Protein AF-A0A453PEY2-F1 (afdb_monomer)

Sequence (819 aa):
CMLQYLNRNVVCQAGELHLYPVSVKTQSGEKLELQLSPGDSVIDVKQFLLDAPETCFYTCYDLILHTKDGSTHQLEDYNEISEIADITAGGCSLEMVAATYDERSIRSHLRRVRELLSLSSLHVSLSTSLALQQESAQAKNADAGKTAHQELDGLNFMEDTTVALTNLLASAPAEIKCVDSIVFSSFNPPPSYRRLHGDLIYIDVVTLEGSKHCITGSSKSFYVNASNGSILDSRPLKQSHEASTLVGLLQKISAKFKKGFREILDRKASAHPFENVQALLPVTSWLGAHPVPEHRRDAARAEDSVVLSYGTELIGMQRDWNEELQSCREFPHANPQERILRGRALYKVTCDFVDAAVKGAVGVINRCIPPINPTDPECFHMYVHNNIFFSFAVDSDYEQISKDQKPDCQNGSGRSTPVPSPALGAKADSGVAPDSKTEESNSVLEGPTEAQIADSEQATYASANNDLKGTKSYQEADISGLYNLAMAIIDYRGHRVVAQSIIPGILQGDKSDSLLYGSVDNGKKISWNESFHAKVVEAAKRLHVKEHVVLDGSGNPVKLAATVECKGIVGSDDRHYILDLMRVTPRDSNYIGLQHRFCVLRPELVASFVEAESIKKSPTEKVPDAPTESNGSIAVAASVEEHDKSDETPVSTPAESNDMTAEILFNPNVFTEYKLAGSPEEIEVDEALVKKVGSYLLDTVIPKFVQDLCSLDVSPMDGQTLTDVLHSNGINVRYLGKVAGMIKHLPHLWDLFSAEIIVRSAKHVVKDILRQSPDHNIAPAVAHFLNCFFGKVLAASSKGSTGSPQSKTQKVCFPVTLL

InterPro domains:
  IPR023231 GSKIP domain superfamily [G3DSA:3.30.2280.10] (177-280)
  IPR023231 GSKIP domain superfamily [SSF103107] (162-277)
  IPR025697 CLU domain [PF13236] (320-591)
  IPR025697 CLU domain [PS51823] (293-592)
  IPR027523 CLU domain containing protein [PTHR12601] (15-800)
  IPR028275 Clustered mitochondria protein, N-terminal [PF15044] (40-116)
  IPR033646 CLU central domain [PF12807] (714-809)
  IPR033646 CLU central domain [cd15466] (716-800)

Solvent-accessible surface area (backbone atoms only — not comparable to full-atom values): 49546 Å² total; per-residue (Å²): 108,69,68,69,57,50,57,76,80,51,90,76,93,71,79,85,80,78,56,36,76,31,4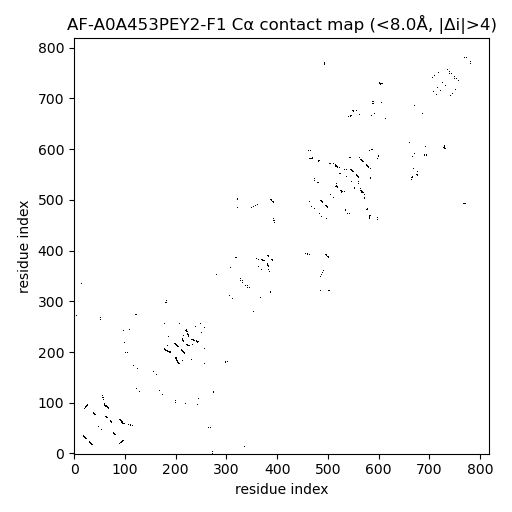3,33,33,43,82,87,69,49,77,46,83,40,75,43,46,54,81,41,33,40,48,56,54,51,48,51,41,44,69,34,69,94,39,44,79,63,78,60,61,43,44,34,40,36,40,74,88,71,51,75,43,80,59,54,59,83,45,40,42,49,84,76,44,71,54,85,80,44,70,37,34,38,35,45,40,82,40,72,44,50,75,64,58,48,50,51,40,53,52,50,51,56,53,70,63,40,75,85,75,57,53,83,45,56,68,59,55,49,48,54,50,50,52,56,53,51,61,64,37,68,83,59,85,58,96,67,90,73,70,74,81,85,68,43,88,86,82,41,100,72,63,58,67,72,79,74,48,69,76,77,78,80,81,66,76,36,59,68,46,68,34,75,24,92,72,45,69,50,53,71,76,46,37,76,73,37,41,60,41,33,32,35,35,32,40,77,85,74,52,77,45,38,31,40,34,34,33,65,34,24,30,37,25,56,35,55,101,87,46,91,33,86,52,68,63,42,85,84,42,53,23,76,33,65,66,59,28,44,43,70,79,29,70,63,27,42,53,32,50,48,53,51,37,52,49,62,69,69,45,58,68,74,26,76,45,87,60,67,65,80,87,75,74,90,67,73,69,80,75,71,74,78,90,68,95,51,68,44,64,59,48,48,58,61,62,67,34,72,89,62,65,80,92,60,91,73,66,56,60,39,59,56,51,50,57,30,67,70,43,66,55,89,50,74,65,36,39,51,51,28,50,51,48,43,50,51,55,49,29,54,49,43,54,53,42,52,54,45,48,52,32,45,76,71,63,57,48,71,50,78,45,77,87,51,59,82,67,70,30,35,33,74,54,88,60,30,38,36,33,49,63,56,58,86,60,54,64,57,67,58,63,74,66,66,82,90,73,83,89,80,86,88,80,89,83,82,90,83,87,88,84,89,84,87,84,89,80,88,86,86,86,86,90,86,86,89,81,92,76,89,73,85,76,89,79,67,74,65,62,56,52,54,51,53,49,51,41,20,55,41,32,55,53,30,24,55,49,26,50,49,52,55,59,74,56,64,45,83,78,57,42,69,70,54,72,48,80,46,80,56,62,57,43,49,33,40,32,31,38,54,65,52,46,65,89,76,60,81,54,87,78,32,66,40,29,29,16,92,63,83,34,45,55,62,36,74,40,71,74,61,45,55,50,42,43,58,44,12,62,77,58,38,28,29,73,44,42,35,32,28,66,84,66,50,76,44,81,37,35,64,46,57,59,18,39,26,33,51,33,72,81,74,47,37,32,57,41,65,31,44,49,60,40,44,47,30,61,87,43,75,57,81,88,28,71,56,39,52,46,41,67,49,34,52,54,53,49,51,53,57,54,51,63,72,65,53,79,82,79,79,80,80,90,81,85,85,88,84,88,82,85,90,83,91,83,82,90,81,87,90,88,84,88,85,89,84,88,79,92,75,80,86,68,88,78,84,72,82,68,84,78,73,57,39,52,46,57,56,95,51,94,65,50,67,60,58,56,73,66,58,51,51,51,49,48,49,51,43,38,48,52,41,45,42,44,66,73,44,46,49,53,47,52,52,49,33,47,74,71,57,80,45,77,64,88,48,60,66,51,40,52,52,53,35,42,69,66,19,42,60,75,87,47,48,68,61,54,37,69,73,38,64,88,40,62,75,58,31,50,49,48,49,49,43,54,51,52,53,56,49,48,56,57,50,25,54,53,40,58,75,38,55,81,91,45,39,66,62,50,54,54,49,50,50,45,66,74,72,42,81,81,71,75,79,73,94,65,90,79,93,82,86,91,78,79,92,70,84,79,81,78,71,84,94,79,88,130

Radius of gyration: 34.08 Å; Cα contacts (8 Å, |Δi|>4): 1001; chains: 1; bounding box: 108×100×84 Å

Nearest PDB structures (foldseek):
  4yl8-assembly1_A  TM=2.983E-01  e=1.374E-03  Mus musculus
  6d2q-assembly1_A  TM=2.917E-01  e=1.002E-03  Danio rerio
  6d2k-assembly1_A  TM=3.077E-01  e=5.113E-03  Mus musculus
  8gxe-assembly1_B  TM=2.885E-01  e=9.116E-03  Homo sapiens
  6d21-assembly1_A  TM=3.103E-01  e=2.749E-02  Danio rerio

Structure (mmCIF, N/CA/C/O backbone):
data_AF-A0A453PEY2-F1
#
_entry.id   AF-A0A453PEY2-F1
#
loop_
_atom_site.group_PDB
_atom_site.id
_atom_site.type_symbol
_atom_site.label_atom_id
_atom_site.label_alt_id
_atom_site.label_comp_id
_atom_site.label_asym_id
_atom_site.label_entity_id
_atom_site.label_seq_id
_atom_site.pdbx_PDB_ins_code
_atom_site.Cartn_x
_atom_site.Cartn_y
_atom_site.Cartn_z
_atom_site.occupancy
_atom_site.B_iso_or_equiv
_atom_site.auth_seq_id
_atom_site.auth_comp_id
_atom_site.auth_asym_id
_atom_site.auth_atom_id
_atom_site.pdbx_PDB_model_num
ATOM 1 N N . CYS A 1 1 ? -13.041 14.302 5.218 1.00 33.47 1 CYS A N 1
ATOM 2 C CA . CYS A 1 1 ? -12.125 14.649 6.328 1.00 33.47 1 CYS A CA 1
ATOM 3 C C . CYS A 1 1 ? -11.212 15.846 6.032 1.00 33.47 1 CYS A C 1
ATOM 5 O O . CYS A 1 1 ? -11.571 16.931 6.458 1.00 33.47 1 CYS A O 1
ATOM 7 N N . MET A 1 2 ? -10.096 15.729 5.292 1.00 33.38 2 MET A N 1
ATOM 8 C CA . MET A 1 2 ? -9.112 16.832 5.170 1.00 33.38 2 MET A CA 1
ATOM 9 C C . MET A 1 2 ? -9.651 18.107 4.482 1.00 33.38 2 MET A C 1
ATOM 11 O O . MET A 1 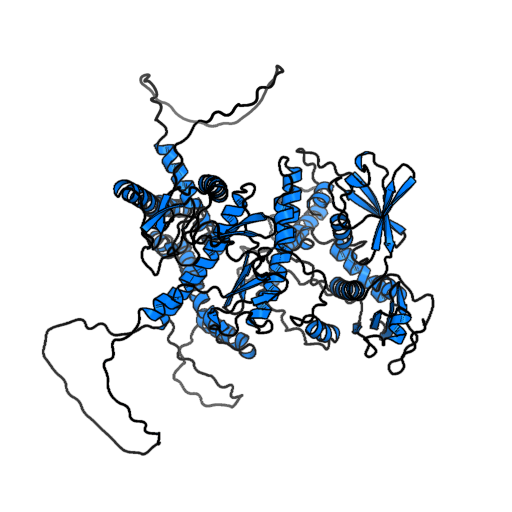2 ? -9.493 19.194 5.021 1.00 33.38 2 MET A O 1
ATOM 15 N N . LEU A 1 3 ? -10.380 17.987 3.364 1.00 35.56 3 LEU A N 1
ATOM 16 C CA . LEU A 1 3 ? -11.024 19.138 2.701 1.00 35.56 3 LEU A CA 1
ATOM 17 C C . LEU A 1 3 ? -12.200 19.726 3.500 1.00 35.56 3 LEU A C 1
ATOM 19 O O . LEU A 1 3 ? -12.409 20.930 3.472 1.00 35.56 3 LEU A O 1
ATOM 23 N N . GLN A 1 4 ? -12.928 18.908 4.267 1.00 39.34 4 GLN A N 1
ATOM 24 C CA . GLN A 1 4 ? -14.005 19.394 5.146 1.00 39.34 4 GLN A CA 1
ATOM 25 C C . GLN A 1 4 ? -13.462 20.180 6.351 1.00 39.34 4 GLN A C 1
ATOM 27 O O . GLN A 1 4 ? -14.137 21.080 6.838 1.00 39.34 4 GLN A O 1
ATOM 32 N N . TYR A 1 5 ? -12.243 19.874 6.814 1.00 34.16 5 TYR A N 1
ATOM 33 C CA . TYR A 1 5 ? -11.585 20.623 7.888 1.00 34.16 5 TYR A CA 1
ATOM 34 C C . TYR A 1 5 ? -10.845 21.864 7.361 1.00 34.16 5 TYR A C 1
ATOM 36 O O . TYR A 1 5 ? -10.955 22.934 7.952 1.00 34.16 5 TYR A O 1
ATOM 44 N N . LEU A 1 6 ? -10.165 21.760 6.210 1.00 32.66 6 LEU A N 1
ATOM 45 C CA . LEU A 1 6 ? -9.527 22.901 5.533 1.00 32.66 6 LEU A CA 1
ATOM 46 C C . LEU A 1 6 ? -10.552 23.958 5.083 1.00 32.66 6 LEU A C 1
ATOM 48 O O . LEU A 1 6 ? -10.284 25.153 5.189 1.00 32.66 6 LEU A O 1
ATOM 52 N N . ASN A 1 7 ? -11.766 23.551 4.696 1.00 36.03 7 ASN A N 1
ATOM 53 C CA . ASN A 1 7 ? -12.844 24.479 4.334 1.00 36.03 7 ASN A CA 1
ATOM 54 C C . ASN A 1 7 ? -13.426 25.281 5.509 1.00 36.03 7 ASN A C 1
ATOM 56 O O . ASN A 1 7 ? -14.221 26.186 5.267 1.00 36.03 7 ASN A O 1
ATOM 60 N N . ARG A 1 8 ? -13.045 25.020 6.772 1.00 33.94 8 ARG A N 1
ATOM 61 C CA . ARG A 1 8 ? -13.418 25.929 7.871 1.00 33.94 8 ARG A CA 1
ATOM 62 C C . ARG A 1 8 ? -12.635 27.247 7.847 1.00 33.94 8 ARG A C 1
ATOM 64 O O . ARG A 1 8 ? -13.142 28.209 8.408 1.00 33.94 8 ARG A O 1
ATOM 71 N N . ASN A 1 9 ? -11.462 27.311 7.200 1.00 28.94 9 ASN A N 1
ATOM 72 C CA . ASN A 1 9 ? -10.590 28.498 7.218 1.00 28.94 9 ASN A CA 1
ATOM 73 C C . ASN A 1 9 ? -9.957 28.887 5.863 1.00 28.94 9 ASN A C 1
ATOM 75 O O . ASN A 1 9 ? -9.206 29.859 5.821 1.00 28.94 9 ASN A O 1
ATOM 79 N N . VAL A 1 10 ? -10.244 28.193 4.755 1.00 29.30 10 VAL A N 1
ATOM 80 C CA . VAL A 1 10 ? -9.716 28.553 3.426 1.00 29.30 10 VAL A CA 1
ATOM 81 C C . VAL A 1 10 ? -10.863 28.872 2.468 1.00 29.30 10 VAL A C 1
ATOM 83 O O . VAL A 1 10 ? -11.660 28.007 2.117 1.00 29.30 10 VAL A O 1
ATOM 86 N N . VAL A 1 11 ? -10.934 30.131 2.028 1.00 29.52 11 VAL A N 1
ATOM 87 C CA . VAL A 1 11 ? -11.785 30.558 0.909 1.00 29.52 11 VAL A CA 1
ATOM 88 C C . VAL A 1 11 ? -11.127 30.070 -0.383 1.00 29.52 11 VAL A C 1
ATOM 90 O O . VAL A 1 11 ? -10.267 30.743 -0.944 1.00 29.52 11 VAL A O 1
ATOM 93 N N . CYS A 1 12 ? -11.497 28.879 -0.852 1.00 29.83 12 CYS A N 1
ATOM 94 C CA . CYS A 1 12 ? -11.110 28.401 -2.178 1.00 29.83 12 CYS A CA 1
ATOM 95 C C . CYS A 1 12 ? -12.110 28.911 -3.226 1.00 29.83 12 CYS A C 1
ATOM 97 O O . CYS A 1 12 ? -13.183 28.340 -3.403 1.00 29.83 12 CYS A O 1
ATOM 99 N N . GLN A 1 13 ? -11.749 29.968 -3.958 1.00 35.22 13 GLN A N 1
ATOM 100 C CA . GLN A 1 13 ? -12.388 30.307 -5.233 1.00 35.22 13 GLN A CA 1
ATOM 101 C C . GLN A 1 13 ? -11.815 29.411 -6.344 1.00 35.22 13 GLN A C 1
ATOM 103 O O . GLN A 1 13 ? -10.867 29.802 -7.013 1.00 35.22 13 GLN A O 1
ATOM 108 N N . ALA A 1 14 ? -12.362 28.201 -6.510 1.00 32.88 14 ALA A N 1
ATOM 109 C CA . ALA A 1 14 ? -12.378 27.435 -7.769 1.00 32.88 14 ALA A CA 1
ATOM 110 C C . ALA A 1 14 ? -13.131 26.100 -7.572 1.00 32.88 14 ALA A C 1
ATOM 112 O O . ALA A 1 14 ? -12.607 25.180 -6.950 1.00 32.88 14 ALA A O 1
ATOM 113 N N . GLY A 1 15 ? -14.350 25.999 -8.124 1.00 40.22 15 GLY A N 1
ATOM 114 C CA . GLY A 1 15 ? -15.161 24.771 -8.208 1.00 40.22 15 GLY A CA 1
ATOM 115 C C . GLY A 1 15 ? -15.903 24.383 -6.921 1.00 40.22 15 GLY A C 1
ATOM 116 O O . GLY A 1 15 ? -15.471 23.470 -6.222 1.00 40.22 15 GLY A O 1
ATOM 117 N N . GLU A 1 16 ? -17.028 25.045 -6.621 1.00 44.81 16 GLU A N 1
ATOM 118 C CA . GLU A 1 16 ? -17.853 24.831 -5.414 1.00 44.81 16 GLU A CA 1
ATOM 119 C C . GLU A 1 16 ? -18.223 23.360 -5.183 1.00 44.81 16 GLU A C 1
ATOM 121 O O . GLU A 1 16 ? -19.099 22.825 -5.861 1.00 44.81 16 GLU A O 1
ATOM 126 N N . LEU A 1 17 ? -17.585 22.695 -4.208 1.00 52.28 17 LEU A N 1
ATOM 127 C CA . LEU A 1 17 ? -18.065 21.413 -3.682 1.00 52.28 17 LEU A CA 1
ATOM 128 C C . LEU A 1 17 ? -19.489 21.644 -3.149 1.00 52.28 17 LEU A C 1
ATOM 130 O O . LEU A 1 17 ? -19.653 22.262 -2.095 1.00 52.28 17 LEU A O 1
ATOM 134 N N . HIS A 1 18 ? -20.516 21.170 -3.858 1.00 65.44 18 HIS A N 1
ATOM 135 C CA . HIS A 1 18 ? -21.898 21.248 -3.383 1.00 65.44 18 HIS A CA 1
ATOM 136 C C . HIS A 1 18 ? -22.127 20.175 -2.315 1.00 65.44 18 HIS A C 1
ATOM 138 O O . HIS A 1 18 ? -22.667 19.101 -2.567 1.00 65.44 18 HIS A O 1
ATOM 144 N N . LEU A 1 19 ? -21.637 20.465 -1.113 1.00 73.81 19 LEU A N 1
ATOM 145 C CA . LEU A 1 19 ? -21.898 19.684 0.083 1.00 73.81 19 LEU A CA 1
ATOM 146 C C . LEU A 1 19 ? -23.131 20.231 0.785 1.00 73.81 19 LEU A C 1
ATOM 148 O O . LEU A 1 19 ? -23.227 21.428 1.064 1.00 73.81 19 LEU A O 1
ATOM 152 N N . TYR A 1 20 ? -24.044 19.334 1.126 1.00 80.81 20 TYR A N 1
ATOM 153 C CA . TYR A 1 20 ? -25.281 19.683 1.798 1.00 80.81 20 TYR A CA 1
ATOM 154 C C . TYR A 1 20 ? -25.163 19.342 3.285 1.00 80.81 20 TYR A C 1
ATOM 156 O O . TYR A 1 20 ? -24.796 18.214 3.631 1.00 80.81 20 TYR A O 1
ATOM 164 N N . PRO A 1 21 ? -25.436 20.300 4.188 1.00 83.19 21 PRO A N 1
ATOM 165 C CA . PRO A 1 21 ? -25.440 20.028 5.614 1.00 83.19 21 PRO A CA 1
ATOM 166 C C . PRO A 1 21 ? -26.649 19.156 5.972 1.00 83.19 21 PRO A C 1
ATOM 168 O O . PRO A 1 21 ? -27.801 19.531 5.748 1.00 83.19 21 PRO A O 1
ATOM 171 N N . VAL A 1 22 ? -26.378 18.000 6.565 1.00 87.12 22 VAL A N 1
ATOM 172 C CA . VAL A 1 22 ? -27.359 17.041 7.068 1.00 87.12 22 VAL A CA 1
ATOM 173 C C . VAL A 1 22 ? -27.096 16.828 8.555 1.00 87.12 22 VAL A C 1
ATOM 175 O O . VAL A 1 22 ? -25.987 16.497 8.975 1.00 87.12 22 VAL A O 1
ATOM 178 N N . SER A 1 23 ? -28.121 17.037 9.382 1.00 88.00 23 SER A N 1
ATOM 179 C CA . SER A 1 23 ? -28.020 16.795 10.823 1.00 88.00 23 SER A CA 1
ATOM 180 C C . SER A 1 23 ? -28.144 15.301 11.107 1.00 88.00 23 SER A C 1
ATOM 182 O O . SER A 1 23 ? -29.129 14.684 10.714 1.00 88.00 23 SER A O 1
ATOM 184 N N . VAL A 1 24 ? -27.177 14.735 11.822 1.00 90.06 24 VAL A N 1
ATOM 185 C CA . VAL A 1 24 ? -27.189 13.362 12.326 1.00 90.06 24 VAL A CA 1
ATOM 186 C C . VAL A 1 24 ? -27.515 13.385 13.813 1.00 90.06 24 VAL A C 1
ATOM 188 O O . VAL A 1 24 ? -26.779 13.954 14.619 1.00 90.06 24 VAL A O 1
ATOM 191 N N . LYS A 1 25 ? -28.617 12.752 14.196 1.00 91.56 25 LYS A N 1
ATOM 192 C CA . LYS A 1 25 ? -28.990 12.507 15.585 1.00 91.56 25 LYS A CA 1
ATOM 193 C C . LYS A 1 25 ? -28.355 11.197 16.046 1.00 91.56 25 LYS A C 1
ATOM 195 O O . LYS A 1 25 ? -28.661 10.129 15.516 1.00 91.56 25 LYS A O 1
ATOM 200 N N . THR A 1 26 ? -27.466 11.279 17.027 1.00 86.94 26 THR A N 1
ATOM 201 C CA . THR A 1 26 ? -26.763 10.122 17.592 1.00 86.94 26 THR A CA 1
ATOM 202 C C . THR A 1 26 ? -27.677 9.303 18.512 1.00 86.94 26 THR A C 1
ATOM 204 O O . THR A 1 26 ? -28.742 9.764 18.933 1.00 86.94 26 THR A O 1
ATOM 207 N N . GLN A 1 27 ? -27.231 8.107 18.921 1.00 83.81 27 GLN A N 1
ATOM 208 C CA . GLN A 1 27 ? -27.960 7.288 19.905 1.00 83.81 27 GLN A CA 1
ATOM 209 C C . GLN A 1 27 ? -28.078 7.967 21.287 1.00 83.81 27 GLN A C 1
ATOM 211 O O . GLN A 1 27 ? -28.978 7.634 22.057 1.00 83.81 27 GLN A O 1
ATOM 216 N N . SER A 1 28 ? -27.188 8.916 21.617 1.00 78.75 28 SER A N 1
ATOM 217 C CA . SER A 1 28 ? -27.266 9.740 22.836 1.00 78.75 28 SER A CA 1
ATOM 218 C C . SER A 1 28 ? -28.268 10.897 22.717 1.00 78.75 28 SER A C 1
ATOM 220 O O . SER A 1 28 ? -28.574 11.537 23.723 1.00 78.75 28 SER A O 1
ATOM 222 N N . GLY A 1 29 ? -28.804 11.155 21.518 1.00 77.88 29 GLY A N 1
ATOM 223 C CA . GLY A 1 29 ? -29.695 12.279 21.220 1.00 77.88 29 GLY A CA 1
ATOM 224 C C . GLY A 1 29 ? -28.968 13.588 20.896 1.00 77.88 29 GLY A C 1
ATOM 225 O O . GLY A 1 29 ? -29.625 14.606 20.674 1.00 77.88 29 GLY A O 1
ATOM 226 N N . GLU A 1 30 ? -27.635 13.571 20.855 1.00 83.56 30 GLU A N 1
ATOM 227 C CA . GLU A 1 30 ? -26.817 14.700 20.410 1.00 83.56 30 GLU A CA 1
ATOM 228 C C . GLU A 1 30 ? -26.938 14.864 18.891 1.00 83.56 30 GLU A C 1
ATOM 230 O O . GLU A 1 30 ? -27.183 13.900 18.163 1.00 83.56 30 GLU A O 1
ATOM 235 N N . LYS A 1 31 ? -26.803 16.101 18.408 1.00 85.62 31 LYS A N 1
ATOM 236 C CA . LYS A 1 31 ? -26.860 16.411 16.978 1.00 85.62 31 LYS A CA 1
ATOM 237 C C . LYS A 1 31 ? -25.464 16.750 16.480 1.00 85.62 31 LYS A C 1
ATOM 239 O O . LYS A 1 31 ? -24.844 17.676 16.993 1.00 85.62 31 LYS A O 1
ATOM 244 N N . LEU A 1 32 ? -25.014 16.014 15.476 1.00 86.38 32 LEU A N 1
ATOM 245 C CA . LEU A 1 32 ? -23.807 16.282 14.707 1.00 86.38 32 LEU A CA 1
ATOM 246 C C . LEU A 1 32 ? -24.222 16.854 13.348 1.00 86.38 32 LEU A C 1
ATOM 248 O O . LEU A 1 32 ? -25.185 16.378 12.754 1.00 86.38 32 LEU A O 1
ATOM 252 N N . GLU A 1 33 ? -23.531 17.873 12.850 1.00 85.31 33 GLU A N 1
ATOM 253 C CA . GLU A 1 33 ? -23.719 18.332 11.470 1.00 85.31 33 GLU A CA 1
ATOM 254 C C . GLU A 1 33 ? -22.704 17.654 10.562 1.00 85.31 33 GLU A C 1
ATOM 256 O O . GLU A 1 33 ? -21.502 17.676 10.826 1.00 85.31 33 GLU A O 1
ATOM 261 N N . LEU A 1 34 ? -23.203 17.048 9.491 1.00 84.25 34 LEU A N 1
ATOM 262 C CA . LEU A 1 34 ? -22.412 16.285 8.544 1.00 84.25 34 LEU A CA 1
ATOM 263 C C . LEU A 1 34 ? -22.619 16.865 7.149 1.00 84.25 34 LEU A C 1
ATOM 265 O O . LEU A 1 34 ? -23.731 17.211 6.767 1.00 84.25 34 LEU A O 1
ATOM 269 N N . GLN A 1 35 ? -21.536 17.018 6.399 1.00 82.94 35 GLN A N 1
ATOM 270 C CA . GLN A 1 35 ? -21.586 17.533 5.037 1.00 82.94 35 GLN A CA 1
ATOM 271 C C . GLN A 1 35 ? -21.562 16.367 4.051 1.00 82.94 35 GLN A C 1
ATOM 273 O O . GLN A 1 35 ? -20.529 15.705 3.944 1.00 82.94 35 GLN A O 1
ATOM 278 N N . LEU A 1 36 ? -22.684 16.135 3.367 1.00 81.75 36 LEU A N 1
ATOM 279 C CA . LEU A 1 36 ? -22.875 15.023 2.433 1.00 81.75 36 LEU A CA 1
ATOM 280 C C . LEU A 1 36 ? -22.939 15.494 0.987 1.00 81.75 36 LEU A C 1
ATOM 282 O O . LEU A 1 36 ? -23.488 16.560 0.695 1.00 81.75 36 LEU A O 1
ATOM 286 N N . SER A 1 37 ? -22.417 14.666 0.089 1.00 79.50 37 SER A N 1
ATOM 287 C CA . SER A 1 37 ? -22.697 14.749 -1.340 1.00 79.50 37 SER A CA 1
ATOM 288 C C . SER A 1 37 ? -23.852 13.801 -1.703 1.00 79.50 37 SER A C 1
ATOM 290 O O . SER A 1 37 ? -24.027 12.774 -1.043 1.00 79.50 37 SER A O 1
ATOM 292 N N . PRO A 1 38 ? -24.664 14.104 -2.735 1.00 77.00 38 PRO A N 1
ATOM 293 C CA . PRO A 1 38 ? -25.727 13.194 -3.166 1.00 77.00 38 PRO A CA 1
ATOM 294 C C . PRO A 1 38 ? -25.207 11.815 -3.610 1.00 77.00 38 PRO A C 1
ATOM 296 O O . PRO A 1 38 ? -25.921 10.829 -3.466 1.00 77.00 38 PRO A O 1
ATOM 299 N N . GLY A 1 39 ? -23.970 11.740 -4.111 1.00 70.38 39 GLY A N 1
ATOM 300 C CA . GLY A 1 39 ? -23.327 10.490 -4.533 1.00 70.38 39 GLY A CA 1
ATOM 301 C C . GLY A 1 39 ? -22.589 9.744 -3.417 1.00 70.38 39 GLY A C 1
ATOM 302 O O . GLY A 1 39 ? -21.916 8.761 -3.702 1.00 70.38 39 GLY A O 1
ATOM 303 N N . ASP A 1 40 ? -22.655 10.200 -2.161 1.00 76.88 40 ASP A N 1
ATOM 304 C CA . ASP A 1 40 ? -22.053 9.450 -1.055 1.00 76.88 40 ASP A CA 1
ATOM 305 C C . ASP A 1 40 ? -22.851 8.152 -0.825 1.00 76.88 40 ASP A C 1
ATOM 307 O O . ASP A 1 40 ? -24.084 8.173 -0.771 1.00 76.88 40 ASP A O 1
ATOM 311 N N . SER A 1 41 ? -22.157 7.024 -0.656 1.00 75.56 41 SER A N 1
ATOM 312 C CA . SER A 1 41 ? -22.788 5.756 -0.275 1.00 75.56 41 SER A CA 1
ATOM 313 C C . SER A 1 41 ? -23.046 5.695 1.234 1.00 75.56 41 SER A C 1
ATOM 315 O O . SER A 1 41 ? -22.353 6.329 2.037 1.00 75.56 41 SER A O 1
ATOM 317 N N . VAL A 1 42 ? -24.021 4.898 1.671 1.00 80.81 42 VAL A N 1
ATOM 318 C CA . VAL A 1 42 ? -24.340 4.749 3.104 1.00 80.81 42 VAL A CA 1
ATOM 319 C C . VAL A 1 42 ? -23.150 4.205 3.902 1.00 80.81 42 VAL A C 1
ATOM 321 O O . VAL A 1 42 ? -22.921 4.641 5.036 1.00 80.81 42 VAL A O 1
ATOM 324 N N . ILE A 1 43 ? -22.351 3.304 3.325 1.00 75.12 43 ILE A N 1
ATOM 325 C CA . ILE A 1 43 ? -21.133 2.795 3.963 1.00 75.12 43 ILE A CA 1
ATOM 326 C C . ILE A 1 43 ? -20.067 3.886 4.145 1.00 75.12 43 ILE A C 1
ATOM 328 O O . ILE A 1 43 ? -19.397 3.909 5.182 1.00 75.12 43 ILE A O 1
ATOM 332 N N . ASP A 1 44 ? -19.966 4.848 3.221 1.00 74.12 44 ASP A N 1
ATOM 333 C CA . ASP A 1 44 ? -19.083 6.011 3.371 1.00 74.12 44 ASP A CA 1
ATOM 334 C C . ASP A 1 44 ? -19.551 6.925 4.503 1.00 74.12 44 ASP A C 1
ATOM 336 O O . ASP A 1 44 ? -18.737 7.382 5.315 1.00 74.12 44 ASP A O 1
ATOM 340 N N . VAL A 1 45 ? -20.866 7.138 4.622 1.00 83.00 45 VAL A N 1
ATOM 341 C CA . VAL A 1 45 ? -21.452 7.888 5.744 1.00 83.00 45 VAL A CA 1
ATOM 342 C C . VAL A 1 45 ? -21.163 7.182 7.069 1.00 83.00 45 VAL A C 1
ATOM 344 O O . VAL A 1 45 ? -20.723 7.821 8.029 1.00 83.00 45 VAL A O 1
ATOM 347 N N . LYS A 1 46 ? -21.346 5.856 7.133 1.00 84.81 46 LYS A N 1
ATOM 348 C CA . LYS A 1 46 ? -21.029 5.062 8.329 1.00 84.81 46 LYS A CA 1
ATOM 349 C C . LYS A 1 46 ? -19.545 5.130 8.683 1.00 84.81 46 LYS A C 1
ATOM 351 O O . LYS A 1 46 ? -19.216 5.272 9.862 1.00 84.81 46 LYS A O 1
ATOM 356 N N . GLN A 1 47 ? -18.650 5.078 7.695 1.00 79.19 47 GLN A N 1
ATOM 357 C CA . GLN A 1 47 ? -17.216 5.254 7.919 1.00 79.19 47 GLN A CA 1
ATOM 358 C C . GLN A 1 47 ? -16.905 6.643 8.476 1.00 79.19 47 GLN A C 1
ATOM 360 O O . GLN A 1 47 ? -16.166 6.753 9.450 1.00 79.19 47 GLN A O 1
ATOM 365 N N . PHE A 1 48 ? -17.478 7.701 7.899 1.00 79.31 48 PHE A N 1
ATOM 366 C CA . PHE A 1 48 ? -17.258 9.058 8.389 1.00 79.31 48 PHE A CA 1
ATOM 367 C C . PHE A 1 48 ? -17.659 9.186 9.863 1.00 79.31 48 PHE A C 1
ATOM 369 O O . PHE A 1 48 ? -16.913 9.731 10.675 1.00 79.31 48 PHE A O 1
ATOM 376 N N . LEU A 1 49 ? -18.813 8.626 10.232 1.00 85.50 49 LEU A N 1
ATOM 377 C CA . LEU A 1 49 ? -19.270 8.587 11.620 1.00 85.50 49 LEU A CA 1
ATOM 378 C C . LEU A 1 49 ? -18.353 7.729 12.514 1.00 85.50 49 LEU A C 1
ATOM 380 O O . LEU A 1 49 ? -18.200 8.021 13.698 1.00 85.50 49 LEU A O 1
ATOM 384 N N . LEU A 1 50 ? -17.711 6.689 11.981 1.00 83.25 50 LEU A N 1
ATOM 385 C CA . LEU A 1 50 ? -16.722 5.892 12.720 1.00 83.25 50 LEU A CA 1
ATOM 386 C C . LEU A 1 50 ? -15.391 6.626 12.953 1.00 83.25 50 LEU A C 1
ATOM 388 O O . LEU A 1 50 ? -14.690 6.303 13.922 1.00 83.25 50 LEU A O 1
ATOM 392 N N . ASP A 1 51 ? -15.062 7.596 12.100 1.00 77.69 51 ASP A N 1
ATOM 393 C CA . ASP A 1 51 ? -13.855 8.424 12.191 1.00 77.69 51 ASP A CA 1
ATOM 394 C C . ASP A 1 51 ? -14.080 9.693 13.034 1.00 77.69 51 ASP A C 1
ATOM 396 O O . ASP A 1 51 ? -13.138 10.216 13.633 1.00 77.69 51 ASP A O 1
ATOM 400 N N . ALA A 1 52 ? -15.325 10.173 13.130 1.00 81.31 52 ALA A N 1
ATOM 401 C CA . ALA A 1 52 ? -15.691 11.334 13.936 1.00 81.31 52 ALA A CA 1
ATOM 402 C C . ALA A 1 52 ? -15.572 11.040 15.452 1.00 81.31 52 ALA A C 1
ATOM 404 O O . ALA A 1 52 ? -16.174 10.072 15.933 1.00 81.31 52 ALA A O 1
ATOM 405 N N . PRO A 1 53 ? -14.842 11.861 16.238 1.00 82.12 53 PRO A N 1
ATOM 406 C CA . PRO A 1 53 ? -14.640 11.639 17.675 1.00 82.12 53 PRO A CA 1
ATOM 407 C C . PRO A 1 53 ? -15.937 11.465 18.482 1.00 82.12 53 PRO A C 1
ATOM 409 O O . PRO A 1 53 ? -15.980 10.703 19.446 1.00 82.12 53 PRO A O 1
ATOM 412 N N . GLU A 1 54 ? -17.012 12.142 18.087 1.00 83.31 54 GLU A N 1
ATOM 413 C CA . GLU A 1 54 ? -18.307 12.123 18.768 1.00 83.31 54 GLU A CA 1
ATOM 414 C C . GLU A 1 54 ? -19.052 10.791 18.596 1.00 83.31 54 GLU A C 1
ATOM 416 O O . GLU A 1 54 ? -19.849 10.410 19.457 1.00 83.31 54 GLU A O 1
ATOM 421 N N . THR A 1 55 ? -18.797 10.068 17.501 1.00 87.94 55 THR A N 1
ATOM 422 C CA . THR A 1 55 ? -19.546 8.861 17.116 1.00 87.94 55 THR A CA 1
ATOM 423 C C . THR A 1 55 ? -18.686 7.608 16.948 1.00 87.94 55 THR A C 1
ATOM 425 O O . THR A 1 55 ? -19.236 6.514 16.820 1.00 87.94 55 THR A O 1
ATOM 428 N N . CYS A 1 56 ? -17.357 7.712 17.058 1.00 85.19 56 CYS A N 1
ATOM 429 C CA . CYS A 1 56 ? -16.402 6.638 16.755 1.00 85.19 56 CYS A CA 1
ATOM 430 C C . CYS A 1 56 ? -16.558 5.344 17.578 1.00 85.19 56 CYS A C 1
ATOM 432 O O . CYS A 1 56 ? -15.979 4.312 17.229 1.00 85.19 56 CYS A O 1
ATOM 434 N N . PHE A 1 57 ? -17.294 5.391 18.694 1.00 88.25 57 PHE A N 1
ATOM 435 C CA . PHE A 1 57 ? -17.557 4.255 19.584 1.00 88.25 57 PHE A CA 1
ATOM 436 C C . PHE A 1 57 ? -18.905 3.557 19.331 1.00 88.25 57 PHE A C 1
ATOM 438 O O . PHE A 1 57 ? -19.179 2.526 19.953 1.00 88.25 57 PHE A O 1
ATOM 445 N N . TYR A 1 58 ? -19.742 4.073 18.429 1.00 90.00 58 TYR A N 1
ATOM 446 C CA . TYR A 1 58 ? -20.920 3.363 17.934 1.00 90.00 58 TYR A CA 1
ATOM 447 C C . TYR A 1 58 ? -20.508 2.501 16.742 1.00 90.00 58 TYR A C 1
ATOM 449 O O . TYR A 1 58 ? -20.151 3.026 15.697 1.00 90.00 58 TYR A O 1
ATOM 457 N N . THR A 1 59 ? -20.545 1.174 16.885 1.00 87.88 59 THR A N 1
ATOM 458 C CA . THR A 1 59 ? -20.079 0.259 15.819 1.00 87.88 59 THR A CA 1
ATOM 459 C C . THR A 1 59 ? -21.170 -0.638 15.245 1.00 87.88 59 THR A C 1
ATOM 461 O O . THR A 1 59 ? -20.904 -1.381 14.311 1.00 87.88 59 THR A O 1
ATOM 464 N N . CYS A 1 60 ? -22.368 -0.638 15.829 1.00 89.06 60 CYS A N 1
ATOM 465 C CA . CYS A 1 60 ? -23.494 -1.447 15.371 1.00 89.06 60 CYS A CA 1
ATOM 466 C C . CYS A 1 60 ? -24.758 -0.588 15.434 1.00 89.06 60 CYS A C 1
ATOM 468 O O . CYS A 1 60 ? -25.299 -0.321 16.512 1.00 89.06 60 CYS A O 1
ATOM 470 N N . TYR A 1 61 ? -25.149 -0.055 14.280 1.00 90.94 61 TYR A N 1
ATOM 471 C CA . TYR A 1 61 ? -26.299 0.823 14.133 1.00 90.94 61 TYR A CA 1
ATOM 472 C C . TYR A 1 61 ? -26.816 0.817 12.695 1.00 90.94 61 TYR A C 1
ATOM 474 O O . TYR A 1 61 ? -26.048 0.656 11.742 1.00 90.94 61 TYR A O 1
ATOM 482 N N . ASP A 1 62 ? -28.115 1.055 12.578 1.00 89.62 62 ASP A N 1
ATOM 483 C CA . ASP A 1 62 ? -28.795 1.374 11.333 1.00 89.62 62 ASP A CA 1
ATOM 484 C C . ASP A 1 62 ? -28.917 2.894 11.210 1.00 89.62 62 ASP A C 1
ATOM 486 O O . ASP A 1 62 ? -29.004 3.613 12.213 1.00 89.62 62 ASP A O 1
ATOM 490 N N . LEU A 1 63 ? -28.902 3.391 9.976 1.00 90.38 63 LEU A N 1
ATOM 491 C CA . LEU A 1 63 ? -29.158 4.797 9.688 1.00 90.38 63 LEU A CA 1
ATOM 492 C C . LEU A 1 63 ? -30.567 4.934 9.122 1.00 90.38 63 LEU A C 1
ATOM 494 O O . LEU A 1 63 ? -30.933 4.244 8.174 1.00 90.38 63 LEU A O 1
ATOM 498 N N . ILE A 1 64 ? -31.353 5.830 9.712 1.00 91.38 64 ILE A N 1
ATOM 499 C CA . ILE A 1 64 ? -32.681 6.192 9.215 1.00 91.38 64 ILE A CA 1
ATOM 500 C C . ILE A 1 64 ? -32.628 7.625 8.704 1.00 91.38 64 ILE A C 1
ATOM 502 O O . ILE A 1 64 ? -32.237 8.534 9.435 1.00 91.38 64 ILE A O 1
ATOM 506 N N . LEU A 1 65 ? -33.037 7.828 7.458 1.00 89.12 65 LEU A N 1
ATOM 507 C CA . LEU A 1 65 ? -33.156 9.133 6.830 1.00 89.12 65 LEU A CA 1
ATOM 508 C C . LEU A 1 65 ? -34.578 9.668 6.988 1.00 89.12 65 LEU A C 1
ATOM 510 O O . LEU A 1 65 ? -35.545 9.034 6.570 1.00 89.12 65 LEU A O 1
ATOM 514 N N . HIS A 1 66 ? -34.690 10.855 7.569 1.00 88.69 66 HIS A N 1
ATOM 515 C CA . HIS A 1 66 ? -35.917 11.633 7.696 1.00 88.69 66 HIS A CA 1
ATOM 516 C C . HIS A 1 66 ? -35.909 12.737 6.642 1.00 88.69 66 HIS A C 1
ATOM 518 O O . HIS A 1 66 ? -35.013 13.585 6.639 1.00 88.69 66 HIS A O 1
ATOM 524 N N . THR A 1 67 ? -36.906 12.733 5.764 1.00 85.00 67 THR A N 1
ATOM 525 C CA . THR A 1 67 ? -37.072 13.732 4.695 1.00 85.00 67 THR A CA 1
ATOM 526 C C . THR A 1 67 ? -37.977 14.884 5.134 1.00 85.00 67 THR A C 1
ATOM 528 O O . THR A 1 67 ? -38.711 14.784 6.121 1.00 85.00 67 THR A O 1
ATOM 531 N N . LYS A 1 68 ? -37.965 15.986 4.373 1.00 76.50 68 LYS A N 1
ATOM 532 C CA . LYS A 1 68 ? -38.838 17.152 4.608 1.00 76.50 68 LYS A CA 1
ATOM 533 C C . LYS A 1 68 ? -40.331 16.822 4.618 1.00 76.50 68 LYS A C 1
ATOM 535 O O . LYS A 1 68 ? -41.082 17.479 5.335 1.00 76.50 68 LYS A O 1
ATOM 540 N N . ASP A 1 69 ? -40.736 15.802 3.866 1.00 75.50 69 ASP A N 1
ATOM 541 C CA . ASP A 1 69 ? -42.133 15.379 3.738 1.00 75.50 69 ASP A CA 1
ATOM 542 C C . ASP A 1 69 ? -42.601 14.514 4.924 1.00 75.50 69 ASP A C 1
ATOM 544 O O . ASP A 1 69 ? -43.762 14.114 4.992 1.00 75.50 69 ASP A O 1
ATOM 548 N N . GLY A 1 70 ? -41.707 14.234 5.881 1.00 74.38 70 GLY A N 1
ATOM 549 C CA . GLY A 1 70 ? -41.975 13.388 7.044 1.00 74.38 70 GLY A CA 1
ATOM 550 C C . GLY A 1 70 ? -41.834 11.888 6.774 1.00 74.38 70 GLY A C 1
ATOM 551 O O . GLY A 1 70 ? -42.086 11.090 7.676 1.00 74.38 70 GLY A O 1
ATOM 552 N N . SER A 1 71 ? -41.418 11.495 5.566 1.00 81.94 71 SER A N 1
ATOM 553 C CA . SER A 1 71 ? -41.127 10.100 5.219 1.00 81.94 71 SER A CA 1
ATOM 554 C C . SER A 1 71 ? -39.804 9.653 5.836 1.00 81.94 71 SER A C 1
ATOM 556 O O . SER A 1 71 ? -38.815 10.398 5.808 1.00 81.94 71 SER A O 1
ATOM 558 N N . THR A 1 72 ? -39.789 8.427 6.361 1.00 86.44 72 THR A N 1
ATOM 559 C CA . THR A 1 72 ? -38.615 7.786 6.956 1.00 86.44 72 THR A CA 1
ATOM 560 C C . THR A 1 72 ? -38.144 6.618 6.099 1.00 86.44 72 THR A C 1
ATOM 562 O O . THR A 1 72 ? -38.925 5.731 5.756 1.00 86.44 72 THR A O 1
ATOM 565 N N . HIS A 1 73 ? -36.856 6.602 5.768 1.00 85.56 73 HIS A N 1
ATOM 566 C CA . HIS A 1 73 ? -36.238 5.562 4.949 1.00 85.56 73 HIS A CA 1
ATOM 567 C C . HIS A 1 73 ? -35.095 4.910 5.720 1.00 85.56 73 HIS A C 1
ATOM 569 O O . HIS A 1 73 ? -34.200 5.599 6.209 1.00 85.56 73 HIS A O 1
ATOM 575 N N . GLN A 1 74 ? -35.127 3.586 5.850 1.00 87.69 74 GLN A N 1
ATOM 576 C CA . GLN A 1 74 ? -33.994 2.838 6.385 1.00 87.69 74 GLN A CA 1
ATOM 577 C C . GLN A 1 74 ? -32.926 2.727 5.297 1.00 87.69 74 GLN A C 1
ATOM 579 O O . GLN A 1 74 ? -33.230 2.336 4.173 1.00 87.69 74 GLN A O 1
ATOM 584 N N . LEU A 1 75 ? -31.700 3.113 5.633 1.00 85.19 75 LEU A N 1
ATOM 585 C CA . LEU A 1 75 ? -30.583 3.127 4.703 1.00 85.19 75 LEU A CA 1
ATOM 586 C C . LEU A 1 75 ? -29.871 1.773 4.716 1.00 85.19 75 LEU A C 1
ATOM 588 O O . LEU A 1 75 ? -29.367 1.345 5.758 1.00 85.19 75 LEU A O 1
ATOM 592 N N . GLU A 1 76 ? -29.829 1.119 3.560 1.00 82.50 76 GLU A N 1
ATOM 593 C CA . GLU A 1 76 ? -29.021 -0.081 3.331 1.00 82.50 76 GLU A CA 1
ATOM 594 C C . GLU A 1 76 ? -27.584 0.309 2.966 1.00 82.50 76 GLU A C 1
ATOM 596 O O . GLU A 1 76 ? -27.355 1.360 2.376 1.00 82.50 76 GLU A O 1
ATOM 601 N N . ASP A 1 77 ? -26.605 -0.524 3.330 1.00 75.50 77 ASP A N 1
ATOM 602 C CA . ASP A 1 77 ? -25.180 -0.156 3.313 1.00 75.50 77 ASP A CA 1
ATOM 603 C C . ASP A 1 77 ? -24.639 0.259 1.932 1.00 75.50 77 ASP A C 1
ATOM 605 O O . ASP A 1 77 ? -23.720 1.076 1.866 1.00 75.50 77 ASP A O 1
ATOM 609 N N . TYR A 1 78 ? -25.199 -0.282 0.848 1.00 73.50 78 TYR A N 1
ATOM 610 C CA . TYR A 1 78 ? -24.684 -0.109 -0.515 1.00 73.50 78 TYR A CA 1
ATOM 611 C C . TYR A 1 78 ? -25.421 0.941 -1.344 1.00 73.50 78 TYR A C 1
ATOM 613 O O . TYR A 1 78 ? -24.996 1.227 -2.459 1.00 73.50 78 TYR A O 1
ATOM 621 N N . ASN A 1 79 ? -26.504 1.514 -0.827 1.00 78.50 79 ASN A N 1
ATOM 622 C CA . ASN A 1 79 ? -27.273 2.496 -1.577 1.00 78.50 79 ASN A CA 1
ATOM 623 C C . ASN A 1 79 ? -26.567 3.853 -1.574 1.00 78.50 79 ASN A C 1
ATOM 625 O O . ASN A 1 79 ? -25.916 4.234 -0.592 1.00 78.50 79 ASN A O 1
ATOM 629 N N . GLU A 1 80 ? -26.756 4.614 -2.647 1.00 80.56 80 GLU A N 1
ATOM 630 C CA . GLU A 1 80 ? -26.375 6.024 -2.673 1.00 80.56 80 GLU A CA 1
ATOM 631 C C . GLU A 1 80 ? -27.442 6.881 -1.985 1.00 80.56 80 GLU A C 1
ATOM 633 O O . GLU A 1 80 ? -28.639 6.580 -2.010 1.00 80.56 80 GLU A O 1
ATOM 638 N N . ILE A 1 81 ? -27.026 7.992 -1.375 1.00 81.75 81 ILE A N 1
ATOM 639 C CA . ILE A 1 81 ? -27.966 8.911 -0.721 1.00 81.75 81 ILE A CA 1
ATOM 640 C C . ILE A 1 81 ? -28.970 9.491 -1.736 1.00 81.75 81 ILE A C 1
ATOM 642 O O . ILE A 1 81 ? -30.155 9.615 -1.413 1.00 81.75 81 ILE A O 1
ATOM 646 N N . SER A 1 82 ? -28.527 9.786 -2.964 1.00 80.31 82 SER A N 1
ATOM 647 C CA . SER A 1 82 ? -29.364 10.334 -4.042 1.00 80.31 82 SER A CA 1
ATOM 648 C C . SER A 1 82 ? -30.465 9.386 -4.528 1.00 80.31 82 SER A C 1
ATOM 650 O O . SER A 1 82 ? -31.536 9.854 -4.915 1.00 80.31 82 SER A O 1
ATOM 652 N N . GLU A 1 83 ? -30.244 8.070 -4.464 1.00 80.62 83 GLU A N 1
ATOM 653 C CA . GLU A 1 83 ? -31.244 7.061 -4.837 1.00 80.62 83 GLU A CA 1
ATOM 654 C C . GLU A 1 83 ? -32.431 7.042 -3.867 1.00 80.62 83 GLU A C 1
ATOM 656 O O . GLU A 1 83 ? -33.532 6.620 -4.225 1.00 80.62 83 GLU A O 1
ATOM 661 N N . ILE A 1 84 ? -32.207 7.494 -2.630 1.00 78.88 84 ILE A N 1
ATOM 662 C CA . ILE A 1 84 ? -33.172 7.392 -1.537 1.00 78.88 84 ILE A CA 1
ATOM 663 C C . ILE A 1 84 ? -33.864 8.731 -1.288 1.00 78.88 84 ILE A C 1
ATOM 665 O O . ILE A 1 84 ? -35.081 8.757 -1.091 1.00 78.88 84 ILE A O 1
ATOM 669 N N . ALA A 1 85 ? -33.123 9.843 -1.278 1.00 76.00 85 ALA A N 1
ATOM 670 C CA . ALA A 1 85 ? -33.716 11.164 -1.118 1.00 76.00 85 ALA A CA 1
ATOM 671 C C . ALA A 1 85 ? -32.886 12.289 -1.741 1.00 76.00 85 ALA A C 1
ATOM 673 O O . ALA A 1 85 ? -31.656 12.295 -1.721 1.00 76.00 85 ALA A O 1
ATOM 674 N N . ASP A 1 86 ? -33.592 13.329 -2.183 1.00 79.31 86 ASP A N 1
ATOM 675 C CA . ASP A 1 86 ? -32.975 14.563 -2.648 1.00 79.31 86 ASP A CA 1
ATOM 676 C C . ASP A 1 86 ? -32.517 15.436 -1.465 1.00 79.31 86 ASP A C 1
ATOM 678 O O . ASP A 1 86 ? -33.252 16.279 -0.940 1.00 79.31 86 ASP A O 1
ATOM 682 N N . ILE A 1 87 ? -31.266 15.242 -1.042 1.00 77.12 87 ILE A N 1
ATOM 683 C CA . ILE A 1 87 ? -30.641 16.069 -0.002 1.00 77.12 87 ILE A CA 1
ATOM 684 C C . ILE A 1 87 ? -30.407 17.520 -0.452 1.00 77.12 87 ILE A C 1
ATOM 686 O O . ILE A 1 87 ? -30.230 18.391 0.405 1.00 77.12 87 ILE A O 1
ATOM 690 N N . THR A 1 88 ? -30.452 17.808 -1.762 1.00 75.88 88 THR A N 1
ATOM 691 C CA . THR A 1 88 ? -30.215 19.157 -2.304 1.00 75.88 88 THR A CA 1
ATOM 692 C C . THR A 1 88 ? -31.349 20.117 -1.972 1.00 75.88 88 THR A C 1
ATOM 694 O O . THR A 1 88 ? -31.128 21.313 -1.767 1.00 75.88 88 THR A O 1
ATOM 697 N N . ALA A 1 89 ? -32.556 19.577 -1.791 1.00 68.50 89 ALA A N 1
ATOM 698 C CA . ALA A 1 89 ? -33.704 20.327 -1.320 1.00 68.50 89 ALA A CA 1
ATOM 699 C C . ALA A 1 89 ? -33.510 20.846 0.118 1.00 68.50 89 ALA A C 1
ATOM 701 O O . ALA A 1 89 ? -34.227 21.761 0.524 1.00 68.50 89 ALA A O 1
ATOM 702 N N . GLY A 1 90 ? -32.559 20.314 0.898 1.00 71.19 90 GLY A N 1
ATOM 703 C CA . GLY A 1 90 ? -32.316 20.641 2.310 1.00 71.19 90 GLY A CA 1
ATOM 704 C C . GLY A 1 90 ? -33.353 20.028 3.260 1.00 71.19 90 GLY A C 1
ATOM 705 O O . GLY A 1 90 ? -34.340 19.455 2.820 1.00 71.19 90 GLY A O 1
ATOM 706 N N . GLY A 1 91 ? -33.170 20.161 4.581 1.00 75.94 91 GLY A N 1
ATOM 707 C CA . GLY A 1 91 ? -34.122 19.694 5.615 1.00 75.94 91 GLY A CA 1
ATOM 708 C C . GLY A 1 91 ? -34.216 18.177 5.813 1.00 75.94 91 GLY A C 1
ATOM 709 O O . GLY A 1 91 ? -35.132 17.717 6.490 1.00 75.94 91 GLY A O 1
ATOM 710 N N . CYS A 1 92 ? -33.270 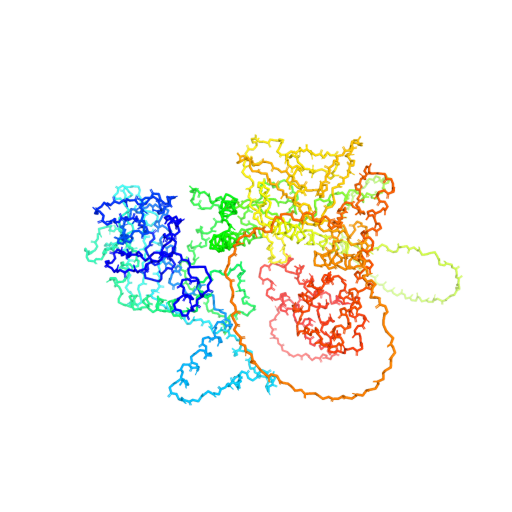17.421 5.258 1.00 84.75 92 CYS A N 1
ATOM 711 C CA . CYS A 1 92 ? -33.077 16.019 5.597 1.00 84.75 92 CYS A CA 1
ATOM 712 C C . CYS A 1 92 ? -32.303 15.885 6.918 1.00 84.75 92 CYS A C 1
ATOM 714 O O . CYS A 1 92 ? -31.427 16.698 7.227 1.00 84.75 92 CYS A O 1
ATOM 716 N N . SER A 1 93 ? -32.603 14.850 7.699 1.00 88.50 93 SER A N 1
ATOM 717 C CA . SER A 1 93 ? -31.824 14.498 8.891 1.00 88.50 93 SER A CA 1
ATOM 718 C C . SER A 1 93 ? -31.649 12.991 9.009 1.00 88.50 93 SER A C 1
ATOM 720 O O . SER A 1 93 ? -32.535 12.231 8.638 1.00 88.50 93 SER A O 1
ATOM 722 N N . LEU A 1 94 ? -30.500 12.562 9.513 1.00 90.44 94 LEU A N 1
ATOM 723 C CA . LEU A 1 94 ? -30.182 11.163 9.766 1.00 90.44 94 LEU A CA 1
ATOM 724 C C . LEU A 1 94 ? -30.367 10.852 11.250 1.00 90.44 94 LEU A C 1
ATOM 726 O O . LEU A 1 94 ? -30.077 11.680 12.110 1.00 90.44 94 LEU A O 1
ATOM 730 N N . GLU A 1 95 ? -30.803 9.643 11.567 1.00 92.19 95 GLU A N 1
ATOM 731 C CA . GLU A 1 95 ? -30.898 9.135 12.931 1.00 92.19 95 GLU A CA 1
ATOM 732 C C . GLU A 1 95 ? -30.157 7.804 13.043 1.00 92.19 95 GLU A C 1
ATOM 734 O O . GLU A 1 95 ? -30.412 6.871 12.283 1.00 92.19 95 GLU A O 1
ATOM 739 N N . MET A 1 96 ? -29.232 7.720 14.003 1.00 92.00 96 MET A N 1
ATOM 740 C CA . MET A 1 96 ? -28.541 6.479 14.343 1.00 92.00 96 MET A CA 1
ATOM 741 C C . MET A 1 96 ? -29.416 5.651 15.283 1.00 92.00 96 MET A C 1
ATOM 743 O O . MET A 1 96 ? -29.619 6.024 16.442 1.00 92.00 96 MET A O 1
ATOM 747 N N . VAL A 1 97 ? -29.874 4.493 14.819 1.00 90.94 97 VAL A N 1
ATOM 748 C CA . VAL A 1 97 ? -30.677 3.557 15.613 1.00 90.94 97 VAL A CA 1
ATOM 749 C C . VAL A 1 97 ? -29.839 2.332 15.953 1.00 90.94 97 VAL A C 1
ATOM 751 O O . VAL A 1 97 ? -29.163 1.777 15.096 1.00 90.94 97 VAL A O 1
ATOM 754 N N . ALA A 1 98 ? -29.828 1.918 17.221 1.00 89.44 98 ALA A N 1
ATOM 755 C CA . ALA A 1 98 ? -29.047 0.758 17.646 1.00 89.44 98 ALA A CA 1
ATOM 756 C C . ALA A 1 98 ? -29.535 -0.521 16.941 1.00 89.44 98 ALA A C 1
ATOM 758 O O . ALA A 1 98 ? -30.706 -0.883 17.064 1.00 89.44 98 ALA A O 1
ATOM 759 N N . ALA A 1 99 ? -28.621 -1.198 16.246 1.00 90.38 99 ALA A N 1
ATOM 760 C CA . ALA A 1 99 ? -28.875 -2.469 15.578 1.00 90.38 99 ALA A CA 1
ATOM 761 C C . ALA A 1 99 ? -28.540 -3.648 16.506 1.00 90.38 99 ALA A C 1
ATOM 763 O O . ALA A 1 99 ? -27.939 -3.478 17.573 1.00 90.38 99 ALA A O 1
ATOM 764 N N . THR A 1 100 ? -28.945 -4.858 16.118 1.00 91.50 100 THR A N 1
ATOM 765 C CA . THR A 1 100 ? -28.642 -6.062 16.897 1.00 91.50 100 THR A CA 1
ATOM 766 C C . THR A 1 100 ? -27.246 -6.587 16.600 1.00 91.50 100 THR A C 1
ATOM 768 O O . THR A 1 100 ? -26.896 -6.796 15.442 1.00 91.50 100 THR A O 1
ATOM 771 N N . TYR A 1 101 ? -26.490 -6.894 17.649 1.00 91.62 101 TYR A N 1
ATOM 772 C CA . TYR A 1 101 ? -25.209 -7.567 17.527 1.00 91.62 101 TYR A CA 1
ATOM 773 C C . TYR A 1 101 ? -25.374 -9.041 17.149 1.00 91.62 101 TYR A C 1
ATOM 775 O O . TYR A 1 101 ? -26.251 -9.750 17.649 1.00 91.62 101 TYR A O 1
ATOM 783 N N . ASP A 1 102 ? -24.437 -9.506 16.337 1.00 89.00 102 ASP A N 1
ATOM 784 C CA . ASP A 1 102 ? -24.114 -10.905 16.082 1.00 89.00 102 ASP A CA 1
ATOM 785 C C . ASP A 1 102 ? -22.702 -11.234 16.618 1.00 89.00 102 ASP A C 1
ATOM 787 O O . ASP A 1 102 ? -22.023 -10.390 17.211 1.00 89.00 102 ASP A O 1
ATOM 791 N N . GLU A 1 103 ? -22.227 -12.470 16.433 1.00 83.12 103 GLU A N 1
ATOM 792 C CA . GLU A 1 103 ? -20.901 -12.870 16.929 1.00 83.12 103 GLU A CA 1
ATOM 793 C C . GLU A 1 103 ? -19.746 -12.080 16.294 1.00 83.12 103 GLU A C 1
ATOM 795 O O . GLU A 1 103 ? -18.722 -11.858 16.948 1.00 83.12 103 GLU A O 1
ATOM 800 N N . ARG A 1 104 ? -19.892 -11.652 15.034 1.00 82.56 104 ARG A N 1
ATOM 801 C CA . ARG A 1 104 ? -18.854 -10.922 14.299 1.00 82.56 104 ARG A CA 1
ATOM 802 C C . ARG A 1 104 ? -18.795 -9.469 14.763 1.00 82.56 104 ARG A C 1
ATOM 804 O O . ARG A 1 104 ? -17.748 -9.006 15.216 1.00 82.56 104 ARG A O 1
ATOM 811 N N . SER A 1 105 ? -19.916 -8.762 14.680 1.00 86.81 105 SER A N 1
ATOM 812 C CA . SER A 1 105 ? -20.061 -7.350 15.042 1.00 86.81 105 SER A CA 1
ATOM 813 C C . SER A 1 105 ? -19.754 -7.099 16.515 1.00 86.81 105 SER A C 1
ATOM 815 O O . SER A 1 105 ? -19.112 -6.096 16.820 1.00 86.81 105 SER A O 1
ATOM 817 N N . ILE A 1 106 ? -20.101 -8.011 17.434 1.00 89.56 106 ILE A N 1
ATOM 818 C CA . ILE A 1 106 ? -19.792 -7.822 18.859 1.00 89.56 106 ILE A CA 1
ATOM 819 C C . ILE A 1 106 ? -18.297 -7.969 19.167 1.00 89.56 106 ILE A C 1
ATOM 821 O O . ILE A 1 106 ? -17.749 -7.233 19.990 1.00 89.56 106 ILE A O 1
ATOM 825 N N . ARG A 1 107 ? -17.603 -8.883 18.474 1.00 86.25 107 ARG A N 1
ATOM 826 C CA . ARG A 1 107 ? -16.142 -9.026 18.569 1.00 86.25 107 ARG A CA 1
ATOM 827 C C . ARG A 1 107 ? -15.436 -7.841 17.920 1.00 86.25 107 ARG A C 1
ATOM 829 O O . ARG A 1 107 ? -14.476 -7.329 18.491 1.00 86.25 107 ARG A O 1
ATOM 836 N N . SER A 1 108 ? -15.944 -7.378 16.777 1.00 83.44 108 SER A N 1
ATOM 837 C CA . SER A 1 108 ? -15.473 -6.156 16.120 1.00 83.44 108 SER A CA 1
ATOM 838 C C . SER A 1 108 ? -15.656 -4.935 17.024 1.00 83.44 108 SER A C 1
ATOM 840 O O . SER A 1 108 ? -14.738 -4.130 17.153 1.00 83.44 108 SER A O 1
ATOM 842 N N . HIS A 1 109 ? -16.791 -4.833 17.726 1.00 89.88 109 HIS A N 1
ATOM 843 C CA . HIS A 1 109 ? -17.034 -3.788 18.719 1.00 89.88 109 HIS A CA 1
ATOM 844 C C . HIS A 1 109 ? -15.988 -3.835 19.834 1.00 89.88 109 HIS A C 1
ATOM 846 O O . HIS A 1 109 ? -15.356 -2.824 20.120 1.00 89.88 109 HIS A O 1
ATOM 852 N N . LEU A 1 110 ? -15.750 -5.007 20.435 1.00 88.69 110 LEU A N 1
ATOM 853 C CA . LEU A 1 110 ? -14.755 -5.153 21.499 1.00 88.69 110 LEU A CA 1
ATOM 854 C C . LEU A 1 110 ? -13.343 -4.771 21.031 1.00 88.69 110 LEU A C 1
ATOM 856 O O . LEU A 1 110 ? -12.643 -4.049 21.743 1.00 88.69 110 LEU A O 1
ATOM 860 N N . ARG A 1 111 ? -12.942 -5.215 19.832 1.00 83.88 111 ARG A N 1
ATOM 861 C CA . ARG A 1 111 ? -11.657 -4.848 19.221 1.00 83.88 111 ARG A CA 1
ATOM 862 C C . ARG A 1 111 ? -11.559 -3.335 19.028 1.00 83.88 111 ARG A C 1
ATOM 864 O O . ARG A 1 111 ? -10.607 -2.730 19.507 1.00 83.88 111 ARG A O 1
ATOM 871 N N . ARG A 1 112 ? -12.587 -2.715 18.441 1.00 85.06 112 ARG A N 1
ATOM 872 C CA . ARG A 1 112 ? -12.646 -1.262 18.244 1.00 85.06 112 ARG A CA 1
ATOM 873 C C . ARG A 1 112 ? -12.562 -0.500 19.565 1.00 85.06 112 ARG A C 1
ATOM 875 O O . ARG A 1 112 ? -11.865 0.502 19.641 1.00 85.06 112 ARG A O 1
ATOM 882 N N . VAL A 1 113 ? -13.226 -0.966 20.624 1.00 89.44 113 VAL A N 1
ATOM 883 C CA . VAL A 1 113 ? -13.123 -0.339 21.951 1.00 89.44 113 VAL A CA 1
ATOM 884 C C . VAL A 1 113 ? -11.695 -0.418 22.487 1.00 89.44 113 VAL A C 1
ATOM 886 O O . VAL A 1 113 ? -11.186 0.590 22.965 1.00 89.44 113 VAL A O 1
ATOM 889 N N . ARG A 1 114 ? -11.025 -1.571 22.379 1.00 86.50 114 ARG A N 1
ATOM 890 C CA . ARG A 1 114 ? -9.612 -1.707 22.774 1.00 86.50 114 ARG A CA 1
ATOM 891 C C . ARG A 1 114 ? -8.704 -0.768 21.969 1.00 86.50 114 ARG A C 1
ATOM 893 O O . ARG A 1 114 ? -7.879 -0.083 22.564 1.00 86.50 114 ARG A O 1
ATOM 900 N N . GLU A 1 115 ? -8.908 -0.674 20.656 1.00 80.94 115 GLU A N 1
ATOM 901 C CA . GLU A 1 115 ? -8.174 0.248 19.776 1.00 80.94 115 GLU A CA 1
ATOM 902 C C . GLU A 1 115 ? -8.398 1.716 20.152 1.00 80.94 115 GLU A C 1
ATOM 904 O O . GLU A 1 115 ? -7.441 2.476 20.228 1.00 80.94 115 GLU A O 1
ATOM 909 N N . LEU A 1 116 ? -9.642 2.123 20.429 1.00 84.25 116 LEU A N 1
ATOM 910 C CA . LEU A 1 116 ? -9.971 3.500 20.814 1.00 84.25 116 LEU A CA 1
ATOM 911 C C . LEU A 1 116 ? -9.344 3.914 22.147 1.00 84.25 116 LEU A C 1
ATOM 913 O O . LEU A 1 116 ? -9.063 5.095 22.333 1.00 84.25 116 LEU A O 1
ATOM 917 N N . LEU A 1 117 ? -9.162 2.965 23.069 1.00 85.31 117 LEU A N 1
ATOM 918 C CA . LEU A 1 117 ? -8.512 3.204 24.358 1.00 85.31 117 LEU A CA 1
ATOM 919 C C . LEU A 1 117 ? -6.989 3.313 24.239 1.00 85.31 117 LEU A C 1
ATOM 921 O O . LEU A 1 117 ? -6.355 3.845 25.148 1.00 85.31 117 LEU A O 1
ATOM 925 N N . SER A 1 118 ? -6.415 2.843 23.131 1.00 73.69 118 SER A N 1
ATOM 926 C CA . SER A 1 118 ? -5.010 3.047 22.815 1.00 73.69 118 SER A CA 1
ATOM 927 C C . SER A 1 118 ? -4.813 4.333 22.007 1.00 73.69 118 SER A C 1
ATOM 929 O O . SER A 1 118 ? -5.540 4.618 21.057 1.00 73.69 118 SER A O 1
ATOM 931 N N . LEU A 1 119 ? -3.776 5.107 22.334 1.00 63.06 119 LEU A N 1
ATOM 932 C CA . LEU A 1 119 ? -3.349 6.247 21.510 1.00 63.06 119 LEU A CA 1
ATOM 933 C C . LEU A 1 119 ? -2.471 5.823 20.319 1.00 63.06 119 LEU A C 1
ATOM 935 O O . LEU A 1 119 ? -1.995 6.684 19.584 1.00 63.06 119 LEU A O 1
ATOM 939 N N . SER A 1 120 ? -2.274 4.517 20.093 1.00 58.38 120 SER A N 1
ATOM 940 C CA . SER A 1 120 ? -1.463 3.986 18.986 1.00 58.38 120 SER A CA 1
ATOM 941 C C . SER A 1 120 ? -1.958 4.379 17.588 1.00 58.38 120 SER A C 1
ATOM 943 O O . SER A 1 120 ? -1.211 4.211 16.633 1.00 58.38 120 SER A O 1
ATOM 945 N N . SER A 1 121 ? -3.191 4.880 17.450 1.00 53.47 121 SER A N 1
ATOM 946 C CA . SER A 1 121 ? -3.758 5.292 16.160 1.00 53.47 121 SER A CA 1
ATOM 947 C C . SER A 1 121 ? -3.395 6.720 15.733 1.00 53.47 121 SER A C 1
ATOM 949 O O . SER A 1 121 ? -3.778 7.120 14.641 1.00 53.47 121 SER A O 1
ATOM 951 N N . LEU A 1 122 ? -2.752 7.522 16.591 1.00 61.72 122 LEU A N 1
ATOM 952 C CA . LEU A 1 122 ? -2.341 8.888 16.244 1.00 61.72 122 LEU A CA 1
ATOM 953 C C . LEU A 1 122 ? -0.979 8.855 15.549 1.00 61.72 122 LEU A C 1
ATOM 955 O O . LEU A 1 122 ? 0.028 8.485 16.158 1.00 61.72 122 LEU A O 1
ATOM 959 N N . HIS A 1 123 ? -0.941 9.276 14.287 1.00 65.81 123 HIS A N 1
ATOM 960 C CA . HIS A 1 123 ? 0.302 9.406 13.536 1.00 65.81 123 HIS A CA 1
ATOM 961 C C . HIS A 1 123 ? 0.996 10.716 13.906 1.00 65.81 123 HIS A C 1
ATOM 963 O O . HIS A 1 123 ? 0.810 11.732 13.246 1.00 65.81 123 HIS A O 1
ATOM 969 N N . VAL A 1 124 ? 1.792 10.707 14.976 1.00 65.62 124 VAL A N 1
ATOM 970 C CA . VAL A 1 124 ? 2.553 11.897 15.377 1.00 65.62 124 VAL A CA 1
ATOM 971 C C . VAL A 1 124 ? 3.710 12.109 14.403 1.00 65.62 124 VAL A C 1
ATOM 973 O O . VAL A 1 124 ? 4.624 11.286 14.331 1.00 65.62 124 VAL A O 1
ATOM 976 N N . SER A 1 125 ? 3.685 13.224 13.673 1.00 70.19 125 SER A N 1
ATOM 977 C CA . SER A 1 125 ? 4.801 13.666 12.838 1.00 70.19 125 SER A CA 1
ATOM 978 C C . SER A 1 125 ? 5.539 14.824 13.505 1.00 70.19 125 SER A C 1
ATOM 980 O O . SER A 1 125 ? 4.944 15.697 14.138 1.00 70.19 125 SER A O 1
ATOM 982 N N . LEU A 1 126 ? 6.860 14.875 13.327 1.00 70.44 126 LEU A N 1
ATOM 983 C CA . LEU A 1 126 ? 7.644 16.039 13.736 1.00 70.44 126 LEU A CA 1
ATOM 984 C C . LEU A 1 126 ? 7.155 17.303 13.009 1.00 70.44 126 LEU A C 1
ATOM 986 O O . LEU A 1 126 ? 7.051 18.361 13.621 1.00 70.44 126 LEU A O 1
ATOM 990 N N . SER A 1 127 ? 6.795 17.182 11.726 1.00 71.50 127 SER A N 1
ATOM 991 C CA . SER A 1 127 ? 6.319 18.310 10.919 1.00 71.50 127 SER A CA 1
ATOM 992 C C . SER A 1 127 ? 5.006 18.897 11.441 1.00 71.50 127 SER A C 1
ATOM 994 O O . SER A 1 127 ? 4.895 20.114 11.562 1.00 71.50 127 SER A O 1
ATOM 996 N N . THR A 1 128 ? 4.035 18.058 11.810 1.00 73.69 128 THR A N 1
ATOM 997 C CA . THR A 1 128 ? 2.751 18.508 12.372 1.00 73.69 128 THR A CA 1
ATOM 998 C C . THR A 1 128 ? 2.934 19.099 13.765 1.00 73.69 128 THR A C 1
ATOM 1000 O O . THR A 1 128 ? 2.365 20.148 14.062 1.00 73.69 128 THR A O 1
ATOM 1003 N N . SER A 1 129 ? 3.792 18.497 14.595 1.00 72.12 129 SER A N 1
ATOM 1004 C CA . SER A 1 129 ? 4.139 19.045 15.910 1.00 72.12 129 SER A CA 1
ATOM 1005 C C . SER A 1 129 ? 4.781 20.433 15.808 1.00 72.12 129 SER A C 1
ATOM 1007 O O . SER A 1 129 ? 4.434 21.323 16.584 1.00 72.12 129 SER A O 1
ATOM 1009 N N . LEU A 1 130 ? 5.711 20.634 14.869 1.00 72.94 130 LEU A N 1
ATOM 1010 C CA . LEU A 1 130 ? 6.360 21.930 14.642 1.00 72.94 130 LEU A CA 1
ATOM 1011 C C . LEU A 1 130 ? 5.375 22.969 14.086 1.00 72.94 130 LEU A C 1
ATOM 1013 O O . LEU A 1 130 ? 5.365 24.105 14.559 1.00 72.94 130 LEU A O 1
ATOM 1017 N N . ALA A 1 131 ? 4.507 22.574 13.150 1.00 73.75 131 ALA A N 1
ATOM 1018 C CA . ALA A 1 131 ? 3.467 23.448 12.607 1.00 73.75 131 ALA A CA 1
ATOM 1019 C C . ALA A 1 131 ? 2.519 23.956 13.708 1.00 73.75 131 ALA A C 1
ATOM 1021 O O . ALA A 1 131 ? 2.308 25.160 13.834 1.00 73.75 131 ALA A O 1
ATOM 1022 N N . LEU A 1 132 ? 2.034 23.063 14.580 1.00 72.94 132 LEU A N 1
ATOM 1023 C CA . LEU A 1 132 ? 1.187 23.434 15.720 1.00 72.94 132 LEU A CA 1
ATOM 1024 C C . LEU A 1 132 ? 1.910 24.355 16.714 1.00 72.94 132 LEU A C 1
ATOM 1026 O O . LEU A 1 132 ? 1.309 25.281 17.262 1.00 72.94 132 LEU A O 1
ATOM 1030 N N . GLN A 1 133 ? 3.206 24.131 16.955 1.00 73.25 133 GLN A N 1
ATOM 1031 C CA . GLN A 1 133 ? 4.004 25.026 17.796 1.00 73.25 133 GLN A CA 1
ATOM 1032 C C . GLN A 1 133 ? 4.087 26.430 17.190 1.00 73.25 133 GLN A C 1
ATOM 1034 O O . GLN A 1 133 ? 3.870 27.407 17.911 1.00 73.25 133 GLN A O 1
ATOM 1039 N N . GLN A 1 134 ? 4.323 26.535 15.882 1.00 72.88 134 GLN A N 1
ATOM 1040 C CA . GLN A 1 134 ? 4.373 27.807 15.168 1.00 72.88 134 GLN A CA 1
ATOM 1041 C C . GLN A 1 134 ? 3.022 28.531 15.184 1.00 72.88 134 GLN A C 1
ATOM 1043 O O . GLN A 1 134 ? 2.979 29.716 15.513 1.00 72.88 134 GLN A O 1
ATOM 1048 N N . GLU A 1 135 ? 1.918 27.831 14.914 1.00 73.62 135 GLU A N 1
ATOM 1049 C CA . GLU A 1 135 ? 0.566 28.396 15.014 1.00 73.62 135 GLU A CA 1
ATOM 1050 C C . GLU A 1 135 ? 0.282 28.905 16.431 1.00 73.62 135 GLU A C 1
ATOM 1052 O O . GLU A 1 135 ? -0.199 30.023 16.614 1.00 73.62 135 GLU A O 1
ATOM 1057 N N . SER A 1 136 ? 0.650 28.131 17.458 1.00 73.50 136 SER A N 1
ATOM 1058 C CA . SER A 1 136 ? 0.466 28.536 18.854 1.00 73.50 136 SER A CA 1
ATOM 1059 C C . SER A 1 136 ? 1.319 29.754 19.240 1.00 73.50 136 SER A C 1
ATOM 1061 O O . SER A 1 136 ? 0.893 30.573 20.059 1.00 73.50 136 SER A O 1
ATOM 1063 N N . ALA A 1 137 ? 2.510 29.900 18.650 1.00 72.06 137 ALA A N 1
ATOM 1064 C CA . ALA A 1 137 ? 3.379 31.056 18.842 1.00 72.06 137 ALA A CA 1
ATOM 1065 C C . ALA A 1 137 ? 2.828 32.297 18.120 1.00 72.06 137 ALA A C 1
ATOM 1067 O O . ALA A 1 137 ? 2.807 33.384 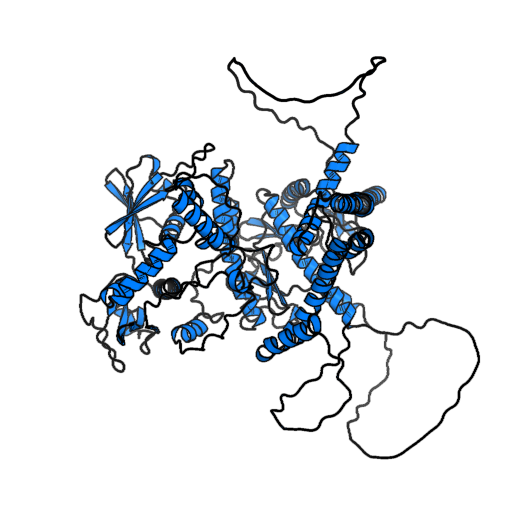18.696 1.00 72.06 137 ALA A O 1
ATOM 1068 N N . GLN A 1 138 ? 2.306 32.134 16.902 1.00 69.31 138 GLN A N 1
ATOM 1069 C CA . GLN A 1 138 ? 1.648 33.205 16.150 1.00 69.31 138 GLN A CA 1
ATOM 1070 C C . GLN A 1 138 ? 0.356 33.675 16.835 1.00 69.31 138 GLN A C 1
ATOM 1072 O O . GLN A 1 138 ? 0.149 34.880 16.979 1.00 69.31 138 GLN A O 1
ATOM 1077 N N . ALA A 1 139 ? -0.467 32.755 17.347 1.00 69.06 139 ALA A N 1
ATOM 1078 C CA . ALA A 1 139 ? -1.698 33.080 18.071 1.00 69.06 139 ALA A CA 1
ATOM 1079 C C . ALA A 1 139 ? -1.435 33.878 19.362 1.00 69.06 139 ALA A C 1
ATOM 1081 O O . ALA A 1 139 ? -2.190 34.789 19.688 1.00 69.06 139 ALA A O 1
ATOM 1082 N N . LYS A 1 140 ? -0.332 33.595 20.070 1.00 67.38 140 LYS A N 1
ATOM 1083 C CA . LYS A 1 140 ? 0.093 34.370 21.252 1.00 67.38 140 LYS A CA 1
ATOM 1084 C C . LYS A 1 140 ? 0.594 35.778 20.909 1.00 67.38 140 LYS A C 1
ATOM 1086 O O . LYS A 1 140 ? 0.516 36.662 21.756 1.00 67.38 140 LYS A O 1
ATOM 1091 N N . ASN A 1 141 ? 1.088 35.994 19.688 1.00 55.88 141 ASN A N 1
ATOM 1092 C CA . ASN A 1 141 ? 1.615 37.283 19.229 1.00 55.88 141 ASN A CA 1
ATOM 1093 C C . ASN A 1 141 ? 0.567 38.166 18.529 1.00 55.88 141 ASN A C 1
ATOM 1095 O O . ASN A 1 141 ? 0.765 39.378 18.439 1.00 55.88 141 ASN A O 1
ATOM 1099 N N . ALA A 1 142 ? -0.562 37.600 18.085 1.00 53.50 142 ALA A N 1
ATOM 1100 C CA . ALA A 1 142 ? -1.688 38.366 17.542 1.00 53.50 142 ALA A CA 1
ATOM 1101 C C . ALA A 1 142 ? -2.302 39.332 18.579 1.00 53.50 142 ALA A C 1
ATOM 1103 O O . ALA A 1 142 ? -2.739 40.421 18.215 1.00 53.50 142 ALA A O 1
ATOM 1104 N N . ASP A 1 143 ? -2.226 38.997 19.872 1.00 52.19 143 ASP A N 1
ATOM 1105 C CA . ASP A 1 143 ? -2.621 39.877 20.986 1.00 52.19 143 ASP A CA 1
ATOM 1106 C C . ASP A 1 143 ? -1.585 40.982 21.295 1.00 52.19 143 ASP A C 1
ATOM 1108 O O . ASP A 1 143 ? -1.832 41.878 22.102 1.00 52.19 143 ASP A O 1
ATOM 1112 N N . ALA A 1 144 ? -0.416 40.948 20.646 1.00 50.34 144 ALA A N 1
ATOM 1113 C CA . ALA A 1 144 ? 0.721 41.819 20.933 1.00 50.34 144 ALA A CA 1
ATOM 1114 C C . ALA A 1 144 ? 1.217 42.615 19.713 1.00 50.34 144 ALA A C 1
ATOM 1116 O O . ALA A 1 144 ? 2.386 42.976 19.671 1.00 50.34 144 ALA A O 1
ATOM 1117 N N . GLY A 1 145 ? 0.367 42.909 18.721 1.00 45.59 145 GLY A N 1
ATOM 1118 C CA . GLY A 1 145 ? 0.548 44.014 17.758 1.00 45.59 145 GLY A CA 1
ATOM 1119 C C . GLY A 1 145 ? 1.918 44.177 17.069 1.00 45.59 145 GLY A C 1
ATOM 1120 O O . GLY A 1 145 ? 2.254 45.286 16.655 1.00 45.59 145 GLY A O 1
ATOM 1121 N N . LYS A 1 146 ? 2.733 43.124 16.955 1.00 39.56 146 LYS A N 1
ATOM 1122 C CA . LYS A 1 146 ? 4.051 43.159 16.311 1.00 39.56 146 LYS A CA 1
ATOM 1123 C C . LYS A 1 146 ? 4.178 41.988 15.348 1.00 39.56 146 LYS A C 1
ATOM 1125 O O . LYS A 1 146 ? 4.448 40.861 15.746 1.00 39.56 146 LYS A O 1
ATOM 1130 N N . THR A 1 147 ? 4.026 42.285 14.063 1.00 43.31 147 THR A N 1
ATOM 1131 C CA . THR A 1 147 ? 4.502 41.444 12.964 1.00 43.31 147 THR A CA 1
ATOM 1132 C C . THR A 1 147 ? 6.028 41.452 12.964 1.00 43.31 147 THR A C 1
ATOM 1134 O O . THR A 1 147 ? 6.651 42.348 12.400 1.00 43.31 147 THR A O 1
ATOM 1137 N N . ALA A 1 148 ? 6.630 40.465 13.619 1.00 38.16 148 ALA A N 1
ATOM 1138 C CA . ALA A 1 148 ? 8.014 40.086 13.384 1.00 38.16 148 ALA A CA 1
ATOM 1139 C C . ALA A 1 148 ? 8.012 38.637 12.891 1.00 38.16 148 ALA A C 1
ATOM 1141 O O . ALA A 1 148 ? 7.528 37.746 13.589 1.00 38.16 148 ALA A O 1
ATOM 1142 N N . HIS A 1 149 ? 8.519 38.417 11.676 1.00 42.06 149 HIS A N 1
ATOM 1143 C CA . HIS A 1 149 ? 8.952 37.096 11.232 1.00 42.06 149 HIS A CA 1
ATOM 1144 C C . HIS A 1 149 ? 10.056 36.648 12.188 1.00 42.06 149 HIS A C 1
ATOM 1146 O O . HIS A 1 149 ? 11.189 37.109 12.091 1.00 42.06 149 HIS A O 1
ATOM 1152 N N . GLN A 1 150 ? 9.696 35.826 13.168 1.00 41.94 150 GLN A N 1
ATOM 1153 C CA . GLN A 1 150 ? 10.663 35.199 14.049 1.00 41.94 150 GLN A CA 1
ATOM 1154 C C . GLN A 1 150 ? 11.211 33.988 13.291 1.00 41.94 150 GLN A C 1
ATOM 1156 O O . GLN A 1 150 ? 10.488 33.014 13.069 1.00 41.94 150 GLN A O 1
ATOM 1161 N N . GLU A 1 151 ? 12.457 34.088 12.828 1.00 44.75 151 GLU A N 1
ATOM 1162 C CA . GLU A 1 151 ? 13.242 32.915 12.446 1.00 44.75 151 GLU A CA 1
ATOM 1163 C C . GLU A 1 151 ? 13.269 31.941 13.637 1.00 44.75 151 GLU A C 1
ATOM 1165 O O . GLU A 1 151 ? 13.078 32.341 14.788 1.00 44.75 151 GLU A O 1
ATOM 1170 N N . LEU A 1 152 ? 13.405 30.643 13.357 1.00 47.78 152 LEU A N 1
ATOM 1171 C CA . LEU A 1 152 ? 13.344 29.537 14.322 1.00 47.78 152 LEU A CA 1
ATOM 1172 C C . LEU A 1 152 ? 14.547 29.539 15.300 1.00 47.78 152 LEU A C 1
ATOM 1174 O O . LEU A 1 152 ? 15.232 28.529 15.445 1.00 47.78 152 LEU A O 1
ATOM 1178 N N . ASP A 1 153 ? 14.768 30.641 16.020 1.00 42.81 153 ASP A N 1
ATOM 1179 C CA . ASP A 1 153 ? 15.828 30.873 17.019 1.00 42.81 153 ASP A CA 1
ATOM 1180 C C . ASP A 1 153 ? 15.796 29.874 18.192 1.00 42.81 153 ASP A C 1
ATOM 1182 O O . ASP A 1 153 ? 16.691 29.850 19.029 1.00 42.81 153 ASP A O 1
ATOM 1186 N N . GLY A 1 154 ? 14.755 29.042 18.294 1.00 46.47 154 GLY A N 1
ATOM 1187 C CA . GLY A 1 154 ? 14.612 28.033 19.346 1.00 46.47 154 GLY A CA 1
ATOM 1188 C C . GLY A 1 154 ? 15.076 26.624 18.972 1.00 46.47 154 GLY A C 1
ATOM 1189 O O . GLY A 1 154 ? 15.125 25.767 19.853 1.00 46.47 154 GLY A O 1
ATOM 1190 N N . LEU A 1 155 ? 15.374 26.348 17.696 1.00 47.84 155 LEU A N 1
ATOM 1191 C CA . LEU A 1 155 ? 15.760 25.000 17.254 1.00 47.84 155 LEU A CA 1
ATOM 1192 C C . LEU A 1 155 ? 17.275 24.827 17.068 1.00 47.84 155 LEU A C 1
ATOM 1194 O O . LEU A 1 155 ? 17.712 23.695 16.875 1.00 47.84 155 LEU A O 1
ATOM 1198 N N . ASN A 1 156 ? 18.068 25.908 17.164 1.00 44.44 156 ASN A N 1
ATOM 1199 C CA . ASN A 1 156 ? 19.540 25.911 17.102 1.00 44.44 156 ASN A CA 1
ATOM 1200 C C . ASN A 1 156 ? 20.135 24.986 16.021 1.00 44.44 156 ASN A C 1
ATOM 1202 O O . ASN A 1 156 ? 21.204 24.411 16.220 1.00 44.44 156 ASN A O 1
ATOM 1206 N N . PHE A 1 157 ? 19.480 24.849 14.860 1.00 47.31 157 PHE A N 1
ATOM 1207 C CA . PHE A 1 157 ? 19.928 23.936 13.798 1.00 47.31 157 PHE A CA 1
ATOM 1208 C C . PHE A 1 157 ? 21.352 24.235 13.304 1.00 47.31 157 PHE A C 1
ATOM 1210 O O . PHE A 1 157 ? 21.998 23.346 12.753 1.00 47.31 157 PHE A O 1
ATOM 1217 N N . MET A 1 158 ? 21.840 25.466 13.496 1.00 45.12 158 MET A N 1
ATOM 1218 C CA . MET A 1 158 ? 23.137 25.917 12.987 1.00 45.12 158 MET A CA 1
ATOM 1219 C C . MET A 1 158 ? 24.152 26.355 14.054 1.00 45.12 158 MET A C 1
ATOM 1221 O O . MET 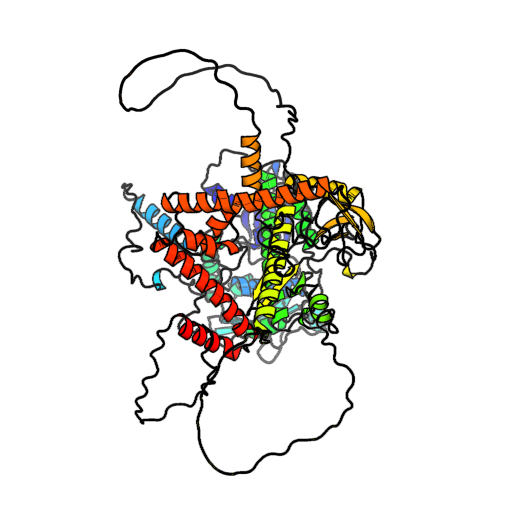A 1 158 ? 25.330 26.462 13.721 1.00 45.12 158 MET A O 1
ATOM 1225 N N . GLU A 1 159 ? 23.754 26.579 15.312 1.00 47.59 159 GLU A N 1
ATOM 1226 C CA . GLU A 1 159 ? 24.655 27.150 16.335 1.00 47.59 159 GLU A CA 1
ATOM 1227 C C . GLU A 1 159 ? 25.157 26.140 17.380 1.00 47.59 159 GLU A C 1
ATOM 1229 O O . GLU A 1 159 ? 26.221 26.351 17.957 1.00 47.59 159 GLU A O 1
ATOM 1234 N N . ASP A 1 160 ? 24.481 24.998 17.560 1.00 43.31 160 ASP A N 1
ATOM 1235 C CA . ASP A 1 160 ? 24.921 23.926 18.461 1.00 43.31 160 ASP A CA 1
ATOM 1236 C C . ASP A 1 160 ? 24.961 22.583 17.716 1.00 43.31 160 ASP A C 1
ATOM 1238 O O . ASP A 1 160 ? 23.954 21.901 17.537 1.00 43.31 160 ASP A O 1
ATOM 1242 N N . THR A 1 161 ? 26.154 22.121 17.334 1.00 47.94 161 THR A N 1
ATOM 1243 C CA . THR A 1 161 ? 26.343 20.754 16.789 1.00 47.94 161 THR A CA 1
ATOM 1244 C C . THR A 1 161 ? 26.000 19.651 17.805 1.00 47.94 161 THR A C 1
ATOM 1246 O O . THR A 1 161 ? 25.929 18.474 17.455 1.00 47.94 161 THR A O 1
ATOM 1249 N N . THR A 1 162 ? 25.750 20.032 19.061 1.00 46.31 162 THR A N 1
ATOM 1250 C CA . THR A 1 162 ? 25.330 19.178 20.174 1.00 46.31 162 THR A CA 1
ATOM 1251 C C . THR A 1 162 ? 23.906 19.459 20.660 1.00 46.31 162 THR A C 1
ATOM 1253 O O . THR A 1 162 ? 23.610 19.185 21.826 1.00 46.31 162 THR A O 1
ATOM 1256 N N . VAL A 1 163 ? 22.993 19.972 19.820 1.00 50.28 163 VAL A N 1
ATOM 1257 C CA . VAL A 1 163 ? 21.559 19.884 20.150 1.00 50.28 163 VAL A CA 1
ATOM 1258 C C . VAL A 1 163 ? 21.255 18.409 20.414 1.00 50.28 163 VAL A C 1
ATOM 1260 O O . VAL A 1 163 ? 21.463 17.550 19.556 1.00 50.28 163 VAL A O 1
ATOM 1263 N N . ALA A 1 164 ? 20.836 18.093 21.641 1.00 53.94 164 ALA A N 1
ATOM 1264 C CA . ALA A 1 164 ? 20.520 16.727 22.012 1.00 53.94 164 ALA A CA 1
ATOM 1265 C C . ALA A 1 164 ? 19.456 16.214 21.034 1.00 53.94 164 ALA A C 1
ATOM 1267 O O . ALA A 1 164 ? 18.360 16.769 20.981 1.00 53.94 164 ALA A O 1
ATOM 1268 N N . LEU A 1 165 ? 19.776 15.167 20.259 1.00 56.19 165 LEU A N 1
ATOM 1269 C CA . LEU A 1 165 ? 18.863 14.533 19.291 1.00 56.19 165 LEU A CA 1
ATOM 1270 C C . LEU A 1 165 ? 17.479 14.251 19.896 1.00 56.19 165 LEU A C 1
ATOM 1272 O O . LEU A 1 165 ? 16.485 14.231 19.182 1.00 56.19 165 LEU A O 1
ATOM 1276 N N . THR A 1 166 ? 17.407 14.103 21.221 1.00 60.38 166 THR A N 1
ATOM 1277 C CA . THR A 1 166 ? 16.174 14.012 22.009 1.00 60.38 166 THR A CA 1
ATOM 1278 C C . THR A 1 166 ? 15.171 15.135 21.743 1.00 60.38 166 THR A C 1
ATOM 1280 O O . THR A 1 166 ? 13.977 14.885 21.832 1.00 60.38 166 THR A O 1
ATOM 1283 N N . ASN A 1 167 ? 15.623 16.343 21.399 1.00 58.25 167 ASN A N 1
ATOM 1284 C CA . ASN A 1 167 ? 14.760 17.494 21.115 1.00 58.25 167 ASN A CA 1
ATOM 1285 C C . ASN A 1 167 ? 14.130 17.433 19.713 1.00 58.25 167 ASN A C 1
ATOM 1287 O O . ASN A 1 167 ? 13.145 18.119 19.460 1.00 58.25 167 ASN A O 1
ATOM 1291 N N . LEU A 1 168 ? 14.683 16.609 18.815 1.00 60.09 168 LEU A N 1
ATOM 1292 C CA . LEU A 1 168 ? 14.161 16.358 17.466 1.00 60.09 168 LEU A CA 1
ATOM 1293 C C . LEU A 1 168 ? 13.234 15.135 17.422 1.00 60.09 168 LEU A C 1
ATOM 1295 O O . LEU A 1 168 ? 12.635 14.843 16.388 1.00 60.09 168 LEU A O 1
ATOM 1299 N N . LEU A 1 169 ? 13.110 14.404 18.533 1.00 62.00 169 LEU A N 1
ATOM 1300 C CA . LEU A 1 169 ? 12.169 13.300 18.645 1.00 62.00 169 LEU A CA 1
ATOM 1301 C C . LEU A 1 169 ? 10.799 13.857 19.007 1.00 62.00 169 LEU A C 1
ATOM 1303 O O . LEU A 1 169 ? 10.638 14.524 20.030 1.00 62.00 169 LEU A O 1
ATOM 1307 N N . ALA A 1 170 ? 9.795 13.539 18.191 1.00 61.31 170 ALA A N 1
ATOM 1308 C CA . ALA A 1 170 ? 8.416 13.758 18.587 1.00 61.31 170 ALA A CA 1
ATOM 1309 C C . ALA A 1 170 ? 8.166 12.993 19.897 1.00 61.31 170 ALA A C 1
ATOM 1311 O O . ALA A 1 170 ? 8.332 11.772 19.959 1.00 61.31 170 ALA A O 1
ATOM 1312 N N . SER A 1 171 ? 7.814 13.719 20.961 1.00 59.16 171 SER A N 1
ATOM 1313 C CA . SER A 1 171 ? 7.487 13.095 22.241 1.00 59.16 171 SER A CA 1
ATOM 1314 C C . SER A 1 171 ? 6.285 12.179 22.043 1.00 59.16 171 SER A C 1
ATOM 1316 O O . SER A 1 171 ? 5.237 12.626 21.565 1.00 59.16 171 SER A O 1
ATOM 1318 N N . ALA A 1 172 ? 6.432 10.901 22.401 1.00 62.59 172 ALA A N 1
ATOM 1319 C CA . ALA A 1 172 ? 5.309 9.979 22.377 1.00 62.59 172 ALA A CA 1
ATOM 1320 C C . ALA A 1 172 ? 4.181 10.559 23.250 1.00 62.59 172 ALA A C 1
ATOM 1322 O O . ALA A 1 172 ? 4.442 11.007 24.374 1.00 62.59 172 ALA A O 1
ATOM 1323 N N . PRO A 1 173 ? 2.932 10.590 22.754 1.00 65.44 173 PRO A N 1
ATOM 1324 C CA . PRO A 1 173 ? 1.823 11.122 23.524 1.00 65.44 173 PRO A CA 1
ATOM 1325 C C . PRO A 1 173 ? 1.693 10.334 24.829 1.00 65.44 173 PRO A C 1
ATOM 1327 O O . PRO A 1 173 ? 1.741 9.103 24.824 1.00 65.44 173 PRO A O 1
ATOM 1330 N N . ALA A 1 174 ? 1.539 11.044 25.949 1.00 69.44 174 ALA A N 1
ATOM 1331 C CA . ALA A 1 174 ? 1.342 10.405 27.242 1.00 69.44 174 ALA A CA 1
ATOM 1332 C C . ALA A 1 174 ? 0.100 9.504 27.186 1.00 69.44 174 ALA A C 1
ATOM 1334 O O . ALA A 1 174 ? -0.978 9.944 26.784 1.00 69.44 174 ALA A O 1
ATOM 1335 N N . GLU A 1 175 ? 0.262 8.238 27.566 1.00 76.31 175 GLU A N 1
ATOM 1336 C CA . GLU A 1 175 ? -0.817 7.255 27.533 1.00 76.31 175 GLU A CA 1
ATOM 1337 C C . GLU A 1 175 ? -1.934 7.651 28.512 1.00 76.31 175 GLU A C 1
ATOM 1339 O O . GLU A 1 175 ? -1.701 7.822 29.713 1.00 76.31 175 GLU A O 1
ATOM 1344 N N . ILE A 1 176 ? -3.164 7.783 28.010 1.00 85.19 176 ILE A N 1
ATOM 1345 C CA . ILE A 1 176 ? -4.333 8.104 28.836 1.00 85.19 176 ILE A CA 1
ATOM 1346 C C . ILE A 1 176 ? -4.959 6.796 29.317 1.00 85.19 176 ILE A C 1
ATOM 1348 O O . ILE A 1 176 ? -5.777 6.171 28.639 1.00 85.19 176 ILE A O 1
ATOM 1352 N N . LYS A 1 177 ? -4.598 6.370 30.528 1.00 84.88 177 LYS A N 1
ATOM 1353 C CA . LYS A 1 177 ? -5.175 5.159 31.116 1.00 84.88 177 LYS A CA 1
ATOM 1354 C C . LYS A 1 177 ? -6.630 5.415 31.533 1.00 84.88 177 LYS A C 1
ATOM 1356 O O . LYS A 1 177 ? -6.888 6.215 32.430 1.00 84.88 177 LYS A O 1
ATOM 1361 N N . CYS A 1 178 ? -7.576 4.699 30.921 1.00 89.00 178 CYS A N 1
ATOM 1362 C CA . CYS A 1 178 ? -9.016 4.806 31.224 1.00 89.00 178 CYS A CA 1
ATOM 1363 C C . CYS A 1 178 ? -9.566 3.621 32.032 1.00 89.00 178 CYS A C 1
ATOM 1365 O O . CYS A 1 178 ? -10.535 3.756 32.778 1.00 89.00 178 CYS A O 1
ATOM 1367 N N . VAL A 1 179 ? -8.951 2.452 31.873 1.00 89.75 179 VAL A N 1
ATOM 1368 C CA . VAL A 1 179 ? -9.359 1.167 32.452 1.00 89.75 179 VAL A CA 1
ATOM 1369 C C . VAL A 1 179 ? -8.102 0.388 32.838 1.00 89.75 179 VAL A C 1
ATOM 1371 O O . VAL A 1 179 ? -7.024 0.670 32.315 1.00 89.75 179 VAL A O 1
ATOM 1374 N N . ASP A 1 180 ? -8.202 -0.546 33.783 1.00 88.06 180 ASP A N 1
ATOM 1375 C CA . ASP A 1 180 ? -7.055 -1.379 34.155 1.00 88.06 180 ASP A CA 1
ATOM 1376 C C . ASP A 1 180 ? -6.917 -2.603 33.244 1.00 88.06 180 ASP A C 1
ATOM 1378 O O . ASP A 1 180 ? -5.823 -2.892 32.773 1.00 88.06 180 ASP A O 1
ATOM 1382 N N . SER A 1 181 ? -8.022 -3.296 32.951 1.00 88.31 181 SER A N 1
ATOM 1383 C CA . SER A 1 181 ? -8.046 -4.376 31.956 1.00 88.31 181 SER A CA 1
ATOM 1384 C C . SER A 1 181 ? -9.448 -4.631 31.401 1.00 88.31 181 SER A C 1
ATOM 1386 O O . SER A 1 181 ? -10.448 -4.418 32.090 1.00 88.31 181 SER A O 1
ATOM 1388 N N . ILE A 1 182 ? -9.503 -5.095 30.148 1.00 90.69 182 ILE A N 1
ATOM 1389 C CA . ILE A 1 182 ? -10.708 -5.575 29.458 1.00 90.69 182 ILE A CA 1
ATOM 1390 C C . ILE A 1 182 ? -10.336 -6.881 28.752 1.00 90.69 182 ILE A C 1
ATOM 1392 O O . ILE A 1 182 ? -9.624 -6.857 27.747 1.00 90.69 182 ILE A O 1
ATOM 1396 N N . VAL A 1 183 ? -10.809 -8.014 29.262 1.00 89.94 183 VAL A N 1
ATOM 1397 C CA . VAL A 1 183 ? -10.432 -9.363 28.798 1.00 89.94 183 VAL A CA 1
ATOM 1398 C C . VAL A 1 183 ? -11.666 -10.231 28.607 1.00 89.94 183 VAL A C 1
ATOM 1400 O O . VAL A 1 183 ? -12.715 -9.943 29.187 1.00 89.94 183 VAL A O 1
ATOM 1403 N N . PHE A 1 184 ? -11.579 -11.288 27.805 1.00 89.75 184 PHE A N 1
ATOM 1404 C CA . PHE A 1 184 ? -12.656 -12.269 27.782 1.00 89.75 184 PHE A CA 1
ATOM 1405 C C . PHE A 1 184 ? -12.757 -12.944 29.150 1.00 89.75 184 PHE A C 1
ATOM 1407 O O . PHE A 1 184 ? -11.760 -13.287 29.785 1.00 89.75 184 PHE A O 1
ATOM 1414 N N . SER A 1 185 ? -13.988 -13.125 29.621 1.00 90.44 185 SER A N 1
ATOM 1415 C CA . SER A 1 185 ? -14.205 -13.846 30.868 1.00 90.44 185 SER A CA 1
ATOM 1416 C C . SER A 1 185 ? -13.822 -15.310 30.697 1.00 90.44 185 SER A C 1
ATOM 1418 O O . SER A 1 185 ? -14.033 -15.897 29.636 1.00 90.44 185 SER A O 1
ATOM 1420 N N . SER A 1 186 ? -13.356 -15.940 31.773 1.00 89.31 186 SER A N 1
ATOM 1421 C CA . SER A 1 186 ? -13.126 -17.393 31.805 1.00 89.31 186 SER A CA 1
ATOM 1422 C C . SER A 1 186 ? -14.391 -18.231 31.541 1.00 89.31 186 SER A C 1
ATOM 1424 O O . SER A 1 186 ? -14.288 -19.416 31.237 1.00 89.31 186 SER A O 1
ATOM 1426 N N . PHE A 1 187 ? -15.580 -17.620 31.608 1.00 89.75 187 PHE A N 1
ATOM 1427 C CA . PHE A 1 187 ? -16.849 -18.240 31.218 1.00 89.75 187 PHE A CA 1
ATOM 1428 C C . PHE A 1 187 ? -17.138 -18.192 29.706 1.00 89.75 187 PHE A C 1
ATOM 1430 O O . PHE A 1 187 ? -18.140 -18.749 29.265 1.00 89.75 187 PHE A O 1
ATOM 1437 N N . ASN A 1 188 ? -16.317 -17.501 28.912 1.00 89.44 188 ASN A N 1
ATOM 1438 C CA . ASN A 1 188 ? -16.475 -17.382 27.464 1.00 89.44 188 ASN A CA 1
ATOM 1439 C C . ASN A 1 188 ? -15.880 -18.618 26.748 1.00 89.44 188 ASN A C 1
ATOM 1441 O O . ASN A 1 188 ? -14.784 -19.043 27.115 1.00 89.44 188 ASN A O 1
ATOM 1445 N N . PRO A 1 189 ? -16.521 -19.177 25.700 1.00 90.25 189 PRO A N 1
ATOM 1446 C CA . PRO A 1 189 ? -17.745 -18.714 25.037 1.00 90.25 189 PRO A CA 1
ATOM 1447 C C . PRO A 1 189 ? -19.039 -19.091 25.785 1.00 90.25 189 PRO A C 1
ATOM 1449 O O . PRO A 1 189 ? -19.062 -20.102 26.490 1.00 90.25 189 PRO A O 1
ATOM 1452 N N . PRO A 1 190 ? -20.146 -18.343 25.595 1.00 91.31 190 PRO A N 1
ATOM 1453 C CA . PRO A 1 190 ? -21.431 -18.715 26.172 1.00 91.31 190 PRO A CA 1
ATOM 1454 C C . PRO A 1 190 ? -21.890 -20.108 25.710 1.00 91.31 190 PRO A C 1
ATOM 1456 O O . PRO A 1 190 ? -21.867 -20.400 24.509 1.00 91.31 190 PRO A O 1
ATOM 1459 N N . PRO A 1 191 ? -22.353 -20.977 26.627 1.00 91.25 191 PRO A N 1
ATOM 1460 C CA . PRO A 1 191 ? -22.861 -22.296 26.266 1.00 91.25 191 PRO A CA 1
ATOM 1461 C C . PRO A 1 191 ? -24.162 -22.183 25.459 1.00 91.25 191 PRO A C 1
ATOM 1463 O O . PRO A 1 191 ? -24.906 -21.209 25.588 1.00 91.25 191 PRO A O 1
ATOM 1466 N N . SER A 1 192 ? -24.493 -23.208 24.666 1.00 91.06 192 SER A N 1
ATOM 1467 C CA . SER A 1 192 ? -25.613 -23.170 23.708 1.00 91.06 192 SER A CA 1
ATOM 1468 C C . SER A 1 192 ? -26.947 -22.733 24.322 1.00 91.06 192 SER A C 1
ATOM 1470 O O . SER A 1 192 ? -27.676 -21.950 23.720 1.00 91.06 192 SER A O 1
ATOM 1472 N N . TYR A 1 193 ? -27.260 -23.169 25.548 1.00 91.56 193 TYR A N 1
ATOM 1473 C CA . TYR A 1 193 ? -28.499 -22.765 26.219 1.00 91.56 193 TYR A CA 1
ATOM 1474 C C . TYR A 1 193 ? -28.532 -21.266 26.560 1.00 91.56 193 TYR A C 1
ATOM 1476 O O . TYR A 1 193 ? -29.601 -20.666 26.523 1.00 91.56 193 TYR A O 1
ATOM 1484 N N . ARG A 1 194 ? -27.387 -20.634 26.857 1.00 91.12 194 ARG A N 1
ATOM 1485 C CA . ARG A 1 194 ? -27.284 -19.179 27.074 1.00 91.12 194 ARG A CA 1
ATOM 1486 C C . ARG A 1 194 ? -27.320 -18.407 25.763 1.00 91.12 194 ARG A C 1
ATOM 1488 O O . ARG A 1 194 ? -27.953 -17.358 25.712 1.00 91.12 194 ARG A O 1
ATOM 1495 N N . ARG A 1 195 ? -26.751 -18.961 24.690 1.00 89.69 195 ARG A N 1
ATOM 1496 C CA . ARG A 1 195 ? -26.882 -18.389 23.341 1.00 89.69 195 ARG A CA 1
ATOM 1497 C C . ARG A 1 195 ? -28.342 -18.278 22.903 1.00 89.69 195 ARG A C 1
ATOM 1499 O O . ARG A 1 195 ? -28.726 -17.266 22.334 1.00 89.69 195 ARG A O 1
ATOM 1506 N N . LEU A 1 196 ? -29.179 -19.262 23.250 1.00 88.94 196 LEU A N 1
ATOM 1507 C CA . LEU A 1 196 ? -30.634 -19.191 23.028 1.00 88.94 196 LEU A CA 1
ATOM 1508 C C . LEU A 1 196 ? -31.319 -18.067 23.825 1.00 88.94 196 LEU A C 1
ATOM 1510 O O . LEU A 1 196 ? -32.373 -17.591 23.420 1.00 88.94 196 LEU A O 1
ATOM 1514 N N . HIS A 1 197 ? -30.720 -17.623 24.934 1.00 87.69 197 HIS A N 1
ATOM 1515 C CA . HIS A 1 197 ? -31.169 -16.450 25.691 1.00 87.69 197 HIS A CA 1
ATOM 1516 C C . HIS A 1 197 ? -30.578 -15.132 25.157 1.00 87.69 197 HIS A C 1
ATOM 1518 O O . HIS A 1 197 ? -30.871 -14.074 25.708 1.00 87.69 197 HIS A O 1
ATOM 1524 N N . GLY A 1 198 ? -29.778 -15.184 24.086 1.00 89.31 198 GLY A N 1
ATOM 1525 C CA . GLY A 1 198 ? -29.198 -14.020 23.420 1.00 89.31 198 GLY A CA 1
ATOM 1526 C C . GLY A 1 198 ? -27.795 -13.627 23.886 1.00 89.31 198 GLY A C 1
ATOM 1527 O O . GLY A 1 198 ? -27.300 -12.602 23.424 1.00 89.31 198 GLY A O 1
ATOM 1528 N N . ASP A 1 199 ? -27.148 -14.405 24.762 1.00 93.12 199 ASP A N 1
ATOM 1529 C CA . ASP A 1 199 ? -25.767 -14.143 25.187 1.00 93.12 199 ASP A CA 1
ATOM 1530 C C . ASP A 1 199 ? -24.789 -14.468 24.051 1.00 93.12 199 ASP A C 1
ATOM 1532 O O . ASP A 1 199 ? -24.777 -15.589 23.535 1.00 93.12 199 ASP A O 1
ATOM 1536 N N . LEU A 1 200 ? -23.933 -13.508 23.703 1.00 92.38 200 LEU A N 1
ATOM 1537 C CA . LEU A 1 200 ? -22.945 -13.649 22.632 1.00 92.38 200 LEU A CA 1
ATOM 1538 C C . LEU A 1 200 ? -21.519 -13.745 23.171 1.00 92.38 200 LEU A C 1
ATOM 1540 O O . LEU A 1 200 ? -20.749 -14.580 22.699 1.00 92.38 200 LEU A O 1
ATOM 1544 N N . ILE A 1 201 ? -21.171 -12.931 24.174 1.00 93.06 201 ILE A N 1
ATOM 1545 C CA . ILE A 1 201 ? -19.839 -12.928 24.798 1.00 93.06 201 ILE A CA 1
ATOM 1546 C C . ILE A 1 201 ? -19.905 -12.603 26.293 1.00 93.06 201 ILE A C 1
ATOM 1548 O O . ILE A 1 201 ? -20.799 -11.888 26.752 1.00 93.06 201 ILE A O 1
ATOM 1552 N N . TYR A 1 202 ? -18.897 -13.063 27.037 1.00 93.44 202 TYR A N 1
ATOM 1553 C CA . TYR A 1 202 ? -18.645 -12.638 28.416 1.00 93.44 202 TYR A CA 1
ATOM 1554 C C . TYR A 1 202 ? -17.282 -11.954 28.530 1.00 93.44 202 TYR A C 1
ATOM 1556 O O . TYR A 1 202 ? -16.287 -12.451 28.001 1.00 93.44 202 TYR A O 1
ATOM 1564 N N . ILE A 1 203 ? -17.235 -10.821 29.230 1.00 93.19 203 ILE A N 1
ATOM 1565 C CA . ILE A 1 203 ? -16.053 -9.960 29.360 1.00 93.19 203 ILE A CA 1
ATOM 1566 C C . ILE A 1 203 ? -15.818 -9.674 30.841 1.00 93.19 203 ILE A C 1
ATOM 1568 O O . ILE A 1 203 ? -16.744 -9.270 31.540 1.00 93.19 203 ILE A O 1
ATOM 1572 N N . ASP A 1 204 ? -14.582 -9.811 31.306 1.00 92.06 204 ASP A N 1
ATOM 1573 C CA . ASP A 1 204 ? -14.179 -9.335 32.625 1.00 92.06 204 ASP A CA 1
ATOM 1574 C C . ASP A 1 204 ? -13.480 -7.976 32.487 1.00 92.06 204 ASP A C 1
ATOM 1576 O O . ASP A 1 204 ? -12.532 -7.805 31.715 1.00 92.06 204 ASP A O 1
ATOM 1580 N N . VAL A 1 205 ? -13.964 -6.990 33.243 1.00 92.88 205 VAL A N 1
ATOM 1581 C CA . VAL A 1 205 ? -13.421 -5.629 33.269 1.00 92.88 205 VAL A CA 1
ATOM 1582 C C . VAL A 1 205 ? -12.944 -5.285 34.667 1.00 92.88 205 VAL A C 1
ATOM 1584 O O . VAL A 1 205 ? -13.674 -5.449 35.648 1.00 92.88 205 VAL A O 1
ATOM 1587 N N . VAL A 1 206 ? -11.730 -4.745 34.747 1.00 92.19 206 VAL A N 1
ATOM 1588 C CA . VAL A 1 206 ? -11.182 -4.155 35.969 1.00 92.19 206 VAL A CA 1
ATOM 1589 C C . VAL A 1 206 ? -11.051 -2.654 35.766 1.00 92.19 206 VAL A C 1
ATOM 1591 O O . VAL A 1 206 ? -10.332 -2.191 34.880 1.00 92.19 206 VAL A O 1
ATOM 1594 N N . THR A 1 207 ? -11.765 -1.878 36.576 1.00 93.00 207 THR A N 1
ATOM 1595 C CA . THR A 1 207 ? -11.735 -0.417 36.492 1.00 93.00 207 THR A CA 1
ATOM 1596 C C . THR A 1 207 ? -10.531 0.163 37.242 1.00 93.00 207 THR A C 1
ATOM 1598 O O . THR A 1 207 ? -9.927 -0.496 38.090 1.00 93.00 207 THR A O 1
ATOM 1601 N N . LEU A 1 208 ? -10.191 1.432 36.989 1.00 90.81 208 LEU A N 1
ATOM 1602 C CA . LEU A 1 208 ? -9.108 2.135 37.704 1.00 90.81 208 LEU A CA 1
ATOM 1603 C C . LEU A 1 208 ? -9.430 2.445 39.172 1.00 90.81 208 LEU A C 1
ATOM 1605 O O . LEU A 1 208 ? -8.599 2.969 39.918 1.00 90.81 208 LEU A O 1
ATOM 1609 N N . GLU A 1 209 ? -10.663 2.199 39.591 1.00 92.00 209 GLU A N 1
ATOM 1610 C CA . GLU A 1 209 ? -11.088 2.202 40.986 1.00 92.00 209 GLU A CA 1
ATOM 1611 C C . GLU A 1 209 ? -10.836 0.850 41.678 1.00 92.00 209 GLU A C 1
ATOM 1613 O O . GLU A 1 209 ? -11.075 0.736 42.876 1.00 92.00 209 GLU A O 1
ATOM 1618 N N . GLY A 1 210 ? -10.353 -0.169 40.955 1.00 88.69 210 GLY A N 1
ATOM 1619 C CA . GLY A 1 210 ? -10.099 -1.515 41.477 1.00 88.69 210 GLY A CA 1
ATOM 1620 C C . GLY A 1 210 ? -11.339 -2.413 41.531 1.00 88.69 210 GLY A C 1
ATOM 1621 O O . GLY A 1 210 ? -11.273 -3.520 42.068 1.00 88.69 210 GLY A O 1
ATOM 1622 N N . SER A 1 211 ? -12.470 -1.961 40.979 1.00 91.06 211 SER A N 1
ATOM 1623 C CA . SER A 1 211 ? -13.703 -2.751 40.915 1.00 91.06 211 SER A CA 1
ATOM 1624 C C . SER A 1 211 ? -13.647 -3.742 39.756 1.00 91.06 211 SER A C 1
ATOM 1626 O O . SER A 1 211 ? -13.226 -3.393 38.653 1.00 91.06 211 SER A O 1
ATOM 1628 N N . LYS A 1 212 ? -14.074 -4.983 40.011 1.00 91.81 212 LYS A N 1
ATOM 1629 C CA . LYS A 1 212 ? -14.154 -6.049 39.006 1.00 91.81 212 LYS A CA 1
ATOM 1630 C C . LYS A 1 212 ? -15.606 -6.264 38.601 1.00 91.81 212 LYS A C 1
ATOM 1632 O O . LYS A 1 212 ? -16.459 -6.456 39.467 1.00 91.81 212 LYS A O 1
ATOM 1637 N N . HIS A 1 213 ? -15.870 -6.263 37.302 1.00 92.25 213 HIS A N 1
ATOM 1638 C CA . HIS A 1 213 ? -17.200 -6.461 36.740 1.00 92.25 213 HIS A CA 1
ATOM 1639 C C . HIS A 1 213 ? -17.162 -7.558 35.682 1.00 92.25 213 HIS A C 1
ATOM 1641 O O . HIS A 1 213 ? -16.310 -7.524 34.799 1.00 92.25 213 HIS A O 1
ATOM 1647 N N . CYS A 1 214 ? -18.106 -8.494 35.758 1.00 93.56 214 CYS A N 1
ATOM 1648 C CA . CYS A 1 214 ? -18.370 -9.437 34.679 1.00 93.56 214 CYS A CA 1
ATOM 1649 C C . CYS A 1 214 ? -19.515 -8.875 33.826 1.00 93.56 214 CYS A C 1
ATOM 1651 O O . CYS A 1 214 ? -20.594 -8.546 34.328 1.00 93.56 214 CYS A O 1
ATOM 1653 N N . ILE A 1 215 ? -19.251 -8.683 32.541 1.00 95.25 215 ILE A N 1
ATOM 1654 C CA . ILE A 1 215 ? -20.148 -8.052 31.579 1.00 95.25 215 ILE A CA 1
ATOM 1655 C C . ILE A 1 215 ? -20.629 -9.116 30.603 1.00 95.25 215 ILE A C 1
ATOM 1657 O O . ILE A 1 215 ? -19.837 -9.871 30.041 1.00 95.25 215 ILE A O 1
ATOM 1661 N N . THR A 1 216 ? -21.939 -9.159 30.387 1.00 94.94 216 THR A N 1
ATOM 1662 C CA . THR A 1 216 ? -22.550 -9.955 29.320 1.00 94.94 216 THR A CA 1
ATOM 1663 C C . THR A 1 216 ? -22.825 -9.055 28.130 1.00 94.94 216 THR A C 1
ATOM 1665 O O . THR A 1 216 ? -23.505 -8.038 28.266 1.00 94.94 216 THR A O 1
ATOM 1668 N N . GLY A 1 217 ? -22.272 -9.421 26.977 1.00 95.00 217 GLY A N 1
ATOM 1669 C CA . GLY A 1 217 ? -22.645 -8.859 25.688 1.00 95.00 217 GLY A CA 1
ATOM 1670 C C . GLY A 1 217 ? -23.743 -9.716 25.074 1.00 95.00 217 GLY A C 1
ATOM 1671 O O . GLY A 1 217 ? -23.515 -10.892 24.783 1.00 95.00 217 GLY A O 1
ATOM 1672 N N . SER A 1 218 ? -24.929 -9.140 24.914 1.00 93.56 218 SER A N 1
ATOM 1673 C CA . SER A 1 218 ? -26.074 -9.778 24.265 1.00 93.56 218 SER A CA 1
ATOM 1674 C C . SER A 1 218 ? -26.270 -9.243 22.847 1.00 93.56 218 SER A C 1
ATOM 1676 O O . SER A 1 218 ? -25.621 -8.282 22.438 1.00 93.56 218 SER A O 1
ATOM 1678 N N . SER A 1 219 ? -27.220 -9.815 22.112 1.00 91.75 219 SER A N 1
ATOM 1679 C CA . SER A 1 219 ? -27.634 -9.304 20.800 1.00 91.75 219 SER A CA 1
ATOM 1680 C C . SER A 1 219 ? -28.189 -7.874 20.818 1.00 91.75 219 SER A C 1
ATOM 1682 O O . SER A 1 219 ? -28.282 -7.265 19.761 1.00 91.75 219 SER A O 1
ATOM 1684 N N . LYS A 1 220 ? -28.559 -7.305 21.974 1.00 89.12 220 LYS A N 1
ATOM 1685 C CA . LYS A 1 220 ? -29.163 -5.957 22.055 1.00 89.12 220 LYS A CA 1
ATOM 1686 C C . LYS A 1 220 ? -28.355 -4.956 22.873 1.00 89.12 220 LYS A C 1
ATOM 1688 O O . LYS A 1 220 ? -28.421 -3.756 22.620 1.00 89.12 220 LYS A O 1
ATOM 1693 N N . SER A 1 221 ? -27.652 -5.429 23.893 1.00 91.69 221 SER A N 1
ATOM 1694 C CA . SER A 1 221 ? -27.021 -4.561 24.885 1.00 91.69 221 SER A CA 1
ATOM 1695 C C . SER A 1 221 ? -25.873 -5.249 25.616 1.00 91.69 221 SER A C 1
ATOM 1697 O O . SER A 1 221 ? -25.745 -6.477 25.634 1.00 91.69 221 SER A O 1
ATOM 1699 N N . PHE A 1 222 ? -25.059 -4.425 26.268 1.00 95.06 222 PHE A N 1
ATOM 1700 C CA . PHE A 1 222 ? -24.066 -4.825 27.250 1.00 95.06 222 PHE A CA 1
ATOM 1701 C C . PHE A 1 222 ? -24.585 -4.503 28.645 1.00 95.06 222 PHE A C 1
ATOM 1703 O O . PHE A 1 222 ? -25.034 -3.380 28.898 1.00 95.06 222 PHE A O 1
ATOM 1710 N N . TYR A 1 223 ? -24.463 -5.448 29.575 1.00 94.81 223 TYR A N 1
ATOM 1711 C CA . TYR A 1 223 ? -24.835 -5.218 30.969 1.00 94.81 223 TYR A CA 1
ATOM 1712 C C . TYR A 1 223 ? -23.902 -5.918 31.957 1.00 94.81 223 TYR A C 1
ATOM 1714 O O . TYR A 1 223 ? -23.307 -6.955 31.657 1.00 94.81 223 TYR A O 1
ATOM 1722 N N . VAL A 1 224 ? -23.789 -5.358 33.165 1.00 94.00 224 VAL A N 1
ATOM 1723 C CA . VAL A 1 224 ? -23.065 -6.007 34.271 1.00 94.00 224 VAL A CA 1
ATOM 1724 C C . VAL A 1 224 ? -23.939 -7.114 34.847 1.00 94.00 224 VAL A C 1
ATOM 1726 O O . VAL A 1 224 ? -25.026 -6.844 35.369 1.00 94.00 224 VAL A O 1
ATOM 1729 N N . ASN A 1 225 ? -23.471 -8.354 34.760 1.00 91.69 225 ASN A N 1
ATOM 1730 C CA . ASN A 1 225 ? -24.170 -9.497 35.330 1.00 91.69 225 ASN A CA 1
ATOM 1731 C C . ASN A 1 225 ? -23.808 -9.676 36.821 1.00 91.69 225 ASN A C 1
ATOM 1733 O O . ASN A 1 225 ? -22.913 -9.012 37.350 1.00 91.69 225 ASN A O 1
ATOM 1737 N N . ALA A 1 226 ? -24.542 -10.534 37.523 1.00 88.81 226 ALA A N 1
ATOM 1738 C CA . ALA A 1 226 ? -24.338 -10.819 38.942 1.00 88.81 226 ALA A CA 1
ATOM 1739 C C . ALA A 1 226 ? -23.297 -11.927 39.192 1.00 88.81 226 ALA A C 1
ATOM 1741 O O . ALA A 1 226 ? -23.192 -12.435 40.312 1.00 88.81 226 ALA A O 1
ATOM 1742 N N . SER A 1 227 ? -22.534 -12.310 38.163 1.00 87.25 227 SER A N 1
ATOM 1743 C CA . SER A 1 227 ? -21.525 -13.360 38.273 1.00 87.25 227 SER A CA 1
ATOM 1744 C C . SER A 1 227 ? -20.410 -12.936 39.213 1.00 87.25 227 SER A C 1
ATOM 1746 O O . SER A 1 227 ? -20.017 -11.770 39.288 1.00 87.25 227 SER A O 1
ATOM 1748 N N . ASN A 1 228 ? -19.861 -13.920 39.908 1.00 80.62 228 ASN A N 1
ATOM 1749 C CA . ASN A 1 228 ? -18.636 -13.771 40.676 1.00 80.62 228 ASN A CA 1
ATOM 1750 C C . ASN A 1 228 ? -17.534 -14.629 40.035 1.00 80.62 228 ASN A C 1
ATOM 1752 O O . ASN A 1 228 ? -17.782 -15.367 39.086 1.00 80.62 228 ASN A O 1
ATOM 1756 N N . GLY A 1 229 ? -16.303 -14.534 40.544 1.00 72.56 229 GLY A N 1
ATOM 1757 C CA . GLY A 1 229 ? -15.141 -15.175 39.915 1.00 72.56 229 GLY A CA 1
ATOM 1758 C C . GLY A 1 229 ? -15.202 -16.705 39.777 1.00 72.56 229 GLY A C 1
ATOM 1759 O O . GLY A 1 229 ? -14.350 -17.258 39.095 1.00 72.56 229 GLY A O 1
ATOM 1760 N N . SER A 1 230 ? -16.157 -17.395 40.409 1.00 82.62 230 SER A N 1
ATOM 1761 C CA . SER A 1 230 ? -16.306 -18.856 40.321 1.00 82.62 230 SER A CA 1
ATOM 1762 C C . SER A 1 230 ? -17.702 -19.332 39.912 1.00 82.62 230 SER A C 1
ATOM 1764 O O . SER A 1 230 ? -17.854 -20.497 39.550 1.00 82.62 230 SER A O 1
ATOM 1766 N N . ILE A 1 231 ? -18.720 -18.468 39.946 1.00 87.00 231 ILE A N 1
ATOM 1767 C CA . ILE A 1 231 ? -20.114 -18.813 39.655 1.00 87.00 231 ILE A CA 1
ATOM 1768 C C . ILE A 1 231 ? -20.681 -17.814 38.647 1.00 87.00 231 ILE A C 1
ATOM 1770 O O . ILE A 1 231 ? -20.770 -16.615 38.925 1.00 87.00 231 ILE A O 1
ATOM 1774 N N . LEU A 1 232 ? -21.117 -18.340 37.500 1.00 86.44 232 LEU A N 1
ATOM 1775 C CA . LEU A 1 232 ? -21.848 -17.584 36.491 1.00 86.44 232 LEU A CA 1
ATOM 1776 C C . LEU A 1 232 ? -23.282 -17.325 36.977 1.00 86.44 232 LEU A C 1
ATOM 1778 O O . LEU A 1 232 ? -24.075 -18.255 37.123 1.00 86.44 232 LEU A O 1
ATOM 1782 N N . ASP A 1 233 ? -23.621 -16.056 37.174 1.00 87.50 233 ASP A N 1
ATOM 1783 C CA . ASP A 1 233 ? -24.992 -15.574 37.322 1.00 87.50 233 ASP A CA 1
ATOM 1784 C C . ASP A 1 233 ? -25.232 -14.501 36.260 1.00 87.50 233 ASP A C 1
ATOM 1786 O O . ASP A 1 233 ? -24.859 -13.335 36.388 1.00 87.50 233 ASP A O 1
ATOM 1790 N N . SER A 1 234 ? -25.850 -14.926 35.166 1.00 83.06 234 SER A N 1
ATOM 1791 C CA . SER A 1 234 ? -26.074 -14.107 33.980 1.00 83.06 234 SER A CA 1
ATOM 1792 C C . SER A 1 234 ? -27.178 -13.058 34.152 1.00 83.06 234 SER A C 1
ATOM 1794 O O . SER A 1 234 ? -27.487 -12.339 33.199 1.00 83.06 234 SER A O 1
ATOM 1796 N N . ARG A 1 235 ? -27.827 -12.988 35.323 1.00 87.19 235 ARG A N 1
ATOM 1797 C CA . ARG A 1 235 ? -28.859 -11.983 35.598 1.00 87.19 235 ARG A CA 1
ATOM 1798 C C . ARG A 1 235 ? -28.219 -10.598 35.725 1.00 87.19 235 ARG A C 1
ATOM 1800 O O . ARG A 1 235 ? -27.143 -10.490 36.316 1.00 87.19 235 ARG A O 1
ATOM 1807 N N . PRO A 1 236 ? -28.859 -9.533 35.215 1.00 87.12 236 PRO A N 1
ATOM 1808 C CA . PRO A 1 236 ? -28.358 -8.176 35.394 1.00 87.12 236 PRO A CA 1
ATOM 1809 C C . PRO A 1 236 ? -28.265 -7.823 36.880 1.00 87.12 236 PRO A C 1
ATOM 1811 O O . PRO A 1 236 ? -29.233 -7.988 37.622 1.00 87.12 236 PRO A O 1
ATOM 1814 N N . LEU A 1 237 ? -27.114 -7.308 37.317 1.00 85.81 237 LEU A N 1
ATOM 1815 C CA . LEU A 1 237 ? -26.903 -6.916 38.713 1.00 85.81 237 LEU A CA 1
ATOM 1816 C C . LEU A 1 237 ? -27.763 -5.699 39.088 1.00 85.81 237 LEU A C 1
ATOM 1818 O O . LEU A 1 237 ? -28.303 -5.620 40.191 1.00 85.81 237 LEU A O 1
ATOM 1822 N N . LYS A 1 238 ? -27.874 -4.734 38.167 1.00 83.75 238 LYS A N 1
ATOM 1823 C CA . LYS A 1 238 ? -28.714 -3.533 38.274 1.00 83.75 238 LYS A CA 1
ATOM 1824 C C . LYS A 1 238 ? -29.197 -3.133 36.883 1.00 83.75 238 LYS A C 1
ATOM 1826 O O . LYS A 1 238 ? -28.385 -3.066 35.966 1.00 83.75 238 LYS A O 1
ATOM 1831 N N . GLN A 1 239 ? -30.469 -2.757 36.749 1.00 73.81 239 GLN A N 1
ATOM 1832 C CA . GLN A 1 239 ? -31.014 -2.228 35.485 1.00 73.81 239 GLN A CA 1
ATOM 1833 C C . GLN A 1 239 ? -30.319 -0.928 35.033 1.00 73.81 239 GLN A C 1
ATOM 1835 O O . GLN A 1 239 ? -30.253 -0.633 33.848 1.00 73.81 239 GLN A O 1
ATOM 1840 N N . SER A 1 240 ? -29.740 -0.156 35.961 1.00 78.62 240 SER A N 1
ATOM 1841 C CA . SER A 1 240 ? -28.965 1.050 35.638 1.00 78.62 240 SER A CA 1
ATOM 1842 C C . SER A 1 240 ? -27.608 0.762 34.978 1.00 78.62 240 SER A C 1
ATOM 1844 O O . SER A 1 240 ? -26.968 1.690 34.485 1.00 78.62 240 SER A O 1
ATOM 1846 N N . HIS A 1 241 ? -27.143 -0.491 34.987 1.00 86.62 241 HIS A N 1
ATOM 1847 C CA . HIS A 1 241 ? -25.855 -0.922 34.434 1.00 86.62 241 HIS A CA 1
ATOM 1848 C C . HIS A 1 241 ? -26.048 -1.683 33.118 1.00 86.62 241 HIS A C 1
ATOM 1850 O O . HIS A 1 241 ? -25.509 -2.775 32.940 1.00 86.62 241 HIS A O 1
ATOM 1856 N N . GLU A 1 242 ? -26.827 -1.095 32.214 1.00 91.44 242 GLU A N 1
ATOM 1857 C CA . GLU A 1 242 ? -27.073 -1.591 30.862 1.00 91.44 242 GLU A CA 1
ATOM 1858 C C . GLU A 1 242 ? -26.904 -0.449 29.846 1.00 91.44 242 GLU A C 1
ATOM 1860 O O . GLU A 1 242 ? -27.272 0.703 30.119 1.00 91.44 242 GLU A O 1
ATOM 1865 N N . ALA A 1 243 ? -26.312 -0.736 28.686 1.00 91.69 243 ALA A N 1
ATOM 1866 C CA . ALA A 1 243 ? -26.158 0.208 27.577 1.00 91.69 243 ALA A CA 1
ATOM 1867 C C . ALA A 1 243 ? -26.077 -0.515 26.219 1.00 91.69 243 ALA A C 1
ATOM 1869 O O . ALA A 1 243 ? -25.729 -1.690 26.164 1.00 91.69 243 ALA A O 1
ATOM 1870 N N . SER A 1 244 ? -26.352 0.193 25.118 1.00 90.81 244 SER A N 1
ATOM 1871 C CA . SER A 1 244 ? -26.243 -0.348 23.749 1.00 90.81 244 SER A CA 1
ATOM 1872 C C . SER A 1 244 ? -24.796 -0.611 23.309 1.00 90.81 244 SER A C 1
ATOM 1874 O O . SER A 1 244 ? -24.549 -1.450 22.448 1.00 90.81 244 SER A O 1
ATOM 1876 N N . THR A 1 245 ? -23.822 0.081 23.902 1.00 93.19 245 THR A N 1
ATOM 1877 C CA . THR A 1 245 ? -22.390 -0.075 23.608 1.00 93.19 245 THR A CA 1
ATOM 1878 C C . THR A 1 245 ? -21.601 -0.368 24.876 1.00 93.19 245 THR A C 1
ATOM 1880 O O . THR A 1 245 ? -21.973 0.059 25.976 1.00 93.19 245 THR A O 1
ATOM 1883 N N . LEU A 1 246 ? -20.467 -1.056 24.730 1.00 94.44 246 LEU A N 1
ATOM 1884 C CA . LEU A 1 246 ? -19.563 -1.324 25.845 1.00 94.44 246 LEU A CA 1
ATOM 1885 C C . LEU A 1 246 ? -19.019 -0.015 26.431 1.00 94.44 246 LEU A C 1
ATOM 1887 O O . LEU A 1 246 ? -19.020 0.149 27.646 1.00 94.44 246 LEU A O 1
ATOM 1891 N N . VAL A 1 247 ? -18.637 0.954 25.593 1.00 93.75 247 VAL A N 1
ATOM 1892 C CA . VAL A 1 247 ? -18.187 2.285 26.051 1.00 93.75 247 VAL A CA 1
ATOM 1893 C C . VAL A 1 247 ? -19.273 2.985 26.866 1.00 93.75 247 VAL A C 1
ATOM 1895 O O . VAL A 1 247 ? -18.987 3.490 27.952 1.00 93.75 247 VAL A O 1
ATOM 1898 N N . GLY A 1 248 ? -20.524 2.964 26.395 1.00 92.38 248 GLY A N 1
ATOM 1899 C CA . GLY A 1 248 ? -21.654 3.543 27.120 1.00 92.38 248 GLY A CA 1
ATOM 1900 C C . GLY A 1 248 ? -21.873 2.887 28.485 1.00 92.38 248 GLY A C 1
ATOM 1901 O O . GLY A 1 248 ? -22.157 3.577 29.466 1.00 92.38 248 GLY A O 1
ATOM 1902 N N . LEU A 1 249 ? -21.679 1.567 28.588 1.00 94.62 249 LEU A N 1
ATOM 1903 C CA . LEU A 1 249 ? -21.729 0.857 29.866 1.00 94.62 249 LEU A CA 1
ATOM 1904 C C . LEU A 1 249 ? -20.563 1.263 30.779 1.00 94.62 249 LEU A C 1
ATOM 1906 O O . LEU A 1 249 ? -20.782 1.584 31.948 1.00 94.62 249 LEU A O 1
ATOM 1910 N N . LEU A 1 250 ? -19.337 1.301 30.249 1.00 94.56 250 LEU A N 1
ATOM 1911 C CA . LEU A 1 250 ? -18.133 1.671 30.998 1.00 94.56 250 LEU A CA 1
ATOM 1912 C C . LEU A 1 250 ? -18.223 3.097 31.567 1.00 94.56 250 LEU A C 1
ATOM 1914 O O . LEU A 1 250 ? -17.864 3.325 32.723 1.00 94.56 250 LEU A O 1
ATOM 1918 N N . GLN A 1 251 ? -18.795 4.038 30.810 1.00 93.12 251 GLN A N 1
ATOM 1919 C CA . GLN A 1 251 ? -19.067 5.403 31.275 1.00 93.12 251 GLN A CA 1
ATOM 1920 C C . GLN A 1 251 ? -20.091 5.470 32.421 1.00 93.12 251 GLN A C 1
ATOM 1922 O O . GLN A 1 251 ? -20.034 6.405 33.224 1.00 93.12 251 GLN A O 1
ATOM 1927 N N . LYS A 1 252 ? -21.034 4.518 32.502 1.00 92.44 252 LYS A N 1
ATOM 1928 C CA . LYS A 1 252 ? -22.024 4.437 33.592 1.00 92.44 252 LYS A CA 1
ATOM 1929 C C . LYS A 1 252 ? -21.439 3.822 34.863 1.00 92.44 252 LYS A C 1
ATOM 1931 O O . LYS A 1 252 ? -21.818 4.241 35.953 1.00 92.44 252 LYS A O 1
ATOM 1936 N N . ILE A 1 253 ? -20.541 2.842 34.737 1.00 93.19 253 ILE A N 1
ATOM 1937 C CA . ILE A 1 253 ? -19.991 2.106 35.889 1.00 93.19 253 ILE A CA 1
ATOM 1938 C C . ILE A 1 253 ? -18.724 2.744 36.479 1.00 93.19 253 ILE A C 1
ATOM 1940 O O . ILE A 1 253 ? -18.450 2.537 37.658 1.00 93.19 253 ILE A O 1
ATOM 1944 N N . SER A 1 254 ? -17.961 3.524 35.701 1.00 94.69 254 SER A N 1
ATOM 1945 C CA . SER A 1 254 ? -16.723 4.173 36.155 1.00 94.69 254 SER A CA 1
ATOM 1946 C C . SER A 1 254 ? -16.671 5.651 35.759 1.00 94.69 254 SER A C 1
ATOM 1948 O O . SER A 1 254 ? -16.621 6.024 34.584 1.00 94.69 254 SER A O 1
ATOM 1950 N N . ALA A 1 255 ? -16.610 6.519 36.772 1.00 93.50 255 ALA A N 1
ATOM 1951 C CA . ALA A 1 255 ? -16.423 7.953 36.570 1.00 93.50 255 ALA A CA 1
ATOM 1952 C C . ALA A 1 255 ? -15.012 8.277 36.050 1.00 93.50 255 ALA A C 1
ATOM 1954 O O . ALA A 1 25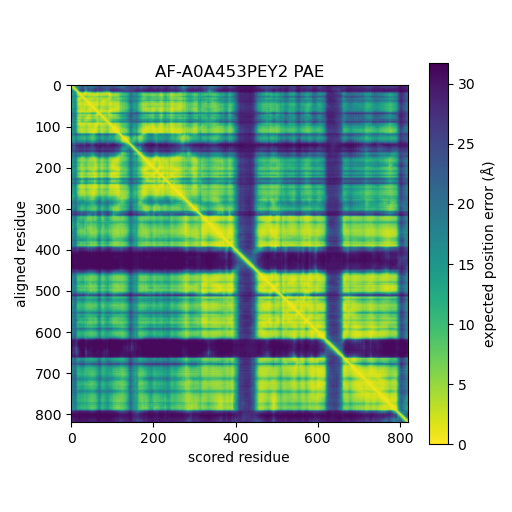5 ? -14.860 9.201 35.246 1.00 93.50 255 ALA A O 1
ATOM 1955 N N . LYS A 1 256 ? -13.987 7.508 36.464 1.00 93.75 256 LYS A N 1
ATOM 1956 C CA . LYS A 1 256 ? -12.622 7.665 35.938 1.00 93.75 256 LYS A CA 1
ATOM 1957 C C . LYS A 1 256 ? -12.558 7.313 34.457 1.00 93.75 256 LYS A C 1
ATOM 1959 O O . LYS A 1 256 ? -11.962 8.076 33.703 1.00 93.75 256 LYS A O 1
ATOM 1964 N N . PHE A 1 257 ? -13.227 6.237 34.038 1.00 94.31 257 PHE A N 1
ATOM 1965 C CA . PHE A 1 257 ? -13.337 5.883 32.625 1.00 94.31 257 PHE A CA 1
ATOM 1966 C C . PHE A 1 257 ? -14.003 7.004 31.827 1.00 94.31 257 PHE A C 1
ATOM 1968 O O . PHE A 1 257 ? -13.463 7.440 30.819 1.00 94.31 257 PHE A O 1
ATOM 1975 N N . LYS A 1 258 ? -15.137 7.538 32.305 1.00 93.50 258 LYS A N 1
ATOM 1976 C CA . LYS A 1 258 ? -15.833 8.645 31.631 1.00 93.50 258 LYS A CA 1
ATOM 1977 C C . LYS A 1 258 ? -14.946 9.882 31.454 1.00 93.50 258 LYS A C 1
ATOM 1979 O O . LYS A 1 258 ? -15.009 10.524 30.410 1.00 93.50 258 LYS A O 1
ATOM 1984 N N . LYS A 1 259 ? -14.137 10.223 32.465 1.00 93.38 259 LYS A N 1
ATOM 1985 C CA . LYS A 1 259 ? -13.193 11.346 32.390 1.00 93.38 259 LYS A CA 1
ATOM 1986 C C . LYS A 1 259 ? -12.056 11.062 31.403 1.00 93.38 259 LYS A C 1
ATOM 1988 O O . LYS A 1 259 ? -11.836 11.877 30.518 1.00 93.38 259 LYS A O 1
ATOM 1993 N N . GLY A 1 260 ? -11.377 9.923 31.543 1.00 91.06 260 GLY A N 1
ATOM 1994 C CA . GLY A 1 260 ? -10.244 9.565 30.686 1.00 91.06 260 GLY A CA 1
ATOM 1995 C C . GLY A 1 260 ? -10.650 9.383 29.224 1.00 91.06 260 GLY A C 1
ATOM 1996 O O . GLY A 1 260 ? -9.976 9.877 28.332 1.00 91.06 260 GLY A O 1
ATOM 1997 N N . PHE A 1 261 ? -11.802 8.760 28.964 1.00 91.00 261 PHE A N 1
ATOM 1998 C CA . PHE A 1 261 ? -12.287 8.575 27.598 1.00 91.00 261 PHE A CA 1
ATOM 1999 C C . PHE A 1 261 ? -12.619 9.909 26.923 1.00 91.00 261 PHE A C 1
ATOM 2001 O O . PHE A 1 261 ? -12.318 10.086 25.749 1.00 91.00 261 PHE A O 1
ATOM 2008 N N . ARG A 1 262 ? -13.179 10.878 27.661 1.00 90.69 262 ARG A N 1
ATOM 2009 C CA . ARG A 1 262 ? -13.380 12.235 27.134 1.00 90.69 262 ARG A CA 1
ATOM 2010 C C . ARG A 1 262 ? -12.053 12.899 26.773 1.00 90.69 262 ARG A C 1
ATOM 2012 O O . ARG A 1 262 ? -11.953 13.469 25.702 1.00 90.69 262 ARG A O 1
ATOM 2019 N N . GLU A 1 263 ? -11.036 12.756 27.618 1.00 89.75 263 GLU A N 1
ATOM 2020 C CA . GLU A 1 263 ? -9.690 13.273 27.344 1.00 89.75 263 GLU A CA 1
ATOM 2021 C C . GLU A 1 263 ? -9.071 12.646 26.080 1.00 89.75 263 GLU A C 1
ATOM 2023 O O . GLU A 1 263 ? -8.430 13.345 25.299 1.00 89.75 263 GLU A O 1
ATOM 2028 N N . ILE A 1 264 ? -9.318 11.352 25.824 1.00 87.62 264 ILE A N 1
ATOM 2029 C CA . ILE A 1 264 ? -8.924 10.696 24.565 1.00 87.62 264 ILE A CA 1
ATOM 2030 C C . ILE A 1 264 ? -9.630 11.339 23.364 1.00 87.62 264 ILE A C 1
ATOM 2032 O O . ILE A 1 264 ? -8.974 11.631 22.362 1.00 87.62 264 ILE A O 1
ATOM 2036 N N . LEU A 1 265 ? -10.949 11.549 23.445 1.00 86.25 265 LEU A N 1
ATOM 2037 C CA . LEU A 1 265 ? -11.719 12.163 22.358 1.00 86.25 265 LEU A CA 1
ATOM 2038 C C . LEU A 1 265 ? -11.278 13.606 22.097 1.00 86.25 265 LEU A C 1
ATOM 2040 O O . LEU A 1 265 ? -11.026 13.959 20.947 1.00 86.25 265 LEU A O 1
ATOM 2044 N N . ASP A 1 266 ? -11.101 14.400 23.155 1.00 86.94 266 ASP A N 1
ATOM 2045 C CA . ASP A 1 266 ? -10.625 15.783 23.072 1.00 86.94 266 ASP A CA 1
ATOM 2046 C C . ASP A 1 266 ? -9.234 15.836 22.423 1.00 86.94 266 ASP A C 1
ATOM 2048 O O . ASP A 1 266 ? -8.976 16.672 21.557 1.00 86.94 266 ASP A O 1
ATOM 2052 N N . ARG A 1 267 ? -8.344 14.893 22.772 1.00 82.12 267 ARG A N 1
ATOM 2053 C CA . ARG A 1 267 ? -7.007 14.811 22.177 1.00 82.12 267 ARG A CA 1
ATOM 2054 C C . ARG A 1 267 ? -7.061 14.493 20.684 1.00 82.12 267 ARG A C 1
ATOM 2056 O O . ARG A 1 267 ? -6.359 15.153 19.922 1.00 82.12 267 ARG A O 1
ATOM 2063 N N . LYS A 1 268 ? -7.904 13.546 20.260 1.00 79.50 268 LYS A N 1
ATOM 2064 C CA . LYS A 1 268 ? -8.116 13.228 18.834 1.00 79.50 268 LYS A CA 1
ATOM 2065 C C . LYS A 1 268 ? -8.721 14.405 18.063 1.00 79.50 268 LYS A C 1
ATOM 2067 O O . LYS A 1 268 ? -8.285 14.686 16.951 1.00 79.50 268 LYS A O 1
ATOM 2072 N N . ALA A 1 269 ? -9.670 15.118 18.668 1.00 81.00 269 ALA A N 1
ATOM 2073 C CA . ALA A 1 269 ? -10.284 16.306 18.078 1.00 81.00 269 ALA A CA 1
ATOM 2074 C C . ALA A 1 269 ? -9.299 17.486 17.952 1.00 81.00 269 ALA A C 1
ATOM 2076 O O . ALA A 1 269 ? -9.385 18.258 17.002 1.00 81.00 269 ALA A O 1
ATOM 2077 N N . SER A 1 270 ? -8.353 17.616 18.891 1.00 78.69 270 SER A N 1
ATOM 2078 C CA . SER A 1 270 ? -7.312 18.656 18.873 1.00 78.69 270 SER A CA 1
ATOM 2079 C C . SER A 1 270 ? -6.097 18.332 17.995 1.00 78.69 270 SER A C 1
ATOM 2081 O O . SER A 1 270 ? -5.284 19.219 17.740 1.00 78.69 270 SER A O 1
ATOM 2083 N N . ALA A 1 271 ? -5.937 17.071 17.582 1.00 76.75 271 ALA A N 1
ATOM 2084 C CA . ALA A 1 271 ? -4.814 16.634 16.762 1.00 76.75 271 ALA A CA 1
ATOM 2085 C C . ALA A 1 271 ? -4.886 17.254 15.362 1.00 76.75 271 ALA A C 1
ATOM 2087 O O . ALA A 1 271 ? -5.971 17.529 14.837 1.00 76.75 271 ALA A O 1
ATOM 2088 N N . HIS A 1 272 ? -3.725 17.457 14.738 1.00 76.38 272 HIS A N 1
ATOM 2089 C CA . HIS A 1 272 ? -3.695 18.003 13.387 1.00 76.38 272 HIS A CA 1
ATOM 2090 C C . HIS A 1 272 ? -4.401 17.020 12.425 1.00 76.38 272 HIS A C 1
ATOM 2092 O O . HIS A 1 272 ? -4.180 15.815 12.536 1.00 76.38 272 HIS A O 1
ATOM 2098 N N . PRO A 1 273 ? -5.214 17.470 11.447 1.00 70.00 273 PRO A N 1
ATOM 2099 C CA . PRO A 1 273 ? -5.958 16.569 10.558 1.00 70.00 273 PRO A CA 1
ATOM 2100 C C . PRO A 1 273 ? -5.113 15.481 9.876 1.00 70.00 273 PRO A C 1
ATOM 2102 O O . PRO A 1 273 ? -5.577 14.354 9.736 1.00 70.00 273 PRO A O 1
ATOM 2105 N N . PHE A 1 274 ? -3.868 15.789 9.494 1.00 71.25 274 PHE A N 1
ATOM 2106 C CA . PHE A 1 274 ? -2.915 14.805 8.951 1.00 71.25 274 PHE A CA 1
ATOM 2107 C C . PHE A 1 274 ? -2.547 13.671 9.925 1.00 71.25 274 PHE A C 1
ATOM 2109 O O . PHE A 1 274 ? -2.202 12.593 9.465 1.00 71.25 274 PHE A O 1
ATOM 2116 N N . GLU A 1 275 ? -2.637 13.880 11.240 1.00 73.75 275 GLU A N 1
ATOM 2117 C CA . GLU A 1 275 ? -2.347 12.849 12.253 1.00 73.75 275 GLU A CA 1
ATOM 2118 C C . GLU A 1 275 ? -3.518 11.874 12.444 1.00 73.75 275 GLU A C 1
ATOM 2120 O O . GLU A 1 275 ? -3.328 10.765 12.945 1.00 73.75 275 GLU A O 1
ATOM 2125 N N . ASN A 1 276 ? -4.722 12.295 12.037 1.00 70.69 276 ASN A N 1
ATOM 2126 C CA . ASN A 1 276 ? -5.953 11.504 12.076 1.00 70.69 276 ASN A CA 1
ATOM 2127 C C . ASN A 1 276 ? -6.192 10.714 10.778 1.00 70.69 276 ASN A C 1
ATOM 2129 O O . ASN A 1 276 ? -7.064 9.848 10.740 1.00 70.69 276 ASN A O 1
ATOM 2133 N N . VAL A 1 277 ? -5.453 11.017 9.707 1.00 71.12 277 VAL A N 1
ATOM 2134 C CA . VAL A 1 277 ? -5.530 10.292 8.435 1.00 71.12 277 VAL A CA 1
ATOM 2135 C C . VAL A 1 277 ? -4.479 9.190 8.430 1.00 71.12 277 VAL A C 1
ATOM 2137 O O . VAL A 1 277 ? -3.318 9.428 8.750 1.00 71.12 277 VAL A O 1
ATOM 2140 N N . GLN A 1 278 ? -4.883 7.986 8.030 1.00 71.62 278 GLN A N 1
ATOM 2141 C CA . GLN A 1 278 ? -3.962 6.868 7.873 1.00 71.62 278 GLN A CA 1
ATOM 2142 C C . GLN A 1 278 ? -2.876 7.204 6.845 1.00 71.62 278 GLN A C 1
ATOM 2144 O O . GLN A 1 278 ? -3.159 7.613 5.711 1.00 71.62 278 GLN A O 1
ATOM 2149 N N . ALA A 1 279 ? -1.621 7.026 7.248 1.00 74.31 279 ALA A N 1
ATOM 2150 C CA . ALA A 1 279 ? -0.488 7.167 6.349 1.00 74.31 279 ALA A CA 1
ATOM 2151 C C . ALA A 1 279 ? -0.385 5.941 5.428 1.00 74.31 279 ALA A C 1
ATOM 2153 O O . ALA A 1 279 ? -0.481 4.807 5.896 1.00 74.31 279 ALA A O 1
ATOM 2154 N N . LEU A 1 280 ? -0.138 6.173 4.134 1.00 77.69 280 LEU A N 1
ATOM 2155 C CA . LEU A 1 280 ? 0.079 5.105 3.150 1.00 77.69 280 LEU A CA 1
ATOM 2156 C C . LEU A 1 280 ? 1.247 4.189 3.532 1.00 77.69 280 LEU A C 1
ATOM 2158 O O . LEU A 1 280 ? 1.182 2.978 3.344 1.00 77.69 280 LEU A O 1
ATOM 2162 N N . LEU A 1 281 ? 2.318 4.778 4.064 1.00 77.38 281 LEU A N 1
ATOM 2163 C CA . LEU A 1 281 ? 3.478 4.050 4.556 1.00 77.38 281 LEU A CA 1
ATOM 2164 C C . LEU A 1 281 ? 3.562 4.228 6.075 1.00 77.38 281 LEU A C 1
ATOM 2166 O O . LEU A 1 281 ? 3.584 5.370 6.546 1.00 77.38 281 LEU A O 1
ATOM 2170 N N . PRO A 1 282 ? 3.619 3.134 6.854 1.00 67.06 282 PRO A N 1
ATOM 2171 C CA . PRO A 1 282 ? 3.749 3.235 8.297 1.00 67.06 282 PRO A CA 1
ATOM 2172 C C . PRO A 1 282 ? 5.081 3.902 8.649 1.00 67.06 282 PRO A C 1
ATOM 2174 O O . PRO A 1 282 ? 6.149 3.468 8.213 1.00 67.06 282 PRO A O 1
ATOM 2177 N N . VAL A 1 283 ? 5.029 4.952 9.467 1.00 66.62 283 VAL A N 1
ATOM 2178 C CA . VAL A 1 283 ? 6.235 5.608 9.982 1.00 66.62 283 VAL A CA 1
ATOM 2179 C C . VAL A 1 283 ? 6.818 4.733 11.088 1.00 66.62 283 VAL A C 1
ATOM 2181 O O . VAL A 1 283 ? 6.309 4.696 12.207 1.00 66.62 283 VAL A O 1
ATOM 2184 N N . THR A 1 284 ? 7.885 3.999 10.784 1.00 64.44 284 THR A N 1
ATOM 2185 C CA . THR A 1 284 ? 8.597 3.199 11.786 1.00 64.44 284 THR A CA 1
ATOM 2186 C C . THR A 1 284 ? 9.666 4.042 12.470 1.00 64.44 284 THR A C 1
ATOM 2188 O O . THR A 1 284 ? 10.605 4.501 11.818 1.00 64.44 284 THR A O 1
ATOM 2191 N N . SER A 1 285 ? 9.571 4.209 13.791 1.00 64.81 285 SER A N 1
ATOM 2192 C CA . SER A 1 285 ? 10.680 4.770 14.568 1.00 64.81 285 SER A CA 1
ATOM 2193 C C . SER A 1 285 ? 11.840 3.776 14.591 1.00 64.81 285 SER A C 1
ATOM 2195 O O . SER A 1 285 ? 11.688 2.639 15.034 1.00 64.81 285 SER A O 1
ATOM 2197 N N . TRP A 1 286 ? 13.015 4.216 14.146 1.00 64.69 286 TRP A N 1
ATOM 2198 C CA . TRP A 1 286 ? 14.267 3.466 14.280 1.00 64.69 286 TRP A CA 1
ATOM 2199 C C . TRP A 1 286 ? 14.810 3.496 15.719 1.00 64.69 286 TRP A C 1
ATOM 2201 O O . TRP A 1 286 ? 15.692 2.715 16.071 1.00 64.69 286 TRP A O 1
ATOM 2211 N N . LEU A 1 287 ? 14.259 4.374 16.564 1.00 65.81 287 LEU A N 1
ATOM 2212 C CA . LEU A 1 287 ? 14.568 4.472 17.983 1.00 65.81 287 LEU A CA 1
ATOM 2213 C C . LEU A 1 287 ? 13.495 3.757 18.801 1.00 65.81 287 LEU A C 1
ATOM 2215 O O . LEU A 1 287 ? 12.318 4.127 18.779 1.00 65.81 287 LEU A O 1
ATOM 2219 N N . GLY A 1 288 ? 13.919 2.737 19.544 1.00 64.56 288 GLY A N 1
ATOM 2220 C CA . GLY A 1 288 ? 13.097 2.134 20.586 1.00 64.56 288 GLY A CA 1
ATOM 2221 C C . GLY A 1 288 ? 12.978 3.059 21.798 1.00 64.56 288 GLY A C 1
ATOM 2222 O O . GLY A 1 288 ? 13.863 3.873 22.064 1.00 64.56 288 GLY A O 1
ATOM 2223 N N . ALA A 1 289 ? 11.896 2.914 22.562 1.00 68.06 289 ALA A N 1
ATOM 2224 C CA . ALA A 1 289 ? 11.754 3.608 23.836 1.00 68.06 289 ALA A CA 1
ATOM 2225 C C . ALA A 1 289 ? 12.906 3.222 24.784 1.00 68.06 289 ALA A C 1
ATOM 2227 O O . ALA A 1 289 ? 13.165 2.036 25.005 1.00 68.06 289 ALA A O 1
ATOM 2228 N N . HIS A 1 290 ? 13.590 4.226 25.340 1.00 66.69 290 HIS A N 1
ATOM 2229 C CA . HIS A 1 290 ? 14.608 4.046 26.370 1.00 66.69 290 HIS A CA 1
ATOM 2230 C C . HIS A 1 290 ? 14.214 4.820 27.644 1.00 66.69 290 HIS A C 1
ATOM 2232 O O . HIS A 1 290 ? 13.958 6.021 27.559 1.00 66.69 290 HIS A O 1
ATOM 2238 N N . PRO A 1 291 ? 14.241 4.194 28.838 1.00 76.06 291 PRO A N 1
ATOM 2239 C CA . PRO A 1 291 ? 14.540 2.778 29.066 1.00 76.06 291 PRO A CA 1
ATOM 2240 C C . PRO A 1 291 ? 13.484 1.878 28.421 1.00 76.06 29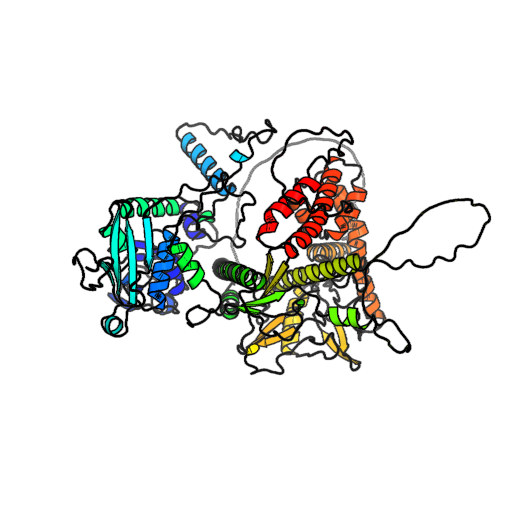1 PRO A C 1
ATOM 2242 O O . PRO A 1 291 ? 12.345 2.302 28.228 1.00 76.06 291 PRO A O 1
ATOM 2245 N N . VAL A 1 292 ? 13.882 0.649 28.069 1.00 77.44 292 VAL A N 1
ATOM 2246 C CA . VAL A 1 292 ? 12.955 -0.342 27.507 1.00 77.44 292 VAL A CA 1
ATOM 2247 C C . VAL A 1 292 ? 11.774 -0.473 28.473 1.00 77.44 292 VAL A C 1
ATOM 2249 O O . VAL A 1 292 ? 12.007 -0.774 29.649 1.00 77.44 292 VAL A O 1
ATOM 2252 N N . PRO A 1 293 ? 10.531 -0.224 28.021 1.00 78.19 293 PRO A N 1
ATOM 2253 C CA . PRO A 1 293 ? 9.368 -0.331 28.884 1.00 78.19 293 PRO A CA 1
ATOM 2254 C C . PRO A 1 293 ? 9.296 -1.718 29.519 1.00 78.19 293 PRO A C 1
ATOM 2256 O O . PRO A 1 293 ? 9.546 -2.730 28.861 1.00 78.19 293 PRO A O 1
ATOM 2259 N N . GLU A 1 294 ? 8.944 -1.778 30.802 1.00 81.56 294 GLU A N 1
ATOM 2260 C CA . GLU A 1 294 ? 8.772 -3.058 31.482 1.00 81.56 294 GLU A CA 1
ATOM 2261 C C . GLU A 1 294 ? 7.714 -3.908 30.771 1.00 81.56 294 GLU A C 1
ATOM 2263 O O . GLU A 1 294 ? 6.610 -3.440 30.473 1.00 81.56 294 GLU A O 1
ATOM 2268 N N . HIS A 1 295 ? 8.017 -5.189 30.551 1.00 83.44 295 HIS A N 1
ATOM 2269 C CA . HIS A 1 295 ? 7.045 -6.127 30.005 1.00 83.44 295 HIS A CA 1
ATOM 2270 C C . HIS A 1 295 ? 5.986 -6.463 31.062 1.00 83.44 295 HIS A C 1
ATOM 2272 O O . HIS A 1 295 ? 6.135 -7.387 31.863 1.00 83.44 295 HIS A O 1
ATOM 2278 N N . ARG A 1 296 ? 4.907 -5.680 31.085 1.00 82.50 296 ARG A N 1
ATOM 2279 C CA . ARG A 1 296 ? 3.809 -5.851 32.040 1.00 82.50 296 ARG A CA 1
ATOM 2280 C C . ARG A 1 296 ? 2.865 -6.967 31.610 1.00 82.50 296 ARG A C 1
ATOM 2282 O O . ARG A 1 296 ? 2.693 -7.238 30.416 1.00 82.50 296 ARG A O 1
ATOM 2289 N N . ARG A 1 297 ? 2.241 -7.606 32.606 1.00 78.81 297 ARG A N 1
ATOM 2290 C CA . ARG A 1 297 ? 1.164 -8.576 32.391 1.00 78.81 297 ARG A CA 1
ATOM 2291 C C . ARG A 1 297 ? 0.007 -7.867 31.699 1.00 78.81 297 ARG A C 1
ATOM 2293 O O . ARG A 1 297 ? -0.575 -6.949 32.265 1.00 78.81 297 ARG A O 1
ATOM 2300 N N . ASP A 1 298 ? -0.334 -8.354 30.520 1.00 80.69 298 ASP A N 1
ATOM 2301 C CA . ASP A 1 298 ? -1.467 -7.886 29.741 1.00 80.69 298 ASP A CA 1
ATOM 2302 C C . ASP A 1 298 ? -2.162 -9.111 29.151 1.00 80.69 298 ASP A C 1
ATOM 2304 O O . ASP A 1 298 ? -1.623 -9.804 28.287 1.00 80.69 298 ASP A O 1
ATOM 2308 N N . ALA A 1 299 ? -3.329 -9.427 29.704 1.00 80.19 299 ALA A N 1
ATOM 2309 C CA . ALA A 1 299 ? -4.121 -10.557 29.248 1.00 80.19 299 ALA A CA 1
ATOM 2310 C C . ALA A 1 299 ? -4.842 -10.252 27.926 1.00 80.19 299 ALA A C 1
ATOM 2312 O O . ALA A 1 299 ? -5.042 -11.179 27.151 1.00 80.19 299 ALA A O 1
ATOM 2313 N N . ALA A 1 300 ? -5.134 -8.983 27.613 1.00 76.56 300 ALA A N 1
ATOM 2314 C CA . ALA A 1 300 ? -5.701 -8.616 26.318 1.00 76.56 300 ALA A CA 1
ATOM 2315 C C . ALA A 1 300 ? -4.679 -8.864 25.200 1.00 76.56 300 ALA A C 1
ATOM 2317 O O . ALA A 1 300 ? -5.009 -9.524 24.222 1.00 76.56 300 ALA A O 1
ATOM 2318 N N . ARG A 1 301 ? -3.406 -8.483 25.403 1.00 83.12 301 ARG A N 1
ATOM 2319 C CA . ARG A 1 301 ? -2.312 -8.808 24.464 1.00 83.12 301 ARG A CA 1
ATOM 2320 C C . ARG A 1 301 ? -2.176 -10.314 24.205 1.00 83.12 301 ARG A C 1
ATOM 2322 O O . ARG A 1 301 ? -1.915 -10.718 23.076 1.00 83.12 301 ARG A O 1
ATOM 2329 N N . ALA A 1 302 ? -2.314 -11.140 25.244 1.00 79.56 302 ALA A N 1
ATOM 2330 C CA . ALA A 1 302 ? -2.227 -12.598 25.117 1.00 79.56 302 ALA A CA 1
ATOM 2331 C C . ALA A 1 302 ? -3.448 -13.211 24.409 1.00 79.56 302 ALA A C 1
ATOM 2333 O O . ALA A 1 302 ? -3.312 -14.203 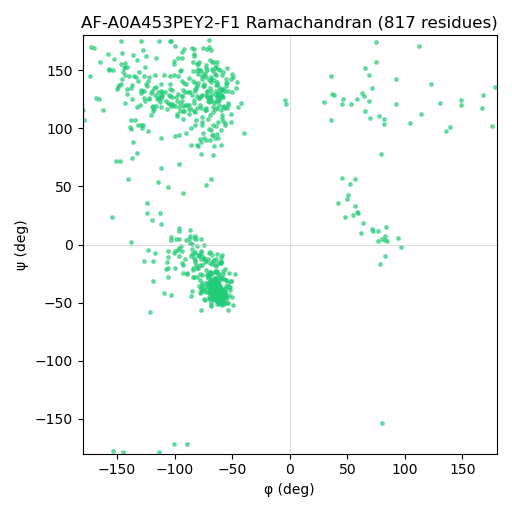23.702 1.00 79.56 302 ALA A O 1
ATOM 2334 N N . GLU A 1 303 ? -4.637 -12.639 24.590 1.00 76.12 303 GLU A N 1
ATOM 2335 C CA . GLU A 1 303 ? -5.832 -13.038 23.841 1.00 76.12 303 GLU A CA 1
ATOM 2336 C C . GLU A 1 303 ? -5.731 -12.632 22.370 1.00 76.12 303 GLU A C 1
ATOM 2338 O O . GLU A 1 303 ? -6.007 -13.439 21.483 1.00 76.12 303 GLU A O 1
ATOM 2343 N N . ASP A 1 304 ? -5.309 -11.393 22.110 1.00 73.06 304 ASP A N 1
ATOM 2344 C CA . ASP A 1 304 ? -5.213 -10.845 20.762 1.00 73.06 304 ASP A CA 1
ATOM 2345 C C . ASP A 1 304 ? -4.206 -11.636 19.915 1.00 73.06 304 ASP A C 1
ATOM 2347 O O . ASP A 1 304 ? -4.473 -11.870 18.742 1.00 73.06 304 ASP A O 1
ATOM 2351 N N . SER A 1 305 ? -3.110 -12.152 20.488 1.00 74.31 305 SER A N 1
ATOM 2352 C CA . SER A 1 305 ? -2.167 -13.004 19.741 1.00 74.31 305 SER A CA 1
ATOM 2353 C C . SER A 1 305 ? -2.780 -14.328 19.264 1.00 74.31 305 SER A C 1
ATOM 2355 O O . SER A 1 305 ? -2.427 -14.820 18.192 1.00 74.31 305 SER A O 1
ATOM 2357 N N . VAL A 1 306 ? -3.725 -14.897 20.019 1.00 72.06 306 VAL A N 1
ATOM 2358 C CA . VAL A 1 306 ? -4.444 -16.119 19.626 1.00 72.06 306 VAL A CA 1
ATOM 2359 C C . VAL A 1 306 ? -5.516 -15.798 18.584 1.00 72.06 306 VAL A C 1
ATOM 2361 O O . VAL A 1 306 ? -5.692 -16.544 17.628 1.00 72.06 306 VAL A O 1
ATOM 2364 N N . VAL A 1 307 ? -6.210 -14.666 18.723 1.00 63.84 307 VAL A N 1
ATOM 2365 C CA . VAL A 1 307 ? -7.258 -14.242 17.777 1.00 63.84 307 VAL A CA 1
ATOM 2366 C C . VAL A 1 307 ? -6.677 -13.772 16.438 1.00 63.84 307 VAL A C 1
ATOM 2368 O O . VAL A 1 307 ? -7.300 -13.979 15.402 1.00 63.84 307 VAL A O 1
ATOM 2371 N N . LEU A 1 308 ? -5.490 -13.163 16.444 1.00 58.84 308 LEU A N 1
ATOM 2372 C CA . LEU A 1 308 ? -4.748 -12.731 15.252 1.00 58.84 308 LEU A CA 1
ATOM 2373 C C . LEU A 1 308 ? -3.938 -13.872 14.608 1.00 58.84 308 LEU A C 1
ATOM 2375 O O . LEU A 1 308 ? -3.144 -13.630 13.701 1.00 58.84 308 LEU A O 1
ATOM 2379 N N . SER A 1 309 ? -4.106 -15.115 15.072 1.00 59.06 309 SER A N 1
ATOM 2380 C CA . SER A 1 309 ? -3.452 -16.272 14.465 1.00 59.06 309 SER A CA 1
ATOM 2381 C C . SER A 1 309 ? -4.008 -16.507 13.058 1.00 59.06 309 SER A C 1
ATOM 2383 O O . SER A 1 309 ? -5.186 -16.838 12.887 1.00 59.06 309 SER A O 1
ATOM 2385 N N . TYR A 1 310 ? -3.139 -16.331 12.060 1.00 59.47 310 TYR A N 1
ATOM 2386 C CA . TYR A 1 310 ? -3.396 -16.575 10.642 1.00 59.47 310 TYR A CA 1
ATOM 2387 C C . TYR A 1 310 ? -4.180 -17.885 10.442 1.00 59.47 310 TYR A C 1
ATOM 2389 O O . TYR A 1 310 ? -3.747 -18.946 10.883 1.00 59.47 310 TYR A O 1
ATOM 2397 N N . GLY A 1 311 ? -5.362 -17.801 9.818 1.00 51.75 311 GLY A N 1
ATOM 2398 C CA . GLY A 1 311 ? -6.244 -18.955 9.577 1.00 51.75 311 GLY A CA 1
ATOM 2399 C C . GLY A 1 311 ? -7.369 -19.177 10.601 1.00 51.75 311 GLY A C 1
ATOM 2400 O O . GLY A 1 311 ? -8.186 -20.069 10.394 1.00 51.75 311 GLY A O 1
ATOM 2401 N N . THR A 1 312 ? -7.460 -18.362 11.661 1.00 50.34 312 THR A N 1
ATOM 2402 C CA . THR A 1 312 ? -8.547 -18.430 12.674 1.00 50.34 312 THR A CA 1
ATOM 2403 C C . THR A 1 312 ? -9.600 -17.329 12.500 1.00 50.34 312 THR A C 1
ATOM 2405 O O . THR A 1 312 ? -10.517 -17.193 13.314 1.00 50.34 312 THR A O 1
ATOM 2408 N N . GLU A 1 313 ? -9.475 -16.506 11.458 1.00 55.00 313 GLU A N 1
ATOM 2409 C CA . GLU A 1 313 ? -10.460 -15.471 11.159 1.00 55.00 313 GLU A CA 1
ATOM 2410 C C . GLU A 1 313 ? -11.811 -16.127 10.854 1.00 55.00 313 GLU A C 1
ATOM 2412 O O . GLU A 1 313 ? -11.889 -17.079 10.075 1.00 55.00 313 GLU A O 1
ATOM 2417 N N . LEU A 1 314 ? -12.878 -15.648 11.507 1.00 46.41 314 LEU A N 1
ATOM 2418 C CA . LEU A 1 314 ? -14.236 -16.099 11.211 1.00 46.41 314 LEU A CA 1
ATOM 2419 C C . LEU A 1 314 ? -14.466 -15.927 9.709 1.00 46.41 314 LEU A C 1
ATOM 2421 O O . LEU A 1 314 ? -14.373 -14.809 9.205 1.00 46.41 314 LEU A O 1
ATOM 2425 N N . ILE A 1 315 ? -14.755 -17.041 9.033 1.00 43.06 315 ILE A N 1
ATOM 2426 C CA . ILE A 1 315 ? -15.116 -17.115 7.617 1.00 43.06 315 ILE A CA 1
ATOM 2427 C C . ILE A 1 315 ? -16.388 -16.274 7.420 1.00 43.06 315 ILE A C 1
ATOM 2429 O O . ILE A 1 315 ? -17.507 -16.760 7.549 1.00 43.06 315 ILE A O 1
ATOM 2433 N N . GLY A 1 316 ? -16.209 -14.972 7.217 1.00 49.38 316 GLY A N 1
ATOM 2434 C CA . GLY A 1 316 ? -17.212 -14.050 6.702 1.00 49.38 316 GLY A CA 1
ATOM 2435 C C . GLY A 1 316 ? -16.962 -13.800 5.219 1.00 49.38 316 GLY A C 1
ATOM 2436 O O . GLY A 1 316 ? -16.091 -14.433 4.622 1.00 49.38 316 GLY A O 1
ATOM 2437 N N . MET A 1 317 ? -17.688 -12.850 4.625 1.00 51.09 317 MET A N 1
ATOM 2438 C CA . MET A 1 317 ? -17.308 -12.350 3.302 1.00 51.09 317 MET A CA 1
ATOM 2439 C C . MET A 1 317 ? -15.892 -11.779 3.395 1.00 51.09 317 MET A C 1
ATOM 2441 O O . MET A 1 317 ? -15.656 -10.807 4.119 1.00 51.09 317 MET A O 1
ATOM 2445 N N . GLN A 1 318 ? -14.953 -12.462 2.745 1.00 65.25 318 GLN A N 1
ATOM 2446 C CA . GLN A 1 318 ? -13.580 -12.003 2.615 1.00 65.25 318 GLN A CA 1
ATOM 2447 C C . GLN A 1 318 ? -13.586 -10.769 1.718 1.00 65.25 318 GLN A C 1
ATOM 2449 O O . GLN A 1 318 ? -14.343 -10.710 0.749 1.00 65.25 318 GLN A O 1
ATOM 2454 N N . ARG A 1 319 ? -12.774 -9.773 2.072 1.00 81.25 319 ARG A N 1
ATOM 2455 C CA . ARG A 1 319 ? -12.662 -8.533 1.306 1.00 81.25 319 ARG A CA 1
ATOM 2456 C C . ARG A 1 319 ? -12.153 -8.853 -0.100 1.00 81.25 319 ARG A C 1
ATOM 2458 O O . ARG A 1 319 ? -11.222 -9.649 -0.244 1.00 81.25 319 ARG A O 1
ATOM 2465 N N . ASP A 1 320 ? -12.751 -8.252 -1.120 1.00 85.50 320 ASP A N 1
ATOM 2466 C CA . ASP A 1 320 ? -12.254 -8.344 -2.491 1.00 85.50 320 ASP A CA 1
ATOM 2467 C C . ASP A 1 320 ? -11.470 -7.072 -2.818 1.00 85.50 320 ASP A C 1
ATOM 2469 O O . ASP A 1 320 ? -12.022 -6.043 -3.204 1.00 85.50 320 ASP A O 1
ATOM 2473 N N . TRP A 1 321 ? -10.155 -7.143 -2.612 1.00 90.81 321 TRP A N 1
ATOM 2474 C CA . TRP A 1 321 ? -9.253 -6.020 -2.859 1.00 90.81 321 TRP A CA 1
ATOM 2475 C C . TRP A 1 321 ? -9.245 -5.571 -4.315 1.00 90.81 321 TRP A C 1
ATOM 2477 O O . TRP A 1 321 ? -9.032 -4.391 -4.585 1.00 90.81 321 TRP A O 1
ATOM 2487 N N . ASN A 1 322 ? -9.425 -6.508 -5.250 1.00 91.12 322 ASN A N 1
ATOM 2488 C CA . ASN A 1 322 ? -9.410 -6.180 -6.663 1.00 91.12 322 ASN A CA 1
ATOM 2489 C C . ASN A 1 322 ? -10.696 -5.446 -7.040 1.00 91.12 322 ASN A C 1
ATOM 2491 O O . ASN A 1 322 ? -10.602 -4.387 -7.653 1.00 91.12 322 ASN A O 1
ATOM 2495 N N . GLU A 1 323 ? -11.861 -5.952 -6.629 1.00 88.50 323 GLU A N 1
ATOM 2496 C CA . GLU A 1 323 ? -13.135 -5.285 -6.917 1.00 88.50 323 GLU A CA 1
ATOM 2497 C C . GLU A 1 323 ? -13.185 -3.878 -6.315 1.00 88.50 323 GLU A C 1
ATOM 2499 O O . GLU A 1 323 ? -13.523 -2.928 -7.015 1.00 88.50 323 GLU A O 1
ATOM 2504 N N . GLU A 1 324 ? -12.759 -3.705 -5.059 1.00 86.75 324 GLU A N 1
ATOM 2505 C CA . GLU A 1 324 ? -12.720 -2.380 -4.428 1.00 86.75 324 GLU A CA 1
ATOM 2506 C C . GLU A 1 324 ? -11.785 -1.409 -5.157 1.00 86.75 324 GLU A C 1
ATOM 2508 O O . GLU A 1 324 ? -12.133 -0.241 -5.351 1.00 86.75 324 GLU A O 1
ATOM 2513 N N . LEU A 1 325 ? -10.608 -1.878 -5.590 1.00 90.38 325 LEU A N 1
ATOM 2514 C CA . LEU A 1 325 ? -9.681 -1.051 -6.355 1.00 90.38 325 LEU A CA 1
ATOM 2515 C C . LEU A 1 325 ? -10.283 -0.658 -7.709 1.00 90.38 325 LEU A C 1
ATOM 2517 O O . LEU A 1 325 ? -10.226 0.518 -8.073 1.00 90.38 325 LEU A O 1
ATOM 2521 N N . GLN A 1 326 ? -10.847 -1.615 -8.454 1.00 90.56 326 GLN A N 1
ATOM 2522 C CA . GLN A 1 326 ? -11.396 -1.330 -9.781 1.00 90.56 326 GLN A CA 1
ATOM 2523 C C . GLN A 1 326 ? -12.640 -0.446 -9.698 1.00 90.56 326 GLN A C 1
ATOM 2525 O O . GLN A 1 326 ? -12.718 0.531 -10.438 1.00 90.56 326 GLN A O 1
ATOM 2530 N N . SER A 1 327 ? -13.530 -0.692 -8.734 1.00 86.06 327 SER A N 1
ATOM 2531 C CA . SER A 1 327 ? -14.681 0.171 -8.446 1.00 86.06 327 SER A CA 1
ATOM 2532 C C . SER A 1 327 ? -14.250 1.620 -8.188 1.00 86.06 327 SER A C 1
ATOM 2534 O O . SER A 1 327 ? -14.792 2.545 -8.789 1.00 86.06 327 SER A O 1
ATOM 2536 N N . CYS A 1 328 ? -13.202 1.843 -7.383 1.00 85.88 328 CYS A N 1
ATOM 2537 C CA . CYS A 1 328 ? -12.650 3.189 -7.188 1.00 85.88 328 CYS A CA 1
ATOM 2538 C C . CYS A 1 328 ? -12.085 3.787 -8.487 1.00 85.88 328 CYS A C 1
ATOM 2540 O O . CYS A 1 328 ? -12.193 4.991 -8.713 1.00 85.88 328 CYS A O 1
ATOM 2542 N N . ARG A 1 329 ? -11.446 2.982 -9.348 1.00 85.25 329 ARG A N 1
ATOM 2543 C CA . ARG A 1 329 ? -10.889 3.464 -10.625 1.00 85.25 329 ARG A CA 1
ATOM 2544 C C . ARG A 1 329 ? -11.974 3.840 -11.627 1.00 85.25 329 ARG A C 1
ATOM 2546 O O . ARG A 1 329 ? -11.735 4.758 -12.407 1.00 85.25 329 ARG A O 1
ATOM 2553 N N . GLU A 1 330 ? -13.112 3.161 -11.589 1.00 85.50 330 GLU A N 1
ATOM 2554 C CA . GLU A 1 330 ? -14.262 3.359 -12.477 1.00 85.50 330 GLU A CA 1
ATOM 2555 C C . GLU A 1 330 ? -15.105 4.587 -12.109 1.00 85.50 330 GLU A C 1
ATOM 2557 O O . GLU A 1 330 ? -15.998 4.965 -12.868 1.00 85.50 330 GLU A O 1
ATOM 2562 N N . PHE A 1 331 ? -14.792 5.261 -10.996 1.00 82.81 331 PHE A N 1
ATOM 2563 C CA . PHE A 1 331 ? -15.453 6.509 -10.634 1.00 82.81 331 PHE A CA 1
ATOM 2564 C C . PHE A 1 331 ? -15.362 7.554 -11.761 1.00 82.81 331 PHE A C 1
ATOM 2566 O O . PHE A 1 331 ? -14.304 7.706 -12.400 1.00 82.81 331 PHE A O 1
ATOM 2573 N N . PRO A 1 332 ? -16.443 8.337 -11.967 1.00 79.00 332 PRO A N 1
ATOM 2574 C CA . PRO A 1 332 ? -16.392 9.534 -12.790 1.00 79.00 332 PRO A CA 1
ATOM 2575 C C . PRO A 1 332 ? -15.215 10.422 -12.373 1.00 79.00 332 PRO A C 1
ATOM 2577 O O . PRO A 1 332 ? -14.803 10.436 -11.212 1.00 79.00 332 PRO A O 1
ATOM 2580 N N . HIS A 1 333 ? -14.623 11.123 -13.336 1.00 85.06 333 HIS A N 1
ATOM 2581 C CA . HIS A 1 333 ? -13.444 11.970 -13.121 1.00 85.06 333 HIS A CA 1
ATOM 2582 C C . HIS A 1 333 ? -13.346 13.102 -14.158 1.00 85.06 333 HIS A C 1
ATOM 2584 O O . HIS A 1 333 ? -12.259 13.630 -14.430 1.00 85.06 333 HIS A O 1
ATOM 2590 N N . ALA A 1 334 ? -14.479 13.487 -14.749 1.00 85.06 334 ALA A N 1
ATOM 2591 C CA . ALA A 1 334 ? -14.540 14.545 -15.747 1.00 85.06 334 ALA A CA 1
ATOM 2592 C C . ALA A 1 334 ? -14.283 15.908 -15.096 1.00 85.06 334 ALA A C 1
ATOM 2594 O O . ALA A 1 334 ? -13.473 16.693 -15.595 1.00 85.06 334 ALA A O 1
ATOM 2595 N N . ASN A 1 335 ? -14.914 16.160 -13.947 1.00 82.69 335 ASN A N 1
ATOM 2596 C CA . ASN A 1 335 ? -14.745 17.402 -13.200 1.00 82.69 335 ASN A CA 1
ATOM 2597 C C . ASN A 1 335 ? -13.705 17.267 -12.057 1.00 82.69 335 ASN A C 1
ATOM 2599 O O . ASN A 1 335 ? -13.372 16.159 -11.625 1.00 82.69 335 ASN A O 1
ATOM 2603 N N . PRO A 1 336 ? -13.149 18.385 -11.548 1.00 80.19 336 PRO A N 1
ATOM 2604 C CA . PRO A 1 336 ? -12.164 18.344 -10.464 1.00 80.19 336 PRO A CA 1
ATOM 2605 C C . PRO A 1 336 ? -12.671 17.678 -9.176 1.00 80.19 336 PRO A C 1
ATOM 2607 O O . PRO A 1 336 ? -11.882 17.099 -8.435 1.00 80.19 336 PRO A O 1
ATOM 2610 N N . GLN A 1 337 ? -13.974 17.740 -8.903 1.00 71.44 337 GLN A N 1
ATOM 2611 C CA . GLN A 1 337 ? -14.575 17.218 -7.671 1.00 71.44 337 GLN A CA 1
ATOM 2612 C C . GLN A 1 337 ? -14.635 15.695 -7.684 1.00 71.44 337 GLN A C 1
ATOM 2614 O O . GLN A 1 337 ? -14.202 15.042 -6.738 1.00 71.44 337 GLN A O 1
ATOM 2619 N N . GLU A 1 338 ? -15.091 15.145 -8.798 1.00 77.56 338 GLU A N 1
ATOM 2620 C CA . GLU A 1 338 ? -15.067 13.730 -9.128 1.00 77.56 338 GLU A CA 1
ATOM 2621 C C . GLU A 1 338 ? -13.643 13.166 -9.037 1.00 77.56 338 GLU A C 1
ATOM 2623 O O . GLU A 1 338 ? -13.419 12.149 -8.384 1.00 77.56 338 GLU A O 1
ATOM 2628 N N . ARG A 1 339 ? -12.639 13.884 -9.568 1.00 81.56 339 ARG A N 1
ATOM 2629 C CA . ARG A 1 339 ? -11.221 13.495 -9.428 1.00 81.56 339 ARG A CA 1
ATOM 2630 C C . ARG A 1 339 ? -10.765 13.442 -7.971 1.00 81.56 339 ARG A C 1
ATOM 2632 O O . ARG A 1 339 ? -10.032 12.529 -7.596 1.00 81.56 339 ARG A O 1
ATOM 2639 N N . ILE A 1 340 ? -11.193 14.398 -7.146 1.00 77.75 340 ILE A N 1
ATOM 2640 C CA . ILE A 1 340 ? -10.887 14.411 -5.710 1.00 77.75 340 ILE A CA 1
ATOM 2641 C C . ILE A 1 340 ? -11.561 13.230 -5.004 1.00 77.75 340 ILE A C 1
ATOM 2643 O O . ILE A 1 340 ? -10.921 12.574 -4.182 1.00 77.75 340 ILE A O 1
ATOM 2647 N N . LEU A 1 341 ? -12.832 12.945 -5.305 1.00 73.12 341 LEU A N 1
ATOM 2648 C CA . LEU A 1 341 ? -13.568 11.826 -4.713 1.00 73.12 341 LEU A CA 1
ATOM 2649 C C . LEU A 1 341 ? -12.916 10.486 -5.077 1.00 73.12 341 LEU A C 1
ATOM 2651 O O . LEU A 1 341 ? -12.581 9.707 -4.183 1.00 73.12 341 LEU A O 1
ATOM 2655 N N . ARG A 1 342 ? -12.630 10.284 -6.367 1.00 82.00 342 ARG A N 1
ATOM 2656 C CA . ARG A 1 342 ? -11.869 9.147 -6.897 1.00 82.00 342 ARG A CA 1
ATOM 2657 C C . ARG A 1 342 ? -10.522 8.995 -6.197 1.00 82.00 342 ARG A C 1
ATOM 2659 O O . ARG A 1 342 ? -10.210 7.924 -5.683 1.00 82.00 342 ARG A O 1
ATOM 2666 N N . GLY A 1 343 ? -9.749 10.077 -6.098 1.00 83.81 343 GLY A N 1
ATOM 2667 C CA . GLY A 1 343 ? -8.453 10.077 -5.418 1.00 83.81 343 GLY A CA 1
ATOM 2668 C C . GLY A 1 343 ? -8.544 9.696 -3.937 1.00 83.81 343 GLY A C 1
ATOM 2669 O O . GLY A 1 343 ? -7.701 8.950 -3.443 1.00 83.81 343 GLY A O 1
ATOM 2670 N N . ARG A 1 344 ? -9.585 10.148 -3.222 1.00 78.50 344 ARG A N 1
ATOM 2671 C CA . ARG A 1 344 ? -9.822 9.789 -1.812 1.00 78.50 344 ARG A CA 1
ATOM 2672 C C . ARG A 1 344 ? -10.152 8.310 -1.641 1.00 78.50 344 ARG A C 1
ATOM 2674 O O . ARG A 1 344 ? -9.601 7.682 -0.737 1.00 78.50 344 ARG A O 1
ATOM 2681 N N . ALA A 1 345 ? -11.041 7.784 -2.480 1.00 78.12 345 ALA A N 1
ATOM 2682 C CA . ALA A 1 345 ? -11.432 6.380 -2.453 1.00 78.12 345 ALA A CA 1
ATOM 2683 C C . ALA A 1 345 ? -10.221 5.478 -2.750 1.00 78.12 345 ALA A C 1
ATOM 2685 O O . ALA A 1 345 ? -9.882 4.614 -1.939 1.00 78.12 345 ALA A O 1
ATOM 2686 N N . LEU A 1 346 ? -9.477 5.785 -3.821 1.00 84.88 346 LEU A N 1
ATOM 2687 C CA . LEU A 1 346 ? -8.242 5.083 -4.183 1.00 84.88 346 LEU A CA 1
ATOM 2688 C C . LEU A 1 346 ? -7.195 5.129 -3.068 1.00 84.88 346 LEU A C 1
ATOM 2690 O O . LEU A 1 346 ? -6.617 4.096 -2.733 1.00 84.88 346 LEU A O 1
ATOM 2694 N N . TYR A 1 347 ? -6.961 6.297 -2.463 1.00 86.38 347 TYR A N 1
ATOM 2695 C CA . TYR A 1 347 ? -5.996 6.433 -1.371 1.00 86.38 347 TYR A CA 1
ATOM 2696 C C . TYR A 1 347 ? -6.369 5.546 -0.178 1.00 86.38 347 TYR A C 1
ATOM 2698 O O . TYR A 1 347 ? -5.519 4.816 0.326 1.00 86.38 347 TYR A O 1
ATOM 2706 N N . LYS A 1 348 ? -7.643 5.554 0.240 1.00 82.62 348 LYS A N 1
ATOM 2707 C CA . LYS A 1 348 ? -8.124 4.737 1.363 1.00 82.62 348 LYS A CA 1
ATOM 2708 C C . LYS A 1 348 ? -7.936 3.242 1.095 1.00 82.62 348 LYS A C 1
ATOM 2710 O O . LYS A 1 348 ? -7.327 2.557 1.912 1.00 82.62 348 LYS A O 1
ATOM 2715 N N . VAL A 1 349 ? -8.403 2.753 -0.058 1.00 85.56 349 VAL A N 1
ATOM 2716 C CA . VAL A 1 349 ? -8.265 1.334 -0.438 1.00 85.56 349 VAL A CA 1
ATOM 2717 C C . VAL A 1 349 ? -6.791 0.932 -0.516 1.00 85.56 349 VAL A C 1
ATOM 2719 O O . VAL A 1 349 ? -6.420 -0.139 -0.042 1.00 85.56 349 VAL A O 1
ATOM 2722 N N . THR A 1 350 ? -5.927 1.808 -1.036 1.00 90.00 350 THR A N 1
ATOM 2723 C CA . THR A 1 350 ? -4.484 1.539 -1.115 1.00 90.00 350 THR A CA 1
ATOM 2724 C C . THR A 1 350 ? -3.846 1.455 0.276 1.00 90.00 350 THR A C 1
ATOM 2726 O O . THR A 1 350 ? -3.089 0.522 0.534 1.00 90.00 350 THR A O 1
ATOM 2729 N N . CYS A 1 351 ? -4.159 2.378 1.194 1.00 87.50 351 CYS A N 1
ATOM 2730 C CA . CYS A 1 351 ? -3.663 2.338 2.576 1.00 87.50 351 CYS A CA 1
ATOM 2731 C C . CYS A 1 351 ? -4.069 1.048 3.296 1.00 87.50 351 CYS A C 1
ATOM 2733 O O . CYS A 1 351 ? -3.235 0.398 3.929 1.00 87.50 351 CYS A O 1
ATOM 2735 N N . ASP A 1 352 ? -5.337 0.661 3.168 1.00 86.06 352 ASP A N 1
ATOM 2736 C CA . ASP A 1 352 ? -5.855 -0.574 3.748 1.00 86.06 352 ASP A CA 1
ATOM 2737 C C . ASP A 1 352 ? -5.170 -1.815 3.160 1.00 86.06 352 ASP A C 1
ATOM 2739 O O . ASP A 1 352 ? -4.805 -2.734 3.898 1.00 86.06 352 ASP A O 1
ATOM 2743 N N . PHE A 1 353 ? -4.979 -1.839 1.835 1.00 91.50 353 PHE A N 1
ATOM 2744 C CA . PHE A 1 353 ? -4.306 -2.935 1.141 1.00 91.50 353 PHE A CA 1
ATOM 2745 C C . PHE A 1 353 ? -2.856 -3.069 1.605 1.00 91.50 353 PHE A C 1
ATOM 2747 O O . PHE A 1 353 ? -2.404 -4.177 1.884 1.00 91.50 353 PHE A O 1
ATOM 2754 N N . VAL A 1 354 ? -2.131 -1.953 1.746 1.00 92.06 354 VAL A N 1
ATOM 2755 C CA . VAL A 1 354 ? -0.746 -1.953 2.237 1.00 92.06 354 VAL A CA 1
ATOM 2756 C C . VAL A 1 354 ? -0.673 -2.465 3.677 1.00 92.06 354 VAL A C 1
ATOM 2758 O O . VAL A 1 354 ? 0.173 -3.309 3.963 1.00 92.06 354 VAL A O 1
ATOM 2761 N N . ASP A 1 355 ? -1.561 -2.035 4.577 1.00 87.12 355 ASP A N 1
ATOM 2762 C CA . ASP A 1 355 ? -1.592 -2.536 5.961 1.00 87.12 355 ASP A CA 1
ATOM 2763 C C . ASP A 1 355 ? -1.867 -4.052 6.021 1.00 87.12 355 ASP A C 1
ATOM 2765 O O . ASP A 1 355 ? -1.163 -4.799 6.712 1.00 87.12 355 ASP A O 1
ATOM 2769 N N . ALA A 1 356 ? -2.836 -4.534 5.236 1.00 89.38 356 ALA A N 1
ATOM 2770 C CA . ALA A 1 356 ? -3.131 -5.960 5.121 1.00 89.38 356 ALA A CA 1
ATOM 2771 C C . ALA A 1 356 ? -1.957 -6.753 4.517 1.00 89.38 356 ALA A C 1
ATOM 2773 O O . ALA A 1 356 ? -1.607 -7.824 5.022 1.00 89.38 356 ALA A O 1
ATOM 2774 N N . ALA A 1 357 ? -1.310 -6.216 3.480 1.00 93.25 357 ALA A N 1
ATOM 2775 C CA . ALA A 1 357 ? -0.157 -6.824 2.829 1.00 93.25 357 ALA A CA 1
ATOM 2776 C C . ALA A 1 357 ? 1.065 -6.891 3.760 1.00 93.25 357 ALA A C 1
ATOM 2778 O O . ALA A 1 357 ? 1.756 -7.907 3.790 1.00 93.25 357 ALA A O 1
ATOM 2779 N N . VAL A 1 358 ? 1.314 -5.858 4.573 1.00 91.62 358 VAL A N 1
ATOM 2780 C CA . VAL A 1 358 ? 2.393 -5.858 5.574 1.00 91.62 358 VAL A CA 1
ATOM 2781 C C . VAL A 1 358 ? 2.167 -6.958 6.610 1.00 91.62 358 VAL A C 1
ATOM 2783 O O . VAL A 1 358 ? 3.081 -7.740 6.876 1.00 91.62 358 VAL A O 1
ATOM 2786 N N . LYS A 1 359 ? 0.949 -7.074 7.157 1.00 88.25 359 LYS A N 1
ATOM 2787 C CA . LYS A 1 359 ? 0.598 -8.145 8.107 1.00 88.25 359 LYS A CA 1
ATOM 2788 C C . LYS A 1 359 ? 0.776 -9.525 7.470 1.00 88.25 359 LYS A C 1
ATOM 2790 O O . LYS A 1 359 ? 1.456 -10.374 8.041 1.00 88.25 359 LYS A O 1
ATOM 2795 N N . GLY A 1 360 ? 0.254 -9.727 6.260 1.00 90.81 360 GLY A N 1
ATOM 2796 C CA . GLY A 1 360 ? 0.410 -10.982 5.521 1.00 90.81 360 GLY A CA 1
ATOM 2797 C C . GLY A 1 360 ? 1.874 -11.350 5.256 1.00 90.81 360 GLY A C 1
ATOM 2798 O O . GLY A 1 360 ? 2.286 -12.463 5.570 1.00 90.81 360 GLY A O 1
ATOM 2799 N N . ALA A 1 361 ? 2.697 -10.410 4.783 1.00 93.00 361 ALA A N 1
ATOM 2800 C CA . ALA A 1 361 ? 4.118 -10.643 4.519 1.00 93.00 361 ALA A CA 1
ATOM 2801 C C . ALA A 1 361 ? 4.905 -11.016 5.790 1.00 93.00 361 ALA A C 1
ATOM 2803 O O . ALA A 1 361 ? 5.735 -11.928 5.762 1.00 93.00 361 ALA A O 1
ATOM 2804 N N . VAL A 1 362 ? 4.615 -10.365 6.925 1.00 91.56 362 VAL A N 1
ATOM 2805 C CA . VAL A 1 362 ? 5.192 -10.735 8.230 1.00 91.56 362 VAL A CA 1
ATOM 2806 C C . VAL A 1 362 ? 4.765 -12.153 8.627 1.00 91.56 362 VAL A C 1
ATOM 2808 O O . VAL A 1 362 ? 5.599 -12.932 9.088 1.00 91.56 362 VAL A O 1
ATOM 2811 N N . GLY A 1 363 ? 3.499 -12.520 8.409 1.00 89.75 363 GLY A N 1
ATOM 2812 C CA . GLY A 1 363 ? 2.991 -13.877 8.633 1.00 89.75 363 GLY A CA 1
ATOM 2813 C C . GLY A 1 363 ? 3.668 -14.944 7.771 1.00 89.75 363 GLY A C 1
ATOM 2814 O O . GLY A 1 363 ? 3.984 -16.021 8.278 1.00 89.75 363 GLY A O 1
ATOM 2815 N N . VAL A 1 364 ? 3.939 -14.641 6.498 1.00 91.25 364 VAL A N 1
ATOM 2816 C CA . VAL A 1 364 ? 4.665 -15.524 5.569 1.00 91.25 364 VAL A CA 1
ATOM 2817 C C . VAL A 1 364 ? 6.096 -15.754 6.056 1.00 91.25 364 VAL A C 1
ATOM 2819 O O . VAL A 1 364 ? 6.517 -16.898 6.221 1.00 91.25 364 VAL A O 1
ATOM 2822 N N . ILE A 1 365 ? 6.832 -14.682 6.368 1.00 90.38 365 ILE A N 1
ATOM 2823 C CA . ILE A 1 365 ? 8.236 -14.768 6.808 1.00 90.38 365 ILE A CA 1
ATOM 2824 C C . ILE A 1 365 ? 8.358 -15.486 8.158 1.00 90.38 365 ILE A C 1
ATOM 2826 O O . ILE A 1 365 ? 9.257 -16.305 8.346 1.00 90.38 365 ILE A O 1
ATOM 2830 N N . ASN A 1 366 ? 7.417 -15.251 9.075 1.00 88.75 366 ASN A N 1
ATOM 2831 C CA . ASN A 1 366 ? 7.367 -15.937 10.367 1.00 88.75 366 ASN A CA 1
ATOM 2832 C C . ASN A 1 366 ? 6.821 -17.377 10.273 1.00 88.75 366 ASN A C 1
ATOM 2834 O O . ASN A 1 366 ? 6.656 -18.031 11.304 1.00 88.75 366 ASN A O 1
ATOM 2838 N N . ARG A 1 367 ? 6.552 -17.884 9.058 1.00 88.44 367 ARG A N 1
ATOM 2839 C CA . ARG A 1 367 ? 6.036 -19.237 8.782 1.00 88.44 367 ARG A CA 1
ATOM 2840 C C . ARG A 1 367 ? 4.686 -19.525 9.451 1.00 88.44 367 ARG A C 1
ATOM 2842 O O . ARG A 1 367 ? 4.364 -20.673 9.745 1.00 88.44 367 ARG A O 1
ATOM 2849 N N . CYS A 1 368 ? 3.891 -18.485 9.699 1.00 86.25 368 CYS A N 1
ATOM 2850 C CA . CYS A 1 368 ? 2.541 -18.614 10.242 1.00 86.25 368 CYS A CA 1
ATOM 2851 C C . CYS A 1 368 ? 1.498 -18.901 9.153 1.00 86.25 368 CYS A C 1
ATOM 2853 O O . CYS A 1 368 ? 0.433 -19.429 9.458 1.00 86.25 368 CYS A O 1
ATOM 2855 N N . ILE A 1 369 ? 1.800 -18.555 7.897 1.00 88.69 369 ILE A N 1
ATOM 2856 C CA . ILE A 1 369 ? 0.951 -18.835 6.735 1.00 88.69 369 ILE A CA 1
ATOM 2857 C C . ILE A 1 369 ? 1.589 -19.986 5.940 1.00 88.69 369 ILE A C 1
ATOM 2859 O O . ILE A 1 369 ? 2.742 -19.855 5.521 1.00 88.69 369 ILE A O 1
ATOM 2863 N N . PRO A 1 370 ? 0.886 -21.114 5.734 1.00 89.50 370 PRO A N 1
ATOM 2864 C CA . PRO A 1 370 ? 1.408 -22.222 4.943 1.00 89.50 370 PRO A CA 1
ATOM 2865 C C . PRO A 1 370 ? 1.400 -21.893 3.437 1.00 89.50 370 PRO A C 1
ATOM 2867 O O . PRO A 1 370 ? 0.508 -21.175 2.977 1.00 89.50 370 PRO A O 1
ATOM 2870 N N . PRO A 1 371 ? 2.361 -22.420 2.657 1.00 91.94 371 PRO A N 1
ATOM 2871 C CA . PRO A 1 371 ? 2.377 -22.249 1.208 1.00 91.94 371 PRO A CA 1
ATOM 2872 C C . PRO A 1 371 ? 1.294 -23.098 0.529 1.00 91.94 371 PRO A C 1
ATOM 2874 O O . PRO A 1 371 ? 0.927 -24.170 1.013 1.00 91.94 371 PRO A O 1
ATOM 2877 N N . ILE A 1 372 ? 0.815 -22.633 -0.623 1.00 89.38 372 ILE A N 1
ATOM 2878 C CA . IL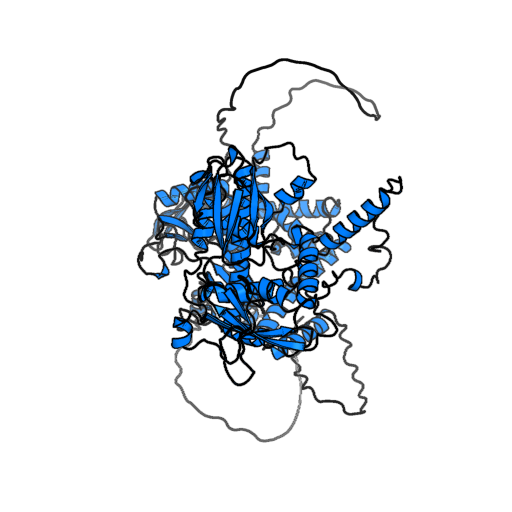E A 1 372 ? -0.156 -23.340 -1.476 1.00 89.38 372 ILE A CA 1
ATOM 2879 C C . ILE A 1 372 ? 0.520 -24.478 -2.245 1.00 89.38 372 ILE A C 1
ATOM 2881 O O . ILE A 1 372 ? -0.085 -25.523 -2.472 1.00 89.38 372 ILE A O 1
ATOM 2885 N N . ASN A 1 373 ? 1.783 -24.282 -2.613 1.00 89.25 373 ASN A N 1
ATOM 2886 C CA . ASN A 1 373 ? 2.634 -25.221 -3.337 1.00 89.25 373 ASN A CA 1
ATOM 2887 C C . ASN A 1 373 ? 3.778 -25.744 -2.439 1.00 89.25 373 ASN A C 1
ATOM 2889 O O . ASN A 1 373 ? 4.946 -25.475 -2.704 1.00 89.25 373 ASN A O 1
ATOM 2893 N N . PRO A 1 374 ? 3.485 -26.516 -1.373 1.00 89.44 374 PRO A N 1
ATOM 2894 C CA . PRO A 1 374 ? 4.497 -26.989 -0.418 1.00 89.44 374 PRO A CA 1
ATOM 2895 C C . PRO A 1 374 ? 5.498 -27.999 -1.004 1.00 89.44 374 PRO A C 1
ATOM 2897 O O . PRO A 1 374 ? 6.428 -28.411 -0.314 1.00 89.44 374 PRO A O 1
ATOM 2900 N N . THR A 1 375 ? 5.262 -28.484 -2.224 1.00 89.00 375 THR A N 1
ATOM 2901 C CA . THR A 1 375 ? 6.143 -29.424 -2.928 1.00 89.00 375 THR A CA 1
ATOM 2902 C C . THR A 1 375 ? 7.282 -28.735 -3.666 1.00 89.00 375 THR A C 1
ATOM 2904 O O . THR A 1 375 ? 8.265 -29.398 -3.998 1.00 89.00 375 THR A O 1
ATOM 2907 N N . ASP A 1 376 ? 7.138 -27.440 -3.939 1.00 86.00 376 ASP A N 1
ATOM 2908 C CA . ASP A 1 376 ? 8.124 -26.658 -4.675 1.00 86.00 376 ASP A CA 1
ATOM 2909 C C . ASP A 1 376 ? 9.240 -26.191 -3.720 1.00 86.00 376 ASP A C 1
ATOM 2911 O O . ASP A 1 376 ? 9.073 -26.224 -2.500 1.00 86.00 376 ASP A O 1
ATOM 2915 N N . PRO A 1 377 ? 10.415 -25.777 -4.225 1.00 83.44 377 PRO A N 1
ATOM 2916 C CA . PRO A 1 377 ? 11.458 -25.201 -3.378 1.00 83.44 377 PRO A CA 1
ATOM 2917 C C . PRO A 1 377 ? 10.969 -23.964 -2.605 1.00 83.44 377 PRO A C 1
ATOM 2919 O O . PRO A 1 377 ? 10.182 -23.181 -3.133 1.00 83.44 377 PRO A O 1
ATOM 2922 N N . GLU A 1 378 ? 11.507 -23.722 -1.397 1.00 79.88 378 GLU A N 1
ATOM 2923 C CA . GLU A 1 378 ? 11.043 -22.623 -0.523 1.00 79.88 378 GLU A CA 1
ATOM 2924 C C . GLU A 1 378 ? 11.072 -21.237 -1.200 1.00 79.88 378 GLU A C 1
ATOM 2926 O O . GLU A 1 378 ? 10.240 -20.384 -0.900 1.00 79.88 378 GLU A O 1
ATOM 2931 N N . CYS A 1 379 ? 12.000 -21.012 -2.135 1.00 77.50 379 CYS A N 1
ATOM 2932 C CA . CYS A 1 379 ? 12.108 -19.767 -2.895 1.00 77.50 379 CYS A CA 1
ATOM 2933 C C . CYS A 1 379 ? 10.951 -19.539 -3.888 1.00 77.50 379 CYS A C 1
ATOM 2935 O O . CYS A 1 379 ? 10.657 -18.392 -4.211 1.00 77.50 379 CYS A O 1
ATOM 2937 N N . PHE A 1 380 ? 10.267 -20.596 -4.328 1.00 82.19 380 PHE A N 1
ATOM 2938 C CA . PHE A 1 380 ? 9.116 -20.533 -5.237 1.00 82.19 380 PHE A CA 1
ATOM 2939 C C . PHE A 1 380 ? 7.781 -20.725 -4.520 1.00 82.19 380 PHE A C 1
ATOM 2941 O O . PHE A 1 380 ? 6.733 -20.816 -5.162 1.00 82.19 380 PHE A O 1
ATOM 2948 N N . HIS A 1 381 ? 7.792 -20.783 -3.189 1.00 89.00 381 HIS A N 1
ATOM 2949 C CA . HIS A 1 381 ? 6.561 -20.863 -2.429 1.00 89.00 381 HIS A CA 1
ATOM 2950 C C . HIS A 1 381 ? 5.669 -19.640 -2.671 1.00 89.00 381 HIS A C 1
ATOM 2952 O O . HIS A 1 381 ? 6.086 -18.481 -2.596 1.00 89.00 381 HIS A O 1
ATOM 2958 N N . MET A 1 382 ? 4.404 -19.945 -2.912 1.00 90.56 382 MET A N 1
ATOM 2959 C CA . MET A 1 382 ? 3.300 -19.032 -3.119 1.00 90.56 382 MET A CA 1
ATOM 2960 C C . MET A 1 382 ? 2.356 -19.146 -1.924 1.00 90.56 382 MET A C 1
ATOM 2962 O O . MET A 1 382 ? 2.060 -20.246 -1.453 1.00 90.56 382 MET A O 1
ATOM 2966 N N . TYR A 1 383 ? 1.854 -18.018 -1.439 1.00 92.62 383 TYR A N 1
ATOM 2967 C CA . TYR A 1 383 ? 0.998 -17.955 -0.257 1.00 92.62 383 TYR A CA 1
ATOM 2968 C C . TYR A 1 383 ? -0.244 -17.119 -0.564 1.00 92.62 383 TYR A C 1
ATOM 2970 O O . TYR A 1 383 ? -0.176 -16.163 -1.331 1.00 92.62 383 TYR A O 1
ATOM 2978 N N . VAL A 1 384 ? -1.378 -17.443 0.058 1.00 90.75 384 VAL A N 1
ATOM 2979 C CA . VAL A 1 384 ? -2.577 -16.593 0.018 1.00 90.75 384 VAL A CA 1
ATOM 2980 C C . VAL A 1 384 ? -3.080 -16.367 1.430 1.00 90.75 384 VAL A C 1
ATOM 2982 O O . VAL A 1 384 ? -3.256 -17.308 2.205 1.00 90.75 384 VAL A O 1
ATOM 2985 N N . HIS A 1 385 ? -3.332 -15.106 1.758 1.00 88.38 385 HIS A N 1
ATOM 2986 C CA . HIS A 1 385 ? -3.943 -14.712 3.017 1.00 88.38 385 HIS A CA 1
ATOM 2987 C C . HIS A 1 385 ? -4.761 -13.436 2.818 1.00 88.38 385 HIS A C 1
ATOM 2989 O O . HIS A 1 385 ? -4.303 -12.511 2.154 1.00 88.38 385 HIS A O 1
ATOM 2995 N N . ASN A 1 386 ? -5.975 -13.394 3.378 1.00 85.69 386 ASN A N 1
ATOM 2996 C CA . ASN A 1 386 ? -6.900 -12.262 3.251 1.00 85.69 386 ASN A CA 1
ATOM 2997 C C . ASN A 1 386 ? -7.123 -11.809 1.788 1.00 85.69 386 ASN A C 1
ATOM 2999 O O . ASN A 1 386 ? -7.090 -10.618 1.500 1.00 85.69 386 ASN A O 1
ATOM 3003 N N . ASN A 1 387 ? -7.282 -12.760 0.856 1.00 88.00 387 ASN A N 1
ATOM 3004 C CA . ASN A 1 387 ? -7.398 -12.516 -0.594 1.00 88.00 387 ASN A CA 1
ATOM 3005 C C . ASN A 1 387 ? -6.246 -11.716 -1.224 1.00 88.00 387 ASN A C 1
ATOM 3007 O O . ASN A 1 387 ? -6.407 -11.087 -2.270 1.00 88.00 387 ASN A O 1
ATOM 3011 N N . ILE A 1 388 ? -5.069 -11.769 -0.605 1.00 92.06 388 ILE A N 1
ATOM 3012 C CA . ILE A 1 388 ? -3.825 -11.237 -1.151 1.00 92.06 388 ILE A CA 1
ATOM 3013 C C . ILE A 1 388 ? -2.911 -12.418 -1.453 1.00 92.06 388 ILE A C 1
ATOM 3015 O O . ILE A 1 388 ? -2.748 -13.331 -0.637 1.00 92.06 388 ILE A O 1
ATOM 3019 N N . PHE A 1 389 ? -2.341 -12.393 -2.647 1.00 93.25 389 PHE A N 1
ATOM 3020 C CA . PHE A 1 389 ? -1.333 -13.319 -3.114 1.00 93.25 389 PHE A CA 1
ATOM 3021 C C . PHE A 1 389 ? 0.058 -12.824 -2.707 1.00 93.25 389 PHE A C 1
ATOM 3023 O O . PHE A 1 389 ? 0.379 -11.658 -2.927 1.00 93.25 389 PHE A O 1
ATOM 3030 N N . PHE A 1 390 ? 0.884 -13.695 -2.130 1.00 94.44 390 PHE A N 1
ATOM 3031 C CA . PHE A 1 390 ? 2.246 -13.374 -1.713 1.00 94.44 390 PHE A CA 1
ATOM 3032 C C . PHE A 1 390 ? 3.253 -14.340 -2.331 1.00 94.44 390 PHE A C 1
ATOM 3034 O O . PHE A 1 390 ? 3.055 -15.557 -2.317 1.00 94.44 390 PHE A O 1
ATOM 3041 N N . SER A 1 391 ? 4.377 -13.799 -2.782 1.00 92.31 391 SER A N 1
ATOM 3042 C CA . SER A 1 391 ? 5.541 -14.562 -3.230 1.00 92.31 391 SER A CA 1
ATOM 3043 C C . SER A 1 391 ? 6.826 -13.875 -2.780 1.00 92.31 391 SER A C 1
ATOM 3045 O O . SER A 1 391 ? 6.874 -12.657 -2.574 1.00 92.31 391 SER A O 1
ATOM 3047 N N . PHE A 1 392 ? 7.894 -14.649 -2.605 1.00 90.44 392 PHE A N 1
ATOM 3048 C CA . PHE A 1 392 ? 9.217 -14.048 -2.490 1.00 90.44 392 PHE A CA 1
ATOM 3049 C C . PHE A 1 392 ? 9.608 -13.446 -3.838 1.00 90.44 392 PHE A C 1
ATOM 3051 O O . PHE A 1 392 ? 9.320 -14.018 -4.888 1.00 90.44 392 PHE A O 1
ATOM 3058 N N . ALA A 1 393 ? 10.276 -12.293 -3.819 1.00 82.38 393 ALA A N 1
ATOM 3059 C CA . ALA A 1 393 ? 10.909 -11.794 -5.031 1.00 82.38 393 ALA A CA 1
ATOM 3060 C C . ALA A 1 393 ? 12.047 -12.761 -5.383 1.00 82.38 393 ALA A C 1
ATOM 3062 O O . ALA A 1 393 ? 13.085 -12.738 -4.720 1.00 82.38 393 ALA A O 1
ATOM 3063 N N . VAL A 1 394 ? 11.817 -13.624 -6.377 1.00 68.69 394 VAL A N 1
ATOM 3064 C CA . VAL A 1 394 ? 12.763 -14.605 -6.935 1.00 68.69 394 VAL A CA 1
ATOM 3065 C C . VAL A 1 394 ? 12.632 -14.584 -8.456 1.00 68.69 394 VAL A C 1
ATOM 3067 O O . VAL A 1 394 ? 11.522 -14.488 -8.980 1.00 68.69 394 VAL A O 1
ATOM 3070 N N . ASP A 1 395 ? 13.756 -14.627 -9.172 1.00 55.91 395 ASP A N 1
ATOM 3071 C CA . ASP A 1 395 ? 13.750 -14.722 -10.633 1.00 55.91 395 ASP A CA 1
ATOM 3072 C C . ASP A 1 395 ? 13.224 -16.101 -11.073 1.00 55.91 395 ASP A C 1
ATOM 3074 O O . ASP A 1 395 ? 13.740 -17.142 -10.659 1.00 55.91 395 ASP A O 1
ATOM 3078 N N . SER A 1 396 ? 12.189 -16.109 -11.916 1.00 49.12 396 SER A N 1
ATOM 3079 C CA . SER A 1 396 ? 11.564 -17.335 -12.436 1.00 49.12 396 SER A CA 1
ATOM 3080 C C . SER A 1 396 ? 12.523 -18.147 -13.318 1.00 49.12 396 SER A C 1
ATOM 3082 O O . SER A 1 396 ? 12.379 -19.364 -13.431 1.00 49.12 396 SER A O 1
ATOM 3084 N N . ASP A 1 397 ? 13.551 -17.501 -13.881 1.00 48.50 397 ASP A N 1
ATOM 3085 C CA . ASP A 1 397 ? 14.542 -18.131 -14.761 1.00 48.50 397 ASP A CA 1
ATOM 3086 C C . ASP A 1 397 ? 15.764 -18.697 -14.016 1.00 48.50 397 ASP A C 1
ATOM 3088 O O . ASP A 1 397 ? 16.673 -19.265 -14.632 1.00 48.50 397 ASP A O 1
ATOM 3092 N N . TYR A 1 398 ? 15.770 -18.638 -12.679 1.00 46.06 398 TYR A N 1
ATOM 3093 C CA . TYR A 1 398 ? 16.818 -19.222 -11.832 1.00 46.06 398 TYR A CA 1
ATOM 3094 C C . TYR A 1 398 ? 17.043 -20.728 -12.103 1.00 46.06 398 TYR A C 1
ATOM 3096 O O . TYR A 1 398 ? 18.166 -21.238 -12.020 1.00 46.06 398 TYR A O 1
ATOM 3104 N N . GLU A 1 399 ? 15.999 -21.458 -12.511 1.00 42.53 399 GLU A N 1
ATOM 3105 C CA . GLU A 1 399 ? 16.131 -22.861 -12.924 1.00 42.53 399 GLU A CA 1
ATOM 3106 C C . GLU A 1 399 ? 16.906 -23.061 -14.236 1.00 42.53 399 GLU A C 1
ATOM 3108 O O . GLU A 1 399 ? 17.522 -24.110 -14.419 1.00 42.53 399 GLU A O 1
ATOM 3113 N N . GLN A 1 400 ? 16.870 -22.109 -15.171 1.00 42.03 400 GLN A N 1
ATOM 3114 C CA . GLN A 1 400 ? 17.574 -22.240 -16.454 1.00 42.03 400 GLN A CA 1
ATOM 3115 C C . GLN A 1 400 ? 19.072 -21.979 -16.267 1.00 42.03 400 GLN A C 1
ATOM 3117 O O . GLN A 1 400 ? 19.897 -22.762 -16.733 1.00 42.03 400 GLN A O 1
ATOM 3122 N N . ILE A 1 401 ? 19.413 -20.975 -15.453 1.00 41.44 401 ILE A N 1
ATOM 3123 C CA . ILE A 1 401 ? 20.799 -20.631 -15.099 1.00 41.44 401 ILE A CA 1
ATOM 3124 C C . ILE A 1 401 ? 21.487 -21.785 -14.348 1.00 41.44 401 ILE A C 1
ATOM 3126 O O . ILE A 1 401 ? 22.661 -22.068 -14.580 1.00 41.44 401 ILE A O 1
ATOM 3130 N N . SER A 1 402 ? 20.756 -22.491 -13.477 1.00 39.78 402 SER A N 1
ATOM 3131 C CA . SER A 1 402 ? 21.287 -23.649 -12.739 1.00 39.78 402 SER A CA 1
ATOM 3132 C C . SER A 1 402 ? 21.364 -24.938 -13.571 1.00 39.78 402 SER A C 1
ATOM 3134 O O . SER A 1 402 ? 22.202 -25.792 -13.284 1.00 39.78 402 SER A O 1
ATOM 3136 N N . LYS A 1 403 ? 20.541 -25.097 -14.620 1.00 34.19 403 LYS A N 1
ATOM 3137 C CA . LYS A 1 403 ? 20.562 -26.280 -15.506 1.00 34.19 403 LYS A CA 1
ATOM 3138 C C . LYS A 1 403 ? 21.661 -26.230 -16.570 1.00 34.19 403 LYS A C 1
ATOM 3140 O O . LYS A 1 403 ? 22.151 -27.297 -16.947 1.00 34.19 403 LYS A O 1
ATOM 3145 N N . ASP A 1 404 ? 22.086 -25.041 -16.997 1.00 35.06 404 ASP A N 1
ATOM 3146 C CA . ASP A 1 404 ? 23.185 -24.871 -17.963 1.00 35.06 404 ASP A CA 1
ATOM 3147 C C . ASP A 1 404 ? 24.582 -25.081 -17.345 1.00 35.06 404 ASP A C 1
ATOM 3149 O O . ASP A 1 404 ? 25.568 -25.245 -18.063 1.00 35.06 404 ASP A O 1
ATOM 3153 N N . GLN A 1 405 ? 24.681 -25.178 -16.015 1.00 32.03 405 GLN A N 1
ATOM 3154 C CA . GLN A 1 405 ? 25.900 -25.572 -15.304 1.00 32.03 405 GLN A CA 1
ATOM 3155 C C . GLN A 1 405 ? 25.895 -27.075 -14.976 1.00 32.03 405 GLN A C 1
ATOM 3157 O O . GLN A 1 405 ? 25.812 -27.486 -13.819 1.00 32.03 405 GLN A O 1
ATOM 3162 N N . LYS A 1 406 ? 26.009 -27.933 -15.996 1.00 24.09 406 LYS A N 1
ATOM 3163 C CA . LYS A 1 406 ? 26.435 -29.327 -15.786 1.00 24.09 406 LYS A CA 1
ATOM 3164 C C . LYS A 1 406 ? 27.936 -29.450 -16.051 1.00 24.09 406 LYS A C 1
ATOM 3166 O O . LYS A 1 406 ? 28.346 -29.240 -17.190 1.00 24.09 406 LYS A O 1
ATOM 3171 N N . PRO A 1 407 ? 28.761 -29.842 -15.064 1.00 31.94 407 PRO A N 1
ATOM 3172 C CA . PRO A 1 407 ? 30.112 -30.281 -15.360 1.00 31.94 407 PRO A CA 1
ATOM 3173 C C . PRO A 1 407 ? 30.034 -31.647 -16.050 1.00 31.94 407 PRO A C 1
ATOM 3175 O O . PRO A 1 407 ? 29.451 -32.598 -15.522 1.00 31.94 407 PRO A O 1
ATOM 3178 N N . ASP A 1 408 ? 30.619 -31.743 -17.241 1.00 26.86 408 ASP A N 1
ATOM 3179 C CA . ASP A 1 408 ? 30.903 -33.020 -17.886 1.00 26.86 408 ASP A CA 1
ATOM 3180 C C . ASP A 1 408 ? 31.818 -33.834 -16.963 1.00 26.86 408 ASP A C 1
ATOM 3182 O O . ASP A 1 408 ? 32.991 -33.517 -16.773 1.00 26.86 408 ASP A O 1
ATOM 3186 N N . CYS A 1 409 ? 31.285 -34.893 -16.361 1.00 27.00 409 CYS A N 1
ATOM 3187 C CA . CYS A 1 409 ? 32.077 -35.871 -15.627 1.00 27.00 409 CYS A CA 1
ATOM 3188 C C . CYS A 1 409 ? 31.727 -37.264 -16.142 1.00 27.00 409 CYS A C 1
ATOM 3190 O O . CYS A 1 409 ? 30.705 -37.856 -15.794 1.00 27.00 409 CYS A O 1
ATOM 3192 N N . GLN A 1 410 ? 32.603 -37.773 -17.007 1.00 26.98 410 GLN A N 1
ATOM 3193 C CA . GLN A 1 410 ? 32.613 -39.161 -17.441 1.00 26.98 410 GLN A CA 1
ATOM 3194 C C . GLN A 1 410 ? 32.883 -40.104 -16.256 1.00 26.98 410 GLN A C 1
ATOM 3196 O O . GLN A 1 410 ? 33.743 -39.854 -15.417 1.00 26.98 410 GLN A O 1
ATOM 3201 N N . ASN A 1 411 ? 32.127 -41.203 -16.246 1.00 26.47 411 ASN A N 1
ATOM 3202 C CA . ASN A 1 411 ? 32.281 -42.463 -15.513 1.00 26.47 411 ASN A CA 1
ATOM 3203 C C . ASN A 1 411 ? 33.541 -42.674 -14.643 1.00 26.47 411 ASN A C 1
ATOM 3205 O O . ASN A 1 411 ? 34.654 -42.793 -15.147 1.00 26.47 411 ASN A O 1
ATOM 3209 N N . GLY A 1 412 ? 33.313 -42.979 -13.362 1.00 25.70 412 GLY A N 1
ATOM 3210 C CA . GLY A 1 412 ? 34.275 -43.648 -12.483 1.00 25.70 412 GLY A CA 1
ATOM 3211 C C . GLY A 1 412 ? 33.580 -44.240 -11.256 1.00 25.70 412 GLY A C 1
ATOM 3212 O O . GLY A 1 412 ? 32.980 -43.523 -10.468 1.00 25.70 412 GLY A O 1
ATOM 3213 N N . SER A 1 413 ? 33.610 -45.566 -11.140 1.00 25.03 413 SER A N 1
ATOM 3214 C CA . SER A 1 413 ? 32.839 -46.396 -10.208 1.00 25.03 413 SER A CA 1
ATOM 3215 C C . SER A 1 413 ? 33.142 -46.162 -8.725 1.00 25.03 413 SER A C 1
ATOM 3217 O O . SER A 1 413 ? 34.242 -45.756 -8.357 1.00 25.03 413 SER A O 1
ATOM 3219 N N . GLY A 1 414 ? 32.179 -46.514 -7.870 1.00 24.38 414 GLY A N 1
ATOM 3220 C CA . GLY A 1 414 ? 32.181 -46.163 -6.455 1.00 24.38 414 GLY A CA 1
ATOM 3221 C C . GLY A 1 414 ? 33.186 -46.893 -5.564 1.00 24.38 414 GLY A C 1
ATOM 3222 O O . GLY A 1 414 ? 33.725 -47.938 -5.913 1.00 24.38 414 GLY A O 1
ATOM 3223 N N . ARG A 1 415 ? 33.327 -46.384 -4.337 1.00 23.45 415 ARG A N 1
ATOM 3224 C CA . ARG A 1 415 ? 33.361 -47.199 -3.115 1.00 23.45 415 ARG A CA 1
ATOM 3225 C C . ARG A 1 415 ? 33.250 -46.305 -1.883 1.00 23.45 415 ARG A C 1
ATOM 3227 O O . ARG A 1 415 ? 34.025 -45.379 -1.691 1.00 23.45 415 ARG A O 1
ATOM 3234 N N . SER A 1 416 ? 32.282 -46.641 -1.045 1.00 25.83 416 SER A N 1
ATOM 3235 C CA . SER A 1 416 ? 32.181 -46.263 0.362 1.00 25.83 416 SER A CA 1
ATOM 3236 C C . SER A 1 416 ? 33.468 -46.561 1.133 1.00 25.83 416 SER A C 1
ATOM 3238 O O . SER A 1 416 ? 33.980 -47.667 0.968 1.00 25.83 416 SER A O 1
ATOM 3240 N N . THR A 1 417 ? 33.872 -45.697 2.072 1.00 21.86 417 THR A N 1
ATOM 3241 C CA . THR A 1 417 ? 34.411 -46.152 3.373 1.00 21.86 417 THR A CA 1
ATOM 3242 C C . THR A 1 417 ? 34.472 -45.038 4.435 1.00 21.86 417 THR A C 1
ATOM 3244 O O . THR A 1 417 ? 34.460 -43.864 4.077 1.00 21.86 417 THR A O 1
ATOM 3247 N N . PRO A 1 418 ? 34.485 -45.407 5.735 1.00 26.81 418 PRO A N 1
ATOM 3248 C CA . PRO A 1 418 ? 34.092 -44.568 6.863 1.00 26.81 418 PRO A CA 1
ATOM 3249 C C . PRO A 1 418 ? 35.266 -43.925 7.625 1.00 26.81 418 PRO A C 1
ATOM 3251 O O . PRO A 1 418 ? 36.430 -44.270 7.437 1.00 26.81 418 PRO A O 1
ATOM 3254 N N . VAL A 1 419 ? 34.902 -43.006 8.524 1.00 27.08 419 VAL A N 1
ATOM 3255 C CA . VAL A 1 419 ? 35.741 -42.274 9.494 1.00 27.08 419 VAL A CA 1
ATOM 3256 C C . VAL A 1 419 ? 36.575 -43.213 10.384 1.00 27.08 419 VAL A C 1
ATOM 3258 O O . VAL A 1 419 ? 36.047 -44.217 10.868 1.00 27.08 419 VAL A O 1
ATOM 3261 N N . PRO A 1 420 ? 37.850 -42.866 10.661 1.00 24.56 420 PRO A N 1
ATOM 3262 C CA . PRO A 1 420 ? 38.286 -42.742 12.062 1.00 24.56 420 PRO A CA 1
ATOM 3263 C C . PRO A 1 420 ? 39.311 -41.611 12.336 1.00 24.56 420 PRO A C 1
ATOM 3265 O O . PRO A 1 420 ? 40.136 -41.254 11.500 1.00 24.56 420 PRO A O 1
ATOM 3268 N N . SER A 1 421 ? 39.275 -41.094 13.567 1.00 22.27 421 SER A N 1
ATOM 3269 C CA . SER A 1 421 ? 40.250 -40.175 14.196 1.00 22.27 421 SER A CA 1
ATOM 3270 C C . SER A 1 421 ? 41.380 -40.964 14.930 1.00 22.27 421 SER A C 1
ATOM 3272 O O . SER A 1 421 ? 41.337 -42.192 14.929 1.00 22.27 421 SER A O 1
ATOM 3274 N N . PRO A 1 422 ? 42.294 -40.345 15.716 1.00 40.50 422 PRO A N 1
ATOM 3275 C CA . PRO A 1 422 ? 43.522 -39.625 15.326 1.00 40.50 422 PRO A CA 1
ATOM 3276 C C . PRO A 1 422 ? 44.809 -40.169 16.026 1.00 40.50 422 PRO A C 1
ATOM 3278 O O . PRO A 1 422 ? 44.711 -40.774 17.089 1.00 40.50 422 PRO A O 1
ATOM 3281 N N . ALA A 1 423 ? 46.029 -39.885 15.525 1.00 21.98 423 ALA A N 1
ATOM 3282 C CA . ALA A 1 423 ? 47.272 -39.964 16.330 1.00 21.98 423 ALA A CA 1
ATOM 3283 C C . ALA A 1 423 ? 48.517 -39.274 15.704 1.00 21.98 423 ALA A C 1
ATOM 3285 O O . ALA A 1 423 ? 48.921 -39.601 14.597 1.00 21.98 423 ALA A O 1
ATOM 3286 N N . LEU A 1 424 ? 49.116 -38.364 16.493 1.00 23.20 424 LEU A N 1
ATOM 3287 C CA . LEU A 1 424 ? 50.549 -38.113 16.794 1.00 23.20 424 LEU A CA 1
ATOM 3288 C C . LEU A 1 424 ? 51.662 -38.236 15.717 1.00 23.20 424 LEU A C 1
ATOM 3290 O O . LEU A 1 424 ? 51.936 -39.326 15.233 1.00 23.20 424 LEU A O 1
ATOM 3294 N N . GLY A 1 425 ? 52.495 -37.180 15.603 1.00 22.17 425 GLY A N 1
ATOM 3295 C CA . GLY A 1 425 ? 53.965 -37.342 15.517 1.00 22.17 425 GLY A CA 1
ATOM 3296 C C . GLY A 1 425 ? 54.777 -36.475 14.528 1.00 22.17 425 GLY A C 1
ATOM 3297 O O . GLY A 1 425 ? 54.922 -36.843 13.377 1.00 22.17 425 GLY A O 1
ATOM 3298 N N . ALA A 1 426 ? 55.425 -35.425 15.059 1.00 23.45 426 ALA A N 1
ATOM 3299 C CA . ALA A 1 426 ? 56.816 -34.976 14.810 1.00 23.45 426 ALA A CA 1
ATOM 3300 C C . ALA A 1 426 ? 57.335 -34.439 13.433 1.00 23.45 426 ALA A C 1
ATOM 3302 O O . ALA A 1 426 ? 57.607 -35.194 12.513 1.00 23.45 426 ALA A O 1
ATOM 3303 N N . LYS A 1 427 ? 57.703 -33.137 13.474 1.00 22.84 427 LYS A N 1
ATOM 3304 C CA . LYS A 1 427 ? 58.993 -32.464 13.121 1.00 22.84 427 LYS A CA 1
ATOM 3305 C C . LYS A 1 427 ? 59.545 -32.346 11.671 1.00 22.84 427 LYS A C 1
ATOM 3307 O O . LYS A 1 427 ? 59.979 -33.338 11.110 1.00 22.84 427 LYS A O 1
ATOM 3312 N N . ALA A 1 428 ? 59.780 -31.062 11.311 1.00 22.52 428 ALA A N 1
ATOM 3313 C CA . ALA A 1 428 ? 60.986 -30.412 10.718 1.00 22.52 428 ALA A CA 1
ATOM 3314 C C . ALA A 1 428 ? 61.434 -30.819 9.290 1.00 22.52 428 ALA A C 1
ATOM 3316 O O . ALA A 1 428 ? 61.261 -31.960 8.903 1.00 22.52 428 ALA A O 1
ATOM 3317 N N . ASP A 1 429 ? 62.088 -30.020 8.442 1.00 21.67 429 ASP A N 1
ATOM 3318 C CA . ASP A 1 429 ? 62.519 -28.611 8.345 1.00 21.67 429 ASP A CA 1
ATOM 3319 C C . ASP A 1 429 ? 63.083 -28.433 6.904 1.00 21.67 429 ASP A C 1
ATOM 3321 O O . ASP A 1 429 ? 63.380 -29.436 6.252 1.00 21.67 429 ASP A O 1
ATOM 3325 N N . SER A 1 430 ? 63.359 -27.192 6.480 1.00 22.75 430 SER A N 1
ATOM 3326 C CA . SER A 1 430 ? 64.151 -26.765 5.295 1.00 22.75 430 SER A CA 1
ATOM 3327 C C . SER A 1 430 ? 63.520 -26.976 3.900 1.00 22.75 430 SER A C 1
ATOM 3329 O O . SER A 1 430 ? 62.968 -28.023 3.607 1.00 22.75 430 SER A O 1
ATOM 3331 N N . GLY A 1 431 ? 63.527 -26.038 2.948 1.00 21.86 431 GLY A N 1
ATOM 3332 C CA . GLY A 1 431 ? 64.335 -24.836 2.743 1.00 21.86 431 GLY A CA 1
ATOM 3333 C C . GLY A 1 431 ? 65.028 -24.918 1.371 1.00 21.86 431 GLY A C 1
ATOM 3334 O O . GLY A 1 431 ? 65.579 -25.964 1.052 1.00 21.86 431 GLY A O 1
ATOM 3335 N N . VAL A 1 432 ? 65.060 -23.794 0.635 1.00 24.67 432 VAL A N 1
ATOM 3336 C CA . VAL A 1 432 ? 65.890 -23.474 -0.561 1.00 24.67 432 VAL A CA 1
ATOM 3337 C C . VAL A 1 432 ? 65.181 -23.494 -1.941 1.00 24.67 432 VAL A C 1
ATOM 3339 O O . VAL A 1 432 ? 64.944 -24.533 -2.545 1.00 24.67 432 VAL A O 1
ATOM 3342 N N . ALA A 1 433 ? 64.921 -22.279 -2.447 1.00 22.30 433 ALA A N 1
ATOM 3343 C CA . ALA A 1 433 ? 64.871 -21.866 -3.867 1.00 22.30 433 ALA A CA 1
ATOM 3344 C C . ALA A 1 433 ? 66.326 -21.563 -4.358 1.00 22.30 433 ALA A C 1
ATOM 3346 O O . ALA A 1 433 ? 67.165 -21.436 -3.460 1.00 22.30 433 ALA A O 1
ATOM 3347 N N . PRO A 1 434 ? 66.698 -21.369 -5.658 1.00 33.22 434 PRO A N 1
ATOM 3348 C CA . PRO A 1 434 ? 65.981 -20.536 -6.647 1.00 33.22 434 PRO A CA 1
ATOM 3349 C C . PRO A 1 434 ? 66.131 -20.890 -8.164 1.00 33.22 434 PRO A C 1
ATOM 3351 O O . PRO A 1 434 ? 66.820 -21.826 -8.552 1.00 33.22 434 PRO A O 1
ATOM 3354 N N . ASP A 1 435 ? 65.485 -20.046 -8.986 1.00 21.47 435 ASP A N 1
ATOM 3355 C CA . ASP A 1 435 ? 65.760 -19.648 -10.387 1.00 21.47 435 ASP A CA 1
ATOM 3356 C C . ASP A 1 435 ? 65.569 -20.625 -11.572 1.00 21.47 435 ASP A C 1
ATOM 3358 O O . ASP A 1 435 ? 66.424 -21.446 -11.887 1.00 21.47 435 ASP A O 1
ATOM 3362 N N . SER A 1 436 ? 64.539 -20.392 -12.406 1.00 23.12 436 SER A N 1
ATOM 3363 C CA . SER A 1 436 ? 64.654 -19.558 -13.632 1.00 23.12 436 SER A CA 1
ATOM 3364 C C . SER A 1 436 ? 63.454 -19.687 -14.608 1.00 23.12 436 SER A C 1
ATOM 3366 O O . SER A 1 436 ? 63.187 -20.735 -15.175 1.00 23.12 436 SER A O 1
ATOM 3368 N N . LYS A 1 437 ? 62.768 -18.549 -14.791 1.00 22.48 437 LYS A N 1
ATOM 3369 C CA . LYS A 1 437 ? 62.182 -17.936 -16.008 1.00 22.48 437 LYS A CA 1
ATOM 3370 C C . LYS A 1 437 ? 61.343 -18.729 -17.051 1.00 22.48 437 LYS A C 1
ATOM 3372 O O . LYS A 1 437 ? 61.862 -19.527 -17.823 1.00 22.48 437 LYS A O 1
ATOM 3377 N N . THR A 1 438 ? 60.140 -18.158 -17.247 1.00 21.45 438 THR A N 1
ATOM 3378 C CA . THR A 1 438 ? 59.324 -17.959 -18.481 1.00 21.45 438 THR A CA 1
ATOM 3379 C C . THR A 1 438 ? 58.457 -19.106 -19.005 1.00 21.45 438 THR A C 1
ATOM 3381 O O . THR A 1 438 ? 58.956 -19.996 -19.674 1.00 21.45 438 THR A O 1
ATOM 3384 N N . GLU A 1 439 ? 57.139 -19.015 -18.777 1.00 22.95 439 GLU A N 1
ATOM 3385 C CA . GLU A 1 439 ? 56.107 -18.643 -19.773 1.00 22.95 439 GLU A CA 1
ATOM 3386 C C . GLU A 1 439 ? 54.722 -18.654 -19.082 1.00 22.95 439 GLU A C 1
ATOM 3388 O O . GLU A 1 439 ? 54.281 -19.678 -18.565 1.00 22.95 439 GLU A O 1
ATOM 3393 N N . GLU A 1 440 ? 54.057 -17.495 -18.992 1.00 22.09 440 GLU A N 1
ATOM 3394 C CA . GLU A 1 440 ? 52.737 -17.354 -18.356 1.00 22.09 440 GLU A CA 1
ATOM 3395 C C . GLU A 1 440 ? 51.619 -17.760 -19.326 1.00 22.09 440 GLU A C 1
ATOM 3397 O O . GLU A 1 440 ? 51.217 -17.001 -20.207 1.00 22.09 440 GLU A O 1
ATOM 3402 N N . SER A 1 441 ? 51.078 -18.960 -19.128 1.00 21.72 441 SER A N 1
ATOM 3403 C CA . SER A 1 441 ? 49.727 -19.328 -19.548 1.00 21.72 441 SER A CA 1
ATOM 3404 C C . SER A 1 441 ? 48.770 -19.058 -18.383 1.00 21.72 441 SER A C 1
ATOM 3406 O O . SER A 1 441 ? 48.797 -19.780 -17.383 1.00 21.72 441 SER A O 1
ATOM 3408 N N . ASN A 1 442 ? 47.939 -18.017 -18.491 1.00 23.89 442 ASN A N 1
ATOM 3409 C CA . ASN A 1 442 ? 46.925 -17.691 -17.485 1.00 23.89 442 ASN A CA 1
ATOM 3410 C C . ASN A 1 442 ? 45.879 -18.811 -17.397 1.00 23.89 442 ASN A C 1
ATOM 3412 O O . ASN A 1 442 ? 44.982 -18.921 -18.232 1.00 23.89 442 ASN A O 1
ATOM 3416 N N . SER A 1 443 ? 46.016 -19.636 -16.361 1.00 22.72 443 SER A N 1
ATOM 3417 C CA . SER A 1 443 ? 44.972 -20.522 -15.864 1.00 22.72 443 SER A CA 1
ATOM 3418 C C . SER A 1 443 ? 44.000 -19.693 -15.025 1.00 22.72 443 SER A C 1
ATOM 3420 O O . SER A 1 443 ? 44.396 -18.961 -14.119 1.00 22.72 443 SER A O 1
ATOM 3422 N N . VAL A 1 444 ? 42.718 -19.770 -15.373 1.00 25.03 444 VAL A N 1
ATOM 3423 C CA . VAL A 1 444 ? 41.626 -19.168 -14.609 1.00 25.03 444 VAL A CA 1
ATOM 3424 C C . VAL A 1 444 ? 41.503 -19.944 -13.298 1.00 25.03 444 VAL A C 1
ATOM 3426 O O . VAL A 1 444 ? 41.149 -21.120 -13.298 1.00 25.03 444 VAL A O 1
ATOM 3429 N N . LEU A 1 445 ? 41.849 -19.291 -12.190 1.00 24.47 445 LEU A N 1
ATOM 3430 C CA . LEU A 1 445 ? 41.521 -19.741 -10.841 1.00 24.47 445 LEU A CA 1
ATOM 3431 C C . LEU A 1 445 ? 39.998 -19.687 -10.664 1.00 24.47 445 LEU A C 1
ATOM 3433 O O . LEU A 1 445 ? 39.391 -18.628 -10.816 1.00 24.47 445 LEU A O 1
ATOM 3437 N N . GLU A 1 446 ? 39.398 -20.832 -10.349 1.00 28.70 446 GLU A N 1
ATOM 3438 C CA . GLU A 1 446 ? 37.994 -20.943 -9.961 1.00 28.70 446 GLU A CA 1
ATOM 3439 C C . GLU A 1 446 ? 37.725 -20.285 -8.595 1.00 28.70 446 GLU A C 1
ATOM 3441 O O . GLU A 1 446 ? 38.422 -20.526 -7.608 1.00 28.70 446 GLU A O 1
ATOM 3446 N N . GLY A 1 447 ? 36.662 -19.479 -8.579 1.00 27.33 447 GLY A N 1
ATOM 3447 C CA . GLY A 1 447 ? 36.021 -18.782 -7.456 1.00 27.33 447 GLY A CA 1
ATOM 3448 C C . GLY A 1 447 ? 35.422 -17.476 -8.002 1.00 27.33 447 GLY A C 1
ATOM 3449 O O . GLY A 1 447 ? 36.201 -16.712 -8.572 1.00 27.33 447 GLY A O 1
ATOM 3450 N N . PRO A 1 448 ? 34.091 -17.204 -7.928 1.00 36.97 448 PRO A N 1
ATOM 3451 C CA . PRO A 1 448 ? 33.268 -17.240 -6.703 1.00 36.97 448 PRO A CA 1
ATOM 3452 C C . PRO A 1 448 ? 31.793 -17.712 -6.877 1.00 36.97 448 PRO A C 1
ATOM 3454 O O . PRO A 1 448 ? 31.093 -17.304 -7.801 1.00 36.97 448 PRO A O 1
ATOM 3457 N N . THR A 1 449 ? 31.252 -18.471 -5.920 1.00 35.09 449 THR A N 1
ATOM 3458 C CA . THR A 1 449 ? 29.803 -18.767 -5.828 1.00 35.09 449 THR A CA 1
ATOM 3459 C C . THR A 1 449 ? 29.002 -17.659 -5.128 1.00 35.09 449 THR A C 1
ATOM 3461 O O . THR A 1 449 ? 27.844 -17.450 -5.464 1.00 35.09 449 THR A O 1
ATOM 3464 N N . GLU A 1 450 ? 29.596 -16.888 -4.209 1.00 30.86 450 GLU A N 1
ATOM 3465 C CA . GLU A 1 450 ? 28.878 -15.833 -3.461 1.00 30.86 450 GLU A CA 1
ATOM 3466 C C . GLU A 1 450 ? 28.572 -14.576 -4.294 1.00 30.86 450 GLU A C 1
ATOM 3468 O O . GLU A 1 450 ? 27.468 -14.042 -4.201 1.00 30.86 450 GLU A O 1
ATOM 3473 N N . ALA A 1 451 ? 29.494 -14.120 -5.152 1.00 31.53 451 ALA A N 1
ATOM 3474 C CA . ALA A 1 451 ? 29.261 -12.918 -5.964 1.00 31.53 451 ALA A CA 1
ATOM 3475 C C . ALA A 1 451 ? 28.169 -13.136 -7.029 1.00 31.53 451 ALA A C 1
ATOM 3477 O O . ALA A 1 451 ? 27.362 -12.249 -7.279 1.00 31.53 451 ALA A O 1
ATOM 3478 N N . GLN A 1 452 ? 28.083 -14.348 -7.592 1.00 36.38 452 GLN A N 1
ATOM 3479 C CA . GLN A 1 452 ? 27.043 -14.712 -8.561 1.00 36.38 452 GLN A CA 1
ATOM 3480 C C . GLN A 1 452 ? 25.645 -14.776 -7.919 1.00 36.38 452 GLN A C 1
ATOM 3482 O O . GLN A 1 452 ? 24.659 -14.392 -8.547 1.00 36.38 452 GLN A O 1
ATOM 3487 N N . ILE A 1 453 ? 25.556 -15.217 -6.657 1.00 43.16 453 ILE A N 1
ATOM 3488 C CA . ILE A 1 453 ? 24.304 -15.224 -5.882 1.00 43.16 453 ILE A CA 1
ATOM 3489 C C . ILE A 1 453 ? 23.868 -13.787 -5.550 1.00 43.16 453 ILE A C 1
ATOM 3491 O O . ILE A 1 453 ? 22.693 -13.456 -5.708 1.00 43.16 453 ILE A O 1
ATOM 3495 N N . ALA A 1 454 ? 24.805 -12.914 -5.162 1.00 44.72 454 ALA A N 1
ATOM 3496 C CA . ALA A 1 454 ? 24.520 -11.506 -4.875 1.00 44.72 454 ALA A CA 1
ATOM 3497 C C . ALA A 1 454 ? 24.043 -10.730 -6.121 1.00 44.72 454 ALA A C 1
ATOM 3499 O O . ALA A 1 454 ? 23.081 -9.959 -6.039 1.00 44.72 454 ALA A O 1
ATOM 3500 N N . ASP A 1 455 ? 24.661 -10.974 -7.281 1.00 50.03 455 ASP A N 1
ATOM 3501 C CA . ASP A 1 455 ? 24.257 -10.376 -8.561 1.00 50.03 455 ASP A CA 1
ATOM 3502 C C . ASP A 1 455 ? 22.860 -10.861 -9.004 1.00 50.03 455 ASP A C 1
ATOM 3504 O O . ASP A 1 455 ? 22.030 -10.062 -9.452 1.00 50.03 455 ASP A O 1
ATOM 3508 N N . SER A 1 456 ? 22.551 -12.147 -8.790 1.00 60.19 456 SER A N 1
ATOM 3509 C CA . SER A 1 456 ? 21.230 -12.741 -9.060 1.00 60.19 456 SER A CA 1
ATOM 3510 C C . SER A 1 456 ? 20.122 -12.160 -8.170 1.00 60.19 456 SER A C 1
ATOM 3512 O O . SER A 1 456 ? 19.002 -11.909 -8.634 1.00 60.19 456 SER A O 1
ATOM 3514 N N . GLU A 1 457 ? 20.423 -11.869 -6.904 1.00 69.00 457 GLU A N 1
ATOM 3515 C CA . GLU A 1 457 ? 19.474 -11.216 -6.007 1.00 69.00 457 GLU A CA 1
ATOM 3516 C C . GLU A 1 457 ? 19.195 -9.766 -6.434 1.00 69.00 457 GLU A C 1
ATOM 3518 O O . GLU A 1 457 ? 18.044 -9.321 -6.424 1.00 69.00 457 GLU A O 1
ATOM 3523 N N . GLN A 1 458 ? 20.218 -9.016 -6.856 1.00 71.50 458 GLN A N 1
ATOM 3524 C CA . GLN A 1 458 ? 20.016 -7.640 -7.321 1.00 71.50 458 GLN A CA 1
ATOM 3525 C C . GLN A 1 458 ? 19.139 -7.570 -8.568 1.00 71.50 458 GLN A C 1
ATOM 3527 O O . GLN A 1 458 ? 18.253 -6.713 -8.640 1.00 71.50 458 GLN A O 1
ATOM 3532 N N . ALA A 1 459 ? 19.336 -8.486 -9.517 1.00 72.56 459 ALA A N 1
ATOM 3533 C CA . ALA A 1 459 ? 18.480 -8.607 -10.691 1.00 72.56 459 ALA A CA 1
ATOM 3534 C C . ALA A 1 459 ? 17.014 -8.850 -10.289 1.00 72.56 459 ALA A C 1
ATOM 3536 O O . ALA A 1 459 ? 16.109 -8.167 -10.770 1.00 72.56 459 ALA A O 1
ATOM 3537 N N . THR A 1 460 ? 16.792 -9.735 -9.321 1.00 76.62 460 THR A N 1
ATOM 3538 C CA . THR A 1 460 ? 15.468 -10.073 -8.789 1.00 76.62 460 THR A CA 1
ATOM 3539 C C . THR A 1 460 ? 14.786 -8.889 -8.092 1.00 76.62 460 THR A C 1
ATOM 3541 O O . THR A 1 460 ? 13.616 -8.582 -8.330 1.00 76.62 460 THR A O 1
ATOM 3544 N N . TYR A 1 461 ? 15.520 -8.167 -7.244 1.00 84.19 461 TYR A N 1
ATOM 3545 C CA . TYR A 1 461 ? 15.001 -6.984 -6.558 1.00 84.19 461 TYR A CA 1
ATOM 3546 C C . TYR A 1 461 ? 14.698 -5.854 -7.546 1.00 84.19 461 TYR A C 1
ATOM 3548 O O . TYR A 1 461 ? 13.707 -5.138 -7.375 1.00 84.19 461 TYR A O 1
ATOM 3556 N N . ALA A 1 462 ? 15.543 -5.685 -8.567 1.00 84.06 462 ALA A N 1
ATOM 3557 C CA . ALA A 1 462 ? 15.322 -4.737 -9.650 1.00 84.06 462 ALA A CA 1
ATOM 3558 C C . ALA A 1 462 ? 14.078 -5.102 -10.469 1.00 84.06 462 ALA A C 1
ATOM 3560 O O . ALA A 1 462 ? 13.272 -4.215 -10.728 1.00 84.06 462 ALA A O 1
ATOM 3561 N N . SER A 1 463 ? 13.890 -6.383 -10.792 1.00 86.69 463 SER A N 1
ATOM 3562 C CA . SER A 1 463 ? 12.695 -6.915 -11.454 1.00 86.69 463 SER A CA 1
ATOM 3563 C C . SER A 1 463 ? 11.415 -6.524 -10.706 1.00 86.69 463 SER A C 1
ATOM 3565 O O . SER A 1 463 ? 10.589 -5.806 -11.267 1.00 86.69 463 SER A O 1
ATOM 3567 N N . ALA A 1 464 ? 11.302 -6.861 -9.415 1.00 89.94 464 ALA A N 1
ATOM 3568 C CA . ALA A 1 464 ? 10.120 -6.523 -8.618 1.00 89.94 464 ALA A CA 1
ATOM 3569 C C . ALA A 1 464 ? 9.872 -5.003 -8.552 1.00 89.94 464 ALA A C 1
ATOM 3571 O O . ALA A 1 464 ? 8.742 -4.541 -8.692 1.00 89.94 464 ALA A O 1
ATOM 3572 N N . ASN A 1 465 ? 10.931 -4.199 -8.379 1.00 91.06 465 ASN A N 1
ATOM 3573 C CA . ASN A 1 465 ? 10.803 -2.737 -8.392 1.00 91.06 465 ASN A CA 1
ATOM 3574 C C . ASN A 1 465 ? 10.330 -2.210 -9.754 1.00 91.06 465 ASN A C 1
ATOM 3576 O O . ASN A 1 465 ? 9.570 -1.244 -9.800 1.00 91.06 465 ASN A O 1
ATOM 3580 N N . ASN A 1 466 ? 10.826 -2.782 -10.852 1.00 91.31 466 ASN A N 1
ATOM 3581 C CA . ASN A 1 466 ? 10.433 -2.375 -12.192 1.00 91.31 466 ASN A CA 1
ATOM 3582 C C . ASN A 1 466 ? 8.988 -2.779 -12.485 1.00 91.31 466 ASN A C 1
ATOM 3584 O O . ASN A 1 466 ? 8.282 -1.979 -13.079 1.00 91.31 466 ASN A O 1
ATOM 3588 N N . ASP A 1 467 ? 8.539 -3.947 -12.022 1.00 92.44 467 ASP A N 1
ATOM 3589 C CA . ASP A 1 467 ? 7.149 -4.394 -12.150 1.00 92.44 467 ASP A CA 1
ATOM 3590 C C . ASP A 1 467 ? 6.176 -3.464 -11.411 1.00 92.44 467 ASP A C 1
ATOM 3592 O O . ASP A 1 467 ? 5.192 -2.999 -11.985 1.00 92.44 467 ASP A O 1
ATOM 3596 N N . LEU A 1 468 ? 6.507 -3.071 -10.173 1.00 92.75 468 LEU A N 1
ATOM 3597 C CA . LEU A 1 468 ? 5.716 -2.088 -9.424 1.00 92.75 468 LEU A CA 1
ATOM 3598 C C . LEU A 1 468 ? 5.682 -0.725 -10.131 1.00 92.75 468 LEU A C 1
ATOM 3600 O O . LEU A 1 468 ? 4.632 -0.087 -10.206 1.00 92.75 468 LEU A O 1
ATOM 3604 N N . LYS A 1 469 ? 6.820 -0.268 -10.670 1.00 92.06 469 LYS A N 1
ATOM 3605 C CA . LYS A 1 469 ? 6.884 0.979 -11.450 1.00 92.06 469 LYS A CA 1
ATOM 3606 C C . LYS A 1 469 ? 6.089 0.880 -12.747 1.00 92.06 469 LYS A C 1
ATOM 3608 O O . LYS A 1 469 ? 5.390 1.826 -13.079 1.00 92.06 469 LYS A O 1
ATOM 3613 N N . GLY A 1 470 ? 6.175 -0.244 -13.451 1.00 92.75 470 GLY A N 1
ATOM 3614 C CA . GLY A 1 470 ? 5.418 -0.501 -14.668 1.00 92.75 470 GLY A CA 1
ATOM 3615 C C . GLY A 1 470 ? 3.920 -0.512 -14.394 1.00 92.75 470 GLY A C 1
ATOM 3616 O O . GLY A 1 470 ? 3.174 0.197 -15.062 1.00 92.75 470 GLY A O 1
ATOM 3617 N N . THR A 1 471 ? 3.496 -1.215 -13.344 1.00 93.44 471 THR A N 1
ATOM 3618 C CA . THR A 1 471 ? 2.114 -1.208 -12.848 1.00 93.44 471 THR A CA 1
ATOM 3619 C C . THR A 1 471 ? 1.644 0.210 -12.546 1.00 93.44 471 THR A C 1
ATOM 3621 O O . THR A 1 471 ? 0.583 0.612 -13.018 1.00 93.44 471 THR A O 1
ATOM 3624 N N . LYS A 1 472 ? 2.458 1.007 -11.842 1.00 92.38 472 LYS A N 1
ATOM 3625 C CA . LYS A 1 472 ? 2.165 2.420 -11.579 1.00 92.38 472 LYS A CA 1
ATOM 3626 C C . LYS A 1 472 ? 2.019 3.228 -12.875 1.00 92.38 472 LYS A C 1
ATOM 3628 O O . LYS A 1 472 ? 1.051 3.965 -13.011 1.00 92.38 472 LYS A O 1
ATOM 3633 N N . SER A 1 473 ? 2.919 3.064 -13.845 1.00 92.12 473 SER A N 1
ATOM 3634 C CA . SER A 1 473 ? 2.842 3.777 -15.126 1.00 92.12 473 SER A CA 1
ATOM 3635 C C . SER A 1 473 ? 1.596 3.407 -15.938 1.00 92.12 473 SER A C 1
ATOM 3637 O O . SER A 1 473 ? 0.976 4.285 -16.527 1.00 92.12 473 SER A O 1
ATOM 3639 N N . TYR A 1 474 ? 1.181 2.137 -15.944 1.00 93.25 474 TYR A N 1
ATOM 3640 C CA . TYR A 1 474 ? -0.072 1.720 -16.588 1.00 93.25 474 TYR A CA 1
ATOM 3641 C C . TYR A 1 474 ? -1.315 2.231 -15.846 1.00 93.25 474 TYR A C 1
ATOM 3643 O O . TYR A 1 474 ? -2.303 2.586 -16.487 1.00 93.25 474 TYR A O 1
ATOM 3651 N N . GLN A 1 475 ? -1.265 2.318 -14.513 1.00 90.81 475 GLN A N 1
ATOM 3652 C CA . GLN A 1 475 ? -2.327 2.940 -13.720 1.00 90.81 475 GLN A CA 1
ATOM 3653 C C . GLN A 1 475 ? -2.447 4.441 -14.020 1.00 90.81 475 GLN A C 1
ATOM 3655 O O . GLN A 1 475 ? -3.556 4.924 -14.224 1.00 90.81 475 GLN A O 1
ATOM 3660 N N . GLU A 1 476 ? -1.326 5.163 -14.099 1.00 89.81 476 GLU A N 1
ATOM 3661 C CA . GLU A 1 476 ? -1.278 6.595 -14.436 1.00 89.81 476 GLU A CA 1
ATOM 3662 C C . GLU A 1 476 ? -1.667 6.876 -15.893 1.00 89.81 476 GLU A C 1
ATOM 3664 O O . GLU A 1 476 ? -2.241 7.924 -16.180 1.00 89.81 476 GLU A O 1
ATOM 3669 N N . ALA A 1 477 ? -1.401 5.936 -16.807 1.00 90.31 477 ALA A N 1
ATOM 3670 C CA . ALA A 1 477 ? -1.875 6.022 -18.184 1.00 90.31 477 ALA A CA 1
ATOM 3671 C C . ALA A 1 477 ? -3.410 5.980 -18.274 1.00 90.31 477 ALA A C 1
ATOM 3673 O O . ALA A 1 477 ? -3.942 6.468 -19.264 1.00 90.31 477 ALA A O 1
ATOM 3674 N N . ASP A 1 478 ? -4.100 5.419 -17.272 1.00 88.75 478 ASP A N 1
ATOM 3675 C CA . ASP A 1 478 ? -5.560 5.437 -17.083 1.00 88.75 478 ASP A CA 1
ATOM 3676 C C . ASP A 1 478 ? -6.367 5.122 -18.360 1.00 88.75 478 ASP A C 1
ATOM 3678 O O . ASP A 1 478 ? -7.169 5.912 -18.859 1.00 88.75 478 ASP A O 1
ATOM 3682 N N . ILE A 1 479 ? -6.091 3.955 -18.946 1.00 92.38 479 ILE A N 1
ATOM 3683 C CA . ILE A 1 479 ? -6.717 3.484 -20.189 1.00 92.38 479 ILE A CA 1
ATOM 3684 C C . ILE A 1 479 ? -8.042 2.792 -19.876 1.00 92.38 479 ILE A C 1
ATOM 3686 O O . ILE A 1 479 ? -8.096 1.867 -19.062 1.00 92.38 479 ILE A O 1
ATOM 3690 N N . SER A 1 480 ? -9.114 3.201 -20.557 1.00 88.88 480 SER A N 1
ATOM 3691 C CA . SER A 1 480 ? -10.446 2.638 -20.326 1.00 88.88 480 SER A CA 1
ATOM 3692 C C . SER A 1 480 ? -10.491 1.141 -20.651 1.00 88.88 480 SER A C 1
ATOM 3694 O O . SER A 1 480 ? -10.084 0.691 -21.725 1.00 88.88 480 SER A O 1
ATOM 3696 N N . GLY A 1 481 ? -10.995 0.346 -19.706 1.00 89.56 481 GLY A N 1
ATOM 3697 C CA . GLY A 1 481 ? -11.154 -1.095 -19.872 1.00 89.56 481 GLY A CA 1
ATOM 3698 C C . GLY A 1 481 ? -9.850 -1.903 -19.843 1.00 89.56 481 GLY A C 1
ATOM 3699 O O . GLY A 1 481 ? -9.901 -3.081 -20.212 1.00 89.56 481 GLY A O 1
ATOM 3700 N N . LEU A 1 482 ? -8.720 -1.300 -19.446 1.00 93.12 482 LEU A N 1
ATOM 3701 C CA . LEU A 1 482 ? -7.442 -1.966 -19.176 1.00 93.12 482 LEU A CA 1
ATOM 3702 C C . LEU A 1 482 ? -7.062 -1.771 -17.701 1.00 93.12 482 LEU A C 1
ATOM 3704 O O . LEU A 1 482 ? -6.832 -0.656 -17.235 1.00 93.12 482 LEU A O 1
ATOM 3708 N N . TYR A 1 483 ? -6.986 -2.873 -16.966 1.00 93.19 483 TYR A N 1
ATOM 3709 C CA . TYR A 1 483 ? -6.861 -2.880 -15.514 1.00 93.19 483 TYR A CA 1
ATOM 3710 C C . TYR A 1 483 ? -5.532 -3.490 -15.061 1.00 93.19 483 TYR A C 1
ATOM 3712 O O . TYR A 1 483 ? -4.868 -4.235 -15.783 1.00 93.19 483 TYR A O 1
ATOM 3720 N N . ASN A 1 484 ? -5.152 -3.177 -13.825 1.00 93.31 484 ASN A N 1
ATOM 3721 C CA . ASN A 1 484 ? -3.965 -3.702 -13.156 1.00 93.31 484 ASN A CA 1
ATOM 3722 C C . ASN A 1 484 ? -4.336 -4.090 -11.725 1.00 93.31 484 ASN A C 1
ATOM 3724 O O . ASN A 1 484 ? -5.347 -3.623 -11.197 1.00 93.31 484 ASN A O 1
ATOM 3728 N N . LEU A 1 485 ? -3.494 -4.900 -11.091 1.00 92.62 485 LEU A N 1
ATOM 3729 C CA . LEU A 1 485 ? -3.699 -5.349 -9.717 1.00 92.62 485 LEU A CA 1
ATOM 3730 C C . LEU A 1 485 ? -3.175 -4.334 -8.702 1.00 92.62 485 LEU A C 1
ATOM 3732 O O . LEU A 1 485 ? -2.280 -3.536 -8.995 1.00 92.62 485 LEU A O 1
ATOM 3736 N N . ALA A 1 486 ? -3.716 -4.403 -7.486 1.00 93.31 486 ALA A N 1
ATOM 3737 C CA . ALA A 1 486 ? -3.061 -3.802 -6.336 1.00 93.31 486 ALA A CA 1
ATOM 3738 C C . ALA A 1 486 ? -1.737 -4.540 -6.113 1.00 93.31 486 ALA A C 1
ATOM 3740 O O . ALA A 1 486 ? -1.721 -5.771 -6.105 1.00 93.31 486 ALA A O 1
ATOM 3741 N N . MET A 1 487 ? -0.639 -3.805 -5.938 1.00 94.06 487 MET A N 1
ATOM 3742 C CA . MET A 1 487 ? 0.687 -4.382 -5.739 1.00 94.06 487 MET A CA 1
ATOM 3743 C C . MET A 1 487 ? 1.443 -3.624 -4.649 1.00 94.06 487 MET A C 1
ATOM 3745 O O . MET A 1 487 ? 1.480 -2.395 -4.646 1.00 94.06 487 MET A O 1
ATOM 3749 N N . ALA A 1 488 ? 2.078 -4.361 -3.740 1.00 94.25 488 ALA A N 1
ATOM 3750 C CA . ALA A 1 488 ? 2.954 -3.822 -2.709 1.00 94.25 488 ALA A CA 1
ATOM 3751 C C . ALA A 1 488 ? 4.238 -4.657 -2.600 1.00 94.25 488 ALA A C 1
ATOM 3753 O O . ALA A 1 488 ? 4.222 -5.877 -2.756 1.00 94.25 488 ALA A O 1
ATOM 3754 N N . ILE A 1 489 ? 5.359 -3.993 -2.309 1.00 94.00 489 ILE A N 1
ATOM 3755 C CA . ILE A 1 489 ? 6.648 -4.641 -2.038 1.00 94.00 489 ILE A CA 1
ATOM 3756 C C . ILE A 1 489 ? 6.996 -4.400 -0.576 1.00 94.00 489 ILE A C 1
ATOM 3758 O O . ILE A 1 489 ? 7.112 -3.254 -0.145 1.00 94.00 489 ILE A O 1
ATOM 3762 N N . ILE A 1 490 ? 7.196 -5.482 0.172 1.00 93.12 490 ILE A N 1
ATOM 3763 C CA . ILE A 1 490 ? 7.476 -5.441 1.603 1.00 93.12 490 ILE A CA 1
ATOM 3764 C C . ILE A 1 490 ? 8.873 -6.008 1.849 1.00 93.12 490 ILE A C 1
ATOM 3766 O O . ILE A 1 490 ? 9.141 -7.173 1.562 1.00 93.12 490 ILE A O 1
ATOM 3770 N N . ASP A 1 491 ? 9.761 -5.179 2.404 1.00 90.94 491 ASP A N 1
ATOM 3771 C CA . ASP A 1 491 ? 11.071 -5.603 2.900 1.00 90.94 491 ASP A CA 1
ATOM 3772 C C . ASP A 1 491 ? 10.972 -5.869 4.413 1.00 90.94 491 ASP A C 1
ATOM 3774 O O . ASP A 1 491 ? 10.755 -4.945 5.196 1.00 90.94 491 ASP A O 1
ATOM 3778 N N . TYR A 1 492 ? 11.161 -7.117 4.846 1.00 90.56 492 TYR A N 1
ATOM 3779 C CA . TYR A 1 492 ? 11.129 -7.493 6.264 1.00 90.56 492 TYR A CA 1
ATOM 3780 C C . TYR A 1 492 ? 12.195 -8.546 6.577 1.00 90.56 492 TYR A C 1
ATOM 3782 O O . TYR A 1 492 ? 12.321 -9.551 5.883 1.00 90.56 492 TYR A O 1
ATOM 3790 N N . ARG A 1 493 ? 13.004 -8.302 7.620 1.00 88.38 493 ARG A N 1
ATOM 3791 C CA . ARG A 1 493 ? 14.127 -9.173 8.040 1.00 88.38 493 ARG A CA 1
ATOM 3792 C C . ARG A 1 493 ? 15.081 -9.566 6.904 1.00 88.38 493 ARG A C 1
ATOM 3794 O O . ARG A 1 493 ? 15.530 -10.701 6.806 1.00 88.38 493 ARG A O 1
ATOM 3801 N N . GLY A 1 494 ? 15.353 -8.621 6.012 1.00 87.94 494 GLY A N 1
ATOM 3802 C CA . GLY A 1 494 ? 16.172 -8.846 4.823 1.00 87.94 494 GLY A CA 1
ATOM 3803 C C . GLY A 1 494 ? 15.444 -9.550 3.674 1.00 87.94 494 GLY A C 1
ATOM 3804 O O . GLY A 1 494 ? 15.892 -9.432 2.540 1.00 87.94 494 GLY A O 1
ATOM 3805 N N . HIS A 1 495 ? 14.305 -10.206 3.887 1.00 88.31 495 HIS A N 1
ATOM 3806 C CA . HIS A 1 495 ? 13.494 -10.773 2.807 1.00 88.31 495 HIS A CA 1
ATOM 3807 C C . HIS A 1 495 ? 12.682 -9.694 2.092 1.00 88.31 495 HIS A C 1
ATOM 3809 O O . HIS A 1 495 ? 12.296 -8.695 2.700 1.00 88.31 495 HIS A O 1
ATOM 3815 N N . ARG A 1 496 ? 12.413 -9.914 0.804 1.00 91.06 496 ARG A N 1
ATOM 3816 C CA . ARG A 1 496 ? 11.473 -9.122 0.012 1.00 91.06 496 ARG A CA 1
ATOM 3817 C C . ARG A 1 496 ? 10.311 -9.996 -0.417 1.00 91.06 496 ARG A C 1
ATOM 3819 O O . ARG A 1 496 ? 10.518 -11.027 -1.053 1.00 91.06 496 ARG A O 1
ATOM 3826 N N . VAL A 1 497 ? 9.111 -9.548 -0.084 1.00 93.00 497 VAL A N 1
ATOM 3827 C CA . VAL A 1 497 ? 7.854 -10.196 -0.446 1.00 93.00 497 VAL A CA 1
ATOM 3828 C C . VAL A 1 497 ? 7.092 -9.268 -1.380 1.00 93.00 497 VAL A C 1
ATOM 3830 O O . VAL A 1 497 ? 6.956 -8.074 -1.104 1.00 93.00 497 VAL A O 1
ATOM 3833 N N . VAL A 1 498 ? 6.620 -9.820 -2.491 1.00 94.50 498 VAL A N 1
ATOM 3834 C CA . VAL A 1 498 ? 5.680 -9.168 -3.399 1.00 94.50 498 VAL A CA 1
ATOM 3835 C C . VAL A 1 498 ? 4.279 -9.593 -2.982 1.00 94.50 498 VAL A C 1
ATOM 3837 O O . VAL A 1 498 ? 4.019 -10.782 -2.813 1.00 94.50 498 VAL A O 1
ATOM 3840 N N . ALA A 1 499 ? 3.398 -8.618 -2.783 1.00 95.44 499 ALA A N 1
ATOM 3841 C CA . ALA A 1 499 ? 2.000 -8.821 -2.441 1.00 95.44 499 ALA A CA 1
ATOM 3842 C C . ALA A 1 499 ? 1.118 -8.261 -3.559 1.00 95.44 499 ALA A C 1
ATOM 3844 O O . ALA A 1 499 ? 1.298 -7.107 -3.952 1.00 95.44 499 ALA A O 1
ATOM 3845 N N . GLN A 1 500 ? 0.178 -9.058 -4.062 1.00 95.19 500 GLN A N 1
ATOM 3846 C CA . GLN A 1 500 ? -0.707 -8.697 -5.171 1.00 95.19 500 GLN A CA 1
ATOM 3847 C C . GLN A 1 500 ? -2.165 -9.064 -4.864 1.00 95.19 500 GLN A C 1
ATOM 3849 O O . GLN A 1 500 ? -2.431 -10.081 -4.222 1.00 95.19 500 GLN A O 1
ATOM 3854 N N . SER A 1 501 ? -3.128 -8.255 -5.314 1.00 94.06 501 SER A N 1
ATOM 3855 C CA . SER A 1 501 ? -4.540 -8.665 -5.303 1.00 94.06 501 SER A CA 1
ATOM 3856 C C . SER A 1 501 ? -4.774 -9.832 -6.268 1.00 94.06 501 SER A C 1
ATOM 3858 O O . SER A 1 501 ? -4.016 -10.029 -7.212 1.00 94.06 501 SER A O 1
ATOM 3860 N N . ILE A 1 502 ? -5.828 -10.615 -6.051 1.00 90.62 502 ILE A N 1
ATOM 3861 C CA . ILE A 1 502 ? -6.125 -11.797 -6.872 1.00 90.62 502 ILE A CA 1
ATOM 3862 C C . ILE A 1 502 ? -7.065 -11.419 -8.023 1.00 90.62 502 ILE A C 1
ATOM 3864 O O . ILE A 1 502 ? -8.021 -10.675 -7.819 1.00 90.62 502 ILE A O 1
ATOM 3868 N N . ILE A 1 503 ? -6.817 -11.955 -9.225 1.00 88.69 503 ILE A N 1
ATOM 3869 C CA . ILE A 1 503 ? -7.760 -11.841 -10.348 1.00 88.69 503 ILE A CA 1
ATOM 3870 C C . ILE A 1 503 ? -8.968 -12.759 -10.093 1.00 88.69 503 ILE A C 1
ATOM 3872 O O . ILE A 1 503 ? -8.774 -13.961 -9.866 1.00 88.69 503 ILE A O 1
ATOM 3876 N N . PRO A 1 504 ? -10.208 -12.251 -10.198 1.00 85.69 504 PRO A N 1
ATOM 3877 C CA . PRO A 1 504 ? -11.411 -13.067 -10.081 1.00 85.69 504 PRO A CA 1
ATOM 3878 C C . PRO A 1 504 ? -11.411 -14.271 -11.041 1.00 85.69 504 PRO A C 1
ATOM 3880 O O . PRO A 1 504 ? -11.108 -14.144 -12.229 1.00 85.69 504 PRO A O 1
ATOM 3883 N N . GLY A 1 505 ? -11.740 -15.458 -10.519 1.00 77.31 505 GLY A N 1
ATOM 3884 C CA . GLY A 1 505 ? -11.899 -16.699 -11.293 1.00 77.31 505 GLY A CA 1
ATOM 3885 C C . GLY A 1 505 ? -10.617 -17.482 -11.607 1.00 77.31 505 GLY A C 1
ATOM 3886 O O . GLY A 1 505 ? -10.708 -18.630 -12.039 1.00 77.31 505 GLY A O 1
ATOM 3887 N N . ILE A 1 506 ? -9.420 -16.934 -11.353 1.00 76.62 506 ILE A N 1
ATOM 3888 C CA . ILE A 1 506 ? -8.168 -17.600 -11.761 1.00 76.62 506 ILE A CA 1
ATOM 3889 C C . ILE A 1 506 ? -7.820 -18.827 -10.905 1.00 76.62 506 ILE A C 1
ATOM 3891 O O . ILE A 1 506 ? -7.355 -19.838 -11.423 1.00 76.62 506 ILE A O 1
ATOM 3895 N N . LEU A 1 507 ? -8.096 -18.774 -9.599 1.00 70.56 507 LEU A N 1
ATOM 3896 C CA . LEU A 1 507 ? -7.817 -19.876 -8.667 1.00 70.56 507 LEU A CA 1
ATOM 3897 C C . LEU A 1 507 ? -8.889 -20.976 -8.696 1.00 70.56 507 LEU A C 1
ATOM 3899 O O . LEU A 1 507 ? -8.643 -22.081 -8.221 1.00 70.56 507 LEU A O 1
ATOM 3903 N N . GLN A 1 508 ? -10.076 -20.680 -9.233 1.00 67.81 508 GLN A N 1
ATOM 3904 C CA . GLN A 1 508 ? -11.222 -21.599 -9.261 1.00 67.81 508 GLN A CA 1
ATOM 3905 C C . GLN A 1 508 ? -11.184 -22.553 -10.466 1.00 67.81 508 GLN A C 1
ATOM 3907 O O . GLN A 1 508 ? -11.925 -23.530 -10.494 1.00 67.81 508 GLN A O 1
ATOM 3912 N N . GLY A 1 509 ? -10.281 -22.323 -11.426 1.00 61.94 509 GLY A N 1
ATOM 3913 C CA . GLY A 1 509 ? -10.092 -23.196 -12.588 1.00 61.94 509 GLY A CA 1
ATOM 3914 C C . GLY A 1 509 ? -11.110 -22.994 -13.717 1.00 61.94 509 GLY A C 1
ATOM 3915 O O . GLY A 1 509 ? -11.046 -23.714 -14.709 1.00 61.94 509 GLY A O 1
ATOM 3916 N N . ASP A 1 510 ? -11.999 -22.000 -13.612 1.00 56.84 510 ASP A N 1
ATOM 3917 C CA . ASP A 1 510 ? -13.100 -21.778 -14.564 1.00 56.84 510 ASP A CA 1
ATOM 3918 C C . ASP A 1 510 ? -12.650 -21.216 -15.930 1.00 56.84 510 ASP A C 1
ATOM 3920 O O . ASP A 1 510 ? -13.404 -21.264 -16.902 1.00 56.84 510 ASP A O 1
ATOM 3924 N N . LYS A 1 511 ? -11.412 -20.711 -16.046 1.00 55.31 511 LYS A N 1
ATOM 3925 C CA . LYS A 1 511 ? -10.836 -20.188 -17.300 1.00 55.31 511 LYS A CA 1
ATOM 3926 C C . LYS A 1 511 ? -9.384 -20.665 -17.486 1.00 55.31 511 LYS A C 1
ATOM 3928 O O . LYS A 1 511 ? -8.442 -19.898 -17.298 1.00 55.31 511 LYS A O 1
ATOM 3933 N N . SER A 1 512 ? -9.191 -21.938 -17.851 1.00 48.12 512 SER A N 1
ATOM 3934 C CA . SER A 1 512 ? -7.860 -22.541 -18.077 1.00 48.12 512 SER A CA 1
ATOM 3935 C C . SER A 1 512 ? -7.069 -21.936 -19.254 1.00 48.12 512 SER A C 1
ATOM 3937 O O . SER A 1 512 ? -5.851 -22.067 -19.277 1.00 48.12 512 SER A O 1
ATOM 3939 N N . ASP A 1 513 ? -7.734 -21.234 -20.182 1.00 60.03 513 ASP A N 1
ATOM 3940 C CA . ASP A 1 513 ? -7.131 -20.443 -21.275 1.00 60.03 513 ASP A CA 1
ATOM 3941 C C . ASP A 1 513 ? -7.433 -18.939 -21.092 1.00 60.03 513 ASP A C 1
ATOM 3943 O O . ASP A 1 513 ? -8.010 -18.277 -21.953 1.00 60.03 513 ASP A O 1
ATOM 3947 N N . SER A 1 514 ? -7.102 -18.383 -19.924 1.00 75.06 514 SER A N 1
ATOM 3948 C CA . SER A 1 514 ? -7.353 -16.964 -19.617 1.00 75.06 514 SER A CA 1
ATOM 3949 C C . SER A 1 514 ? -6.288 -16.004 -20.162 1.00 75.06 514 SER A C 1
ATOM 3951 O O . SER A 1 514 ? -6.531 -14.797 -20.201 1.00 75.06 514 SER A O 1
ATOM 3953 N N . LEU A 1 515 ? -5.132 -16.516 -20.605 1.00 86.62 515 LEU A N 1
ATOM 3954 C CA . LEU A 1 515 ? -4.062 -15.721 -21.210 1.00 86.62 515 LEU A CA 1
ATOM 3955 C C . LEU A 1 515 ? -4.434 -15.337 -22.649 1.00 86.62 515 LEU A C 1
ATOM 3957 O O . LEU A 1 515 ? -4.425 -16.173 -23.550 1.00 86.62 515 LEU A O 1
ATOM 3961 N N . LEU A 1 516 ? -4.715 -14.057 -22.870 1.00 89.31 516 LEU A N 1
ATOM 3962 C CA . LEU A 1 516 ? -5.093 -13.511 -24.176 1.00 89.31 516 LEU A CA 1
ATOM 3963 C C . LEU A 1 516 ? -3.990 -12.684 -24.836 1.00 89.31 516 LEU A C 1
ATOM 3965 O O . LEU A 1 516 ? -4.084 -12.390 -26.027 1.00 89.31 516 LEU A O 1
ATOM 3969 N N . TYR A 1 517 ? -2.962 -12.287 -24.090 1.00 91.88 517 TYR A N 1
ATOM 3970 C CA . TYR A 1 517 ? -1.921 -11.405 -24.605 1.00 91.88 517 TYR A CA 1
ATOM 3971 C C . TYR A 1 517 ? -0.573 -11.669 -23.923 1.00 91.88 517 TYR A C 1
ATOM 3973 O O . TYR A 1 517 ? -0.521 -11.786 -22.701 1.00 91.88 517 TYR A O 1
ATOM 3981 N N . GLY A 1 518 ? 0.506 -11.759 -24.702 1.00 90.56 518 GLY A N 1
ATOM 3982 C CA . GLY A 1 518 ? 1.861 -12.019 -24.202 1.00 90.56 518 GLY A CA 1
ATOM 3983 C C . GLY A 1 518 ? 2.129 -13.499 -23.895 1.00 90.56 518 GLY A C 1
ATOM 3984 O O . GLY A 1 518 ? 1.546 -14.376 -24.537 1.00 90.56 518 GLY A O 1
ATOM 3985 N N . SER A 1 519 ? 3.054 -13.807 -22.983 1.00 87.44 519 SER A N 1
ATOM 3986 C CA . SER A 1 519 ? 3.581 -15.169 -22.799 1.00 87.44 519 SER A CA 1
ATOM 3987 C C . SER A 1 519 ? 3.856 -15.524 -21.335 1.00 87.44 519 SER A C 1
ATOM 3989 O O . SER A 1 519 ? 4.282 -14.696 -20.538 1.00 87.44 519 SER A O 1
ATOM 3991 N N . VAL A 1 520 ? 3.638 -16.798 -20.994 1.00 82.38 520 VAL A N 1
ATOM 3992 C CA . VAL A 1 520 ? 3.935 -17.394 -19.676 1.00 82.38 520 VAL A CA 1
ATOM 3993 C C . VAL A 1 520 ? 5.170 -18.302 -19.694 1.00 82.38 520 VAL A C 1
ATOM 3995 O O . VAL A 1 520 ? 5.628 -18.730 -18.641 1.00 82.38 520 VAL A O 1
ATOM 3998 N N . ASP A 1 521 ? 5.694 -18.625 -20.877 1.00 80.62 521 ASP A N 1
ATOM 3999 C CA . ASP A 1 521 ? 6.731 -19.635 -21.108 1.00 80.62 521 ASP A CA 1
ATOM 4000 C C . ASP A 1 521 ? 7.953 -19.051 -21.835 1.00 80.62 521 ASP A C 1
ATOM 4002 O O . ASP A 1 521 ? 8.589 -19.716 -22.659 1.00 80.62 521 ASP A O 1
ATOM 4006 N N . ASN A 1 522 ? 8.275 -17.793 -21.517 1.00 76.88 522 ASN A N 1
ATOM 4007 C CA . ASN A 1 522 ? 9.363 -17.008 -22.103 1.00 76.88 522 ASN A CA 1
ATOM 4008 C C . ASN A 1 522 ? 9.314 -16.991 -23.637 1.00 76.88 522 ASN A C 1
ATOM 4010 O O . ASN A 1 522 ? 10.292 -17.304 -24.312 1.00 76.88 522 ASN A O 1
ATOM 4014 N N . GLY A 1 523 ? 8.163 -16.633 -24.200 1.00 77.56 523 GLY A N 1
ATOM 4015 C CA . GLY A 1 523 ? 7.994 -16.406 -25.635 1.00 77.56 523 GLY A CA 1
ATOM 4016 C C . GLY A 1 523 ? 7.898 -17.672 -26.488 1.00 77.56 523 GLY A C 1
ATOM 4017 O O . GLY A 1 523 ? 7.784 -17.559 -27.708 1.00 77.56 523 GLY A O 1
ATOM 4018 N N . LYS A 1 524 ? 7.904 -18.877 -25.895 1.00 83.94 524 LYS A N 1
ATOM 4019 C CA . LYS A 1 524 ? 7.697 -20.122 -26.656 1.00 83.94 524 LYS A CA 1
ATOM 4020 C C . LYS A 1 524 ? 6.299 -20.156 -27.270 1.00 83.94 524 LYS A C 1
ATOM 4022 O O . LYS A 1 524 ? 6.181 -20.428 -28.465 1.00 83.94 524 LYS A O 1
ATOM 4027 N N . LYS A 1 525 ? 5.271 -19.819 -26.490 1.00 86.94 525 LYS A N 1
ATOM 4028 C CA . LYS A 1 525 ? 3.906 -19.578 -26.956 1.00 86.94 525 LYS A CA 1
ATOM 4029 C C . LYS A 1 525 ? 3.510 -18.147 -26.603 1.00 86.94 525 LYS A C 1
ATOM 4031 O O . LYS A 1 525 ? 3.443 -17.774 -25.432 1.00 86.94 525 LYS A O 1
ATOM 4036 N N . ILE A 1 526 ? 3.226 -17.351 -27.630 1.00 88.69 526 ILE A N 1
ATOM 4037 C CA . ILE A 1 526 ? 2.723 -15.984 -27.473 1.00 88.69 526 ILE A CA 1
ATOM 4038 C C . ILE A 1 526 ? 1.229 -15.994 -27.788 1.00 88.69 526 ILE A C 1
ATOM 4040 O O . ILE A 1 526 ? 0.816 -16.385 -28.878 1.00 88.69 526 ILE A O 1
ATOM 4044 N N . SER A 1 527 ? 0.423 -15.580 -26.817 1.00 90.19 527 SER A N 1
ATOM 4045 C CA . SER A 1 527 ? -1.015 -15.386 -26.988 1.00 90.19 527 SER A CA 1
ATOM 4046 C C . SER A 1 527 ? -1.276 -13.971 -27.486 1.00 90.19 527 SER A C 1
ATOM 4048 O O . SER A 1 527 ? -0.585 -13.026 -27.097 1.00 90.19 527 SER A O 1
ATOM 4050 N N . TRP A 1 528 ? -2.259 -13.820 -28.367 1.00 93.06 528 TRP A N 1
ATOM 4051 C CA . TRP A 1 528 ? -2.613 -12.528 -28.937 1.00 93.06 528 TRP A CA 1
ATOM 4052 C C . TRP A 1 528 ? -4.109 -12.443 -29.208 1.00 93.06 528 TRP A C 1
ATOM 4054 O O . TRP A 1 528 ? -4.718 -13.379 -29.728 1.00 93.06 528 TRP A O 1
ATOM 4064 N N . ASN A 1 529 ? -4.683 -11.291 -28.882 1.00 93.69 529 ASN A N 1
ATOM 4065 C CA . ASN A 1 529 ? -6.089 -10.992 -29.069 1.00 93.69 529 ASN A CA 1
ATOM 4066 C C . ASN A 1 529 ? -6.250 -9.538 -29.528 1.00 93.69 529 ASN A C 1
ATOM 4068 O O . ASN A 1 529 ? -5.662 -8.632 -28.941 1.00 93.69 529 ASN A O 1
ATOM 4072 N N . GLU A 1 530 ? -7.070 -9.326 -30.555 1.00 93.75 530 GLU A N 1
ATOM 4073 C CA . GLU A 1 530 ? -7.242 -8.028 -31.212 1.00 93.75 530 GLU A CA 1
ATOM 4074 C C . GLU A 1 530 ? -7.843 -6.953 -30.292 1.00 93.75 530 GLU A C 1
ATOM 4076 O O . GLU A 1 530 ? -7.323 -5.838 -30.228 1.00 93.75 530 GLU A O 1
ATOM 4081 N N . SER A 1 531 ? -8.899 -7.278 -29.535 1.00 91.50 531 SER A N 1
ATOM 4082 C CA . SER A 1 531 ? -9.553 -6.303 -28.652 1.00 91.50 531 SER A CA 1
ATOM 4083 C C . SER A 1 531 ? -8.667 -5.929 -27.464 1.00 91.50 531 SER A C 1
ATOM 4085 O O . SER A 1 531 ? -8.625 -4.763 -27.069 1.00 91.50 531 SER A O 1
ATOM 4087 N N . PHE A 1 532 ? -7.916 -6.893 -26.923 1.00 93.19 532 PHE A N 1
ATOM 4088 C CA . PHE A 1 532 ? -6.920 -6.635 -25.885 1.00 93.19 532 PHE A CA 1
ATOM 4089 C C . PHE A 1 532 ? -5.785 -5.762 -26.437 1.00 93.19 532 PHE A C 1
ATOM 4091 O O . PHE A 1 532 ? -5.408 -4.762 -25.826 1.00 93.19 532 PHE A O 1
ATOM 4098 N N . HIS A 1 533 ? -5.272 -6.101 -27.620 1.00 95.00 533 HIS A N 1
ATOM 4099 C CA . HIS A 1 533 ? -4.172 -5.391 -28.258 1.00 95.00 533 HIS A CA 1
ATOM 4100 C C . HIS A 1 533 ? -4.494 -3.915 -28.515 1.00 95.00 533 HIS A C 1
ATOM 4102 O O . HIS A 1 533 ? -3.659 -3.066 -28.219 1.00 95.00 533 HIS A O 1
ATOM 4108 N N . ALA A 1 534 ? -5.709 -3.589 -28.971 1.00 94.88 534 ALA A N 1
ATOM 4109 C CA . ALA A 1 534 ? -6.132 -2.203 -29.189 1.00 94.88 534 ALA A CA 1
ATOM 4110 C C . ALA A 1 534 ? -5.996 -1.333 -27.922 1.00 94.88 534 ALA A C 1
ATOM 4112 O O . ALA A 1 534 ? -5.480 -0.216 -27.990 1.00 94.88 534 ALA A O 1
ATOM 4113 N N . LYS A 1 535 ? -6.377 -1.871 -26.755 1.00 94.31 535 LYS A N 1
ATOM 4114 C CA . LYS A 1 535 ? -6.227 -1.190 -25.457 1.00 94.31 535 LYS A CA 1
ATOM 4115 C C . LYS A 1 535 ? -4.757 -1.019 -25.070 1.00 94.31 535 LYS A C 1
ATOM 4117 O O . LYS A 1 535 ? -4.351 0.040 -24.601 1.00 94.31 535 LYS A O 1
ATOM 4122 N N . VAL A 1 536 ? -3.938 -2.048 -25.297 1.00 94.44 536 VAL A N 1
ATOM 4123 C CA . VAL A 1 536 ? -2.493 -1.986 -25.017 1.00 94.44 536 VAL A CA 1
ATOM 4124 C C . VAL A 1 536 ? -1.791 -0.992 -25.940 1.00 94.44 536 VAL A C 1
ATOM 4126 O O . VAL A 1 536 ? -0.893 -0.297 -25.488 1.00 94.44 536 VAL A O 1
ATOM 4129 N N . VAL A 1 537 ? -2.210 -0.861 -27.201 1.00 94.56 537 VAL A N 1
ATOM 4130 C CA . VAL A 1 537 ? -1.680 0.150 -28.132 1.00 94.56 537 VAL A CA 1
ATOM 4131 C C . VAL A 1 537 ? -1.996 1.567 -27.648 1.00 94.56 537 VAL A C 1
ATOM 4133 O O . VAL A 1 537 ? -1.135 2.441 -27.727 1.00 94.56 537 VAL A O 1
ATOM 4136 N N . GLU A 1 538 ? -3.196 1.813 -27.116 1.00 93.88 538 GLU A N 1
ATOM 4137 C CA . GLU A 1 538 ? -3.526 3.110 -26.514 1.00 93.88 538 GLU A CA 1
ATOM 4138 C C . GLU A 1 538 ? -2.627 3.407 -25.300 1.00 93.88 538 GLU A C 1
ATOM 4140 O O . GLU A 1 538 ? -2.089 4.511 -25.187 1.00 93.88 538 GLU A O 1
ATOM 4145 N N . ALA A 1 539 ? -2.389 2.404 -24.445 1.00 93.38 539 ALA A N 1
ATOM 4146 C CA . ALA A 1 539 ? -1.458 2.518 -23.321 1.00 93.38 539 ALA A CA 1
ATOM 4147 C C . ALA A 1 539 ? -0.028 2.803 -23.803 1.00 93.38 539 ALA A C 1
ATOM 4149 O O . ALA A 1 539 ? 0.648 3.696 -23.295 1.00 93.38 539 ALA A O 1
ATOM 4150 N N . ALA A 1 540 ? 0.416 2.075 -24.827 1.00 92.06 540 ALA A N 1
ATOM 4151 C CA . ALA A 1 540 ? 1.754 2.156 -25.391 1.00 92.06 540 ALA A CA 1
ATOM 4152 C C . ALA A 1 540 ? 2.077 3.557 -25.924 1.00 92.06 540 ALA A C 1
ATOM 4154 O O . ALA A 1 540 ? 3.182 4.046 -25.696 1.00 92.06 540 ALA A O 1
ATOM 4155 N N . LYS A 1 541 ? 1.104 4.243 -26.539 1.00 90.94 541 LYS A N 1
ATOM 4156 C CA . LYS A 1 541 ? 1.261 5.639 -26.982 1.00 90.94 541 LYS A CA 1
ATOM 4157 C C . LYS A 1 541 ? 1.591 6.577 -25.820 1.00 90.94 541 LYS A C 1
ATOM 4159 O O . LYS A 1 541 ? 2.538 7.351 -25.916 1.00 90.94 541 LYS A O 1
ATOM 4164 N N . ARG A 1 542 ? 0.872 6.462 -24.695 1.00 89.69 542 ARG A N 1
ATOM 4165 C CA . ARG A 1 542 ? 1.127 7.274 -23.484 1.00 89.69 542 ARG A CA 1
ATOM 4166 C C . ARG A 1 542 ? 2.453 6.924 -22.802 1.00 89.69 542 ARG A C 1
ATOM 4168 O O . ARG A 1 542 ? 3.027 7.760 -22.117 1.00 89.69 542 ARG A O 1
ATOM 4175 N N . LEU A 1 543 ? 2.938 5.698 -22.995 1.00 90.62 543 LEU A N 1
ATOM 4176 C CA . LEU A 1 543 ? 4.155 5.170 -22.370 1.00 90.62 543 LEU A CA 1
ATOM 4177 C C . LEU A 1 543 ? 5.397 5.233 -23.279 1.00 90.62 543 LEU A C 1
ATOM 4179 O O . LEU A 1 543 ? 6.454 4.739 -22.891 1.00 90.62 543 LEU A O 1
ATOM 4183 N N . HIS A 1 544 ? 5.290 5.826 -24.474 1.00 90.88 544 HIS A N 1
ATOM 4184 C CA . HIS A 1 544 ? 6.343 5.850 -25.500 1.00 90.88 544 HIS A CA 1
ATOM 4185 C C . HIS A 1 544 ? 6.840 4.457 -25.931 1.00 90.88 544 HIS A C 1
ATOM 4187 O O . HIS A 1 544 ? 8.009 4.272 -26.277 1.00 90.88 544 HIS A O 1
ATOM 4193 N N . VAL A 1 545 ? 5.953 3.462 -25.938 1.00 91.69 545 VAL A N 1
ATOM 4194 C CA . VAL A 1 545 ? 6.253 2.086 -26.348 1.00 91.69 545 VAL A CA 1
ATOM 4195 C C . VAL A 1 545 ? 5.841 1.876 -27.807 1.00 91.69 545 VAL A C 1
ATOM 4197 O O . VAL A 1 545 ? 4.720 2.177 -28.211 1.00 91.69 545 VAL A O 1
ATOM 4200 N N . LYS A 1 546 ? 6.760 1.346 -28.616 1.00 91.25 546 LYS A N 1
ATOM 4201 C CA . LYS A 1 546 ? 6.546 1.043 -30.033 1.00 91.25 546 LYS A CA 1
ATOM 4202 C C . LYS A 1 546 ? 5.829 -0.292 -30.184 1.00 91.25 546 LYS A C 1
ATOM 4204 O O . LYS A 1 546 ? 6.222 -1.300 -29.594 1.00 91.25 546 LYS A O 1
ATOM 4209 N N . GLU A 1 547 ? 4.831 -0.316 -31.053 1.00 92.50 547 GLU A N 1
ATOM 4210 C CA . GLU A 1 547 ? 4.244 -1.551 -31.559 1.00 92.50 547 GLU A CA 1
ATOM 4211 C C . GLU A 1 547 ? 5.237 -2.262 -32.498 1.00 92.50 547 GLU A C 1
ATOM 4213 O O . GLU A 1 547 ? 5.761 -1.671 -33.442 1.00 92.50 547 GLU A O 1
ATOM 4218 N N . HIS A 1 548 ? 5.534 -3.529 -32.230 1.00 90.69 548 HIS A N 1
ATOM 4219 C CA . HIS A 1 548 ? 6.600 -4.280 -32.888 1.00 90.69 548 HIS A CA 1
ATOM 4220 C C . HIS A 1 548 ? 6.212 -5.754 -33.059 1.00 90.69 548 HIS A C 1
ATOM 4222 O O . HIS A 1 548 ? 5.262 -6.236 -32.447 1.00 90.69 548 HIS A O 1
ATOM 4228 N N . VAL A 1 549 ? 6.936 -6.482 -33.914 1.00 90.44 549 VAL A N 1
ATOM 4229 C CA . VAL A 1 549 ? 6.629 -7.885 -34.234 1.00 90.44 549 VAL A CA 1
ATOM 4230 C C . VAL A 1 549 ? 7.706 -8.808 -33.671 1.00 90.44 549 VAL A C 1
ATOM 4232 O O . VAL A 1 549 ? 8.897 -8.623 -33.933 1.00 90.44 549 VAL A O 1
ATOM 4235 N N . VAL A 1 550 ? 7.282 -9.817 -32.916 1.00 88.69 550 VAL A N 1
ATOM 4236 C CA . VAL A 1 550 ? 8.137 -10.833 -32.291 1.00 88.69 550 VAL A CA 1
ATOM 4237 C C . VAL A 1 550 ? 7.791 -12.205 -32.860 1.00 88.69 550 VAL A C 1
ATOM 4239 O O . VAL A 1 550 ? 6.636 -12.467 -33.183 1.00 88.69 550 VAL A O 1
ATOM 4242 N N . LEU A 1 551 ? 8.785 -13.076 -33.003 1.00 86.88 551 LEU A N 1
ATOM 4243 C CA . LEU A 1 551 ? 8.590 -14.472 -33.379 1.00 86.88 551 LEU A CA 1
ATOM 4244 C C . LEU A 1 551 ? 8.361 -15.327 -32.131 1.00 86.88 551 LEU A C 1
ATOM 4246 O O . LEU A 1 551 ? 9.143 -15.258 -31.181 1.00 86.88 551 LEU A O 1
ATOM 4250 N N . ASP A 1 552 ? 7.325 -16.161 -32.157 1.00 87.50 552 ASP A N 1
ATOM 4251 C CA . ASP A 1 552 ? 7.139 -17.203 -31.147 1.00 87.50 552 ASP A CA 1
ATOM 4252 C C . ASP A 1 552 ? 8.193 -18.329 -31.284 1.00 87.50 552 ASP A C 1
ATOM 4254 O O . ASP A 1 552 ? 9.004 -18.362 -32.218 1.00 87.50 552 ASP A O 1
ATOM 4258 N N . GLY A 1 553 ? 8.175 -19.302 -30.367 1.00 82.12 553 GLY A N 1
ATOM 4259 C CA . GLY A 1 553 ? 9.074 -20.463 -30.407 1.00 82.12 553 GLY A CA 1
ATOM 4260 C C . GLY A 1 553 ? 8.910 -21.357 -31.646 1.00 82.12 553 GLY A C 1
ATOM 4261 O O . GLY A 1 553 ? 9.800 -22.155 -31.940 1.00 82.12 553 GLY A O 1
ATOM 4262 N N . SER A 1 554 ? 7.806 -21.210 -32.383 1.00 85.19 554 SER A N 1
ATOM 4263 C CA . SER A 1 554 ? 7.522 -21.905 -33.644 1.00 85.19 554 SER A CA 1
ATOM 4264 C C . SER A 1 554 ? 7.893 -21.075 -34.884 1.00 85.19 554 SER A C 1
ATOM 4266 O O . SER A 1 554 ? 7.791 -21.577 -36.002 1.00 85.19 554 SER A O 1
ATOM 4268 N N . GLY A 1 555 ? 8.356 -19.833 -34.706 1.00 83.88 555 GLY A N 1
ATOM 4269 C CA . GLY A 1 555 ? 8.704 -18.908 -35.782 1.00 83.88 555 GLY A CA 1
ATOM 4270 C C . GLY A 1 555 ? 7.522 -18.131 -36.373 1.00 83.88 555 GLY A C 1
ATOM 4271 O O . GLY A 1 555 ? 7.677 -17.548 -37.445 1.00 83.88 555 GLY A O 1
ATOM 4272 N N . ASN A 1 556 ? 6.359 -18.103 -35.718 1.00 86.88 556 ASN A N 1
ATOM 4273 C CA . ASN A 1 556 ? 5.214 -17.311 -36.165 1.00 86.88 556 ASN A CA 1
ATOM 4274 C C . ASN A 1 556 ? 5.348 -15.848 -35.706 1.00 86.88 556 ASN A C 1
ATOM 4276 O O . ASN A 1 556 ? 5.629 -15.608 -34.530 1.00 86.88 556 ASN A O 1
ATOM 4280 N N . PRO A 1 557 ? 5.113 -14.863 -36.591 1.00 89.44 557 PRO A N 1
ATOM 4281 C CA . PRO A 1 557 ? 5.146 -13.450 -36.232 1.00 89.44 557 PRO A CA 1
ATOM 4282 C C . PRO A 1 557 ? 3.887 -13.025 -35.464 1.00 89.44 557 PRO A C 1
ATOM 4284 O O . PRO A 1 557 ? 2.766 -13.216 -35.934 1.00 89.44 557 PRO A O 1
ATOM 4287 N N . VAL A 1 558 ? 4.077 -12.383 -34.312 1.00 90.06 558 VAL A N 1
ATOM 4288 C CA . VAL A 1 558 ? 3.019 -11.827 -33.458 1.00 90.06 558 VAL A CA 1
ATOM 4289 C C . VAL A 1 558 ? 3.305 -10.356 -33.173 1.00 90.06 558 VAL A C 1
ATOM 4291 O O . VAL A 1 558 ? 4.422 -9.987 -32.813 1.00 90.06 558 VAL A O 1
ATOM 4294 N N . LYS A 1 559 ? 2.292 -9.501 -33.334 1.00 92.62 559 LYS A N 1
ATOM 4295 C CA . LYS A 1 559 ? 2.407 -8.050 -33.151 1.00 92.62 559 LYS A CA 1
ATOM 4296 C C . LYS A 1 559 ? 2.072 -7.658 -31.711 1.00 92.62 559 LYS A C 1
ATOM 4298 O O . LYS A 1 559 ? 0.965 -7.908 -31.248 1.00 92.62 559 LYS A O 1
ATOM 4303 N N . LEU A 1 560 ? 3.007 -7.037 -31.001 1.00 91.69 560 LEU A N 1
ATOM 4304 C CA . LEU A 1 560 ? 2.855 -6.626 -29.607 1.00 91.69 560 LEU A CA 1
ATOM 4305 C C . LEU A 1 560 ? 3.169 -5.136 -29.439 1.00 91.69 560 LEU A C 1
ATOM 4307 O O . LEU A 1 560 ? 4.062 -4.587 -30.070 1.00 91.69 560 LEU A O 1
ATOM 4311 N N . ALA A 1 561 ? 2.444 -4.489 -28.536 1.00 91.38 561 ALA A N 1
ATOM 4312 C CA . ALA A 1 561 ? 2.679 -3.126 -28.054 1.00 91.38 561 ALA A CA 1
ATOM 4313 C C . ALA A 1 561 ? 3.138 -3.095 -26.579 1.00 91.38 561 ALA A C 1
ATOM 4315 O O . ALA A 1 561 ? 3.062 -2.071 -25.913 1.00 91.38 561 ALA A O 1
ATOM 4316 N N . ALA A 1 562 ? 3.600 -4.236 -26.065 1.00 90.44 562 ALA A N 1
ATOM 4317 C CA . ALA A 1 562 ? 4.183 -4.396 -24.736 1.00 90.44 562 ALA A CA 1
ATOM 4318 C C . ALA A 1 562 ? 5.316 -5.437 -24.796 1.00 90.44 562 ALA A C 1
ATOM 4320 O O . ALA A 1 562 ? 5.642 -5.962 -25.863 1.00 90.44 562 ALA A O 1
ATOM 4321 N N . THR A 1 563 ? 5.936 -5.732 -23.660 1.00 88.81 563 THR A N 1
ATOM 4322 C CA . THR A 1 563 ? 6.974 -6.765 -23.541 1.00 88.81 563 THR A CA 1
ATOM 4323 C C . THR A 1 563 ? 6.412 -8.161 -23.818 1.00 88.81 563 THR A C 1
ATOM 4325 O O . THR A 1 563 ? 5.240 -8.423 -23.566 1.00 88.81 563 THR A O 1
ATOM 4328 N N . VAL A 1 564 ? 7.246 -9.090 -24.300 1.00 87.75 564 VAL A N 1
ATOM 4329 C CA . VAL A 1 564 ? 6.811 -10.488 -24.537 1.00 87.75 564 VAL A CA 1
ATOM 4330 C C . VAL A 1 564 ? 6.340 -11.164 -23.246 1.00 87.75 564 VAL A C 1
ATOM 4332 O O . VAL A 1 564 ? 5.387 -11.934 -23.264 1.00 87.75 564 VAL A O 1
ATOM 4335 N N . GLU A 1 565 ? 7.006 -10.852 -22.136 1.00 86.88 565 GLU A N 1
ATOM 4336 C CA . GLU A 1 565 ? 6.750 -11.417 -20.804 1.00 86.88 565 GLU A CA 1
ATOM 4337 C C . GLU A 1 565 ? 5.484 -10.877 -20.136 1.00 86.88 565 GLU A C 1
ATOM 4339 O O . GLU A 1 565 ? 5.077 -11.422 -19.114 1.00 86.88 565 GLU A O 1
ATOM 4344 N N . CYS A 1 566 ? 4.871 -9.813 -20.672 1.00 91.00 566 CYS A N 1
ATOM 4345 C CA . CYS A 1 566 ? 3.634 -9.318 -20.083 1.00 91.00 566 CYS A CA 1
ATOM 4346 C C . CYS A 1 566 ? 2.546 -10.392 -20.174 1.00 91.00 566 CYS A C 1
ATOM 4348 O O . CYS A 1 566 ? 2.528 -11.212 -21.097 1.00 91.00 566 CYS A O 1
ATOM 4350 N N . LYS A 1 567 ? 1.615 -10.372 -19.223 1.00 91.19 567 LYS A N 1
ATOM 4351 C CA . LYS A 1 567 ? 0.476 -11.293 -19.213 1.00 91.19 567 LYS A CA 1
ATOM 4352 C C . LYS A 1 567 ? -0.809 -10.494 -19.265 1.00 91.19 567 LYS A C 1
ATOM 4354 O O . LYS A 1 567 ? -1.149 -9.792 -18.316 1.00 91.19 567 LYS A O 1
ATOM 4359 N N . GLY A 1 568 ? -1.516 -10.598 -20.384 1.00 93.31 568 GLY A N 1
ATOM 4360 C CA . GLY A 1 568 ? -2.876 -10.105 -20.532 1.00 93.31 568 GLY A CA 1
ATOM 4361 C C . GLY A 1 568 ? -3.870 -11.206 -20.211 1.00 93.31 568 GLY A C 1
ATOM 4362 O O . GLY A 1 568 ? -3.931 -12.205 -20.928 1.00 93.31 568 GLY A O 1
ATOM 4363 N N . ILE A 1 569 ? -4.634 -11.025 -19.141 1.00 91.62 569 ILE A N 1
ATOM 4364 C CA . ILE A 1 569 ? -5.570 -12.012 -18.606 1.00 91.62 569 ILE A CA 1
ATOM 4365 C C . ILE A 1 569 ? -6.966 -11.399 -18.555 1.00 91.62 569 ILE A C 1
ATOM 4367 O O . ILE A 1 569 ? -7.115 -10.232 -18.206 1.00 91.62 569 ILE A O 1
ATOM 4371 N N . VAL A 1 570 ? -8.000 -12.176 -18.877 1.00 90.44 570 VAL A N 1
ATOM 4372 C CA . VAL A 1 570 ? -9.392 -11.759 -18.644 1.00 90.44 570 VAL A CA 1
ATOM 4373 C C . VAL A 1 570 ? -9.943 -12.456 -17.407 1.00 90.44 570 VAL A C 1
ATOM 4375 O O . VAL A 1 570 ? -9.977 -13.688 -17.347 1.00 90.44 570 VAL A O 1
ATOM 4378 N N . GLY A 1 571 ? -10.364 -11.658 -16.422 1.00 88.44 571 GLY A N 1
ATOM 4379 C CA . GLY A 1 571 ? -10.969 -12.147 -15.183 1.00 88.44 571 GLY A CA 1
ATOM 4380 C C . GLY A 1 571 ? -12.362 -12.738 -15.403 1.00 88.44 571 GLY A C 1
ATOM 4381 O O . GLY A 1 571 ? -12.945 -12.638 -16.487 1.00 88.44 571 GLY A O 1
ATOM 4382 N N . SER A 1 572 ? -12.928 -13.391 -14.388 1.00 86.81 572 SER A N 1
ATOM 4383 C CA . SER A 1 572 ? -14.336 -13.829 -14.415 1.00 86.81 572 SER A CA 1
ATOM 4384 C C . SER A 1 572 ? -15.338 -12.670 -14.407 1.00 86.81 572 SER A C 1
ATOM 4386 O O . SER A 1 572 ? -16.502 -12.892 -14.706 1.00 86.81 572 SER A O 1
ATOM 4388 N N . ASP A 1 573 ? -14.881 -11.461 -14.087 1.00 86.81 573 ASP A N 1
ATOM 4389 C CA . ASP A 1 573 ? -15.615 -10.194 -14.150 1.00 86.81 573 ASP A CA 1
ATOM 4390 C C . ASP A 1 573 ? -15.545 -9.519 -15.537 1.00 86.81 573 ASP A C 1
ATOM 4392 O O . ASP A 1 573 ? -15.958 -8.376 -15.699 1.00 86.81 573 ASP A O 1
ATOM 4396 N N . ASP A 1 574 ? -14.983 -10.211 -16.535 1.00 88.06 574 ASP A N 1
ATOM 4397 C CA . ASP A 1 574 ? -14.798 -9.758 -17.921 1.00 88.06 574 ASP A CA 1
ATOM 4398 C C . ASP A 1 574 ? -13.895 -8.515 -18.093 1.00 88.06 574 ASP A C 1
ATOM 4400 O O . ASP A 1 574 ? -13.714 -7.991 -19.205 1.00 88.06 574 ASP A O 1
ATOM 4404 N N . ARG A 1 575 ? -13.216 -8.088 -17.021 1.00 90.75 575 ARG A N 1
ATOM 4405 C CA . ARG A 1 575 ? -12.186 -7.047 -17.069 1.00 90.75 575 ARG A CA 1
ATOM 4406 C C . ARG A 1 575 ? -10.881 -7.598 -17.656 1.00 90.75 575 ARG A C 1
ATOM 4408 O O . ARG A 1 575 ? -10.520 -8.763 -17.483 1.00 90.75 575 ARG A O 1
ATOM 4415 N N . HIS A 1 576 ? -10.172 -6.745 -18.398 1.00 92.81 576 HIS A N 1
ATOM 4416 C CA . HIS A 1 576 ? -8.907 -7.082 -19.061 1.00 92.81 576 HIS A CA 1
ATOM 4417 C C . HIS A 1 576 ? -7.736 -6.603 -18.200 1.00 92.81 576 HIS A C 1
ATOM 4419 O O . HIS A 1 576 ? -7.532 -5.399 -18.060 1.00 92.81 576 HIS A O 1
ATOM 4425 N N . TYR A 1 577 ? -6.965 -7.530 -17.646 1.00 93.75 577 TYR A N 1
ATOM 4426 C CA . TYR A 1 577 ? -5.842 -7.268 -16.749 1.00 93.75 577 TYR A CA 1
ATOM 4427 C C . TYR A 1 577 ? -4.513 -7.401 -17.472 1.00 93.75 577 TYR A C 1
ATOM 4429 O O . TYR A 1 577 ? -4.298 -8.403 -18.148 1.00 93.75 577 TYR A O 1
ATOM 4437 N N . ILE A 1 578 ? -3.605 -6.442 -17.294 1.00 94.19 578 ILE A N 1
ATOM 4438 C CA . ILE A 1 578 ? -2.219 -6.548 -17.767 1.00 94.19 578 ILE A CA 1
ATOM 4439 C C . ILE A 1 578 ? -1.239 -6.584 -16.590 1.00 94.19 578 ILE A C 1
ATOM 4441 O O . ILE A 1 578 ? -1.274 -5.724 -15.705 1.00 94.19 578 ILE A O 1
ATOM 4445 N N . LEU A 1 579 ? -0.381 -7.603 -16.592 1.00 92.38 579 LEU A N 1
ATOM 4446 C CA . LEU A 1 579 ? 0.568 -7.942 -15.529 1.00 92.38 579 LEU A CA 1
ATOM 4447 C C . LEU A 1 579 ? 1.990 -8.123 -16.077 1.00 92.38 579 LEU A C 1
ATOM 4449 O O . LEU A 1 579 ? 2.196 -8.135 -17.294 1.00 92.38 579 LEU A O 1
ATOM 4453 N N . ASP A 1 580 ? 2.939 -8.335 -15.164 1.00 89.81 580 ASP A N 1
ATOM 4454 C CA . ASP A 1 580 ? 4.354 -8.624 -15.426 1.00 89.81 580 ASP A CA 1
ATOM 4455 C C . ASP A 1 580 ? 5.012 -7.524 -16.278 1.00 89.81 580 ASP A C 1
ATOM 4457 O O . ASP A 1 580 ? 5.579 -7.726 -17.355 1.00 89.81 580 ASP A O 1
ATOM 4461 N N . LEU A 1 581 ? 4.917 -6.298 -15.767 1.00 91.75 581 LEU A N 1
ATOM 4462 C CA . LEU A 1 581 ? 5.299 -5.047 -16.416 1.00 91.75 581 LEU A CA 1
ATOM 4463 C C . LEU A 1 581 ? 6.745 -4.652 -16.073 1.00 91.75 581 LEU A C 1
ATOM 4465 O O . LEU A 1 581 ? 7.064 -3.497 -15.798 1.00 91.75 581 LEU A O 1
ATOM 4469 N N . MET A 1 582 ? 7.660 -5.618 -16.116 1.00 88.06 582 MET A N 1
ATOM 4470 C CA . MET A 1 582 ? 9.047 -5.466 -15.649 1.00 88.06 582 MET A CA 1
ATOM 4471 C C . MET A 1 582 ? 9.944 -4.613 -16.567 1.00 88.06 582 MET A C 1
ATOM 4473 O O . MET A 1 582 ? 11.035 -4.205 -16.156 1.00 88.06 582 MET A O 1
ATOM 4477 N N . ARG A 1 583 ? 9.531 -4.351 -17.817 1.00 88.19 583 ARG A N 1
ATOM 4478 C CA . ARG A 1 583 ? 10.293 -3.559 -18.808 1.00 88.19 583 ARG A CA 1
ATOM 4479 C C . ARG A 1 583 ? 9.400 -2.637 -19.644 1.00 88.19 583 ARG A C 1
ATOM 4481 O O . ARG A 1 583 ? 9.378 -2.716 -20.867 1.00 88.19 583 ARG A O 1
ATOM 4488 N N . VAL A 1 584 ? 8.645 -1.766 -18.978 1.00 89.56 584 VAL A N 1
ATOM 4489 C CA . VAL A 1 584 ? 7.825 -0.750 -19.669 1.00 89.56 584 VAL A CA 1
ATOM 4490 C C . VAL A 1 584 ? 8.692 0.288 -20.385 1.00 89.56 584 VAL A C 1
ATOM 4492 O O . VAL A 1 584 ? 8.352 0.724 -21.478 1.00 89.56 584 VAL A O 1
ATOM 4495 N N . THR A 1 585 ? 9.829 0.661 -19.797 1.00 91.19 585 THR A N 1
ATOM 4496 C CA . THR A 1 585 ? 10.782 1.601 -20.395 1.00 91.19 585 THR A CA 1
ATOM 4497 C C . THR A 1 585 ? 11.894 0.891 -21.173 1.00 91.19 585 THR A C 1
ATOM 4499 O O . THR A 1 585 ? 12.156 -0.294 -20.940 1.00 91.19 585 THR A O 1
ATOM 4502 N N . PRO A 1 586 ? 12.588 1.600 -22.088 1.00 91.62 586 PRO A N 1
ATOM 4503 C CA . PRO A 1 586 ? 13.630 1.007 -22.919 1.00 91.62 586 PRO A CA 1
ATOM 4504 C C . PRO A 1 586 ? 14.780 0.438 -22.090 1.00 91.62 586 PRO A C 1
ATOM 4506 O O . PRO A 1 586 ? 15.118 0.954 -21.019 1.00 91.62 586 PRO A O 1
ATOM 4509 N N . ARG A 1 587 ? 15.429 -0.604 -22.617 1.00 91.19 587 ARG A N 1
ATOM 4510 C CA . ARG A 1 587 ? 16.635 -1.165 -22.006 1.00 91.19 587 ARG A CA 1
ATOM 4511 C C . ARG A 1 587 ? 17.769 -0.138 -22.017 1.00 91.19 587 ARG A C 1
ATOM 4513 O O . ARG A 1 587 ? 17.925 0.640 -22.953 1.00 91.19 587 ARG A O 1
ATOM 4520 N N . ASP A 1 588 ? 18.592 -0.172 -20.982 1.00 92.12 588 ASP A N 1
ATOM 4521 C CA . ASP A 1 588 ? 19.820 0.603 -20.917 1.00 92.12 588 ASP A CA 1
ATOM 4522 C C . ASP A 1 588 ? 20.901 -0.049 -21.791 1.00 92.12 588 ASP A C 1
ATOM 4524 O O . ASP A 1 588 ? 21.474 -1.081 -21.435 1.00 92.12 588 ASP A O 1
ATOM 4528 N N . SER A 1 589 ? 21.186 0.550 -22.950 1.00 91.44 589 SER A N 1
ATOM 4529 C CA . SER A 1 589 ? 22.178 0.032 -23.903 1.00 91.44 589 SER A CA 1
ATOM 4530 C C . SER A 1 589 ? 23.608 0.017 -23.356 1.00 91.44 589 SER A C 1
ATOM 4532 O O . SER A 1 589 ? 24.482 -0.597 -23.962 1.00 91.44 589 SER A O 1
ATOM 4534 N N . ASN A 1 590 ? 23.870 0.686 -22.229 1.00 91.25 590 ASN A N 1
ATOM 4535 C CA . ASN A 1 590 ? 25.177 0.667 -21.574 1.00 91.25 590 ASN A CA 1
ATOM 4536 C C . ASN A 1 590 ? 25.369 -0.566 -20.674 1.00 91.25 590 ASN A C 1
ATOM 4538 O O . ASN A 1 590 ? 26.487 -0.830 -20.240 1.00 91.25 590 ASN A O 1
ATOM 4542 N N . TYR A 1 591 ? 24.295 -1.316 -20.397 1.00 87.75 591 TYR A N 1
ATOM 4543 C CA . TYR A 1 591 ? 24.287 -2.505 -19.543 1.00 87.75 591 TYR A CA 1
ATOM 4544 C C . TYR A 1 591 ? 23.538 -3.649 -20.244 1.00 87.75 591 TYR A C 1
ATOM 4546 O O . TYR A 1 591 ? 22.370 -3.942 -19.970 1.00 87.75 591 TYR A O 1
ATOM 4554 N N . ILE A 1 592 ? 24.234 -4.301 -21.178 1.00 82.19 592 ILE A N 1
ATOM 4555 C CA . ILE A 1 592 ? 23.723 -5.424 -21.979 1.00 82.19 592 ILE A CA 1
ATOM 4556 C C . ILE A 1 592 ? 24.233 -6.755 -21.401 1.00 82.19 592 ILE A C 1
ATOM 4558 O O . ILE A 1 592 ? 25.264 -6.807 -20.737 1.00 82.19 592 ILE A O 1
ATOM 4562 N N . GLY A 1 593 ? 23.504 -7.841 -21.655 1.00 77.56 593 GLY A N 1
ATOM 4563 C CA . GLY A 1 593 ? 23.839 -9.197 -21.210 1.00 77.56 593 GLY A CA 1
ATOM 4564 C C . GLY A 1 593 ? 22.863 -9.750 -20.172 1.00 77.56 593 GLY A C 1
ATOM 4565 O O . GLY A 1 593 ? 21.999 -9.026 -19.672 1.00 77.56 593 GLY A O 1
ATOM 4566 N N . LEU A 1 594 ? 22.995 -11.040 -19.867 1.00 71.06 594 LEU A N 1
ATOM 4567 C CA . LEU A 1 594 ? 22.102 -11.782 -18.965 1.00 71.06 594 LEU A CA 1
ATOM 4568 C C . LEU A 1 594 ? 22.020 -11.155 -17.563 1.00 71.06 594 LEU A C 1
ATOM 4570 O O . LEU A 1 594 ? 20.930 -10.893 -17.065 1.00 71.06 594 LEU A O 1
ATOM 4574 N N . GLN A 1 595 ? 23.167 -10.780 -16.988 1.00 73.50 595 GLN A N 1
ATOM 4575 C CA . GLN A 1 595 ? 23.254 -10.172 -15.649 1.00 73.50 595 GLN A CA 1
ATOM 4576 C C . GLN A 1 595 ? 22.600 -8.783 -15.548 1.00 73.50 595 GLN A C 1
ATOM 4578 O O . GLN A 1 595 ? 22.385 -8.246 -14.464 1.00 73.50 595 GLN A O 1
ATOM 4583 N N . HIS A 1 596 ? 22.277 -8.170 -16.687 1.00 82.00 596 HIS A N 1
ATOM 4584 C CA . HIS A 1 596 ? 21.704 -6.832 -16.770 1.00 82.00 596 HIS A CA 1
ATOM 4585 C C . HIS A 1 596 ? 20.323 -6.838 -17.431 1.00 82.00 596 HIS A C 1
ATOM 4587 O O . HIS A 1 596 ? 19.886 -5.813 -17.959 1.00 82.00 596 HIS A O 1
ATOM 4593 N N . ARG A 1 597 ? 19.624 -7.980 -17.453 1.00 79.19 597 ARG A N 1
ATOM 4594 C CA . ARG A 1 597 ? 18.322 -8.131 -18.129 1.00 79.19 597 ARG A CA 1
ATOM 4595 C C . ARG A 1 597 ? 17.274 -7.112 -17.671 1.00 79.19 597 ARG A C 1
ATOM 4597 O O . ARG A 1 597 ? 16.516 -6.604 -18.491 1.00 79.19 597 ARG A O 1
ATOM 4604 N N . PHE A 1 598 ? 17.281 -6.751 -16.388 1.00 85.00 598 PHE A N 1
ATOM 4605 C CA . PHE A 1 598 ? 16.352 -5.773 -15.801 1.00 85.00 598 PHE A CA 1
ATOM 4606 C C . PHE A 1 598 ? 16.927 -4.350 -15.718 1.00 85.00 598 PHE A C 1
ATOM 4608 O O . PHE A 1 598 ? 16.353 -3.469 -15.067 1.00 85.00 598 PHE A O 1
ATOM 4615 N N . CYS A 1 599 ? 18.060 -4.092 -16.380 1.00 90.06 599 CYS A N 1
ATOM 4616 C CA . CYS A 1 599 ? 18.609 -2.748 -16.502 1.00 90.06 599 CYS A CA 1
ATOM 4617 C C . CYS A 1 599 ? 17.837 -1.953 -17.557 1.00 90.06 599 CYS A C 1
ATOM 4619 O O . CYS A 1 599 ? 18.201 -1.922 -18.728 1.00 90.06 599 CYS A O 1
ATOM 4621 N N . VAL A 1 600 ? 16.764 -1.299 -17.119 1.00 92.06 600 VAL A N 1
ATOM 4622 C CA . VAL A 1 600 ? 15.986 -0.351 -17.928 1.00 92.06 600 VAL A CA 1
ATOM 4623 C C . VAL A 1 600 ? 16.353 1.093 -17.600 1.00 92.06 600 VAL A C 1
ATOM 4625 O O . VAL A 1 600 ? 16.888 1.373 -16.517 1.00 92.06 600 VAL A O 1
ATOM 4628 N N . LEU A 1 601 ? 16.078 1.984 -18.550 1.00 93.38 601 LEU A N 1
ATOM 4629 C CA . LEU A 1 601 ? 16.185 3.432 -18.414 1.00 93.38 601 LEU A CA 1
ATOM 4630 C C . LEU A 1 601 ? 14.981 3.996 -17.654 1.00 93.38 601 LEU A C 1
ATOM 4632 O O . LEU A 1 601 ? 13.913 3.386 -17.583 1.00 93.38 601 LEU A O 1
ATOM 4636 N N . ARG A 1 602 ? 15.154 5.171 -17.056 1.00 92.44 602 ARG A N 1
ATOM 4637 C CA . ARG A 1 602 ? 14.104 5.857 -16.300 1.00 92.44 602 ARG A CA 1
ATOM 4638 C C . ARG A 1 602 ? 13.062 6.522 -17.218 1.00 92.44 602 ARG A C 1
ATOM 4640 O O . ARG A 1 602 ? 13.467 7.094 -18.229 1.00 92.44 602 ARG A O 1
ATOM 4647 N N . PRO A 1 603 ? 11.759 6.525 -16.869 1.00 90.94 603 PRO A N 1
ATOM 4648 C CA . PRO A 1 603 ? 10.741 7.268 -17.620 1.00 90.94 603 PRO A CA 1
ATOM 4649 C C . PRO A 1 603 ? 11.069 8.759 -17.764 1.00 90.94 603 PRO A C 1
ATOM 4651 O O . PRO A 1 603 ? 10.874 9.330 -18.831 1.00 90.94 603 PRO A O 1
ATOM 4654 N N . GLU A 1 604 ? 11.637 9.370 -16.721 1.00 93.38 604 GLU A N 1
ATOM 4655 C CA . GLU A 1 604 ? 12.013 10.787 -16.704 1.00 93.38 604 GLU A CA 1
ATOM 4656 C C . GLU A 1 604 ? 13.077 11.106 -17.778 1.00 93.38 604 GLU A C 1
ATOM 4658 O O . GLU A 1 604 ? 13.002 12.132 -18.454 1.00 93.38 604 GLU A O 1
ATOM 4663 N N . LEU A 1 605 ? 14.024 10.183 -18.012 1.00 94.75 605 LEU A N 1
ATOM 4664 C CA . LEU A 1 605 ? 15.015 10.299 -19.091 1.00 94.75 605 LEU A CA 1
ATOM 4665 C C . LEU A 1 605 ? 14.364 10.185 -20.469 1.00 94.75 605 LEU A C 1
ATOM 4667 O O . LEU A 1 605 ? 14.731 10.920 -21.383 1.00 94.75 605 LEU A O 1
ATOM 4671 N N . VAL A 1 606 ? 13.427 9.245 -20.625 1.00 92.19 606 VAL A N 1
ATOM 4672 C CA . VAL A 1 606 ? 12.705 9.043 -21.886 1.00 92.19 606 VAL A CA 1
ATOM 4673 C C . VAL A 1 606 ? 11.930 10.309 -22.239 1.00 92.19 606 VAL A C 1
ATOM 4675 O O . VAL A 1 606 ? 12.101 10.822 -23.340 1.00 92.19 606 VAL A O 1
ATOM 4678 N N . ALA A 1 607 ? 11.168 10.863 -21.293 1.00 91.31 607 ALA A N 1
ATOM 4679 C CA . ALA A 1 607 ? 10.425 12.106 -21.484 1.00 91.31 607 ALA A CA 1
ATOM 4680 C C . ALA A 1 607 ? 11.349 13.273 -21.883 1.00 91.31 607 ALA A C 1
ATOM 4682 O O . ALA A 1 607 ? 11.114 13.923 -22.902 1.00 91.31 607 ALA A O 1
ATOM 4683 N N . SER A 1 608 ? 12.452 13.475 -21.149 1.00 92.81 608 SER A N 1
ATOM 4684 C CA . SER A 1 608 ? 13.433 14.528 -21.451 1.00 92.81 608 SER A CA 1
ATOM 4685 C C . SER A 1 608 ? 14.090 14.354 -22.828 1.00 92.81 608 SER A C 1
ATOM 4687 O O . SER A 1 608 ? 14.302 15.329 -23.550 1.00 92.81 608 SER A O 1
ATOM 4689 N N . PHE A 1 609 ? 14.382 13.117 -23.239 1.00 93.56 609 PHE A N 1
ATOM 4690 C CA . PHE A 1 609 ? 14.926 12.837 -24.566 1.00 93.56 609 PHE A CA 1
ATOM 4691 C C . PHE A 1 609 ? 13.921 13.140 -25.682 1.00 93.56 609 PHE A C 1
ATOM 4693 O O . PHE A 1 609 ? 14.298 13.722 -26.701 1.00 93.56 609 PHE A O 1
ATOM 4700 N N . VAL A 1 610 ? 12.653 12.756 -25.501 1.00 90.62 610 VAL A N 1
ATOM 4701 C CA . VAL A 1 610 ? 11.585 13.019 -26.477 1.00 90.62 610 VAL A CA 1
ATOM 4702 C C . VAL A 1 610 ? 11.406 14.524 -26.679 1.00 90.62 610 VAL A C 1
ATOM 4704 O O . VAL A 1 610 ? 11.348 14.980 -27.821 1.00 90.62 610 VAL A O 1
ATOM 4707 N N . GLU A 1 611 ? 11.412 15.297 -25.593 1.00 89.75 611 GLU A N 1
ATOM 4708 C CA . GLU A 1 611 ? 11.373 16.762 -25.626 1.00 89.75 611 GLU A CA 1
ATOM 4709 C C . GLU A 1 611 ? 12.612 17.361 -26.319 1.00 89.75 611 GLU A C 1
ATOM 4711 O O . GLU A 1 611 ? 12.504 18.211 -27.202 1.00 89.75 611 GLU A O 1
ATOM 4716 N N . ALA A 1 612 ? 13.814 16.880 -25.998 1.00 89.44 612 ALA A N 1
ATOM 4717 C CA . ALA A 1 612 ? 15.038 17.378 -26.624 1.00 89.44 612 ALA A CA 1
ATOM 4718 C C . ALA A 1 612 ? 15.091 17.094 -28.138 1.00 89.44 612 ALA A C 1
ATOM 4720 O O . ALA A 1 612 ? 15.634 17.887 -28.910 1.00 89.44 612 ALA A O 1
ATOM 4721 N N . GLU A 1 613 ? 14.556 15.959 -28.584 1.00 88.44 613 GLU A N 1
ATOM 4722 C CA . GLU A 1 613 ? 14.492 15.607 -30.002 1.00 88.44 613 GLU A CA 1
ATOM 4723 C C . GLU A 1 613 ? 13.366 16.329 -30.747 1.00 88.44 613 GLU A C 1
ATOM 4725 O O . GLU A 1 613 ? 13.536 16.618 -31.934 1.00 88.44 613 GLU A O 1
ATOM 4730 N N . SER A 1 614 ? 12.250 16.660 -30.089 1.00 85.38 614 SER A N 1
ATOM 4731 C CA . SER A 1 614 ? 11.192 17.470 -30.704 1.00 85.38 614 SER A CA 1
ATOM 4732 C C . SER A 1 614 ? 11.677 18.901 -30.968 1.00 85.38 614 SER A C 1
ATOM 4734 O O . SER A 1 614 ? 11.505 19.401 -32.081 1.00 85.38 614 SER A O 1
ATOM 4736 N N . ILE A 1 615 ? 12.414 19.500 -30.025 1.00 85.25 615 ILE A N 1
ATOM 4737 C CA . ILE A 1 615 ? 13.040 20.827 -30.178 1.00 85.25 615 ILE A CA 1
ATOM 4738 C C . ILE A 1 615 ? 14.059 20.846 -31.330 1.00 85.25 615 ILE A C 1
ATOM 4740 O O . ILE A 1 615 ? 14.137 21.807 -32.091 1.00 85.25 615 ILE A O 1
ATOM 4744 N N . LYS A 1 616 ? 14.835 19.771 -31.519 1.00 83.50 616 LYS A N 1
ATOM 4745 C CA . LYS A 1 616 ? 15.783 19.670 -32.648 1.00 83.50 616 LYS A CA 1
ATOM 4746 C C . LYS A 1 616 ? 15.095 19.535 -34.011 1.00 83.50 616 LYS A C 1
ATOM 4748 O O . LYS A 1 616 ? 15.725 19.818 -35.028 1.00 83.50 616 LYS A O 1
ATOM 4753 N N . LYS A 1 617 ? 13.848 19.052 -34.044 1.00 71.69 617 LYS A N 1
ATOM 4754 C CA . LYS A 1 617 ? 13.079 18.801 -35.273 1.00 71.69 617 LYS A CA 1
ATOM 4755 C C . LYS A 1 617 ? 12.185 19.975 -35.688 1.00 71.69 617 LYS A C 1
ATOM 4757 O O . LYS A 1 617 ? 11.772 20.001 -36.846 1.00 71.69 617 LYS A O 1
ATOM 4762 N N . SER A 1 618 ? 11.904 20.946 -34.813 1.00 56.81 618 SER A N 1
ATOM 4763 C CA . SER A 1 618 ? 11.199 22.175 -35.207 1.00 56.81 618 SER A CA 1
ATOM 4764 C C . SER A 1 618 ? 12.085 23.035 -36.127 1.00 56.81 618 SER A C 1
ATOM 4766 O O . SER A 1 618 ? 13.236 23.294 -35.762 1.00 56.81 618 SER A O 1
ATOM 4768 N N . PRO A 1 619 ? 11.613 23.485 -37.309 1.00 53.53 619 PRO A N 1
ATOM 4769 C CA . PRO A 1 619 ? 12.420 24.306 -38.202 1.00 53.53 619 PRO A CA 1
ATOM 4770 C C . PRO A 1 619 ? 12.719 25.653 -37.544 1.00 53.53 619 PRO A C 1
ATOM 4772 O O . PRO A 1 619 ? 11.813 26.356 -37.107 1.00 53.53 619 PRO A O 1
ATOM 4775 N N . THR A 1 620 ? 13.989 26.036 -37.525 1.00 41.09 620 THR A N 1
ATOM 4776 C CA . THR A 1 620 ? 14.421 27.410 -37.282 1.00 41.09 620 THR A CA 1
ATOM 4777 C C . THR A 1 620 ? 13.754 28.342 -38.297 1.00 41.09 620 THR A C 1
ATOM 4779 O O . THR A 1 620 ? 14.140 28.380 -39.469 1.00 41.09 620 THR A O 1
ATOM 4782 N N . GLU A 1 621 ? 12.745 29.106 -37.868 1.00 36.09 621 GLU A N 1
ATOM 4783 C CA . GLU A 1 621 ? 12.269 30.256 -38.632 1.00 36.09 621 GLU A CA 1
ATOM 4784 C C . GLU A 1 621 ? 13.428 31.242 -38.797 1.00 36.09 621 GLU A C 1
ATOM 4786 O O . GLU A 1 621 ? 13.993 31.781 -37.843 1.00 36.09 621 GLU A O 1
ATOM 4791 N N . LYS A 1 622 ? 13.821 31.427 -40.055 1.00 35.12 622 LYS A N 1
ATOM 4792 C CA . LYS A 1 622 ? 14.797 32.422 -40.476 1.00 35.12 622 LYS A CA 1
ATOM 4793 C C . LYS A 1 622 ? 14.223 33.810 -40.200 1.00 35.12 622 LYS A C 1
ATOM 4795 O O . LYS A 1 622 ? 13.255 34.213 -40.838 1.00 35.12 622 LYS A O 1
ATOM 4800 N N . VAL A 1 623 ? 14.868 34.556 -39.312 1.00 32.50 623 VAL A N 1
ATOM 4801 C CA . VAL A 1 623 ? 14.710 36.012 -39.229 1.00 32.50 623 VAL A CA 1
ATOM 4802 C C . VAL A 1 623 ? 15.207 36.622 -40.554 1.00 32.50 623 VAL A C 1
ATOM 4804 O O . VAL A 1 623 ? 16.327 36.298 -40.958 1.00 32.50 623 VAL A O 1
ATOM 4807 N N . PRO A 1 624 ? 14.431 37.468 -41.260 1.00 37.81 624 PRO A N 1
ATOM 4808 C CA . PRO A 1 624 ? 14.946 38.232 -42.387 1.00 37.81 624 PRO A CA 1
ATOM 4809 C C . PRO A 1 624 ? 15.729 39.459 -41.897 1.00 37.81 624 PRO A C 1
ATOM 4811 O O . PRO A 1 624 ? 15.319 40.144 -40.962 1.00 37.81 624 PRO A O 1
ATOM 4814 N N . ASP A 1 625 ? 16.846 39.715 -42.573 1.00 31.31 625 ASP A N 1
ATOM 4815 C CA . ASP A 1 625 ? 17.782 40.824 -42.384 1.00 31.31 625 ASP A CA 1
ATOM 4816 C C . ASP A 1 625 ? 17.141 42.216 -42.221 1.00 31.31 625 ASP A C 1
ATOM 4818 O O . ASP A 1 625 ? 16.277 42.621 -43.002 1.00 31.31 625 ASP A O 1
ATOM 4822 N N . ALA A 1 626 ? 17.709 43.014 -41.310 1.00 28.34 626 ALA A N 1
ATOM 4823 C CA . ALA A 1 626 ? 17.780 44.473 -41.426 1.00 28.34 626 ALA A CA 1
ATOM 4824 C C . ALA A 1 626 ? 19.109 44.999 -40.826 1.00 28.34 626 ALA A C 1
ATOM 4826 O O . ALA A 1 626 ? 19.644 44.376 -39.906 1.00 28.34 626 ALA A O 1
ATOM 4827 N N . PRO A 1 627 ? 19.681 46.110 -41.340 1.00 34.62 627 PRO A N 1
ATOM 4828 C CA . PRO A 1 627 ? 21.108 46.405 -41.220 1.00 34.62 627 PRO A CA 1
ATOM 4829 C C . PRO A 1 627 ? 21.478 47.352 -40.062 1.00 34.62 627 PRO A C 1
ATOM 4831 O O . PRO A 1 627 ? 20.788 48.330 -39.800 1.00 34.62 627 PRO A O 1
ATOM 4834 N N . THR A 1 628 ? 22.647 47.063 -39.485 1.00 25.97 628 THR A N 1
ATOM 4835 C CA . THR A 1 628 ? 23.752 47.955 -39.063 1.00 25.97 628 THR A CA 1
ATOM 4836 C C . THR A 1 628 ? 23.542 49.100 -38.043 1.00 25.97 628 THR A C 1
ATOM 4838 O O . THR A 1 628 ? 22.842 50.074 -38.284 1.00 25.97 628 THR A O 1
ATOM 4841 N N . GLU A 1 629 ? 24.386 49.023 -36.999 1.00 26.42 629 GLU A N 1
ATOM 4842 C CA . GLU A 1 629 ? 25.065 50.097 -36.236 1.00 26.42 629 GLU A CA 1
ATOM 4843 C C . GLU A 1 629 ? 24.359 50.881 -35.102 1.00 26.42 629 GLU A C 1
ATOM 4845 O O . GLU A 1 629 ? 23.638 51.850 -35.310 1.00 26.42 629 GLU A O 1
ATOM 4850 N N . SER A 1 630 ? 24.800 50.585 -33.867 1.00 25.03 630 SER A N 1
ATOM 4851 C CA . SER A 1 630 ? 25.662 51.447 -33.018 1.00 25.03 630 SER A CA 1
ATOM 4852 C C . SER A 1 630 ? 25.195 51.665 -31.561 1.00 25.03 630 SER A C 1
ATOM 4854 O O . SER A 1 630 ? 24.116 52.168 -31.288 1.00 25.03 630 SER A O 1
ATOM 4856 N N . ASN A 1 631 ? 26.095 51.276 -30.645 1.00 24.69 631 ASN A N 1
ATOM 4857 C CA . ASN A 1 631 ? 26.413 51.789 -29.300 1.00 24.69 631 ASN A CA 1
ATOM 4858 C C . ASN A 1 631 ? 25.323 52.318 -28.340 1.00 24.69 631 ASN A C 1
ATOM 4860 O O . ASN A 1 631 ? 24.708 53.347 -28.587 1.00 24.69 631 ASN A O 1
ATOM 4864 N N . GLY A 1 632 ? 25.359 51.797 -27.099 1.00 24.08 632 GLY A N 1
ATOM 4865 C CA . GLY A 1 632 ? 25.313 52.656 -25.902 1.00 24.08 632 GLY A CA 1
ATOM 4866 C C . GLY A 1 632 ? 24.396 52.244 -24.741 1.00 24.08 632 GLY A C 1
ATOM 4867 O O . GLY A 1 632 ? 23.237 52.620 -24.708 1.00 24.08 632 GLY A O 1
ATOM 4868 N N . SER A 1 633 ? 24.992 51.589 -23.735 1.00 23.55 633 SER A N 1
ATOM 4869 C CA . SER A 1 633 ? 24.847 51.828 -22.277 1.00 23.55 633 SER A CA 1
ATOM 4870 C C . SER A 1 633 ? 23.478 51.878 -21.547 1.00 23.55 633 SER A C 1
ATOM 4872 O O . SER A 1 633 ? 22.724 52.827 -21.695 1.00 23.55 633 SER A O 1
ATOM 4874 N N . ILE A 1 634 ? 23.355 50.957 -20.571 1.00 24.22 634 ILE A N 1
ATOM 4875 C CA . ILE A 1 634 ? 23.075 51.133 -19.116 1.00 24.22 634 ILE A CA 1
ATOM 4876 C C . ILE A 1 634 ? 21.717 51.717 -18.628 1.00 24.22 634 ILE A C 1
ATOM 4878 O O . ILE A 1 634 ? 21.390 52.865 -18.891 1.00 24.22 634 ILE A O 1
ATOM 4882 N N . ALA A 1 635 ? 21.104 50.943 -17.705 1.00 23.48 635 ALA A N 1
ATOM 4883 C CA . ALA A 1 635 ? 20.361 51.299 -16.468 1.00 23.48 635 ALA A CA 1
ATOM 4884 C C . ALA A 1 635 ? 18.841 51.012 -16.355 1.00 23.48 635 ALA A C 1
ATOM 4886 O O . ALA A 1 635 ? 18.010 51.657 -16.975 1.00 23.48 635 ALA A O 1
ATOM 4887 N N . VAL A 1 636 ? 18.546 50.060 -15.451 1.00 24.28 636 VAL A N 1
ATOM 4888 C CA . VAL A 1 636 ? 17.612 50.058 -14.292 1.00 24.28 636 VAL A CA 1
ATOM 4889 C C . VAL A 1 636 ? 16.343 50.940 -14.331 1.00 24.28 636 VAL A C 1
ATOM 4891 O O . VAL A 1 636 ? 16.462 52.159 -14.311 1.00 24.28 636 VAL A O 1
ATOM 4894 N N . ALA A 1 637 ? 15.157 50.316 -14.178 1.00 22.73 637 ALA A N 1
ATOM 4895 C CA . ALA A 1 637 ? 14.190 50.502 -13.060 1.00 22.73 637 ALA A CA 1
ATOM 4896 C C . ALA A 1 637 ? 12.697 50.312 -13.451 1.00 22.73 637 ALA A C 1
ATOM 4898 O O . ALA A 1 637 ? 12.193 50.999 -14.327 1.00 22.73 637 ALA A O 1
ATOM 4899 N N . ALA A 1 638 ? 12.027 49.403 -12.723 1.00 23.48 638 ALA A N 1
ATOM 4900 C CA . ALA A 1 638 ? 10.705 49.500 -12.066 1.00 23.48 638 ALA A CA 1
ATOM 4901 C C . ALA A 1 638 ? 9.451 50.099 -12.776 1.00 23.48 638 ALA A C 1
ATOM 4903 O O . ALA A 1 638 ? 9.430 51.279 -13.095 1.00 23.48 638 ALA A O 1
ATOM 4904 N N . SER A 1 639 ? 8.398 49.253 -12.881 1.00 23.62 639 SER A N 1
ATOM 4905 C CA . SER A 1 639 ? 6.953 49.397 -12.493 1.00 23.62 639 SER A CA 1
ATOM 4906 C C . SER A 1 639 ? 6.239 50.771 -12.631 1.00 23.62 639 SER A C 1
ATOM 4908 O O . SER A 1 639 ? 6.842 51.782 -12.308 1.00 23.62 639 SER A O 1
ATOM 4910 N N . VAL A 1 640 ? 4.949 50.955 -12.974 1.00 26.50 640 VAL A N 1
ATOM 4911 C CA . VAL A 1 640 ? 3.666 50.264 -12.675 1.00 26.50 640 VAL A CA 1
ATOM 4912 C C . VAL A 1 640 ? 2.533 50.843 -13.588 1.00 26.50 640 VAL A C 1
ATOM 4914 O O . VAL A 1 640 ? 2.722 51.923 -14.141 1.00 26.50 640 VAL A O 1
ATOM 4917 N N . GLU A 1 641 ? 1.359 50.176 -13.601 1.00 23.44 641 GLU A N 1
ATOM 4918 C CA . GLU A 1 641 ? -0.046 50.686 -13.749 1.00 23.44 641 GLU A CA 1
ATOM 4919 C C . GLU A 1 641 ? -0.585 51.092 -15.148 1.00 23.44 641 GLU A C 1
ATOM 4921 O O . GLU A 1 641 ? -0.030 51.943 -15.831 1.00 23.44 641 GLU A O 1
ATOM 4926 N N . GLU A 1 642 ? -1.539 50.341 -15.733 1.00 23.36 642 GLU A N 1
ATOM 4927 C CA . GLU A 1 642 ? -3.029 50.313 -15.585 1.00 23.36 642 GLU A CA 1
ATOM 4928 C C . GLU A 1 642 ? -3.774 51.226 -16.594 1.00 23.36 642 GLU A C 1
ATOM 4930 O O . GLU A 1 642 ? -3.548 52.430 -16.599 1.00 23.36 642 GLU A O 1
ATOM 4935 N N . HIS A 1 643 ? -4.665 50.661 -17.440 1.00 22.78 643 HIS A N 1
ATOM 4936 C CA . HIS A 1 643 ? -6.133 50.914 -17.465 1.00 22.78 643 HIS A CA 1
ATOM 4937 C C . HIS A 1 643 ? -6.878 50.368 -18.723 1.00 22.78 643 HIS A C 1
ATOM 4939 O O . HIS A 1 643 ? -6.555 50.709 -19.856 1.00 22.78 643 HIS A O 1
ATOM 4945 N N . ASP A 1 644 ? -7.950 49.614 -18.433 1.00 22.06 644 ASP A N 1
ATOM 4946 C CA . ASP A 1 644 ? -9.325 49.533 -18.994 1.00 22.06 644 ASP A CA 1
ATOM 4947 C C . ASP A 1 644 ? -9.733 49.134 -20.439 1.00 22.06 644 ASP A C 1
ATOM 4949 O O . ASP A 1 644 ? -9.428 49.819 -21.411 1.00 22.06 644 ASP A O 1
ATOM 4953 N N . LYS A 1 645 ? -10.712 48.194 -20.426 1.00 23.75 645 LYS A N 1
ATOM 4954 C CA . LYS A 1 645 ? -11.968 48.040 -21.224 1.00 23.75 645 LYS A CA 1
ATOM 4955 C C . LYS A 1 645 ? -11.869 47.698 -22.720 1.00 23.75 645 LYS A C 1
ATOM 4957 O O . LYS A 1 645 ? -11.025 48.223 -23.422 1.00 23.75 645 LYS A O 1
ATOM 4962 N N . SER A 1 646 ? -12.765 46.933 -23.354 1.00 22.08 646 SER A N 1
ATOM 4963 C CA . SER A 1 646 ? -13.904 46.050 -23.014 1.00 22.08 646 SER A CA 1
ATOM 4964 C C . SER A 1 646 ? -14.468 45.559 -24.363 1.00 22.08 646 SER A C 1
ATOM 4966 O O . SER A 1 646 ? -14.629 46.416 -25.227 1.00 22.08 646 SER A O 1
ATOM 4968 N N . ASP A 1 647 ? -14.804 44.275 -24.550 1.00 22.80 647 ASP A N 1
ATOM 4969 C CA . ASP A 1 647 ? -16.024 43.864 -25.284 1.00 22.80 647 ASP A CA 1
ATOM 4970 C C . ASP A 1 647 ? -16.282 42.343 -25.239 1.00 22.80 647 ASP A C 1
ATOM 4972 O O . ASP A 1 647 ? -15.361 41.527 -25.213 1.00 22.80 647 ASP A O 1
ATOM 4976 N N . GLU A 1 648 ? -17.568 41.990 -25.196 1.00 22.59 648 GLU A N 1
ATOM 4977 C CA . GLU A 1 648 ? -18.147 40.667 -24.935 1.00 22.59 648 GLU A CA 1
ATOM 4978 C C . GLU A 1 648 ? -18.463 39.824 -26.202 1.00 22.59 648 GLU A C 1
ATOM 4980 O O . GLU A 1 648 ? -19.105 40.303 -27.133 1.00 22.59 648 GLU A O 1
ATOM 4985 N N . THR A 1 649 ? -18.186 38.506 -26.108 1.00 21.64 649 THR A N 1
ATOM 4986 C CA . THR A 1 649 ? -18.810 37.313 -26.774 1.00 21.64 649 THR A CA 1
ATOM 4987 C C . THR A 1 649 ? -18.534 36.986 -28.265 1.00 21.64 649 THR A C 1
ATOM 4989 O O . THR A 1 649 ? -18.248 37.896 -29.035 1.00 21.64 649 THR A O 1
ATOM 4992 N N . PRO A 1 650 ? -18.693 35.715 -28.746 1.00 27.84 650 PRO A N 1
ATOM 4993 C CA . PRO A 1 650 ? -18.957 34.432 -28.063 1.00 27.84 650 PRO A CA 1
ATOM 4994 C C . PRO A 1 650 ? -17.982 33.268 -28.412 1.00 27.84 650 PRO A C 1
ATOM 4996 O O . PRO A 1 650 ? -17.227 33.293 -29.377 1.00 27.84 650 PRO A O 1
ATOM 4999 N N . VAL A 1 651 ? -18.078 32.212 -27.597 1.00 33.62 651 VAL A N 1
ATOM 5000 C CA . VAL A 1 651 ? -17.730 30.788 -27.799 1.00 33.62 651 VAL A CA 1
ATOM 5001 C C . VAL A 1 651 ? -17.230 30.365 -29.195 1.00 33.62 651 VAL A C 1
ATOM 5003 O O . VAL A 1 651 ? -17.984 30.346 -30.165 1.00 33.62 651 VAL A O 1
ATOM 5006 N N . SER A 1 652 ? -16.008 29.825 -29.235 1.00 23.19 652 SER A N 1
ATOM 5007 C CA . SER A 1 652 ? -15.660 28.685 -30.093 1.00 23.19 652 SER A CA 1
ATOM 5008 C C . SER A 1 652 ? -14.678 27.773 -29.353 1.00 23.19 652 SER A C 1
ATOM 5010 O O . SER A 1 652 ? -13.626 28.193 -28.880 1.00 23.19 652 SER A O 1
ATOM 5012 N N . THR A 1 653 ? -15.082 26.516 -29.189 1.00 29.69 653 THR A N 1
ATOM 5013 C CA . THR A 1 653 ? -14.224 25.377 -28.844 1.00 29.69 653 THR A CA 1
ATOM 5014 C C . THR A 1 653 ? -12.964 25.382 -29.713 1.00 29.69 653 THR A C 1
ATOM 5016 O O . THR A 1 653 ? -13.118 25.498 -30.933 1.00 29.69 653 THR A O 1
ATOM 5019 N N . PRO A 1 654 ? -11.745 25.177 -29.176 1.00 26.52 654 PRO A N 1
ATOM 5020 C CA . PRO A 1 654 ? -10.648 24.753 -30.022 1.00 26.52 654 PRO A CA 1
ATOM 5021 C C . PRO A 1 654 ? -10.948 23.312 -30.424 1.00 26.52 654 PRO A C 1
ATOM 5023 O O . PRO A 1 654 ? -10.804 22.372 -29.644 1.00 26.52 654 PRO A O 1
ATOM 5026 N N . ALA A 1 655 ? -11.470 23.192 -31.640 1.00 23.48 655 ALA A N 1
ATOM 5027 C CA . ALA A 1 655 ? -11.501 21.962 -32.391 1.00 23.48 655 ALA A CA 1
ATOM 5028 C C . ALA A 1 655 ? -10.106 21.331 -32.398 1.00 23.48 655 ALA A C 1
ATOM 5030 O O . ALA A 1 655 ? -9.093 22.029 -32.452 1.00 23.48 655 ALA A O 1
ATOM 5031 N N . GLU A 1 656 ? -10.106 20.005 -32.358 1.00 33.47 656 GLU A N 1
ATOM 5032 C CA . GLU A 1 656 ? -8.979 19.113 -32.580 1.00 33.47 656 GLU A CA 1
ATOM 5033 C C . GLU A 1 656 ? -8.083 19.612 -33.728 1.00 33.47 656 GLU A C 1
ATOM 5035 O O . GLU A 1 656 ? -8.329 19.344 -34.904 1.00 33.47 656 GLU A O 1
ATOM 5040 N N . SER A 1 657 ? -7.009 20.329 -33.401 1.00 25.36 657 SER A N 1
ATOM 5041 C CA . SER A 1 657 ? -5.869 20.471 -34.300 1.00 25.36 657 SER A CA 1
ATOM 5042 C C . SER A 1 657 ? -4.960 19.276 -34.052 1.00 25.36 657 SER A C 1
ATOM 5044 O O . SER A 1 657 ? -4.052 19.308 -33.223 1.00 25.36 657 SER A O 1
ATOM 5046 N N . ASN A 1 658 ? -5.291 18.191 -34.745 1.00 34.16 658 ASN A N 1
ATOM 5047 C CA . ASN A 1 658 ? -4.508 16.974 -34.864 1.00 34.16 658 ASN A CA 1
ATOM 5048 C C . ASN A 1 658 ? -3.219 17.289 -35.645 1.00 34.16 658 ASN A C 1
ATOM 5050 O O . ASN A 1 658 ? -3.139 17.032 -36.845 1.00 34.16 658 ASN A O 1
ATOM 5054 N N . ASP A 1 659 ? -2.244 17.914 -34.986 1.00 28.48 659 ASP A N 1
ATOM 5055 C CA . ASP A 1 659 ? -0.900 18.092 -35.531 1.00 28.48 659 ASP A CA 1
ATOM 5056 C C . ASP A 1 659 ? -0.024 16.966 -34.972 1.00 28.48 659 ASP A C 1
ATOM 5058 O O . ASP A 1 659 ? 0.453 17.012 -33.835 1.00 28.48 659 ASP A O 1
ATOM 5062 N N . MET A 1 660 ? 0.095 15.879 -35.744 1.00 36.91 660 MET A N 1
ATOM 5063 C CA . MET A 1 660 ? 0.935 14.733 -35.403 1.00 36.91 660 MET A CA 1
ATOM 5064 C C . MET A 1 660 ? 2.408 15.146 -35.418 1.00 36.91 660 MET A C 1
ATOM 5066 O O . MET A 1 660 ? 3.130 14.950 -36.397 1.00 36.91 660 MET A O 1
ATOM 5070 N N . THR A 1 661 ? 2.876 15.692 -34.297 1.00 41.41 661 THR A N 1
ATOM 5071 C CA . THR A 1 661 ? 4.293 15.621 -33.936 1.00 41.41 661 THR A CA 1
ATOM 5072 C C . THR A 1 661 ? 4.737 14.162 -34.052 1.00 41.41 661 THR A C 1
ATOM 5074 O O . THR A 1 661 ? 4.037 13.253 -33.616 1.00 41.41 661 THR A O 1
ATOM 5077 N N . ALA A 1 662 ? 5.862 13.909 -34.723 1.00 53.72 662 ALA A N 1
ATOM 5078 C CA . ALA A 1 662 ? 6.362 12.553 -34.924 1.00 53.72 662 ALA A CA 1
ATOM 5079 C C . ALA A 1 662 ? 6.699 11.916 -33.563 1.00 53.72 662 ALA A C 1
ATOM 5081 O O . ALA A 1 662 ? 7.786 12.147 -33.027 1.00 53.72 662 ALA A O 1
ATOM 5082 N N . GLU A 1 663 ? 5.753 11.155 -33.007 1.00 73.56 663 GLU A N 1
ATOM 5083 C CA . GLU A 1 663 ? 5.873 10.482 -31.716 1.00 73.56 663 GLU A CA 1
ATOM 5084 C C . GLU A 1 663 ? 7.088 9.548 -31.738 1.00 73.56 663 GLU A C 1
ATOM 5086 O O . GLU A 1 663 ? 7.193 8.628 -32.552 1.00 73.56 663 GLU A O 1
ATOM 5091 N N . ILE A 1 664 ? 8.051 9.810 -30.856 1.00 85.75 664 ILE A N 1
ATOM 5092 C CA . ILE A 1 664 ? 9.214 8.943 -30.674 1.00 85.75 664 ILE A CA 1
ATOM 5093 C C . ILE A 1 664 ? 8.770 7.785 -29.782 1.00 85.75 664 ILE A C 1
ATOM 5095 O O . ILE A 1 664 ? 8.388 7.993 -28.630 1.00 85.75 664 ILE A O 1
ATOM 5099 N N . LEU A 1 665 ? 8.824 6.573 -30.331 1.00 89.62 665 LEU A N 1
ATOM 5100 C CA . LEU A 1 665 ? 8.405 5.339 -29.673 1.00 89.62 665 LEU A CA 1
ATOM 5101 C C . LEU A 1 665 ? 9.571 4.351 -29.616 1.00 89.62 665 LEU A C 1
ATOM 5103 O O . LEU A 1 665 ? 10.357 4.253 -30.559 1.00 89.62 665 LEU A O 1
ATOM 5107 N N . PHE A 1 666 ? 9.657 3.582 -28.533 1.00 90.56 666 PHE A N 1
ATOM 5108 C CA . PHE A 1 666 ? 10.754 2.651 -28.285 1.00 90.56 666 PHE A CA 1
ATOM 5109 C C . PHE A 1 666 ? 10.287 1.204 -28.250 1.00 90.56 666 PHE A C 1
ATOM 5111 O O . PHE A 1 666 ? 9.301 0.873 -27.598 1.00 90.56 666 PHE A O 1
ATOM 5118 N N . ASN A 1 667 ? 11.032 0.317 -28.901 1.00 89.56 667 ASN A N 1
ATOM 5119 C CA . ASN A 1 667 ? 10.774 -1.115 -28.832 1.00 89.56 667 ASN A CA 1
ATOM 5120 C C . ASN A 1 667 ? 11.424 -1.712 -27.557 1.00 89.56 667 ASN A C 1
ATOM 5122 O O . ASN A 1 667 ? 12.653 -1.719 -27.446 1.00 89.56 667 ASN A O 1
ATOM 5126 N N . PRO A 1 668 ? 10.634 -2.221 -26.589 1.00 85.50 668 PRO A N 1
ATOM 5127 C CA . PRO A 1 668 ? 11.135 -2.680 -25.292 1.00 85.50 668 PRO A CA 1
ATOM 5128 C C . PRO A 1 668 ? 11.822 -4.054 -25.354 1.00 85.50 668 PRO A C 1
ATOM 5130 O O . PRO A 1 668 ? 12.485 -4.452 -24.396 1.00 85.50 668 PRO A O 1
ATOM 5133 N N . ASN A 1 669 ? 11.677 -4.785 -26.465 1.00 84.81 669 ASN A N 1
ATOM 5134 C CA . ASN A 1 669 ? 12.286 -6.103 -26.662 1.00 84.81 669 ASN A CA 1
ATOM 5135 C C . ASN A 1 669 ? 13.618 -6.037 -27.429 1.00 84.81 669 ASN A C 1
ATOM 5137 O O . ASN A 1 669 ? 14.236 -7.066 -27.706 1.00 84.81 669 ASN A O 1
ATOM 5141 N N . VAL A 1 670 ? 14.108 -4.837 -27.734 1.00 85.56 670 VAL A N 1
ATOM 5142 C CA . VAL A 1 670 ? 15.455 -4.642 -28.277 1.00 85.56 670 VAL A CA 1
ATOM 5143 C C . VAL A 1 670 ? 16.506 -5.031 -27.235 1.00 85.56 670 VAL A C 1
ATOM 5145 O O . VAL A 1 670 ? 16.344 -4.777 -26.040 1.00 85.56 670 VAL A O 1
ATOM 5148 N N . PHE A 1 671 ? 17.595 -5.657 -27.690 1.00 83.75 671 PHE A N 1
ATOM 5149 C CA . PHE A 1 671 ? 18.627 -6.255 -26.834 1.00 83.75 671 PHE A CA 1
ATOM 5150 C C . PHE A 1 671 ? 18.081 -7.327 -25.876 1.00 83.75 671 PHE A C 1
ATOM 5152 O O . PHE A 1 671 ? 18.644 -7.517 -24.801 1.00 83.75 671 PHE A O 1
ATOM 5159 N N . THR A 1 672 ? 16.998 -8.023 -26.217 1.00 82.50 672 THR A N 1
ATOM 5160 C CA . THR A 1 672 ? 16.540 -9.213 -25.478 1.00 82.50 672 THR A CA 1
ATOM 5161 C C . THR A 1 672 ? 16.884 -10.492 -26.242 1.00 82.50 672 THR A C 1
ATOM 5163 O O . THR A 1 672 ? 17.409 -10.440 -27.351 1.00 82.50 672 THR A O 1
ATOM 5166 N N . GLU A 1 673 ? 16.614 -11.650 -25.644 1.00 79.31 673 GLU A N 1
ATOM 5167 C CA . GLU A 1 673 ? 16.845 -12.962 -26.269 1.00 79.31 673 GLU A CA 1
ATOM 5168 C C . GLU A 1 673 ? 15.753 -13.340 -27.282 1.00 79.31 673 GLU A C 1
ATOM 5170 O O . GLU A 1 673 ? 15.890 -14.314 -28.025 1.00 79.31 673 GLU A O 1
ATOM 5175 N N . TYR A 1 674 ? 14.665 -12.567 -27.329 1.00 82.00 674 TYR A N 1
ATOM 5176 C CA . TYR A 1 674 ? 13.541 -12.815 -28.218 1.00 82.00 674 TYR A CA 1
ATOM 5177 C C . TYR A 1 674 ? 13.882 -12.446 -29.660 1.00 82.00 674 TYR A C 1
ATOM 5179 O O . TYR A 1 674 ? 14.449 -11.391 -29.945 1.00 82.00 674 TYR A O 1
ATOM 5187 N N . LYS A 1 675 ? 13.488 -13.311 -30.597 1.00 79.94 675 LYS A N 1
ATOM 5188 C CA . LYS A 1 675 ? 13.696 -13.067 -32.025 1.00 79.94 675 LYS A CA 1
ATOM 5189 C C . LYS A 1 675 ? 12.652 -12.079 -32.536 1.00 79.94 675 LYS A C 1
ATOM 5191 O O . LYS A 1 675 ? 11.457 -12.355 -32.483 1.00 79.94 675 LYS A O 1
ATOM 5196 N N . LEU A 1 676 ? 13.101 -10.945 -33.059 1.00 83.69 676 LEU A N 1
ATOM 5197 C CA . LEU A 1 676 ? 12.237 -9.953 -33.696 1.00 83.69 676 LEU A CA 1
ATOM 5198 C C . LEU A 1 676 ? 11.982 -10.342 -35.161 1.00 83.69 676 LEU A C 1
ATOM 5200 O O . LEU A 1 676 ? 12.882 -10.834 -35.838 1.00 83.69 676 LEU A O 1
ATOM 5204 N N . ALA A 1 677 ? 10.753 -10.140 -35.639 1.00 76.62 677 ALA A N 1
ATOM 5205 C CA . ALA A 1 677 ? 10.326 -10.528 -36.989 1.00 76.62 677 ALA A CA 1
ATOM 5206 C C . ALA A 1 677 ? 10.440 -9.398 -38.035 1.00 76.62 677 ALA A C 1
ATOM 5208 O O . ALA A 1 677 ? 10.063 -9.602 -39.188 1.00 76.62 677 ALA A O 1
ATOM 5209 N N . GLY A 1 678 ? 10.878 -8.201 -37.625 1.00 71.19 678 GLY A N 1
ATOM 5210 C CA . GLY A 1 678 ? 10.996 -7.023 -38.493 1.00 71.19 678 GLY A CA 1
ATOM 5211 C C . GLY A 1 678 ? 12.096 -7.155 -39.548 1.00 71.19 678 GLY A C 1
ATOM 5212 O O . GLY A 1 678 ? 12.943 -8.051 -39.474 1.00 71.19 678 GLY A O 1
ATOM 5213 N N . SER A 1 679 ? 12.099 -6.251 -40.534 1.00 76.81 679 SER A N 1
ATOM 5214 C CA . SER A 1 679 ? 13.229 -6.164 -41.465 1.00 76.81 679 SER A CA 1
ATOM 5215 C C . SER A 1 679 ? 14.526 -5.881 -40.681 1.00 76.81 679 SER A C 1
ATOM 5217 O O . SER A 1 679 ? 14.476 -5.189 -39.659 1.00 76.81 679 SER A O 1
ATOM 5219 N N . PRO A 1 680 ? 15.696 -6.399 -41.109 1.00 78.00 680 PRO A N 1
ATOM 5220 C CA . PRO A 1 680 ? 16.963 -6.125 -40.422 1.00 78.00 680 PRO A CA 1
ATOM 5221 C C . PRO A 1 680 ? 17.204 -4.621 -40.231 1.00 78.00 680 PRO A C 1
ATOM 5223 O O . PRO A 1 680 ? 17.656 -4.195 -39.176 1.00 78.00 680 PRO A O 1
ATOM 5226 N N . GLU A 1 681 ? 16.792 -3.821 -41.216 1.00 81.25 681 GLU A N 1
ATOM 5227 C CA . GLU A 1 681 ? 16.867 -2.360 -41.194 1.00 81.25 681 GLU A CA 1
ATOM 5228 C C . GLU A 1 681 ? 15.980 -1.738 -40.099 1.00 81.25 681 GLU A C 1
ATOM 5230 O O . GLU A 1 681 ? 16.423 -0.842 -39.386 1.00 81.25 681 GLU A O 1
ATOM 5235 N N . GLU A 1 682 ? 14.749 -2.222 -39.897 1.00 82.56 682 GLU A N 1
ATOM 5236 C CA . GLU A 1 682 ? 13.868 -1.740 -38.820 1.00 82.56 682 GLU A CA 1
ATOM 5237 C C . GLU A 1 682 ? 14.415 -2.060 -37.426 1.00 82.56 682 GLU A C 1
ATOM 5239 O O . GLU A 1 682 ? 14.333 -1.225 -36.522 1.00 82.56 682 GLU A O 1
ATOM 5244 N N . ILE A 1 683 ? 14.977 -3.259 -37.250 1.00 84.25 683 ILE A N 1
ATOM 5245 C CA . ILE A 1 683 ? 15.573 -3.682 -35.977 1.00 84.25 683 ILE A CA 1
ATOM 5246 C C . ILE A 1 683 ? 16.819 -2.842 -35.683 1.00 84.25 683 ILE A C 1
ATOM 5248 O O . ILE A 1 683 ? 16.986 -2.370 -34.560 1.00 84.25 683 ILE A O 1
ATOM 5252 N N . GLU A 1 684 ? 17.662 -2.598 -36.688 1.00 87.75 684 GLU A N 1
ATOM 5253 C CA . GLU A 1 684 ? 18.834 -1.730 -36.560 1.00 87.75 684 GLU A CA 1
ATOM 5254 C C . GLU A 1 684 ? 18.451 -0.284 -36.221 1.00 87.75 684 GLU A C 1
ATOM 5256 O O . GLU A 1 684 ? 19.116 0.348 -35.398 1.00 87.75 684 GLU A O 1
ATOM 5261 N N . VAL A 1 685 ? 17.360 0.238 -36.793 1.00 88.81 685 VAL A N 1
ATOM 5262 C CA . VAL A 1 685 ? 16.826 1.565 -36.447 1.00 88.81 685 VAL A CA 1
ATOM 5263 C C . VAL A 1 685 ? 16.348 1.607 -34.994 1.00 88.81 685 VAL A C 1
ATOM 5265 O O . VAL A 1 685 ? 16.678 2.554 -34.274 1.00 88.81 685 VAL A O 1
ATOM 5268 N N . ASP A 1 686 ? 15.623 0.585 -34.537 1.00 87.75 686 ASP A N 1
ATOM 5269 C CA . ASP A 1 686 ? 15.159 0.492 -33.149 1.00 87.75 686 ASP A CA 1
ATOM 5270 C C . ASP A 1 686 ? 16.340 0.370 -32.168 1.00 87.75 686 ASP A C 1
ATOM 5272 O O . ASP A 1 686 ? 16.384 1.062 -31.146 1.00 87.75 686 ASP A O 1
ATOM 5276 N N . GLU A 1 687 ? 17.349 -0.440 -32.499 1.00 90.62 687 GLU A N 1
ATOM 5277 C CA . GLU A 1 687 ? 18.603 -0.535 -31.748 1.00 90.62 687 GLU A CA 1
ATOM 5278 C C . GLU A 1 687 ? 19.360 0.786 -31.688 1.00 90.62 687 GLU A C 1
ATOM 5280 O O . GLU A 1 687 ? 19.848 1.174 -30.622 1.00 90.62 687 GLU A O 1
ATOM 5285 N N . ALA A 1 688 ? 19.483 1.472 -32.823 1.00 92.12 688 ALA A N 1
ATOM 5286 C CA . ALA A 1 688 ? 20.156 2.756 -32.909 1.00 92.12 688 ALA A CA 1
ATOM 5287 C C . ALA A 1 688 ? 19.430 3.811 -32.070 1.00 92.12 688 ALA A C 1
ATOM 5289 O O . ALA A 1 688 ? 20.084 4.611 -31.401 1.00 92.12 688 ALA A O 1
ATOM 5290 N N . LEU A 1 689 ? 18.095 3.788 -32.045 1.00 92.00 689 LEU A N 1
ATOM 5291 C CA . LEU A 1 689 ? 17.295 4.696 -31.234 1.00 92.00 689 LEU A CA 1
ATOM 5292 C C . LEU A 1 689 ? 17.501 4.450 -29.731 1.00 92.00 689 LEU A C 1
ATOM 5294 O O . LEU A 1 689 ? 17.767 5.400 -28.996 1.00 92.00 689 LEU A O 1
ATOM 5298 N N . VAL A 1 690 ? 17.459 3.193 -29.273 1.00 91.44 690 VAL A N 1
ATOM 5299 C CA . VAL A 1 690 ? 17.727 2.853 -27.861 1.00 91.44 690 VAL A CA 1
ATOM 5300 C C . VAL A 1 690 ? 19.166 3.222 -27.471 1.00 91.44 690 VAL A C 1
ATOM 5302 O O . VAL A 1 690 ? 19.381 3.848 -26.431 1.00 91.44 690 VAL A O 1
ATOM 5305 N N . LYS A 1 691 ? 20.151 2.930 -28.335 1.00 93.75 691 LYS A N 1
ATOM 5306 C CA . LYS A 1 691 ? 21.553 3.353 -28.150 1.00 93.75 691 LYS A CA 1
ATOM 5307 C C . LYS A 1 691 ? 21.679 4.875 -28.066 1.00 93.75 691 LYS A C 1
ATOM 5309 O O . LYS A 1 691 ? 22.409 5.374 -27.216 1.00 93.75 691 LYS A O 1
ATOM 5314 N N . LYS A 1 692 ? 20.936 5.621 -28.889 1.00 94.06 692 LYS A N 1
ATOM 5315 C CA . LYS A 1 692 ? 20.941 7.089 -28.889 1.00 94.06 692 LYS A CA 1
ATOM 5316 C C . LYS A 1 692 ? 20.465 7.668 -27.554 1.00 94.06 692 LYS A C 1
ATOM 5318 O O . LYS A 1 692 ? 21.074 8.626 -27.084 1.00 94.06 692 LYS A O 1
ATOM 5323 N N . VAL A 1 693 ? 19.447 7.085 -26.913 1.00 93.56 693 VAL A N 1
ATOM 5324 C CA . VAL A 1 693 ? 19.020 7.507 -25.560 1.00 93.56 693 VAL A CA 1
ATOM 5325 C C . VAL A 1 693 ? 20.072 7.152 -24.511 1.00 93.56 693 VAL A C 1
ATOM 5327 O O . VAL A 1 693 ? 20.390 7.976 -23.654 1.00 93.56 693 VAL A O 1
ATOM 5330 N N . GLY A 1 694 ? 20.661 5.956 -24.598 1.00 93.31 694 GLY A N 1
ATOM 5331 C CA . GLY A 1 694 ? 21.750 5.544 -23.710 1.00 93.31 694 GLY A CA 1
ATOM 5332 C C . GLY A 1 694 ? 22.975 6.464 -23.796 1.00 93.31 694 GLY A C 1
ATOM 5333 O O . GLY A 1 694 ? 23.551 6.809 -22.763 1.00 93.31 694 GLY A O 1
ATOM 5334 N N . SER A 1 695 ? 23.338 6.915 -25.000 1.00 95.31 695 SER A N 1
ATOM 5335 C CA . SER A 1 695 ? 24.378 7.927 -25.222 1.00 95.31 695 SER A CA 1
ATOM 5336 C C . SER A 1 695 ? 23.945 9.311 -24.745 1.00 95.31 695 SER A C 1
ATOM 5338 O O . SER A 1 695 ? 24.721 9.987 -24.084 1.00 95.31 695 SER A O 1
ATOM 5340 N N . TYR A 1 696 ? 22.697 9.724 -24.985 1.00 95.62 696 TYR A N 1
ATOM 5341 C CA . TYR A 1 696 ? 22.169 10.999 -24.483 1.00 95.62 696 TYR A CA 1
ATOM 5342 C C . TYR A 1 696 ? 22.284 11.114 -22.955 1.00 95.62 696 TYR A C 1
ATOM 5344 O O . TYR A 1 696 ? 22.694 12.159 -22.442 1.00 95.62 696 TYR A O 1
ATOM 5352 N N . LEU A 1 697 ? 22.019 10.023 -22.227 1.00 96.25 697 LEU A N 1
ATOM 5353 C CA . LEU A 1 697 ? 22.236 9.959 -20.782 1.00 96.25 697 LEU A CA 1
ATOM 5354 C C . LEU A 1 697 ? 23.699 10.238 -20.405 1.00 96.25 697 LEU A C 1
ATOM 5356 O O . LEU A 1 697 ? 23.965 11.033 -19.505 1.00 96.25 697 LEU A O 1
ATOM 5360 N N . LEU A 1 698 ? 24.649 9.581 -21.076 1.00 95.44 698 LEU A N 1
ATOM 5361 C CA . LEU A 1 698 ? 26.070 9.666 -20.735 1.00 95.44 698 LEU A CA 1
ATOM 5362 C C . LEU A 1 698 ? 26.750 10.953 -21.202 1.00 95.44 698 LEU A C 1
ATOM 5364 O O . LEU A 1 698 ? 27.617 11.457 -20.490 1.00 95.44 698 LEU A O 1
ATOM 5368 N N . ASP A 1 699 ? 26.376 11.444 -22.376 1.00 95.12 699 ASP A N 1
ATOM 5369 C CA . ASP A 1 699 ? 27.087 12.505 -23.088 1.00 95.12 699 ASP A CA 1
ATOM 5370 C C . ASP A 1 699 ? 26.426 13.872 -22.891 1.00 95.12 699 ASP A C 1
ATOM 5372 O O . ASP A 1 699 ? 27.066 14.900 -23.095 1.00 95.12 699 ASP A O 1
ATOM 5376 N N . THR A 1 700 ? 25.145 13.910 -22.504 1.00 95.12 700 THR A N 1
ATOM 5377 C CA . THR A 1 700 ? 24.396 15.160 -22.302 1.00 95.12 700 THR A CA 1
ATOM 5378 C C . THR A 1 700 ? 23.851 15.285 -20.884 1.00 95.12 700 THR A C 1
ATOM 5380 O O . THR A 1 700 ? 24.203 16.235 -20.190 1.00 95.12 700 THR A O 1
ATOM 5383 N N . VAL A 1 701 ? 23.031 14.334 -20.424 1.00 96.44 701 VAL A N 1
ATOM 5384 C CA . VAL A 1 701 ? 22.310 14.462 -19.143 1.00 96.44 701 VAL A CA 1
ATOM 5385 C C . VAL A 1 701 ? 23.254 14.415 -17.946 1.00 96.44 701 VAL A C 1
ATOM 5387 O O . VAL A 1 701 ? 23.200 15.305 -17.107 1.00 96.44 701 VAL A O 1
ATOM 5390 N N . ILE A 1 702 ? 24.152 13.426 -17.867 1.00 96.69 702 ILE A N 1
ATOM 5391 C CA . ILE A 1 702 ? 25.114 13.323 -16.758 1.00 96.69 702 ILE A CA 1
ATOM 5392 C C . ILE A 1 702 ? 26.066 14.535 -16.714 1.00 96.69 702 ILE A C 1
ATOM 5394 O O . ILE A 1 702 ? 26.219 15.109 -15.637 1.00 96.69 702 ILE A O 1
ATOM 5398 N N . PRO A 1 703 ? 26.691 14.975 -17.827 1.00 96.44 703 PRO A N 1
ATOM 5399 C CA . PRO A 1 703 ? 27.519 16.179 -17.821 1.00 96.44 703 PRO A CA 1
ATOM 5400 C C . PRO A 1 703 ? 26.750 17.445 -17.435 1.00 96.44 703 PRO A C 1
ATOM 5402 O O . PRO A 1 703 ? 27.266 18.227 -16.640 1.00 96.44 703 PRO A O 1
ATOM 5405 N N . LYS A 1 704 ? 25.519 17.625 -17.936 1.00 95.44 704 LYS A N 1
ATOM 5406 C CA . LYS A 1 704 ? 24.649 18.743 -17.545 1.00 95.44 704 LYS A CA 1
ATOM 5407 C C . LYS A 1 704 ? 24.338 18.697 -16.050 1.00 95.44 704 LYS A C 1
ATOM 5409 O O . LYS A 1 704 ? 24.545 19.678 -15.361 1.00 95.44 704 LYS A O 1
ATOM 5414 N N . PHE A 1 705 ? 23.954 17.535 -15.533 1.00 95.62 705 PHE A N 1
ATOM 5415 C CA . PHE A 1 705 ? 23.695 17.345 -14.110 1.00 95.62 705 PHE A CA 1
ATOM 5416 C C . PHE A 1 705 ? 24.913 17.696 -13.242 1.00 95.62 705 PHE A C 1
ATOM 5418 O O . PHE A 1 705 ? 24.788 18.363 -12.221 1.00 95.62 705 PHE A O 1
ATOM 5425 N N . VAL A 1 706 ? 26.115 17.289 -13.661 1.00 94.25 706 VAL A N 1
ATOM 5426 C CA . VAL A 1 706 ? 27.365 17.665 -12.982 1.00 94.25 706 VAL A CA 1
ATOM 5427 C C . VAL A 1 706 ? 27.596 19.176 -13.039 1.00 94.25 706 VAL A C 1
ATOM 5429 O O . VAL A 1 706 ? 28.023 19.755 -12.046 1.00 94.25 706 VAL A O 1
ATOM 5432 N N . GLN A 1 707 ? 27.304 19.822 -14.168 1.00 94.00 707 GLN A N 1
ATOM 5433 C CA . GLN A 1 707 ? 27.376 21.276 -14.286 1.00 94.00 707 GLN A CA 1
ATOM 5434 C C . GLN A 1 707 ? 26.384 21.972 -13.345 1.00 94.00 707 GLN A C 1
ATOM 5436 O O . GLN A 1 707 ? 26.793 22.909 -12.666 1.00 94.00 707 GLN A O 1
ATOM 5441 N N . ASP A 1 708 ? 25.148 21.480 -13.254 1.00 93.75 708 ASP A N 1
ATOM 5442 C CA . ASP A 1 708 ? 24.097 22.014 -12.379 1.00 93.75 708 ASP A CA 1
ATOM 5443 C C . ASP A 1 708 ? 24.472 21.872 -10.885 1.00 93.75 708 ASP A C 1
ATOM 5445 O O . ASP A 1 708 ? 24.170 22.737 -10.062 1.00 93.75 708 ASP A O 1
ATOM 5449 N N . LEU A 1 709 ? 25.200 20.805 -10.524 1.00 91.88 709 LEU A N 1
ATOM 5450 C CA . LEU A 1 709 ? 25.808 20.656 -9.196 1.00 91.88 709 LEU A CA 1
ATOM 5451 C C . LEU A 1 709 ? 26.945 21.669 -8.967 1.00 91.88 709 LEU A C 1
ATOM 5453 O O . LEU A 1 709 ? 27.083 22.208 -7.870 1.00 91.88 709 LEU A O 1
ATOM 5457 N N . CYS A 1 710 ? 27.768 21.941 -9.986 1.00 90.38 710 CYS A N 1
ATOM 5458 C CA . CYS A 1 710 ? 28.850 22.928 -9.904 1.00 90.38 710 CYS A CA 1
ATOM 5459 C C . CYS A 1 710 ? 28.330 24.371 -9.792 1.00 90.38 710 CYS A C 1
ATOM 5461 O O . CYS A 1 710 ? 28.978 25.194 -9.145 1.00 90.38 710 CYS A O 1
ATOM 5463 N N . SER A 1 711 ? 27.201 24.690 -10.434 1.00 91.38 711 SER A N 1
ATOM 5464 C CA . SER A 1 711 ? 26.553 26.009 -10.381 1.00 91.38 711 SER A CA 1
ATOM 5465 C C . SER A 1 711 ? 25.662 26.206 -9.155 1.00 91.38 711 SER A C 1
ATOM 5467 O O . SER A 1 711 ? 25.229 27.331 -8.920 1.00 91.38 711 SER A O 1
ATOM 5469 N N . LEU A 1 712 ? 25.442 25.155 -8.354 1.00 88.00 712 LEU A N 1
ATOM 5470 C CA . LEU A 1 712 ? 24.508 25.126 -7.221 1.00 88.00 712 LEU A CA 1
ATOM 5471 C C . LEU A 1 712 ? 23.034 25.313 -7.622 1.00 88.00 712 LEU A C 1
ATOM 5473 O O . LEU A 1 712 ? 22.202 25.597 -6.761 1.00 88.00 712 LEU A O 1
ATOM 5477 N N . ASP A 1 713 ? 22.693 25.096 -8.895 1.00 88.06 713 ASP A N 1
ATOM 5478 C CA . ASP A 1 713 ? 21.295 25.019 -9.342 1.00 88.06 713 ASP A CA 1
ATOM 5479 C C . ASP A 1 713 ? 20.600 23.793 -8.732 1.00 88.06 713 ASP A C 1
ATOM 5481 O O . ASP A 1 713 ? 19.397 23.787 -8.468 1.00 88.06 713 ASP A O 1
ATOM 5485 N N . VAL A 1 714 ? 21.392 22.756 -8.458 1.00 87.62 714 VAL A N 1
ATOM 5486 C CA . VAL A 1 714 ? 20.985 21.554 -7.747 1.00 87.62 714 VAL A CA 1
ATOM 5487 C C . VAL A 1 714 ? 21.927 21.346 -6.565 1.00 87.62 714 VAL A C 1
ATOM 5489 O O . VAL A 1 714 ? 23.136 21.229 -6.736 1.00 87.62 714 VAL A O 1
ATOM 5492 N N . SER A 1 715 ? 21.380 21.266 -5.352 1.00 87.94 715 SER A N 1
ATOM 5493 C CA . SER A 1 715 ? 22.174 21.084 -4.131 1.00 87.94 715 SER A CA 1
ATOM 5494 C C . SER A 1 715 ? 21.521 20.043 -3.216 1.00 87.94 715 SER A C 1
ATOM 5496 O O . SER A 1 715 ? 20.672 20.387 -2.389 1.00 87.94 715 SER A O 1
ATOM 5498 N N . PRO A 1 716 ? 21.838 18.745 -3.388 1.00 90.25 716 PRO A N 1
ATOM 5499 C CA . PRO A 1 716 ? 21.312 17.706 -2.517 1.00 90.25 716 PRO A CA 1
ATOM 5500 C C . PRO A 1 716 ? 21.964 17.793 -1.132 1.00 90.25 716 PRO A C 1
ATOM 5502 O O . PRO A 1 716 ? 23.187 17.848 -1.014 1.00 90.25 716 PRO A O 1
ATOM 5505 N N . MET A 1 717 ? 21.138 17.771 -0.085 1.00 87.69 717 MET A N 1
ATOM 5506 C CA . MET A 1 717 ? 21.598 17.916 1.304 1.00 87.69 717 MET A CA 1
ATOM 5507 C C . MET A 1 717 ? 21.874 16.572 1.991 1.00 87.69 717 MET A C 1
ATOM 5509 O O . MET A 1 717 ? 22.658 16.505 2.935 1.00 87.69 717 MET A O 1
ATOM 5513 N N . ASP A 1 718 ? 21.235 15.501 1.524 1.00 88.25 718 ASP A N 1
ATOM 5514 C CA . ASP A 1 718 ? 21.367 14.147 2.055 1.00 88.25 718 ASP A CA 1
ATOM 5515 C C . ASP A 1 718 ? 21.241 13.087 0.944 1.00 88.25 718 ASP A C 1
ATOM 5517 O O . ASP A 1 718 ? 20.995 13.396 -0.226 1.00 88.25 718 ASP A O 1
ATOM 5521 N N . GLY A 1 719 ? 21.448 11.815 1.302 1.00 88.81 719 GLY A N 1
ATOM 5522 C CA . GLY A 1 719 ? 21.415 10.694 0.355 1.00 88.81 719 GLY A CA 1
ATOM 5523 C C . GLY A 1 719 ? 20.043 10.460 -0.292 1.00 88.81 719 GLY A C 1
ATOM 5524 O O . GLY A 1 719 ? 19.960 10.059 -1.459 1.00 88.81 719 GLY A O 1
ATOM 5525 N N . GLN A 1 720 ? 18.961 10.763 0.433 1.00 88.56 720 GLN A N 1
ATOM 5526 C CA . GLN A 1 720 ? 17.593 10.659 -0.077 1.00 88.56 720 GLN A CA 1
ATOM 5527 C C . GLN A 1 720 ? 17.344 11.720 -1.153 1.00 88.56 720 GLN A C 1
ATOM 5529 O O . GLN A 1 720 ? 17.011 11.371 -2.284 1.00 88.56 720 GLN A O 1
ATOM 5534 N N . THR A 1 721 ? 17.618 12.989 -0.841 1.00 91.94 721 THR A N 1
ATOM 5535 C CA . THR A 1 721 ? 17.508 14.110 -1.782 1.00 91.94 721 THR A CA 1
ATOM 5536 C C . THR A 1 721 ? 18.407 13.886 -2.992 1.00 91.94 721 THR A C 1
ATOM 5538 O O . THR A 1 721 ? 17.974 14.096 -4.119 1.00 91.94 721 THR A O 1
ATOM 5541 N N . LEU A 1 722 ? 19.634 13.388 -2.791 1.00 93.88 722 LEU A N 1
ATOM 5542 C CA . LEU A 1 722 ? 20.536 13.019 -3.884 1.00 93.88 722 LEU A CA 1
ATOM 5543 C C . LEU A 1 722 ? 19.906 11.974 -4.815 1.00 93.88 722 LEU A C 1
ATOM 5545 O O . LEU A 1 722 ? 19.954 12.112 -6.037 1.00 93.88 722 LEU A O 1
ATOM 5549 N N . THR A 1 723 ? 19.310 10.929 -4.244 1.00 93.25 723 THR A N 1
ATOM 5550 C CA . THR A 1 723 ? 18.644 9.874 -5.014 1.00 93.25 723 THR A CA 1
ATOM 5551 C C . THR A 1 723 ? 17.445 10.419 -5.789 1.00 93.25 723 THR A C 1
ATOM 5553 O O . THR A 1 723 ? 17.285 10.095 -6.967 1.00 93.25 723 THR A O 1
ATOM 5556 N N . ASP A 1 724 ? 16.624 11.255 -5.157 1.00 93.00 724 ASP A N 1
ATOM 5557 C CA . ASP A 1 724 ? 15.425 11.834 -5.766 1.00 93.00 724 ASP A CA 1
ATOM 5558 C C . ASP A 1 724 ? 15.777 12.802 -6.899 1.00 93.00 724 ASP A C 1
ATOM 5560 O O . ASP A 1 724 ? 15.175 12.752 -7.969 1.00 93.00 724 ASP A O 1
ATOM 5564 N N . VAL A 1 725 ? 16.821 13.604 -6.708 1.00 93.94 725 VAL A N 1
ATOM 5565 C CA . VAL A 1 725 ? 17.375 14.515 -7.711 1.00 93.94 725 VAL A CA 1
ATOM 5566 C C . VAL A 1 725 ? 17.992 13.765 -8.897 1.00 93.94 725 VAL A C 1
ATOM 5568 O O . VAL A 1 725 ? 17.785 14.149 -10.049 1.00 93.94 725 VAL A O 1
ATOM 5571 N N . LEU A 1 726 ? 18.736 12.678 -8.659 1.00 94.94 726 LEU A N 1
ATOM 5572 C CA . LEU A 1 726 ? 19.225 11.823 -9.747 1.00 94.94 726 LEU A CA 1
ATOM 5573 C C . LEU A 1 726 ? 18.047 11.269 -10.552 1.00 94.94 726 LEU A C 1
ATOM 5575 O O . LEU A 1 726 ? 18.051 11.308 -11.780 1.00 94.94 726 LEU A O 1
ATOM 5579 N N . HIS A 1 727 ? 17.020 10.780 -9.858 1.00 94.50 727 HIS A N 1
ATOM 5580 C CA . HIS A 1 727 ? 15.834 10.207 -10.477 1.00 94.50 727 HIS A CA 1
ATOM 5581 C C . HIS A 1 727 ? 15.014 11.219 -11.279 1.00 94.50 727 HIS A C 1
ATOM 5583 O O . HIS A 1 727 ? 14.607 10.879 -12.389 1.00 94.50 727 HIS A O 1
ATOM 5589 N N . SER A 1 728 ? 14.807 12.435 -10.766 1.00 93.62 728 SER A N 1
ATOM 5590 C CA . SER A 1 728 ? 14.079 13.496 -11.475 1.00 93.62 728 SER A CA 1
ATOM 5591 C C . SER A 1 728 ? 14.801 13.946 -12.746 1.00 93.62 728 SER A C 1
ATOM 5593 O O . SER A 1 728 ? 14.151 14.277 -13.731 1.00 93.62 728 SER A O 1
ATOM 5595 N N . ASN A 1 729 ? 16.135 13.858 -12.766 1.00 94.31 729 ASN A N 1
ATOM 5596 C CA . ASN A 1 729 ? 16.961 14.062 -13.959 1.00 94.31 729 ASN A CA 1
ATOM 5597 C C . ASN A 1 729 ? 17.066 12.809 -14.856 1.00 94.31 729 ASN A C 1
ATOM 5599 O O . ASN A 1 729 ? 17.839 12.791 -15.810 1.00 94.31 729 ASN A O 1
ATOM 5603 N N . GLY A 1 730 ? 16.334 11.730 -14.558 1.00 94.38 730 GLY A N 1
ATOM 5604 C CA . GLY A 1 730 ? 16.348 10.502 -15.358 1.00 94.38 730 GLY A CA 1
ATOM 5605 C C . GLY A 1 730 ? 17.582 9.612 -15.169 1.00 94.38 730 GLY A C 1
ATOM 5606 O O . GLY A 1 730 ? 17.779 8.651 -15.911 1.00 94.38 730 GLY A O 1
ATOM 5607 N N . ILE A 1 731 ? 18.407 9.868 -14.155 1.00 95.88 731 ILE A N 1
ATOM 5608 C CA . ILE A 1 731 ? 19.637 9.122 -13.887 1.00 95.88 731 ILE A CA 1
ATOM 5609 C C . ILE A 1 731 ? 19.342 7.977 -12.908 1.00 95.88 731 ILE A C 1
ATOM 5611 O O . ILE A 1 731 ? 18.921 8.178 -11.769 1.00 95.88 731 ILE A O 1
ATOM 5615 N N . ASN A 1 732 ? 19.575 6.729 -13.324 1.00 93.50 732 ASN A N 1
ATOM 5616 C CA . ASN A 1 732 ? 19.520 5.586 -12.409 1.00 93.50 732 ASN A CA 1
ATOM 5617 C C . ASN A 1 732 ? 20.683 5.631 -11.399 1.00 93.50 732 ASN A C 1
ATOM 5619 O O . ASN A 1 732 ? 21.823 5.897 -11.773 1.00 93.50 732 ASN A O 1
ATOM 5623 N N . VAL A 1 733 ? 20.437 5.210 -10.152 1.00 92.06 733 VAL A N 1
ATOM 5624 C CA . VAL A 1 733 ? 21.470 5.120 -9.093 1.00 92.06 733 VAL A CA 1
ATOM 5625 C C . VAL A 1 733 ? 22.670 4.242 -9.481 1.00 92.06 733 VAL A C 1
ATOM 5627 O O . VAL A 1 733 ? 23.759 4.428 -8.953 1.00 92.06 733 VAL A O 1
ATOM 5630 N N . ARG A 1 734 ? 22.544 3.334 -10.460 1.00 91.00 734 ARG A N 1
ATOM 5631 C CA . ARG A 1 734 ? 23.700 2.579 -10.986 1.00 91.00 734 ARG A CA 1
ATOM 5632 C C . ARG A 1 734 ? 24.817 3.484 -11.536 1.00 91.00 734 ARG A C 1
ATOM 5634 O O . ARG A 1 734 ? 25.977 3.096 -11.520 1.00 91.00 734 ARG A O 1
ATOM 5641 N N . TYR A 1 735 ? 24.487 4.701 -11.975 1.00 94.38 735 TYR A N 1
ATOM 5642 C CA . TYR A 1 735 ? 25.450 5.691 -12.466 1.00 94.38 735 TYR A CA 1
ATOM 5643 C C . TYR A 1 735 ? 26.092 6.540 -11.363 1.00 94.38 735 TYR A C 1
ATOM 5645 O O . TYR A 1 735 ? 26.947 7.370 -11.671 1.00 94.38 735 TYR A O 1
ATOM 5653 N N . LEU A 1 736 ? 25.743 6.316 -10.091 1.00 93.12 736 LEU A N 1
ATOM 5654 C CA . LEU A 1 736 ? 26.250 7.080 -8.948 1.00 93.12 736 LEU A CA 1
ATOM 5655 C C . LEU A 1 736 ? 27.785 7.127 -8.922 1.00 93.12 736 LEU A C 1
ATOM 5657 O O . LEU A 1 736 ? 28.360 8.198 -8.757 1.00 93.12 736 LEU A O 1
ATOM 5661 N N . GLY A 1 737 ? 28.455 5.999 -9.187 1.00 92.12 737 GLY A N 1
ATOM 5662 C CA . GLY A 1 737 ? 29.921 5.941 -9.254 1.00 92.12 737 GLY A CA 1
ATOM 5663 C C . GLY A 1 737 ? 30.527 6.744 -10.413 1.00 92.12 737 GLY A C 1
ATOM 5664 O O . GLY A 1 737 ? 31.587 7.350 -10.254 1.00 92.12 737 GLY A O 1
ATOM 5665 N N . LYS A 1 738 ? 29.846 6.806 -11.569 1.00 93.25 738 LYS A N 1
ATOM 5666 C CA . LYS A 1 738 ? 30.295 7.601 -12.725 1.00 93.25 738 LYS A CA 1
ATOM 5667 C C . LYS A 1 738 ? 30.171 9.096 -12.438 1.00 93.25 738 LYS A C 1
ATOM 5669 O O . LYS A 1 738 ? 31.130 9.827 -12.666 1.00 93.25 738 LYS A O 1
ATOM 5674 N N . VAL A 1 739 ? 29.028 9.522 -11.894 1.00 94.31 739 VAL A N 1
ATOM 5675 C CA . VAL A 1 739 ? 28.794 10.918 -11.495 1.00 94.31 739 VAL A CA 1
ATOM 5676 C C . VAL A 1 739 ? 29.792 11.331 -10.421 1.00 94.31 739 VAL A C 1
ATOM 5678 O O . VAL A 1 739 ? 30.474 12.336 -10.603 1.00 94.31 739 VAL A O 1
ATOM 5681 N N . ALA A 1 740 ? 29.963 10.508 -9.375 1.00 92.56 740 ALA A N 1
ATOM 5682 C CA . ALA A 1 740 ? 30.974 10.722 -8.347 1.00 92.56 740 ALA A CA 1
ATOM 5683 C C . ALA A 1 740 ? 32.331 10.997 -9.007 1.00 92.56 740 ALA A C 1
ATOM 5685 O O . ALA A 1 740 ? 32.968 12.013 -8.736 1.00 92.56 740 ALA A O 1
ATOM 5686 N N . GLY A 1 741 ? 32.768 10.128 -9.930 1.00 93.12 741 GLY A N 1
ATOM 5687 C CA . GLY A 1 741 ? 34.054 10.254 -10.623 1.00 93.12 741 GLY A CA 1
ATOM 5688 C C . GLY A 1 741 ? 34.310 11.627 -11.259 1.00 93.12 741 GLY A C 1
ATOM 5689 O O . GLY A 1 741 ? 35.461 12.065 -11.288 1.00 93.12 741 GLY A O 1
ATOM 5690 N N . MET A 1 742 ? 33.255 12.311 -11.712 1.00 92.81 742 MET A N 1
ATOM 5691 C CA . MET A 1 742 ? 33.312 13.630 -12.351 1.00 92.81 742 MET A CA 1
ATOM 5692 C C . MET A 1 742 ? 33.336 14.792 -11.342 1.00 92.81 742 MET A C 1
ATOM 5694 O O . MET A 1 742 ? 33.941 15.826 -11.620 1.00 92.81 742 MET A O 1
ATOM 5698 N N . ILE A 1 743 ? 32.765 14.617 -10.147 1.00 91.75 743 ILE A N 1
ATOM 5699 C CA . ILE A 1 743 ? 32.674 15.647 -9.090 1.00 91.75 743 ILE A CA 1
ATOM 5700 C C . ILE A 1 743 ? 33.779 15.552 -8.027 1.00 91.75 743 ILE A C 1
ATOM 5702 O O . ILE A 1 743 ? 33.697 16.209 -6.997 1.00 91.75 743 ILE A O 1
ATOM 5706 N N . LYS A 1 744 ? 34.855 14.788 -8.262 1.00 89.94 744 LYS A N 1
ATOM 5707 C CA . LYS A 1 744 ? 36.009 14.676 -7.335 1.00 89.94 744 LYS A CA 1
ATOM 5708 C C . LYS A 1 744 ? 36.622 16.015 -6.910 1.00 89.94 744 LYS A C 1
ATOM 5710 O O . LYS A 1 744 ? 37.285 16.095 -5.882 1.00 89.94 744 LYS A O 1
ATOM 5715 N N . HIS A 1 745 ? 36.444 17.048 -7.726 1.00 89.94 745 HIS A N 1
ATOM 5716 C CA . HIS A 1 745 ? 36.926 18.401 -7.471 1.00 89.94 745 HIS A CA 1
ATOM 5717 C C . HIS A 1 745 ? 36.038 19.191 -6.489 1.00 89.94 745 HIS A C 1
ATOM 5719 O O . HIS A 1 745 ? 36.445 20.265 -6.054 1.00 89.94 745 HIS A O 1
ATOM 5725 N N . LEU A 1 746 ? 34.862 18.664 -6.122 1.00 89.06 746 LEU A N 1
ATOM 5726 C CA . LEU A 1 746 ? 33.922 19.217 -5.144 1.00 89.06 746 LEU A CA 1
ATOM 5727 C C . LEU A 1 746 ? 33.884 18.306 -3.902 1.00 89.06 746 LEU A C 1
ATOM 5729 O O . LEU A 1 746 ? 33.090 17.366 -3.864 1.00 89.06 746 LEU A O 1
ATOM 5733 N N . PRO A 1 747 ? 34.716 18.558 -2.871 1.00 87.56 747 PRO A N 1
ATOM 5734 C CA . PRO A 1 747 ? 34.868 17.641 -1.738 1.00 87.56 747 PRO A CA 1
ATOM 5735 C C . PRO A 1 747 ? 33.557 17.344 -1.001 1.00 87.56 747 PRO A C 1
ATOM 5737 O O . PRO A 1 747 ? 33.265 16.192 -0.712 1.00 87.56 747 PRO A O 1
ATOM 5740 N N . HIS A 1 748 ? 32.729 18.366 -0.771 1.00 86.38 748 HIS A N 1
ATOM 5741 C CA . HIS A 1 748 ? 31.465 18.235 -0.041 1.00 86.38 748 HIS A CA 1
ATOM 5742 C C . HIS A 1 748 ? 30.462 17.303 -0.744 1.00 86.38 748 HIS A C 1
ATOM 5744 O O . HIS A 1 748 ? 29.851 16.457 -0.095 1.00 86.38 748 HIS A O 1
ATOM 5750 N N . LEU A 1 749 ? 30.323 17.403 -2.072 1.00 89.06 749 LEU A N 1
ATOM 5751 C CA . LEU A 1 749 ? 29.466 16.493 -2.838 1.00 89.06 749 LEU A CA 1
ATOM 5752 C C . LEU A 1 749 ? 30.115 15.121 -3.010 1.00 89.06 749 LEU A C 1
ATOM 5754 O O . LEU A 1 749 ? 29.428 14.107 -2.937 1.00 89.06 749 LEU A O 1
ATOM 5758 N N . TRP A 1 750 ? 31.430 15.060 -3.216 1.00 91.75 750 TRP A N 1
ATOM 5759 C CA . TRP A 1 750 ? 32.136 13.784 -3.312 1.00 91.75 750 TRP A CA 1
ATOM 5760 C C . TRP A 1 750 ? 31.973 12.945 -2.036 1.00 91.75 750 TRP A C 1
ATOM 5762 O O . TRP A 1 750 ? 31.728 11.739 -2.130 1.00 91.75 750 TRP A O 1
ATOM 5772 N N . ASP A 1 751 ? 32.044 13.570 -0.860 1.00 90.50 751 ASP A N 1
ATOM 5773 C CA . ASP A 1 751 ? 31.815 12.908 0.426 1.00 90.50 751 ASP A CA 1
ATOM 5774 C C . ASP A 1 751 ? 30.374 12.394 0.543 1.00 90.50 751 ASP A C 1
ATOM 5776 O O . ASP A 1 751 ? 30.170 11.246 0.941 1.00 90.50 751 ASP A O 1
ATOM 5780 N N . LEU A 1 752 ? 29.382 13.186 0.115 1.00 92.00 752 LEU A N 1
ATOM 5781 C CA . LEU A 1 752 ? 27.974 12.772 0.089 1.00 92.00 752 LEU A CA 1
ATOM 5782 C C . LEU A 1 752 ? 27.748 11.553 -0.822 1.00 92.00 752 LEU A C 1
ATOM 5784 O O . LEU A 1 752 ? 27.132 10.571 -0.408 1.00 92.00 752 LEU A O 1
ATOM 5788 N N . PHE A 1 753 ? 28.280 11.581 -2.046 1.00 93.62 753 PHE A N 1
ATOM 5789 C CA . PHE A 1 753 ? 28.181 10.456 -2.982 1.00 93.62 753 PHE A CA 1
ATOM 5790 C C . PHE A 1 753 ? 28.903 9.214 -2.453 1.00 93.62 753 PHE A C 1
ATOM 5792 O O . PHE A 1 753 ? 28.387 8.103 -2.563 1.00 93.62 753 PHE A O 1
ATOM 5799 N N . SER A 1 754 ? 30.088 9.392 -1.865 1.00 91.69 754 SER A N 1
ATOM 5800 C CA . SER A 1 754 ? 30.858 8.296 -1.273 1.00 91.69 754 SER A CA 1
ATOM 5801 C C . SER A 1 754 ? 30.106 7.663 -0.104 1.00 91.69 754 SER A C 1
ATOM 5803 O O . SER A 1 754 ? 30.005 6.438 -0.034 1.00 91.69 754 SER A O 1
ATOM 5805 N N . ALA A 1 755 ? 29.521 8.480 0.775 1.00 92.06 755 ALA A N 1
ATOM 5806 C CA . ALA A 1 755 ? 28.688 8.012 1.874 1.00 92.06 755 ALA A CA 1
ATOM 5807 C C . ALA A 1 755 ? 27.478 7.217 1.362 1.00 92.06 755 ALA A C 1
ATOM 5809 O O . ALA A 1 755 ? 27.233 6.112 1.843 1.00 92.06 755 ALA A O 1
ATOM 5810 N N . GLU A 1 756 ? 26.777 7.715 0.341 1.00 93.75 756 GLU A N 1
ATOM 5811 C CA . GLU A 1 756 ? 25.627 7.028 -0.259 1.00 93.75 756 GLU A CA 1
ATOM 5812 C C . GLU A 1 756 ? 26.014 5.666 -0.869 1.00 93.75 756 GLU A C 1
ATOM 5814 O O . GLU A 1 756 ? 25.312 4.671 -0.668 1.00 93.75 756 GLU A O 1
ATOM 5819 N N . ILE A 1 757 ? 27.160 5.583 -1.560 1.00 92.25 757 ILE A N 1
ATOM 5820 C CA . ILE A 1 757 ? 27.699 4.316 -2.089 1.00 92.25 757 ILE A CA 1
ATOM 5821 C C . ILE A 1 757 ? 27.972 3.333 -0.943 1.00 92.25 757 ILE A C 1
ATOM 5823 O O . ILE A 1 757 ? 27.513 2.190 -0.986 1.00 92.25 757 ILE A O 1
ATOM 5827 N N . ILE A 1 758 ? 28.686 3.773 0.097 1.00 92.44 758 ILE A N 1
ATOM 5828 C CA . ILE A 1 758 ? 29.069 2.926 1.234 1.00 92.44 758 ILE A CA 1
ATOM 5829 C C . ILE A 1 758 ? 27.828 2.431 1.991 1.00 92.44 758 ILE A C 1
ATOM 5831 O O . ILE A 1 758 ? 27.736 1.244 2.304 1.00 92.44 758 ILE A O 1
ATOM 5835 N N . VAL A 1 759 ? 26.850 3.304 2.256 1.00 92.12 759 VAL A N 1
ATOM 5836 C CA . VAL A 1 759 ? 25.609 2.954 2.970 1.00 92.12 759 VAL A CA 1
ATOM 5837 C C . VAL A 1 759 ? 24.764 1.957 2.175 1.00 92.12 759 VAL A C 1
ATOM 5839 O O . VAL A 1 759 ? 24.192 1.030 2.754 1.00 92.12 759 VAL A O 1
ATOM 5842 N N . ARG A 1 760 ? 24.707 2.078 0.843 1.00 90.19 760 ARG A N 1
ATOM 5843 C CA . ARG A 1 760 ? 24.020 1.089 -0.001 1.00 90.19 760 ARG A CA 1
ATOM 5844 C C . ARG A 1 760 ? 24.704 -0.269 0.052 1.00 90.19 760 ARG A C 1
ATOM 5846 O O . ARG A 1 760 ? 24.012 -1.257 0.288 1.00 90.19 760 ARG A O 1
ATOM 5853 N N . SER A 1 761 ? 26.029 -0.317 -0.076 1.00 90.25 761 SER A N 1
ATOM 5854 C CA . SER A 1 761 ? 26.810 -1.553 0.077 1.00 90.25 761 SER A CA 1
ATOM 5855 C C . SER A 1 761 ? 26.594 -2.193 1.451 1.00 90.25 761 SER A C 1
ATOM 5857 O O . SER A 1 761 ? 26.290 -3.380 1.551 1.00 90.25 761 SER A O 1
ATOM 5859 N N . ALA A 1 762 ? 26.637 -1.388 2.514 1.00 92.00 762 ALA A N 1
ATOM 5860 C CA . ALA A 1 762 ? 26.349 -1.810 3.881 1.00 92.00 762 ALA A CA 1
ATOM 5861 C C . ALA A 1 762 ? 24.946 -2.415 4.030 1.00 92.00 762 ALA A C 1
ATOM 5863 O O . ALA A 1 762 ? 24.784 -3.445 4.685 1.00 92.00 762 ALA A O 1
ATOM 5864 N N . LYS A 1 763 ? 23.930 -1.825 3.386 1.00 89.44 763 LYS A N 1
ATOM 5865 C CA . LYS A 1 763 ? 22.558 -2.348 3.400 1.00 89.44 763 LYS A CA 1
ATOM 5866 C C . LYS A 1 763 ? 22.487 -3.783 2.875 1.00 89.44 763 LYS A C 1
ATOM 5868 O O . LYS A 1 763 ? 21.733 -4.571 3.439 1.00 89.44 763 LYS A O 1
ATOM 5873 N N . HIS A 1 764 ? 23.237 -4.122 1.826 1.00 85.69 764 HIS A N 1
ATOM 5874 C CA . HIS A 1 764 ? 23.264 -5.486 1.284 1.00 85.69 764 HIS A CA 1
ATOM 5875 C C . HIS A 1 764 ? 23.796 -6.478 2.321 1.00 85.69 764 HIS A C 1
ATOM 5877 O O . HIS A 1 764 ? 23.105 -7.434 2.661 1.00 85.69 764 HIS A O 1
ATOM 5883 N N . VAL A 1 765 ? 24.936 -6.161 2.937 1.00 89.00 765 VAL A N 1
ATOM 5884 C CA . VAL A 1 765 ? 25.542 -6.992 3.989 1.00 89.00 765 VAL A CA 1
ATOM 5885 C C . VAL A 1 765 ? 24.594 -7.176 5.182 1.00 89.00 765 VAL A C 1
ATOM 5887 O O . VAL A 1 765 ? 24.416 -8.286 5.680 1.00 89.00 765 VAL A O 1
ATOM 5890 N N . VAL A 1 766 ? 23.932 -6.103 5.633 1.00 90.44 766 VAL A N 1
ATOM 5891 C CA . VAL A 1 766 ? 22.974 -6.181 6.749 1.00 90.44 766 VAL A CA 1
ATOM 5892 C C . VAL A 1 766 ? 21.778 -7.061 6.410 1.00 90.44 766 VAL A C 1
ATOM 5894 O O . VAL A 1 766 ? 21.325 -7.810 7.273 1.00 90.44 766 VAL A O 1
ATOM 5897 N N . LYS A 1 767 ? 21.249 -6.989 5.182 1.00 88.50 767 LYS A N 1
ATOM 5898 C CA . LYS A 1 767 ? 20.104 -7.815 4.775 1.00 88.50 767 LYS A CA 1
ATOM 5899 C C . LYS A 1 767 ? 20.419 -9.302 4.915 1.00 88.50 767 LYS A C 1
ATOM 5901 O O . LYS A 1 767 ? 19.602 -10.021 5.489 1.00 88.50 767 LYS A O 1
ATOM 5906 N N . ASP A 1 768 ? 21.600 -9.738 4.494 1.00 86.31 768 ASP A N 1
ATOM 5907 C CA . ASP A 1 768 ? 22.000 -11.143 4.606 1.00 86.31 768 ASP A CA 1
ATOM 5908 C C . ASP A 1 768 ? 22.196 -11.581 6.056 1.00 86.31 768 ASP A C 1
ATOM 5910 O O . ASP A 1 768 ? 21.689 -12.631 6.462 1.00 86.31 768 ASP A O 1
ATOM 5914 N N . ILE A 1 769 ? 22.824 -10.730 6.876 1.00 90.19 769 ILE A N 1
ATOM 5915 C CA . ILE A 1 769 ? 22.944 -10.965 8.320 1.00 90.19 769 ILE A CA 1
ATOM 5916 C C . ILE A 1 769 ? 21.555 -11.136 8.952 1.00 90.19 769 ILE A C 1
ATOM 5918 O O . ILE A 1 769 ? 21.357 -12.043 9.762 1.00 90.19 769 ILE A O 1
ATOM 5922 N N . LEU A 1 770 ? 20.579 -10.298 8.586 1.00 90.19 770 LEU A N 1
ATOM 5923 C CA . LEU A 1 770 ? 19.220 -10.356 9.133 1.00 90.19 770 LEU A CA 1
ATOM 5924 C C . LEU A 1 770 ? 18.461 -11.629 8.734 1.00 90.19 770 LEU A C 1
ATOM 5926 O O . LEU A 1 770 ? 17.751 -12.175 9.579 1.00 90.19 770 LEU A O 1
ATOM 5930 N N . ARG A 1 771 ? 18.622 -12.118 7.497 1.00 87.69 771 ARG A N 1
ATOM 5931 C CA . ARG A 1 771 ? 17.976 -13.359 7.022 1.00 87.69 771 ARG A CA 1
ATOM 5932 C C . ARG A 1 771 ? 18.503 -14.599 7.736 1.00 87.69 771 ARG A C 1
ATOM 5934 O O . ARG A 1 771 ? 17.740 -15.497 8.072 1.00 87.69 771 ARG A O 1
ATOM 5941 N N . GLN A 1 772 ? 19.816 -14.649 7.958 1.00 86.88 772 GLN A N 1
ATOM 5942 C CA . GLN A 1 772 ? 20.486 -15.798 8.576 1.00 86.88 772 GLN A CA 1
ATOM 5943 C C . GLN A 1 772 ? 20.366 -15.794 10.107 1.00 86.88 772 GLN A C 1
ATOM 5945 O O . GLN A 1 772 ? 20.533 -16.829 10.755 1.00 86.88 772 GLN A O 1
ATOM 5950 N N . SER A 1 773 ? 20.083 -14.632 10.702 1.00 89.69 773 SER A N 1
ATOM 5951 C CA . SER A 1 773 ? 20.001 -14.484 12.152 1.00 89.69 773 SER A CA 1
ATOM 5952 C C . SER A 1 773 ? 18.648 -14.953 12.701 1.00 89.69 773 SER A C 1
ATOM 5954 O O . SER A 1 773 ? 17.599 -14.450 12.285 1.00 89.69 773 SER A O 1
ATOM 5956 N N . PRO A 1 774 ? 18.634 -15.845 13.709 1.00 88.69 774 PRO A N 1
ATOM 5957 C CA . PRO A 1 774 ? 17.414 -16.136 14.449 1.00 88.69 774 PRO A CA 1
ATOM 5958 C C . PRO A 1 774 ? 16.999 -14.926 15.300 1.00 88.69 774 PRO A C 1
ATOM 5960 O O . PRO A 1 774 ? 17.827 -14.093 15.669 1.00 88.69 774 PRO A O 1
ATOM 5963 N N . ASP A 1 775 ? 15.723 -14.863 15.679 1.00 86.44 775 ASP A N 1
ATOM 5964 C CA . ASP A 1 775 ? 15.087 -13.704 16.332 1.00 86.44 775 ASP A CA 1
ATOM 5965 C C . ASP A 1 775 ? 15.854 -13.166 17.541 1.00 86.44 775 ASP A C 1
ATOM 5967 O O . ASP A 1 775 ? 16.085 -11.965 17.666 1.00 86.44 775 ASP A O 1
ATOM 5971 N N . HIS A 1 776 ? 16.306 -14.068 18.411 1.00 88.88 776 HIS A N 1
ATOM 5972 C CA . HIS A 1 776 ? 17.025 -13.722 19.636 1.00 88.88 776 HIS A CA 1
ATOM 5973 C C . HIS A 1 776 ? 18.432 -13.150 19.384 1.00 88.88 776 HIS A C 1
ATOM 5975 O O . HIS A 1 776 ? 19.005 -12.539 20.284 1.00 88.88 776 HIS A O 1
ATOM 5981 N N . ASN A 1 777 ? 18.978 -13.315 18.173 1.00 91.75 777 ASN A N 1
ATOM 5982 C CA . ASN A 1 777 ? 20.304 -12.833 17.789 1.00 91.75 777 ASN A CA 1
ATOM 5983 C C . ASN A 1 777 ? 20.275 -11.606 16.871 1.00 91.75 777 ASN A C 1
ATOM 5985 O O . ASN A 1 777 ? 21.336 -11.038 16.625 1.00 91.75 777 ASN A O 1
ATOM 5989 N N . ILE A 1 778 ? 19.109 -11.143 16.405 1.00 89.06 778 ILE A N 1
ATOM 5990 C CA . ILE A 1 778 ? 19.045 -9.957 15.535 1.00 89.06 778 ILE A CA 1
ATOM 5991 C C . ILE A 1 778 ? 19.645 -8.734 16.225 1.00 89.06 778 ILE A C 1
ATOM 5993 O O . ILE A 1 778 ? 20.512 -8.076 15.660 1.00 89.06 778 ILE A O 1
ATOM 5997 N N . ALA A 1 779 ? 19.202 -8.427 17.446 1.00 87.25 779 ALA A N 1
ATOM 5998 C CA . ALA A 1 779 ? 19.668 -7.246 18.166 1.00 87.25 779 ALA A CA 1
ATOM 5999 C C . ALA A 1 779 ? 21.202 -7.225 18.347 1.00 87.25 779 ALA A C 1
ATOM 6001 O O . ALA A 1 779 ? 21.821 -6.229 17.963 1.00 87.25 779 ALA A O 1
ATOM 6002 N N . PRO A 1 780 ? 21.856 -8.291 18.863 1.00 90.00 780 PRO A N 1
ATOM 6003 C CA . PRO A 1 780 ? 23.314 -8.312 18.947 1.00 90.00 780 PRO A CA 1
ATOM 6004 C C . PRO A 1 780 ? 24.000 -8.338 17.574 1.00 90.00 780 PRO A C 1
ATOM 6006 O O . PRO A 1 780 ? 25.066 -7.740 17.452 1.00 90.00 780 PRO A O 1
ATOM 6009 N N . ALA A 1 781 ? 23.416 -8.962 16.544 1.00 90.50 781 ALA A N 1
ATOM 6010 C CA . ALA A 1 781 ? 23.977 -8.959 15.191 1.00 90.50 781 ALA A CA 1
ATOM 6011 C C . ALA A 1 781 ? 23.979 -7.552 14.572 1.00 90.50 781 ALA A C 1
ATOM 6013 O O . ALA A 1 781 ? 25.009 -7.101 14.075 1.00 90.50 781 ALA A O 1
ATOM 6014 N N . VAL A 1 782 ? 22.865 -6.821 14.683 1.00 89.56 782 VAL A N 1
ATOM 6015 C CA . VAL A 1 782 ? 22.758 -5.421 14.242 1.00 89.56 782 VAL A CA 1
ATOM 6016 C C . VAL A 1 782 ? 23.714 -4.537 15.038 1.00 89.56 782 VAL A C 1
ATOM 6018 O O . VAL A 1 782 ? 24.459 -3.759 14.449 1.00 89.56 782 VAL A O 1
ATOM 6021 N N . ALA A 1 783 ? 23.764 -4.681 16.365 1.00 89.38 783 ALA A N 1
ATOM 6022 C CA . ALA A 1 783 ? 24.698 -3.922 17.194 1.00 89.38 783 ALA A CA 1
ATOM 6023 C C . ALA A 1 783 ? 26.162 -4.208 16.821 1.00 89.38 783 ALA A C 1
ATOM 6025 O O . ALA A 1 783 ? 26.975 -3.289 16.754 1.00 89.38 783 ALA A O 1
ATOM 6026 N N . HIS A 1 784 ? 26.513 -5.470 16.558 1.00 89.38 784 HIS A N 1
ATOM 6027 C CA . HIS A 1 784 ? 27.849 -5.847 16.107 1.00 89.38 784 HIS A CA 1
ATOM 6028 C C . HIS A 1 784 ? 28.177 -5.232 14.746 1.00 89.38 784 HIS A C 1
ATOM 6030 O O . HIS A 1 784 ? 29.219 -4.594 14.621 1.00 89.38 784 HIS A O 1
ATOM 6036 N N . PHE A 1 785 ? 27.267 -5.346 13.774 1.00 91.50 785 PHE A N 1
ATOM 6037 C CA . PHE A 1 785 ? 27.416 -4.728 12.461 1.00 91.50 785 PHE A CA 1
ATOM 6038 C C . PHE A 1 785 ? 27.663 -3.220 12.578 1.00 91.50 785 PHE A C 1
ATOM 6040 O O . PHE A 1 785 ? 28.644 -2.718 12.041 1.00 91.50 785 PHE A O 1
ATOM 6047 N N . LEU A 1 786 ? 26.830 -2.502 13.338 1.00 90.31 786 LEU A N 1
ATOM 6048 C CA . LEU A 1 786 ? 26.965 -1.055 13.527 1.00 90.31 786 LEU A CA 1
ATOM 6049 C C . LEU A 1 786 ? 28.279 -0.687 14.230 1.00 90.31 786 LEU A C 1
ATOM 6051 O O . LEU A 1 786 ? 28.904 0.307 13.871 1.00 90.31 786 LEU A O 1
ATOM 6055 N N . ASN A 1 787 ? 28.739 -1.496 15.188 1.00 89.25 787 ASN A N 1
ATOM 6056 C CA . ASN A 1 787 ? 30.044 -1.306 15.826 1.00 89.25 787 ASN A CA 1
ATOM 6057 C C . ASN A 1 787 ? 31.210 -1.539 14.857 1.00 89.25 787 ASN A C 1
ATOM 6059 O O . ASN A 1 787 ? 32.224 -0.860 14.967 1.00 89.25 787 ASN A O 1
ATOM 6063 N N . CYS A 1 788 ? 31.092 -2.477 13.920 1.00 89.56 788 CYS A N 1
ATOM 6064 C CA . CYS A 1 788 ? 32.087 -2.669 12.866 1.00 89.56 788 CYS A CA 1
ATOM 6065 C C . CYS A 1 788 ? 32.046 -1.537 11.833 1.00 89.56 788 CYS A C 1
ATOM 6067 O O . CYS A 1 788 ? 33.093 -1.105 11.366 1.00 89.56 788 CYS A O 1
ATOM 6069 N N . PHE A 1 789 ? 30.848 -1.058 11.501 1.00 89.25 789 PHE A N 1
ATOM 6070 C CA . PHE A 1 789 ? 30.626 -0.070 10.452 1.00 89.25 789 PHE A CA 1
ATOM 6071 C C . PHE A 1 789 ? 30.972 1.361 10.894 1.00 89.25 789 PHE A C 1
ATOM 6073 O O . PHE A 1 789 ? 31.609 2.097 10.149 1.00 89.25 789 PHE A O 1
ATOM 6080 N N . PHE A 1 790 ? 30.600 1.749 12.118 1.00 86.50 790 PHE A N 1
ATOM 6081 C CA . PHE A 1 790 ? 30.838 3.092 12.666 1.00 86.50 790 PHE A CA 1
ATOM 6082 C C . PHE A 1 790 ? 31.931 3.144 13.739 1.00 86.50 790 PHE A C 1
ATOM 6084 O O . PHE A 1 790 ? 32.455 4.217 14.048 1.00 86.50 790 PHE A O 1
ATOM 6091 N N . GLY A 1 791 ? 32.249 2.017 14.375 1.00 79.69 791 GLY A N 1
ATOM 6092 C CA . GLY A 1 791 ? 33.189 1.994 15.486 1.00 79.69 791 GLY A CA 1
ATOM 6093 C C . GLY A 1 791 ? 34.633 2.159 15.025 1.00 79.69 791 GLY A C 1
ATOM 6094 O O . GLY A 1 791 ? 35.062 1.648 13.993 1.00 79.69 791 GLY A O 1
ATOM 6095 N N . LYS A 1 792 ? 35.437 2.831 15.851 1.00 67.12 792 LYS A N 1
ATOM 6096 C CA . LYS A 1 792 ? 36.892 2.779 15.708 1.00 67.12 792 LYS A CA 1
ATOM 6097 C C . LYS A 1 792 ? 37.338 1.384 16.124 1.00 67.12 792 LYS A C 1
ATOM 6099 O O . LYS A 1 792 ? 37.322 1.071 17.315 1.00 67.12 792 LYS A O 1
ATOM 6104 N N . VAL A 1 793 ? 37.756 0.556 15.169 1.00 52.03 793 VAL A N 1
ATOM 6105 C CA . VAL A 1 793 ? 38.506 -0.666 15.474 1.00 52.03 793 VAL A CA 1
ATOM 6106 C C . VAL A 1 793 ? 39.806 -0.226 16.143 1.00 52.03 793 VAL A C 1
ATOM 6108 O O . VAL A 1 793 ? 40.794 0.094 15.487 1.00 52.03 793 VAL A O 1
ATOM 6111 N N . LEU A 1 794 ? 39.808 -0.149 17.474 1.00 49.25 794 LEU A N 1
ATOM 6112 C CA . LEU A 1 794 ? 41.048 -0.102 18.230 1.00 49.25 794 LEU A CA 1
ATOM 6113 C C . LEU A 1 794 ? 41.737 -1.428 17.933 1.00 49.25 794 LEU A C 1
ATOM 6115 O O . LEU A 1 794 ? 41.287 -2.474 18.405 1.00 49.25 794 LEU A O 1
ATOM 6119 N N . ALA A 1 795 ? 42.783 -1.386 17.103 1.00 41.09 795 ALA A N 1
ATOM 6120 C CA . ALA A 1 795 ? 43.654 -2.526 16.877 1.00 41.09 795 ALA A CA 1
ATOM 6121 C C . ALA A 1 795 ? 43.971 -3.128 18.247 1.00 41.09 795 ALA A C 1
ATOM 6123 O O . ALA A 1 795 ? 44.467 -2.423 19.132 1.00 41.09 795 ALA A O 1
ATOM 6124 N N . ALA A 1 796 ? 43.576 -4.387 18.452 1.00 37.91 796 ALA A N 1
ATOM 6125 C CA . ALA A 1 796 ? 43.722 -5.054 19.732 1.00 37.91 796 ALA A CA 1
ATOM 6126 C C . ALA A 1 796 ? 45.175 -4.894 20.181 1.00 37.91 796 ALA A C 1
ATOM 6128 O O . ALA A 1 796 ? 46.087 -5.415 19.537 1.00 37.91 796 ALA A O 1
ATOM 6129 N N . SER A 1 797 ? 45.410 -4.123 21.248 1.00 36.47 797 SER A N 1
ATOM 6130 C CA . SER A 1 797 ? 46.768 -3.947 21.737 1.00 36.47 797 SER A CA 1
ATOM 6131 C C . SER A 1 797 ? 47.249 -5.320 22.187 1.00 36.47 797 SER A C 1
ATOM 6133 O O . SER A 1 797 ? 46.671 -5.921 23.095 1.00 36.47 797 SER A O 1
ATOM 6135 N N . SER A 1 798 ? 48.293 -5.829 21.543 1.00 38.31 798 SER A N 1
ATOM 6136 C CA . SER A 1 798 ? 48.965 -7.078 21.888 1.00 38.31 798 SER A CA 1
ATOM 6137 C C . SER A 1 798 ? 49.789 -6.919 23.172 1.00 38.31 798 SER A C 1
ATOM 6139 O O . SER A 1 798 ? 50.987 -7.203 23.203 1.00 38.31 798 SER A O 1
ATOM 6141 N N . LYS A 1 799 ? 49.179 -6.410 24.243 1.00 36.25 799 LYS A N 1
ATOM 6142 C CA . LYS A 1 799 ? 49.787 -6.356 25.568 1.00 36.25 799 LYS A CA 1
ATOM 6143 C C . LYS A 1 799 ? 48.818 -6.952 26.569 1.00 36.25 799 LYS A C 1
ATOM 6145 O O . LYS A 1 799 ? 47.822 -6.346 26.949 1.00 36.25 799 LYS A O 1
ATOM 6150 N N . GLY A 1 800 ? 49.128 -8.191 26.942 1.00 41.47 800 GLY A N 1
ATOM 6151 C CA . GLY A 1 800 ? 48.437 -8.913 27.990 1.00 41.47 800 GLY A CA 1
ATOM 6152 C C . GLY A 1 800 ? 48.436 -8.124 29.295 1.00 41.47 800 GLY A C 1
ATOM 6153 O O . GLY A 1 800 ? 49.452 -7.580 29.719 1.00 41.47 800 GLY A O 1
ATOM 6154 N N . SER A 1 801 ? 47.277 -8.109 29.935 1.00 27.92 801 SER A N 1
ATOM 6155 C CA . SER A 1 801 ? 47.131 -7.828 31.352 1.00 27.92 801 SER A CA 1
ATOM 6156 C C . SER A 1 801 ? 46.098 -8.813 31.880 1.00 27.92 801 SER A C 1
ATOM 6158 O O . SER A 1 801 ? 44.900 -8.712 31.626 1.00 27.92 801 SER A O 1
ATOM 6160 N N . THR A 1 802 ? 46.608 -9.853 32.523 1.00 37.47 802 THR A N 1
ATOM 6161 C CA . THR A 1 802 ? 45.852 -10.824 33.306 1.00 37.47 802 THR A CA 1
ATOM 6162 C C . THR A 1 802 ? 45.268 -10.133 34.538 1.00 37.47 802 THR A C 1
ATOM 6164 O O . THR A 1 802 ? 46.032 -9.681 35.388 1.00 37.47 802 THR A O 1
ATOM 6167 N N . GLY A 1 803 ? 43.938 -10.093 34.679 1.00 29.00 803 GLY A N 1
ATOM 6168 C CA . GLY A 1 803 ? 43.321 -9.637 35.926 1.00 29.00 803 GLY A CA 1
ATOM 6169 C C . GLY A 1 803 ? 41.793 -9.539 35.932 1.00 29.00 803 GLY A C 1
ATOM 6170 O O . GLY A 1 803 ? 41.237 -8.527 35.529 1.00 29.00 803 GLY A O 1
ATOM 6171 N N . SER A 1 804 ? 41.161 -10.544 36.547 1.00 26.94 804 SER A N 1
ATOM 6172 C CA . SER A 1 804 ? 39.785 -10.617 37.087 1.00 26.94 804 SER A CA 1
ATOM 6173 C C . SER A 1 804 ? 38.638 -11.148 36.194 1.00 26.94 804 SER A C 1
ATOM 6175 O O . SER A 1 804 ? 38.630 -10.921 34.985 1.00 26.94 804 SER A O 1
ATOM 6177 N N . PRO A 1 805 ? 37.683 -11.918 36.773 1.00 38.91 805 PRO A N 1
ATOM 6178 C CA . PRO A 1 805 ? 36.758 -12.762 36.024 1.00 38.91 805 PRO A CA 1
ATOM 6179 C C . PRO A 1 805 ? 35.338 -12.177 36.004 1.00 38.91 805 PRO A C 1
ATOM 6181 O O . PRO A 1 805 ? 34.676 -12.135 37.039 1.00 38.91 805 PRO A O 1
ATOM 6184 N N . GLN A 1 806 ? 34.817 -11.809 34.832 1.00 29.25 806 GLN A N 1
ATOM 6185 C CA . GLN A 1 806 ? 33.375 -11.611 34.648 1.00 29.25 806 GLN A CA 1
ATOM 6186 C C . GLN A 1 806 ? 32.891 -12.226 33.327 1.00 29.25 806 GLN A C 1
ATOM 6188 O O . GLN A 1 806 ? 33.444 -11.980 32.261 1.00 29.25 806 GLN A O 1
ATOM 6193 N N . SER A 1 807 ? 31.887 -13.096 33.486 1.00 29.92 807 SER A N 1
ATOM 6194 C CA . SER A 1 807 ? 30.963 -13.702 32.515 1.00 29.92 807 SER A CA 1
ATOM 6195 C C . SER A 1 807 ? 31.493 -14.050 31.118 1.00 29.92 807 SER A C 1
ATOM 6197 O O . SER A 1 807 ? 31.614 -13.207 30.233 1.00 29.92 807 SER A O 1
ATOM 6199 N N . LYS A 1 808 ? 31.666 -15.356 30.882 1.00 29.58 808 LYS A N 1
ATOM 6200 C CA . LYS A 1 808 ? 31.777 -15.953 29.547 1.00 29.58 808 LYS A CA 1
ATOM 6201 C C . LYS A 1 808 ? 30.459 -15.772 28.776 1.00 29.58 808 LYS A C 1
ATOM 6203 O O . LYS A 1 808 ? 29.593 -16.637 28.844 1.00 29.58 808 LYS A O 1
ATOM 6208 N N . THR A 1 809 ? 30.319 -14.701 28.007 1.00 28.73 809 THR A N 1
ATOM 6209 C CA . THR A 1 809 ? 29.552 -14.753 26.756 1.00 28.73 809 THR A CA 1
ATOM 6210 C C . THR A 1 809 ? 30.492 -15.291 25.684 1.00 28.73 809 THR A C 1
ATOM 6212 O O . THR A 1 809 ? 31.587 -14.765 25.480 1.00 28.73 809 THR A O 1
ATOM 6215 N N . GLN A 1 810 ? 30.111 -16.403 25.050 1.00 26.86 810 GLN A N 1
ATOM 6216 C CA . GLN A 1 810 ? 30.821 -16.954 23.899 1.00 26.86 810 GLN A CA 1
ATOM 6217 C C . GLN A 1 810 ? 30.908 -15.874 22.815 1.00 26.86 810 GLN A C 1
ATOM 6219 O O . GLN A 1 810 ? 29.937 -15.601 22.118 1.00 26.86 810 GLN A O 1
ATOM 6224 N N . LYS A 1 811 ? 32.082 -15.255 22.672 1.00 28.58 811 LYS A N 1
ATOM 6225 C CA . LYS A 1 811 ? 32.453 -14.545 21.452 1.00 28.58 811 LYS A CA 1
ATOM 6226 C C . LYS A 1 811 ? 32.595 -15.601 20.361 1.00 28.58 811 LYS A C 1
ATOM 6228 O O . LYS A 1 811 ? 33.648 -16.223 20.241 1.00 28.58 811 LYS A O 1
ATOM 6233 N N . VAL A 1 812 ? 31.528 -15.832 19.604 1.00 26.73 812 VAL A N 1
ATOM 6234 C CA . VAL A 1 812 ? 31.655 -16.433 18.277 1.00 26.73 812 VAL A CA 1
ATOM 6235 C C . VAL A 1 812 ? 32.359 -15.378 17.431 1.00 26.73 812 VAL A C 1
ATOM 6237 O O . VAL A 1 812 ? 31.778 -14.369 17.047 1.00 26.73 812 VAL A O 1
ATOM 6240 N N . CYS A 1 813 ? 33.668 -15.550 17.281 1.00 24.83 813 CYS A N 1
ATOM 6241 C CA . CYS A 1 813 ? 34.500 -14.727 16.423 1.00 24.83 813 CYS A CA 1
ATOM 6242 C C . CYS A 1 813 ? 34.205 -15.164 14.985 1.00 24.83 813 CYS A C 1
ATOM 6244 O O . CYS A 1 813 ? 34.739 -16.177 14.536 1.00 24.83 813 CYS A O 1
ATOM 6246 N N . PHE A 1 814 ? 33.310 -14.462 14.292 1.00 28.66 814 PHE A N 1
ATOM 6247 C CA . PHE A 1 814 ? 33.250 -14.560 12.837 1.00 28.66 814 PHE A CA 1
ATOM 6248 C C . PHE A 1 814 ? 34.486 -13.840 12.275 1.00 28.66 814 PHE A C 1
ATOM 6250 O O . PHE A 1 814 ? 34.826 -12.759 12.770 1.00 28.66 814 PHE A O 1
ATOM 6257 N N . PRO A 1 815 ? 35.228 -14.451 11.335 1.00 28.55 815 PRO A N 1
ATOM 6258 C CA . PRO A 1 815 ? 36.466 -13.879 10.833 1.00 28.55 815 PRO A CA 1
ATOM 6259 C C . PRO A 1 815 ? 36.194 -12.518 10.190 1.00 28.55 815 PRO A C 1
ATOM 6261 O O . PRO A 1 815 ? 35.350 -12.370 9.312 1.00 28.55 815 PRO A O 1
ATOM 6264 N N . VAL A 1 816 ? 36.932 -11.519 10.672 1.00 33.72 816 VAL A N 1
ATOM 6265 C CA . VAL A 1 816 ? 37.000 -10.170 10.113 1.00 33.72 816 VAL A CA 1
ATOM 6266 C C . VAL A 1 816 ? 37.724 -10.270 8.776 1.00 33.72 816 VAL A C 1
ATOM 6268 O O . VAL A 1 816 ? 38.951 -10.218 8.714 1.00 33.72 816 VAL A O 1
ATOM 6271 N N . THR A 1 817 ? 36.979 -10.489 7.701 1.00 32.31 817 THR A N 1
ATOM 6272 C CA . THR A 1 817 ? 37.470 -10.291 6.333 1.00 32.31 817 THR A CA 1
ATOM 6273 C C . THR A 1 817 ? 36.284 -9.926 5.448 1.00 32.31 817 THR A C 1
ATOM 6275 O O . THR A 1 817 ? 35.795 -10.743 4.686 1.00 32.31 817 THR A O 1
ATOM 6278 N N . LEU A 1 818 ? 35.764 -8.711 5.622 1.00 34.41 818 LEU A N 1
ATOM 6279 C CA . LEU A 1 818 ? 34.725 -8.119 4.773 1.00 34.41 818 LEU A CA 1
ATOM 6280 C C . LEU A 1 818 ? 34.966 -6.605 4.713 1.00 34.41 818 LEU A C 1
ATOM 6282 O O . LEU A 1 818 ? 34.281 -5.824 5.369 1.00 34.41 818 LEU A O 1
ATOM 6286 N N . LEU A 1 819 ? 36.022 -6.229 3.994 1.00 30.56 819 LEU A N 1
ATOM 6287 C CA . LEU A 1 819 ? 36.197 -4.944 3.318 1.00 30.56 819 LEU A CA 1
ATOM 6288 C C . LEU A 1 819 ? 37.149 -5.157 2.144 1.00 30.56 819 LEU A C 1
ATOM 6290 O O . LEU A 1 819 ? 38.217 -5.770 2.382 1.00 30.56 819 LEU A O 1
#

Mean predicted aligned error: 15.39 Å

Secondary structure (DSSP, 8-state):
-HHHHHTTT----SS---PEEEEEEPTTS-EEEEEE-TT-BHHHHHHHHHHSTTTTT--SEEEEEEPTTS-EEEEPTT-BHHHH--GGGS--EEEEEEPPP-HHHHHHHHHHHHHHHSGGG----HHHHHHHHHHHHHHHHHTTT-------TTS-TTT-TT--GGGGSPPPPPP----SEEEE-TTPSPPHHHHTTTEEEEEEEE-TTS-EEEEEEESS-EEEBS--SSS---SBS-TTSEESSHHHHHHHH-HHHHHHHHHHHHHHHHS-HHHHSPPSS----SSPPSSPPP----HHHHHHHHHTSTT-S-------HHHHHHHHHTS--SSHHHHHHHHHHHHHHHHHHHHHHHHHHHHHHTT-S--S-TTS-GGG-EEEETTEEEEE---TTHHHHHHS--------------------------------------------HHHHHHHHHHHHHHHHHHHHHHHHHHHHHT-TTEE---EEEEEETTEEEEEEEPPTTTTTTS-TT-EEEE-SSTTSS-B--HHHHHHHHHHHHHTTBPPEEEE-TTS-EEEESS-TT-EEEE-TT--EEEE--TTSSPB-TTS-SGGGTT-BPPHHHHHHHHHHHHHHHS---PPP-----------------------------------------B-TTTTSSSPB-S-HHHHHHHHHHHHHHHHHIIIIIHHHHHHHHHHTSS---SHHHHHHHHHHTT--GGGHHHHHHH-TT-HHHHHHHHHHHHHHHHHHHHHHHHHHS-HHHHHHHHHHHHHHHHS----------------------------

pLDDT: mean 74.0, std 23.25, range [21.45, 96.69]

Foldseek 3Di:
DVVVVVVVPDDDPDDDPPWFWAWEQEPVRDTDTDTDDQQDFQLNVVVVLCLALVRVLQQAWWKWKQDPVRDIDTHDRGDGNNVPDDCVVPPMYIYTGGAFDDLVSVVVSVVSVVVLLWPVLFQDDLVQVVVVVVVVVVVVCVVVPDPDPDDPPPQPPPPDPPPPCVVSDDPDPDRLDQFDAKAFAPCPPPDPVVVVVFFNGWIWTQGPVRDIFIWTDGRAWIATAPDDNPGDGRHGPDPQQIDRHPLVSSVSVDVSNVVSSVVSSVCSVPGDVVRSDQDLDDDDDPDADPPHDDPDDYNVVVVVVVCLQFPNPPPDPQDQLFCQQVVLLPFDDPDPVSVVSSVVSNSVSSSVLSVVVQSVVVCVLVVSFDFPCNVDPPQATWTDGSQKIKHFLADPCPVVVVVVPDDDDDDDDDDDDDDDDDDDDDDYDDDDDDDDDDDDDDDDDDDDPVVVVLLRVVLSVLQLVLQVVLQVLLVVLSFPLEDEWNWDWDQDLLTIMIMTHDFAPPVVCPCVPFFQAADDPQQQDGHHDDVLQVSLQSSLLSLLADWFWFAGVVGDTDIHRADNNWTWGQGPVRGTYIGSRLQSAAAQPVQADDSRLSRGFASLLVVVVQVVVLVVPDDDDDDDDDDDDDDDDDDDDDDDDDDYDDDDDDDDDPDDPPPDDPRRHAHRCQSHPTGGPDDPVVSVVNVVSSVVSNCCCVPPLLVVLLVCCVVVVDDQPALVSVCVSCNNSRHHCVCLVVSLVVCVVPVVVVVRSVVNVLVVVLSSVLSVLSSPDDPVCNVVSVVVSCCVVPNDPPPPPPDDDDDDDDDDDDPPDDDPDDD

Organism: Aegilops tauschii subsp. strangulata (NCBI:txid200361)